Protein 1MBM (pdb70)

Organism: Equine arteritis virus (strain Bucyrus) (NCBI:txid299386)

GO terms:
  GO:0016887 ATP hydrolysis activity (F, EXP)
  GO:0005515 protein binding (F, IPI)

Secondary structure (DSSP, 8-state):
---TTEEEEESSSEEEEEEEEETTEEEEEEEHHHH-TT-EEEEEETTEEEEEE-EEETTEEEEEE-TTTS-S-PPBP-B----SEEEEEEEBTEEEEEEE-SS-EE----GGGTT-EEEETTEEEEEEEEEEGGGEEEEE-TT-PEESSS-EEHHHHHTT--SSEEEPPS---TTEE--SSEEEHHHHHHHHT-S---/---TTEEEEESSSEEEEEEEESSS-EEEEEEHHHH-SSSEEEEEETTEEEEEEEEEETTEEEEEE-TTTS-S-PPBP-B----SEEEEEEETTEEEEEEE-SS-EE----TT-TT-EEEETTEEEEEEEEEETTTEEEEE-TT--EET-S-EEHHHHHTT--SSEEEPPS---TTEE--SSEEEHHHHHH--/---TTEEEEESSSEEEEEEEESSS-EEEEEEHHHH-TT-EEEEEETTEEEEEE-EEETTEEEEEE-TTTS-S-PPBP-B----SEEEEEEETTEEEEEEE-SS-EE----GGGTT-EEEETTEEEEEEEEEETTTEEEEE-TT--EET-S-EEHHHHHTT--SSEEEPPS---TTEE---SEEEHHHHHH-/-TTEEEEESSSEEEEEEEEETTEEEEEEEHHHH-SSSEEEEEETTEEEEEE-EEETTEEEEEE-TTTS-S-PPBP-B----SEEEEEEETTEEEEEEE-SS-EE----GGGTT-EEEETTEEEEEEEEEETTTEEEEE-TT--EET-S-EEHHHHHTT--SSEEEPPS---TTEE--SSEEEHHHHHHHTT----

Sequence (776 aa):
KARGNVGFVAGSSYGTGSVWTRNNEVVVLTASHVVGRANMATLKIGDAMLTLTFKKNGDFAEAVTTQSELPGNWPQLHFAQPTTGPASWCTATGDEEGLLSGEVCLAWTTSGDSGSAVVQGDAVVGVHTGSNTSGVAYVTTPSGKLLGADTVTLSSLSKHFTGPLTSIPKDIPDNIIADVDAVPRSLAMLIDGLSNREKARGNVGFVAGSSYGTGSVWTRNNEVVVLTASHVVGRANMATLKIGDAMLTLTFKKNGDFAEAVTTQSELPGNWPQLHFAQPTTGPASWCTATGDEEGLLSGEVCLAWTTSGDSGSAVVQGDAVVGVHTGSNTSGVAYVTTPSGKLLGADTVTLSSLSKHFTGPLTSIPKDIPDNIIADVDAVPRSLAMLIDKARGNVGFVAGSSYGTGSVWTRNNEVVVLTASHVVGRANMATLKIGDAMLTLTFKKNGDFAEAVTTQSELPGNWPQLHFAQPTTGPASWCTATGDEEGLLSGEVCLAWTTSGDSGSAVVQGDAVVGVHTGSNTSGVAYVTTPSGKLLGADTVTLSSLSKHFTGPLTSIPKDIPDNIIADVDAVPRSLAMLIRGNVGFVAGSSYGTGSVWTRNNEVVVLTASHVVGRANMATLKIGDAMLTLTFKKNGDFAEAVTTQSELPGNWPQLHFAQPTTGPASWCTATGDEEGLLSGEVCLAWTTSGDSGSAVVQGDAVVGVHTGSNTSGVAYVTTPSGKLLGADTVTLSSLSKHFTGPLTSIPKDIPDNIIADVDAVPRSLAMLIDGLSNR

Radius of gyration: 31.72 Å; Cα contacts (8 Å, |Δi|>4): 2216; chains: 4; bounding box: 97×62×65 Å

Solvent-accessible surface area: 33457 Å² total; per-residue (Å²): 218,24,96,72,11,15,2,100,2,5,3,1,5,84,4,1,0,1,0,14,30,54,130,144,38,0,0,0,0,0,0,13,60,0,1,2,66,16,28,33,3,4,1,34,13,66,137,32,24,6,20,2,25,5,107,74,68,57,23,7,0,34,2,45,14,36,80,100,58,1,90,33,156,33,60,91,13,84,80,46,145,39,82,34,5,71,5,27,0,3,0,22,80,2,45,0,91,3,2,0,2,26,68,4,0,14,8,112,18,70,53,37,8,7,0,0,0,0,5,32,73,109,9,0,1,0,0,2,27,18,64,90,106,43,28,17,0,50,0,3,11,38,88,28,127,80,1,4,56,76,70,18,42,0,44,40,2,18,159,98,20,112,45,74,138,45,91,40,16,200,84,34,13,138,64,5,83,68,73,58,130,23,1,14,133,43,0,4,128,15,16,89,29,107,45,48,34,178,237,34,91,76,11,16,4,119,2,12,2,41,43,142,1,2,0,2,0,13,22,74,138,152,57,0,0,0,0,0,0,7,86,1,0,10,154,2,16,15,4,35,1,53,14,80,105,36,48,33,14,3,30,4,114,70,70,59,23,6,0,41,2,57,10,38,77,95,98,1,92,33,157,30,55,129,21,90,77,40,158,33,80,33,4,71,4,29,0,2,4,36,121,10,68,64,122,4,1,0,0,18,62,4,0,12,4,121,9,103,114,28,16,16,1,0,2,0,4,29,69,118,7,0,0,0,0,3,27,21,53,93,83,54,3,24,0,61,0,3,7,37,84,28,109,82,0,5,56,80,70,16,42,1,44,42,2,19,173,101,19,109,40,95,132,26,91,49,30,211,94,32,19,137,64,6,84,55,76,60,115,30,0,15,104,48,0,5,116,22,14,133,231,31,93,72,9,14,2,95,2,3,13,11,13,76,4,1,0,1,0,12,26,65,129,141,58,0,0,0,0,0,0,11,69,0,3,4,105,51,25,16,4,4,1,29,16,69,134,38,27,6,13,4,35,5,121,78,68,55,24,8,0,30,1,51,2,47,71,96,89,2,92,30,156,33,60,82,8,110,82,44,159,43,85,35,4,69,3,27,0,3,5,25,120,12,70,52,111,1,0,0,0,24,69,0,0,7,8,173,19,72,83,34,14,10,0,0,0,0,3,29,71,126,14,0,0,0,0,1,29,18,64,80,147,64,26,11,0,64,0,2,9,35,88,28,111,77,0,1,61,75,80,17,43,0,43,38,1,21,170,92,17,109,40,78,134,46,89,36,42,203,128,43,7,147,25,6,90,55,77,56,115,34,0,14,128,41,0,9,143,43,44,131,69,10,13,2,107,1,3,3,34,51,154,4,2,0,0,0,15,35,68,140,156,47,0,0,0,0,0,0,11,80,0,0,9,172,4,19,7,0,5,0,89,21,77,117,33,47,29,38,4,17,5,76,80,70,55,23,8,0,36,1,49,15,45,82,97,51,0,88,32,155,29,59,110,16,105,84,47,142,34,88,43,4,73,5,26,0,2,2,39,105,20,49,0,82,0,0,0,1,23,73,4,0,2,1,119,19,60,105,33,7,11,0,0,0,0,5,32,64,136,16,0,1,0,0,3,29,19,64,86,112,53,16,16,0,53,0,3,8,36,86,28,108,76,3,4,52,71,68,18,40,0,44,41,4,18,157,101,22,113,43,77,134,44,86,33,13,208,112,42,13,140,60,5,83,63,78,55,128,25,0,13,119,34,0,2,108,11,18,106,34,36,75,71,82

Nearest PDB structures (foldseek):
  1mbm-assembly3_C  TM=9.947E-01  e=5.472E-34  Equine arteritis virus
  5y4l-assembly2_D  TM=8.797E-01  e=8.930E-17  Porcine reproductive and respiratory syndrome virus
  3fao-assembly1_A  TM=7.958E-01  e=1.283E-14  Porcine reproductive and respiratory syndrome virus
  3fan-assembly1_A  TM=7.846E-01  e=2.402E-14  Porcine reproductive and respiratory syndrome virus
  2w5e-assembly1_F  TM=7.090E-01  e=5.450E-05  Human astrovirus 1

Structure (mmCIF, N/CA/C/O backbone):
data_1MBM
#
_entry.id   1MBM
#
_cell.length_a   56.612
_cell.length_b   60.326
_cell.length_c   62.637
_cell.angle_alpha   74.08
_cell.angle_beta   63.30
_cell.angle_gamma   66.18
#
_symmetry.space_group_name_H-M   'P 1'
#
loop_
_entity.id
_entity.type
_entity.pdbx_description
1 polymer 'chymotrypsin-like serine protease'
2 water water
#
loop_
_atom_site.group_PDB
_atom_site.id
_atom_site.type_symbol
_atom_site.label_atom_id
_atom_site.label_alt_id
_atom_site.label_comp_id
_atom_site.label_asym_id
_atom_site.label_entity_id
_atom_site.label_seq_id
_atom_site.pdbx_PDB_ins_code
_atom_site.Cartn_x
_atom_site.Cartn_y
_atom_site.Cartn_z
_atom_site.occupancy
_atom_site.B_iso_or_equiv
_atom_site.auth_seq_id
_atom_site.auth_comp_id
_atom_site.auth_asym_id
_atom_site.auth_atom_id
_atom_site.pdbx_PDB_model_num
ATOM 1 N N . LYS A 1 1 ? 27.597 37.116 60.298 1.00 27.03 7 LYS A N 1
ATOM 2 C CA . LYS A 1 1 ? 28.991 36.663 60.000 1.00 25.14 7 LYS A CA 1
ATOM 3 C C . LYS A 1 1 ? 28.987 35.392 59.141 1.00 20.09 7 LYS A C 1
ATOM 4 O O . LYS A 1 1 ? 28.359 34.388 59.492 1.00 19.47 7 LYS A O 1
ATOM 10 N N . ALA A 1 2 ? 29.683 35.451 58.011 1.00 15.50 8 ALA A N 1
ATOM 11 C CA . ALA A 1 2 ? 29.747 34.327 57.078 1.00 14.56 8 ALA A CA 1
ATOM 12 C C . ALA A 1 2 ? 30.621 33.180 57.566 1.00 12.12 8 ALA A C 1
ATOM 13 O O . ALA A 1 2 ? 31.437 33.345 58.461 1.00 9.37 8 ALA A O 1
ATOM 15 N N . ARG A 1 3 ? 30.442 32.004 56.975 1.00 12.53 9 ARG A N 1
ATOM 16 C CA . ARG A 1 3 ? 31.306 30.874 57.293 1.00 10.64 9 ARG A CA 1
ATOM 17 C C . ARG A 1 3 ? 32.717 31.208 56.803 1.00 9.88 9 ARG A C 1
ATOM 18 O O . ARG A 1 3 ? 32.890 32.006 55.873 1.00 4.66 9 ARG A O 1
ATOM 26 N N . GLY A 1 4 ? 33.709 30.591 57.438 1.00 8.63 10 GLY A N 1
ATOM 27 C CA . GLY A 1 4 ? 35.114 30.845 57.174 1.00 7.51 10 GLY A CA 1
ATOM 28 C C . GLY A 1 4 ? 35.597 30.580 55.765 1.00 8.62 10 GLY A C 1
ATOM 29 O O . GLY A 1 4 ? 36.582 31.186 55.320 1.00 6.42 10 GLY A O 1
ATOM 30 N N . ASN A 1 5 ? 34.898 29.698 55.055 1.00 5.92 11 ASN A N 1
ATOM 31 C CA . ASN A 1 5 ? 35.273 29.351 53.688 1.00 6.71 11 ASN A CA 1
ATOM 32 C C . ASN A 1 5 ? 34.429 30.044 52.602 1.00 7.34 11 ASN A C 1
ATOM 33 O O . ASN A 1 5 ? 34.438 29.640 51.438 1.00 7.73 11 ASN A O 1
ATOM 38 N N . VAL A 1 6 ? 33.730 31.107 52.976 1.00 8.24 12 VAL A N 1
ATOM 39 C CA . VAL A 1 6 ? 32.884 31.815 52.029 1.00 9.96 12 VAL A CA 1
ATOM 40 C C . VAL A 1 6 ? 33.542 33.107 51.553 1.00 10.66 12 VAL A C 1
ATOM 41 O O . VAL A 1 6 ? 34.043 33.886 52.355 1.00 9.52 12 VAL A O 1
ATOM 45 N N . GLY A 1 7 ? 33.551 33.323 50.240 1.00 10.92 13 GLY A N 1
ATOM 46 C CA . GLY A 1 7 ? 34.127 34.535 49.691 1.00 11.53 13 GLY A CA 1
ATOM 47 C C . GLY A 1 7 ? 33.288 35.218 48.624 1.00 12.69 13 GLY A C 1
ATOM 48 O O . GLY A 1 7 ? 32.208 34.743 48.259 1.00 10.82 13 GLY A O 1
ATOM 49 N N . PHE A 1 8 ? 33.793 36.352 48.140 1.00 11.59 14 PHE A N 1
ATOM 50 C CA . PHE A 1 8 ? 33.141 37.124 47.093 1.00 9.39 14 PHE A CA 1
ATOM 51 C C . PHE A 1 8 ? 33.762 36.774 45.745 1.00 9.66 14 PHE A C 1
ATOM 52 O O . PHE A 1 8 ? 34.966 36.602 45.642 1.00 7.87 14 PHE A O 1
ATOM 60 N N . VAL A 1 9 ? 32.933 36.677 44.709 1.00 12.40 15 VAL A N 1
ATOM 61 C CA . VAL A 1 9 ? 33.400 36.342 43.362 1.00 10.55 15 VAL A CA 1
ATOM 62 C C . VAL A 1 9 ? 32.959 37.432 42.378 1.00 12.46 15 VAL A C 1
ATOM 63 O O . VAL A 1 9 ? 31.799 37.853 42.402 1.00 8.76 15 VAL A O 1
ATOM 67 N N . ALA A 1 10 ? 33.894 37.903 41.546 1.00 8.68 16 ALA A N 1
ATOM 68 C CA . ALA A 1 10 ? 33.600 38.900 40.521 1.00 9.48 16 ALA A CA 1
ATOM 69 C C . ALA A 1 10 ? 34.072 38.443 39.134 1.00 10.50 16 ALA A C 1
ATOM 70 O O . ALA A 1 10 ? 35.265 38.201 38.919 1.00 9.41 16 ALA A O 1
ATOM 72 N N . GLY A 1 11 ? 33.124 38.340 38.206 1.00 10.01 17 GLY A N 1
ATOM 73 C CA . GLY A 1 11 ? 33.385 37.994 36.814 1.00 9.44 17 GLY A CA 1
ATOM 74 C C . GLY A 1 11 ? 32.524 38.912 35.964 1.00 11.47 17 GLY A C 1
ATOM 75 O O . GLY A 1 11 ? 32.668 40.137 36.036 1.00 9.90 17 GLY A O 1
ATOM 76 N N . SER A 1 12 ? 31.623 38.342 35.167 1.00 10.08 18 SER A N 1
ATOM 77 C CA . SER A 1 12 ? 30.681 39.148 34.388 1.00 10.96 18 SER A CA 1
ATOM 78 C C . SER A 1 12 ? 29.642 39.724 35.338 1.00 10.70 18 SER A C 1
ATOM 79 O O . SER A 1 12 ? 28.984 40.730 35.046 1.00 6.28 18 SER A O 1
ATOM 82 N N . SER A 1 13 ? 29.471 39.059 36.475 1.00 8.22 19 SER A N 1
ATOM 83 C CA . SER A 1 13 ? 28.569 39.585 37.485 1.00 11.46 19 SER A CA 1
ATOM 84 C C . SER A 1 13 ? 29.203 39.466 38.873 1.00 9.99 19 SER A C 1
ATOM 85 O O . SER A 1 13 ? 30.337 39.013 39.005 1.00 9.89 19 SER A O 1
ATOM 88 N N . TYR A 1 14 ? 28.477 39.883 39.902 1.00 9.09 20 TYR A N 1
ATOM 89 C CA . TYR A 1 14 ? 29.007 39.891 41.260 1.00 8.74 20 TYR A CA 1
ATOM 90 C C . TYR A 1 14 ? 28.266 38.853 42.056 1.00 9.47 20 TYR A C 1
ATOM 91 O O . TYR A 1 14 ? 27.032 38.851 42.093 1.00 11.00 20 TYR A O 1
ATOM 100 N N . GLY A 1 15 ? 29.018 37.954 42.674 1.00 9.45 21 GLY A N 1
ATOM 101 C CA . GLY A 1 15 ? 28.403 36.864 43.400 1.00 8.05 21 GLY A CA 1
ATOM 102 C C . GLY A 1 15 ? 29.192 36.393 44.597 1.00 9.02 21 GLY A C 1
ATOM 103 O O . GLY A 1 15 ? 30.096 37.089 45.100 1.00 7.55 21 GLY A O 1
ATOM 104 N N . THR A 1 16 ? 28.849 35.183 45.030 1.00 6.53 22 THR A N 1
ATOM 105 C CA . THR A 1 16 ? 29.411 34.568 46.211 1.00 9.02 22 THR A CA 1
ATOM 106 C C . THR A 1 16 ? 30.083 33.264 45.833 1.00 9.93 22 THR A C 1
ATOM 107 O O . THR A 1 16 ? 29.674 32.605 44.886 1.00 11.27 22 THR A O 1
ATOM 111 N N . GLY A 1 17 ? 31.116 32.888 46.580 1.00 9.77 23 GLY A N 1
ATOM 112 C CA . GLY A 1 17 ? 31.776 31.618 46.356 1.00 8.57 23 GLY A CA 1
ATOM 113 C C . GLY A 1 17 ? 32.100 30.894 47.642 1.00 8.11 23 GLY A C 1
ATOM 114 O O . GLY A 1 17 ? 31.930 31.432 48.735 1.00 7.66 23 GLY A O 1
ATOM 115 N N . SER A 1 18 ? 32.555 29.653 47.513 1.00 7.29 24 SER A N 1
ATOM 116 C CA . SER A 1 18 ? 32.970 28.880 48.668 1.00 8.30 24 SER A CA 1
ATOM 117 C C . SER A 1 18 ? 34.240 28.109 48.326 1.00 7.59 24 SER A C 1
ATOM 118 O O . SER A 1 18 ? 34.470 27.766 47.173 1.00 6.47 24 SER A O 1
ATOM 121 N N . VAL A 1 19 ? 35.070 27.867 49.333 1.00 7.10 25 VAL A N 1
ATOM 122 C CA . VAL A 1 19 ? 36.369 27.224 49.143 1.00 7.13 25 VAL A CA 1
ATOM 123 C C . VAL A 1 19 ? 36.467 25.923 49.941 1.00 7.31 25 VAL A C 1
ATOM 124 O O . VAL A 1 19 ? 36.060 25.867 51.087 1.00 5.83 25 VAL A O 1
ATOM 128 N N . TRP A 1 20 ? 37.017 24.884 49.326 1.00 6.55 26 TRP A N 1
ATOM 129 C CA . TRP A 1 20 ? 37.024 23.557 49.927 1.00 8.01 26 TRP A CA 1
ATOM 130 C C . TRP A 1 20 ? 38.281 22.773 49.611 1.00 8.09 26 TRP A C 1
ATOM 131 O O . TRP A 1 20 ? 39.056 23.151 48.739 1.00 6.10 26 TRP A O 1
ATOM 142 N N . THR A 1 21 ? 38.459 21.655 50.318 1.00 7.17 27 THR A N 1
ATOM 143 C CA . THR A 1 21 ? 39.568 20.749 50.057 1.00 8.88 27 THR A CA 1
ATOM 144 C C . THR A 1 21 ? 39.029 19.458 49.435 1.00 9.17 27 THR A C 1
ATOM 145 O O . THR A 1 21 ? 37.984 18.961 49.851 1.00 7.46 27 THR A O 1
ATOM 149 N N . ARG A 1 22 ? 39.739 18.942 48.432 1.00 9.15 28 ARG A N 1
ATOM 150 C CA . ARG A 1 22 ? 39.419 17.666 47.796 1.00 11.59 28 ARG A CA 1
ATOM 151 C C . ARG A 1 22 ? 40.688 17.036 47.184 1.00 10.26 28 ARG A C 1
ATOM 152 O O . ARG A 1 22 ? 41.312 17.626 46.313 1.00 10.06 28 ARG A O 1
ATOM 160 N N . ASN A 1 23 ? 41.068 15.852 47.644 1.00 12.76 29 ASN A N 1
ATOM 161 C CA . ASN A 1 23 ? 42.234 15.131 47.105 1.00 11.74 29 ASN A CA 1
ATOM 162 C C . ASN A 1 23 ? 43.456 15.995 46.759 1.00 12.28 29 ASN A C 1
ATOM 163 O O . ASN A 1 23 ? 43.907 16.021 45.601 1.00 11.06 29 ASN A O 1
ATOM 168 N N . ASN A 1 24 ? 43.966 16.712 47.756 1.00 9.71 30 ASN A N 1
ATOM 169 C CA . ASN A 1 24 ? 45.155 17.557 47.600 1.00 13.16 30 ASN A CA 1
ATOM 170 C C . ASN A 1 24 ? 44.982 18.770 46.681 1.00 13.81 30 ASN A C 1
ATOM 171 O O . ASN A 1 24 ? 45.958 19.404 46.277 1.00 16.35 30 ASN A O 1
ATOM 176 N N . GLU A 1 25 ? 43.744 19.082 46.325 1.00 9.85 31 GLU A N 1
ATOM 177 C CA . GLU A 1 25 ? 43.495 20.280 45.541 1.00 13.31 31 GLU A CA 1
ATOM 178 C C . GLU A 1 25 ? 42.543 21.174 46.320 1.00 10.81 31 GLU A C 1
ATOM 179 O O . GLU A 1 25 ? 41.833 20.712 47.224 1.00 9.02 31 GLU A O 1
ATOM 185 N N . VAL A 1 26 ? 42.577 22.465 46.005 1.00 10.44 32 VAL A N 1
ATOM 186 C CA . VAL A 1 26 ? 41.696 23.437 46.633 1.00 5.59 32 VAL A CA 1
ATOM 187 C C . VAL A 1 26 ? 40.602 23.738 45.623 1.00 7.04 32 VAL A C 1
ATOM 188 O O . VAL A 1 26 ? 40.890 24.080 44.475 1.00 5.64 32 VAL A O 1
ATOM 192 N N . VAL A 1 27 ? 39.349 23.566 46.034 1.00 4.75 33 VAL A N 1
ATOM 193 C CA . VAL A 1 27 ? 38.219 23.706 45.126 1.00 7.59 33 VAL A CA 1
ATOM 194 C C . VAL A 1 27 ? 37.392 24.949 45.424 1.00 7.72 33 VAL A C 1
ATOM 195 O O . VAL A 1 27 ? 37.056 25.222 46.577 1.00 9.02 33 VAL A O 1
ATOM 199 N N . VAL A 1 28 ? 37.059 25.693 44.379 1.00 6.76 34 VAL A N 1
ATOM 200 C CA . VAL A 1 28 ? 36.264 26.907 44.524 1.00 7.49 34 VAL A CA 1
ATOM 201 C C . VAL A 1 28 ? 34.957 26.783 43.737 1.00 5.51 34 VAL A C 1
ATOM 202 O O . VAL A 1 28 ? 34.978 26.620 42.528 1.00 5.70 34 VAL A O 1
ATOM 206 N N . LEU A 1 29 ? 33.825 26.893 44.416 1.00 5.20 35 LEU A N 1
ATOM 207 C CA . LEU A 1 29 ? 32.513 26.819 43.756 1.00 7.75 35 LEU A CA 1
ATOM 208 C C . LEU A 1 29 ? 31.800 28.162 43.705 1.00 8.32 35 LEU A C 1
ATOM 209 O O . LEU A 1 29 ? 31.903 28.951 44.635 1.00 9.62 35 LEU A O 1
ATOM 214 N N . THR A 1 30 ? 31.052 28.390 42.630 1.00 5.65 36 THR A N 1
ATOM 215 C CA . THR A 1 30 ? 30.236 29.593 42.460 1.00 8.02 36 THR A CA 1
ATOM 216 C C . THR A 1 30 ? 29.256 29.310 41.319 1.00 8.58 36 THR A C 1
ATOM 217 O O . THR A 1 30 ? 29.142 28.156 40.867 1.00 6.48 36 THR A O 1
ATOM 221 N N . ALA A 1 31 ? 28.527 30.337 40.887 1.00 7.47 37 ALA A N 1
ATOM 222 C CA . ALA A 1 31 ? 27.554 30.198 39.805 1.00 10.72 37 ALA A CA 1
ATOM 223 C C . ALA A 1 31 ? 28.164 30.603 38.462 1.00 8.82 37 ALA A C 1
ATOM 224 O O . ALA A 1 31 ? 28.895 31.588 38.378 1.00 6.39 37 ALA A O 1
ATOM 226 N N . SER A 1 32 ? 27.838 29.857 37.413 1.00 5.62 38 SER A N 1
ATOM 227 C CA . SER A 1 32 ? 28.368 30.148 36.076 1.00 7.79 38 SER A CA 1
ATOM 228 C C . SER A 1 32 ? 28.021 31.554 35.568 1.00 7.31 38 SER A C 1
ATOM 229 O O . SER A 1 32 ? 28.851 32.214 34.949 1.00 6.63 38 SER A O 1
ATOM 232 N N . HIS A 1 33 ? 26.804 32.020 35.827 1.00 7.68 39 HIS A N 1
ATOM 233 C CA . HIS A 1 33 ? 26.412 33.335 35.320 1.00 9.89 39 HIS A CA 1
ATOM 234 C C . HIS A 1 33 ? 27.138 34.479 36.052 1.00 9.39 39 HIS A C 1
ATOM 235 O O . HIS A 1 33 ? 27.218 35.590 35.546 1.00 10.02 39 HIS A O 1
ATOM 242 N N . VAL A 1 34 ? 27.658 34.199 37.244 1.00 8.20 40 VAL A N 1
ATOM 243 C CA . VAL A 1 34 ? 28.487 35.158 37.961 1.00 9.12 40 VAL A CA 1
ATOM 244 C C . VAL A 1 34 ? 29.852 35.238 37.262 1.00 9.59 40 VAL A C 1
ATOM 245 O O . VAL A 1 34 ? 30.415 36.326 37.073 1.00 6.99 40 VAL A O 1
ATOM 249 N N . VAL A 1 35 ? 30.368 34.074 36.869 1.00 8.14 41 VAL A N 1
ATOM 250 C CA . VAL A 1 35 ? 31.637 33.977 36.142 1.00 7.43 41 VAL A CA 1
ATOM 251 C C . VAL A 1 35 ? 31.548 34.660 34.775 1.00 8.35 41 VAL A C 1
ATOM 252 O O . VAL A 1 35 ? 32.294 35.596 34.481 1.00 6.93 41 VAL A O 1
ATOM 256 N N . GLY A 1 36 ? 30.615 34.205 33.944 1.00 8.34 42 GLY A N 1
ATOM 257 C CA . GLY A 1 36 ? 30.452 34.770 32.615 1.00 7.52 42 GLY A CA 1
ATOM 258 C C . GLY A 1 36 ? 31.143 33.926 31.563 1.00 9.96 42 GLY A C 1
ATOM 259 O O . GLY A 1 36 ? 32.006 33.110 31.885 1.00 8.56 42 GLY A O 1
ATOM 260 N N . ARG A 1 37 ? 30.791 34.151 30.301 1.00 11.03 43 ARG A N 1
ATOM 261 C CA . ARG A 1 37 ? 31.327 33.366 29.190 1.00 14.63 43 ARG A CA 1
ATOM 262 C C . ARG A 1 37 ? 32.860 33.338 29.062 1.00 14.63 43 ARG A C 1
ATOM 263 O O . ARG A 1 37 ? 33.424 32.327 28.672 1.00 20.32 43 ARG A O 1
ATOM 271 N N . ALA A 1 38 ? 33.537 34.426 29.409 1.00 15.94 44 ALA A N 1
ATOM 272 C CA . ALA A 1 38 ? 34.996 34.434 29.349 1.00 17.28 44 ALA A CA 1
ATOM 273 C C . ALA A 1 38 ? 35.609 33.402 30.309 1.00 21.34 44 ALA A C 1
ATOM 274 O O . ALA A 1 38 ? 36.819 33.186 30.296 1.00 19.84 44 ALA A O 1
ATOM 276 N N . ASN A 1 39 ? 34.760 32.773 31.128 1.00 22.64 45 ASN A N 1
ATOM 277 C CA . ASN A 1 39 ? 35.145 31.694 32.044 1.00 25.41 45 ASN A CA 1
ATOM 278 C C . ASN A 1 39 ? 36.165 32.035 33.129 1.00 25.98 45 ASN A C 1
ATOM 279 O O . ASN A 1 39 ? 36.662 31.143 33.823 1.00 26.61 45 ASN A O 1
ATOM 284 N N . MET A 1 40 ? 36.450 33.323 33.289 1.00 23.48 46 MET A N 1
ATOM 285 C CA . MET A 1 40 ? 37.415 33.780 34.276 1.00 24.59 46 MET A CA 1
ATOM 286 C C . MET A 1 40 ? 36.743 34.646 35.342 1.00 22.41 46 MET A C 1
ATOM 287 O O . MET A 1 40 ? 35.829 35.408 35.037 1.00 23.38 46 MET A O 1
ATOM 292 N N . ALA A 1 41 ? 37.190 34.522 36.589 1.00 18.79 47 ALA A N 1
ATOM 293 C CA . ALA A 1 41 ? 36.631 35.321 37.676 1.00 14.28 47 ALA A CA 1
ATOM 294 C C . ALA A 1 41 ? 37.571 35.405 38.874 1.00 13.11 47 ALA A C 1
ATOM 295 O O . ALA A 1 41 ? 38.371 34.509 39.128 1.00 11.41 47 ALA A O 1
ATOM 297 N N . THR A 1 42 ? 37.451 36.485 39.630 1.00 14.14 48 THR A N 1
ATOM 298 C CA . THR A 1 42 ? 38.340 36.696 40.759 1.00 11.80 48 THR A CA 1
ATOM 299 C C . THR A 1 42 ? 37.627 36.438 42.083 1.00 10.74 48 THR A C 1
ATOM 300 O O . THR A 1 42 ? 36.546 36.975 42.328 1.00 10.12 48 THR A O 1
ATOM 304 N N . LEU A 1 43 ? 38.241 35.600 42.916 1.00 6.98 49 LEU A N 1
ATOM 305 C CA . LEU A 1 43 ? 37.733 35.268 44.244 1.00 9.52 49 LEU A CA 1
ATOM 306 C C . LEU A 1 43 ? 38.425 36.153 45.282 1.00 11.39 49 LEU A C 1
ATOM 307 O O . LEU A 1 43 ? 39.636 36.364 45.230 1.00 12.96 49 LEU A O 1
ATOM 312 N N . LYS A 1 44 ? 37.647 36.680 46.212 1.00 11.67 50 LYS A N 1
ATOM 313 C CA . LYS A 1 44 ? 38.188 37.451 47.312 1.00 12.39 50 LYS A CA 1
ATOM 314 C C . LYS A 1 44 ? 37.765 36.746 48.596 1.00 11.21 50 LYS A C 1
ATOM 315 O O . LYS A 1 44 ? 36.575 36.620 48.860 1.00 9.76 50 LYS A O 1
ATOM 321 N N . ILE A 1 45 ? 38.742 36.288 49.376 1.00 10.05 51 ILE A N 1
ATOM 322 C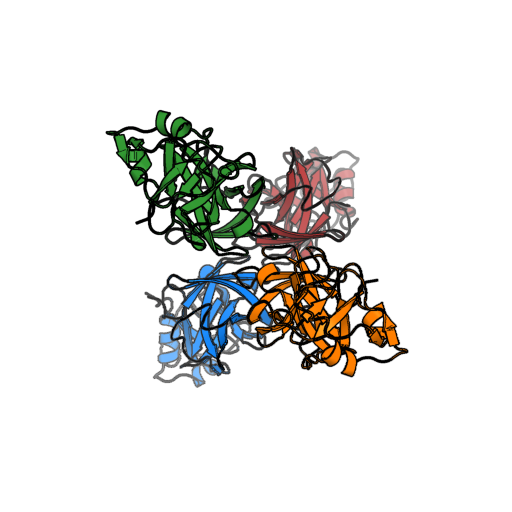 CA . ILE A 1 45 ? 38.485 35.645 50.663 1.00 9.67 51 ILE A CA 1
ATOM 323 C C . ILE A 1 45 ? 39.657 35.904 51.621 1.00 9.76 51 ILE A C 1
ATOM 324 O O . ILE A 1 45 ? 40.820 35.731 51.253 1.00 9.88 51 ILE A O 1
ATOM 329 N N . GLY A 1 46 ? 39.349 36.335 52.841 1.00 10.13 52 GLY A N 1
ATOM 330 C CA . GLY A 1 46 ? 40.388 36.727 53.780 1.00 11.64 52 GLY A CA 1
ATOM 331 C C . GLY A 1 46 ? 41.175 37.859 53.138 1.00 14.13 52 GLY A C 1
ATOM 332 O O . GLY A 1 46 ? 40.586 38.810 52.628 1.00 16.24 52 GLY A O 1
ATOM 333 N N . ASP A 1 47 ? 42.499 37.746 53.126 1.00 15.30 53 ASP A N 1
ATOM 334 C CA . ASP A 1 47 ? 43.342 38.750 52.477 1.00 16.19 53 ASP A CA 1
ATOM 335 C C . ASP A 1 47 ? 43.776 38.261 51.095 1.00 14.87 53 ASP A C 1
ATOM 336 O O . ASP A 1 47 ? 44.574 38.906 50.416 1.00 12.19 53 ASP A O 1
ATOM 341 N N . ALA A 1 48 ? 43.238 37.118 50.685 1.00 12.47 54 ALA A N 1
ATOM 342 C CA . ALA A 1 48 ? 43.607 36.511 49.414 1.00 12.50 54 ALA A CA 1
ATOM 343 C C . ALA A 1 48 ? 42.728 36.977 48.260 1.00 12.06 54 ALA A C 1
ATOM 344 O O . ALA A 1 48 ? 41.512 37.037 48.386 1.00 13.52 54 ALA A O 1
ATOM 346 N N . MET A 1 49 ? 43.367 37.317 47.146 1.00 11.82 55 MET A N 1
ATOM 347 C CA . MET A 1 49 ? 42.678 37.686 45.915 1.00 12.22 55 MET A CA 1
ATOM 348 C C . MET A 1 49 ? 43.317 36.836 44.823 1.00 12.30 55 MET A C 1
ATOM 349 O O . MET A 1 49 ? 44.535 36.893 44.618 1.00 14.99 55 MET A O 1
ATOM 354 N N . LEU A 1 50 ? 42.502 36.039 44.141 1.00 8.56 56 LEU A N 1
ATOM 355 C CA . LEU A 1 50 ? 42.997 35.075 43.167 1.00 8.16 56 LEU A CA 1
ATOM 356 C C . LEU A 1 50 ? 42.060 34.987 41.968 1.00 9.57 56 LEU A C 1
ATOM 357 O O . LEU A 1 50 ? 40.846 34.877 42.129 1.00 9.32 56 LEU A O 1
ATOM 362 N N . THR A 1 51 ? 42.620 35.054 40.769 1.00 8.67 57 THR A N 1
ATOM 363 C CA . THR A 1 51 ? 41.822 34.929 39.559 1.00 8.75 57 THR A CA 1
ATOM 364 C C . THR A 1 51 ? 41.795 33.450 39.178 1.00 7.95 57 THR A C 1
ATOM 365 O O . THR A 1 51 ? 42.826 32.783 39.210 1.00 5.86 57 THR A O 1
ATOM 369 N N . LEU A 1 52 ? 40.612 32.937 38.846 1.00 8.17 58 LEU A N 1
ATOM 370 C CA . LEU A 1 52 ? 40.446 31.523 38.532 1.00 9.85 58 LEU A CA 1
ATOM 371 C C . LEU A 1 52 ? 39.682 31.250 37.231 1.00 8.73 58 LEU A C 1
ATOM 372 O O . LEU A 1 52 ? 38.903 32.077 36.784 1.00 9.35 58 LEU A O 1
ATOM 377 N N . THR A 1 53 ? 39.910 30.066 36.662 1.00 8.07 59 THR A N 1
ATOM 378 C CA . THR A 1 53 ? 39.192 29.580 35.479 1.00 9.82 59 THR A CA 1
ATOM 379 C C . THR A 1 53 ? 38.239 28.473 35.949 1.00 8.17 59 THR A C 1
ATOM 380 O O . THR A 1 53 ? 38.626 27.632 36.764 1.00 5.77 59 THR A O 1
ATOM 384 N N . PHE A 1 54 ? 37.013 28.460 35.426 1.00 4.44 60 PHE A N 1
ATOM 385 C CA . PHE A 1 54 ? 35.983 27.546 35.915 1.00 8.57 60 PHE A CA 1
ATOM 386 C C . PHE A 1 54 ? 35.445 26.550 34.890 1.00 8.86 60 PHE A C 1
ATOM 387 O O . PHE A 1 54 ? 35.154 26.905 33.752 1.00 10.96 60 PHE A O 1
ATOM 395 N N . LYS A 1 55 ? 35.292 25.303 35.306 1.00 7.38 61 LYS A N 1
ATOM 396 C CA . LYS A 1 55 ? 34.587 24.341 34.474 1.00 10.15 61 LYS A CA 1
ATOM 397 C C . LYS A 1 55 ? 33.117 24.426 34.883 1.00 9.95 61 LYS A C 1
ATOM 398 O O . LYS A 1 55 ? 32.793 24.550 36.068 1.00 8.77 61 LYS A O 1
ATOM 404 N N . LYS A 1 56 ? 32.228 24.386 33.898 1.00 6.34 62 LYS A N 1
ATOM 405 C CA . LYS A 1 56 ? 30.819 24.608 34.156 1.00 7.39 62 LYS A CA 1
ATOM 406 C C . LYS A 1 56 ? 29.919 23.452 33.768 1.00 8.89 62 LYS A C 1
ATOM 407 O O . LYS A 1 56 ? 30.199 22.723 32.817 1.00 8.97 62 LYS A O 1
ATOM 413 N N . ASN A 1 57 ? 28.844 23.290 34.533 1.00 9.00 63 ASN A N 1
ATOM 414 C CA . ASN A 1 57 ? 27.780 22.355 34.215 1.00 8.14 63 ASN A CA 1
ATOM 415 C C . ASN A 1 57 ? 26.481 23.103 34.503 1.00 7.80 63 ASN A C 1
ATOM 416 O O . ASN A 1 57 ? 26.043 23.203 35.654 1.00 5.34 63 ASN A O 1
ATOM 421 N N . GLY A 1 58 ? 25.854 23.634 33.459 1.00 6.17 64 GLY A N 1
ATOM 422 C CA . GLY A 1 58 ? 24.723 24.517 33.673 1.00 4.65 64 GLY A CA 1
ATOM 423 C C . GLY A 1 58 ? 25.246 25.687 34.485 1.00 6.35 64 GLY A C 1
ATOM 424 O O . GLY A 1 58 ? 26.352 26.172 34.226 1.00 4.25 64 GLY A O 1
ATOM 425 N N . ASP A 1 59 ? 24.492 26.115 35.496 1.00 4.86 65 ASP A N 1
ATOM 426 C CA . ASP A 1 59 ? 24.907 27.259 36.319 1.00 7.36 65 ASP A CA 1
ATOM 427 C C . ASP A 1 59 ? 25.858 26.883 37.470 1.00 7.96 65 ASP A C 1
ATOM 428 O O . ASP A 1 59 ? 26.219 27.737 38.270 1.00 6.57 65 ASP A O 1
ATOM 433 N N . PHE A 1 60 ? 26.241 25.610 37.567 1.00 4.76 66 PHE A N 1
ATOM 434 C CA . PHE A 1 60 ? 27.207 25.163 38.586 1.00 8.25 66 PHE A CA 1
ATOM 435 C C . PHE A 1 60 ? 28.630 25.353 38.059 1.00 7.38 66 PHE A C 1
ATOM 436 O O . PHE A 1 60 ? 28.977 24.778 37.034 1.00 8.26 66 PHE A O 1
ATOM 444 N N . ALA A 1 61 ? 29.445 26.148 38.753 1.00 5.42 67 ALA A N 1
ATOM 445 C CA . ALA A 1 61 ? 30.814 26.433 38.306 1.00 7.45 67 ALA A CA 1
ATOM 446 C C . ALA A 1 61 ? 31.871 26.023 39.329 1.00 8.13 67 ALA A C 1
ATOM 447 O O . ALA A 1 61 ? 31.787 26.379 40.496 1.00 6.80 67 ALA A O 1
ATOM 449 N N . GLU A 1 62 ? 32.880 25.289 38.884 1.00 9.41 68 GLU A N 1
ATOM 450 C CA . GLU A 1 62 ? 33.921 24.816 39.787 1.00 6.15 68 GLU A CA 1
ATOM 451 C C . GLU A 1 62 ? 35.319 25.118 39.265 1.00 8.12 68 GLU A C 1
ATOM 452 O O . GLU A 1 62 ? 35.639 24.808 38.107 1.00 4.67 68 GLU A O 1
ATOM 458 N N . ALA A 1 63 ? 36.150 25.702 40.128 1.00 6.72 69 ALA A N 1
ATOM 459 C CA . ALA A 1 63 ? 37.559 25.943 39.818 1.00 6.77 69 ALA A CA 1
ATOM 460 C C . ALA A 1 63 ? 38.424 25.159 40.782 1.00 8.26 69 ALA A C 1
ATOM 461 O O . ALA A 1 63 ? 38.002 24.857 41.903 1.00 8.00 69 ALA A O 1
ATOM 463 N N . VAL A 1 64 ? 39.631 24.824 40.345 1.00 8.91 70 VAL A N 1
ATOM 464 C CA . VAL A 1 64 ? 40.591 24.162 41.214 1.00 12.16 70 VAL A CA 1
ATOM 465 C C . VAL A 1 64 ? 41.879 24.973 41.262 1.00 13.22 70 VAL A C 1
ATOM 466 O O . VAL A 1 64 ? 42.241 25.656 40.296 1.00 14.10 70 VAL A O 1
ATOM 470 N N . THR A 1 65 ? 42.528 24.948 42.417 1.00 9.17 71 THR A N 1
ATOM 471 C CA . THR A 1 65 ? 43.806 25.615 42.607 1.00 10.00 71 THR A CA 1
ATOM 472 C C . THR A 1 65 ? 44.548 24.821 43.672 1.00 9.89 71 THR A C 1
ATOM 473 O O . THR A 1 65 ? 44.156 23.696 43.973 1.00 10.42 71 THR A O 1
ATOM 477 N N . THR A 1 66 ? 45.635 25.359 44.207 1.00 11.76 72 THR A N 1
ATOM 478 C CA . THR A 1 66 ? 46.419 24.616 45.190 1.00 12.99 72 THR A CA 1
ATOM 479 C C . THR A 1 66 ? 46.543 25.374 46.504 1.00 13.87 72 THR A C 1
ATOM 480 O O . THR A 1 66 ? 46.192 26.561 46.591 1.00 11.21 72 THR A O 1
ATOM 484 N N . GLN A 1 67 ? 47.058 24.676 47.518 1.00 13.23 73 GLN A N 1
ATOM 485 C CA . GLN A 1 67 ? 47.276 25.251 48.840 1.00 12.80 73 GLN A CA 1
ATOM 486 C C . GLN A 1 67 ? 48.288 26.394 48.806 1.00 13.10 73 GLN A C 1
ATOM 487 O O . GLN A 1 67 ? 48.193 27.324 49.592 1.00 12.80 73 GLN A O 1
ATOM 493 N N . SER A 1 68 ? 49.251 26.329 47.892 1.00 14.54 74 SER A N 1
ATOM 494 C CA . SER A 1 68 ? 50.251 27.391 47.769 1.00 17.62 74 SER A CA 1
ATOM 495 C C . SER A 1 68 ? 49.688 28.665 47.128 1.00 18.81 74 SER A C 1
ATOM 496 O O . SER A 1 68 ? 50.277 29.736 47.231 1.00 21.63 74 SER A O 1
ATOM 499 N N . GLU A 1 69 ? 48.545 28.542 46.464 1.00 18.54 75 GLU A N 1
ATOM 500 C CA . GLU A 1 69 ? 47.908 29.683 45.824 1.00 15.85 75 GLU A CA 1
ATOM 501 C C . GLU A 1 69 ? 46.804 30.257 46.693 1.00 15.23 75 GLU A C 1
ATOM 502 O O . GLU A 1 69 ? 46.541 31.462 46.672 1.00 14.41 75 GLU A O 1
ATOM 508 N N . LEU A 1 70 ? 46.154 29.376 47.445 1.00 13.12 76 LEU A N 1
ATOM 509 C CA . LEU A 1 70 ? 45.046 29.747 48.314 1.00 13.73 76 LEU A CA 1
ATOM 510 C C . LEU A 1 70 ? 45.133 28.924 49.600 1.00 13.73 76 LEU A C 1
ATOM 511 O O . LEU A 1 70 ? 44.396 27.954 49.763 1.00 13.39 76 LEU A O 1
ATOM 516 N N . PRO A 1 71 ? 46.051 29.295 50.495 1.00 13.87 77 PRO A N 1
ATOM 517 C CA . PRO A 1 71 ? 46.249 28.562 51.752 1.00 13.81 77 PRO A CA 1
ATOM 518 C C . PRO A 1 71 ? 45.118 28.731 52.752 1.00 14.34 77 PRO A C 1
ATOM 519 O O . PRO A 1 71 ? 44.452 29.758 52.794 1.00 14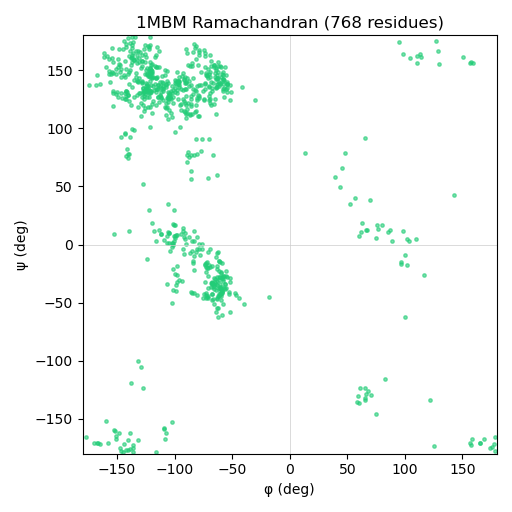.82 77 PRO A O 1
ATOM 523 N N . GLY A 1 72 ? 44.924 27.715 53.577 1.00 16.68 78 GLY A N 1
ATOM 524 C CA . GLY A 1 72 ? 43.900 27.767 54.597 1.00 17.60 78 GLY A CA 1
ATOM 525 C C . GLY A 1 72 ? 43.375 26.387 54.916 1.00 16.95 78 GLY A C 1
ATOM 526 O O . GLY A 1 72 ? 43.543 25.446 54.138 1.00 17.47 78 GLY A O 1
ATOM 527 N N . ASN A 1 73 ? 42.736 26.263 56.069 1.00 16.61 79 ASN A N 1
ATOM 528 C CA . ASN A 1 73 ? 42.174 24.987 56.473 1.00 15.87 79 ASN A CA 1
ATOM 529 C C . ASN A 1 73 ? 40.749 24.856 55.952 1.00 15.56 79 ASN A C 1
ATOM 530 O O . ASN A 1 73 ? 39.782 24.907 56.721 1.00 16.26 79 ASN A O 1
ATOM 535 N N . TRP A 1 74 ? 40.624 24.693 54.639 1.00 9.92 80 TRP A N 1
ATOM 536 C CA . TRP A 1 74 ? 39.316 24.600 54.015 1.00 10.28 80 TRP A CA 1
ATOM 537 C C . TRP A 1 74 ? 38.667 23.250 54.314 1.00 10.26 80 TRP A C 1
ATOM 538 O O . TRP A 1 74 ? 39.338 22.219 54.285 1.00 10.63 80 TRP A O 1
ATOM 549 N N . PRO A 1 75 ? 37.369 23.266 54.615 1.00 10.46 81 PRO A N 1
ATOM 550 C CA . PRO A 1 75 ? 36.627 22.039 54.935 1.00 11.67 81 PRO A CA 1
ATOM 551 C C . PRO A 1 75 ? 36.609 21.082 53.749 1.00 9.85 81 PRO A C 1
ATOM 552 O O . PRO A 1 75 ? 36.659 21.527 52.597 1.00 8.19 81 PRO A O 1
ATOM 556 N N . GLN A 1 76 ? 36.574 19.785 54.034 1.00 8.92 82 GLN A N 1
ATOM 557 C CA . GLN A 1 76 ? 36.553 18.775 52.988 1.00 9.89 82 GLN A CA 1
ATOM 558 C C . GLN A 1 76 ? 35.296 18.912 52.143 1.00 9.68 82 GLN A C 1
ATOM 559 O O . GLN A 1 76 ? 34.212 19.149 52.667 1.00 8.94 82 GLN A O 1
ATOM 565 N N . LEU A 1 77 ? 35.445 18.784 50.831 1.00 8.24 83 LEU A N 1
ATOM 566 C CA . LEU A 1 77 ? 34.300 18.889 49.930 1.00 10.00 83 LEU A CA 1
ATOM 567 C C . LEU A 1 77 ? 33.585 17.558 49.780 1.00 10.48 83 LEU A C 1
ATOM 568 O O . LEU A 1 77 ? 34.190 16.587 49.335 1.00 9.42 83 LEU A O 1
ATOM 573 N N . HIS A 1 78 ? 32.307 17.514 50.155 1.00 8.04 84 HIS A N 1
ATOM 574 C CA . HIS A 1 78 ? 31.472 16.339 49.922 1.00 9.88 84 HIS A CA 1
ATOM 575 C C . HIS A 1 78 ? 30.247 16.783 49.123 1.00 9.57 84 HIS A C 1
ATOM 576 O O . HIS A 1 78 ? 29.576 17.738 49.498 1.00 11.21 84 HIS A O 1
ATOM 583 N N . PHE A 1 79 ? 29.975 16.125 48.004 1.00 8.10 85 PHE A N 1
ATOM 584 C CA . PHE A 1 79 ? 28.749 16.391 47.269 1.00 8.90 85 PHE A CA 1
ATOM 585 C C . PHE A 1 79 ? 27.701 15.381 47.736 1.00 11.51 85 PHE A C 1
ATOM 586 O O . PHE A 1 79 ? 28.039 14.232 48.045 1.00 8.72 85 PHE A O 1
ATOM 594 N N . ALA A 1 80 ? 26.442 15.802 47.798 1.00 10.58 86 ALA A N 1
ATOM 595 C CA . ALA A 1 80 ? 25.356 14.892 48.170 1.00 14.03 86 ALA A CA 1
ATOM 596 C C . ALA A 1 80 ? 24.069 15.244 47.438 1.00 11.48 86 ALA A C 1
ATOM 597 O O . ALA A 1 80 ? 23.824 16.407 47.101 1.00 12.39 86 ALA A O 1
ATOM 599 N N . GLN A 1 81 ? 23.246 14.231 47.205 1.00 9.21 87 GLN A N 1
ATOM 600 C CA . GLN A 1 81 ? 21.960 14.415 46.555 1.00 11.11 87 GLN A CA 1
ATOM 601 C C . GLN A 1 81 ? 21.081 15.278 47.462 1.00 9.70 87 GLN A C 1
ATOM 602 O O . GLN A 1 81 ? 21.233 15.253 48.685 1.00 10.03 87 GLN A O 1
ATOM 608 N N . PRO A 1 82 ? 20.209 16.086 46.871 1.00 12.10 88 PRO A N 1
ATOM 609 C CA . PRO A 1 82 ? 19.272 16.882 47.663 1.00 12.99 88 PRO A CA 1
ATOM 610 C C . PRO A 1 82 ? 18.351 15.986 48.483 1.00 11.72 88 PRO A C 1
ATOM 611 O O . PRO A 1 82 ? 17.857 14.969 47.999 1.00 13.54 88 PRO A O 1
ATOM 615 N N . THR A 1 83 ? 18.152 16.367 49.735 1.00 12.99 89 THR A N 1
ATOM 616 C CA . THR A 1 83 ? 17.236 15.689 50.628 1.00 13.99 89 THR A CA 1
ATOM 617 C C . THR A 1 83 ? 16.167 16.715 51.000 1.00 13.67 89 THR A C 1
ATOM 618 O O . THR A 1 83 ? 16.493 17.858 51.313 1.00 13.70 89 THR A O 1
ATOM 622 N N . THR A 1 84 ? 14.896 16.341 50.929 1.00 10.05 90 THR A N 1
ATOM 623 C CA . THR A 1 84 ? 13.841 17.294 51.281 1.00 12.21 90 THR A CA 1
ATOM 624 C C . THR A 1 84 ? 13.933 17.695 52.759 1.00 10.03 90 THR A C 1
ATOM 625 O O . THR A 1 84 ? 13.720 16.885 53.650 1.00 8.76 90 THR A O 1
ATOM 629 N N . GLY A 1 85 ? 14.268 18.951 53.011 1.00 10.18 91 GLY A N 1
ATOM 630 C CA . GLY A 1 85 ? 14.421 19.432 54.369 1.00 9.62 91 GLY A CA 1
ATOM 631 C C . GLY A 1 85 ? 15.140 20.766 54.374 1.00 10.39 91 GLY A C 1
ATOM 632 O O . GLY A 1 85 ? 15.339 21.377 53.321 1.00 8.89 91 GLY A O 1
ATOM 633 N N . PRO A 1 86 ? 15.522 21.230 55.559 1.00 10.02 92 PRO A N 1
ATOM 634 C CA . PRO A 1 86 ? 16.266 22.479 55.686 1.00 9.37 92 PRO A CA 1
ATOM 635 C C . PRO A 1 86 ? 17.641 22.396 55.011 1.00 9.87 92 PRO A C 1
ATOM 636 O O . PRO A 1 86 ? 18.231 21.331 54.907 1.00 8.38 92 PRO A O 1
ATOM 640 N N . ALA A 1 87 ? 18.123 23.532 54.532 1.00 5.86 93 ALA A N 1
ATOM 641 C CA . ALA A 1 87 ? 19.449 23.630 53.948 1.00 7.25 93 ALA A CA 1
ATOM 642 C C . ALA A 1 87 ? 19.966 25.022 54.253 1.00 6.84 93 ALA A C 1
ATOM 643 O O . ALA A 1 87 ? 19.183 25.946 54.490 1.00 9.34 93 ALA A O 1
ATOM 645 N N . SER A 1 88 ? 21.281 25.167 54.286 1.00 7.96 94 SER A N 1
ATOM 646 C CA . SER A 1 88 ? 21.881 26.455 54.566 1.00 9.31 94 SER A CA 1
ATOM 647 C C . SER A 1 88 ? 22.460 27.028 53.289 1.00 9.49 94 SER A C 1
ATOM 648 O O . SER A 1 88 ? 23.233 26.359 52.600 1.00 9.49 94 SER A O 1
ATOM 651 N N . TRP A 1 89 ? 22.040 28.250 52.970 1.00 7.34 95 TRP A N 1
ATOM 652 C CA . TRP A 1 89 ? 22.591 29.031 51.878 1.00 8.72 95 TRP A CA 1
ATOM 653 C C . TRP A 1 89 ? 23.722 29.817 52.526 1.00 6.95 95 TRP A C 1
ATOM 654 O O . TRP A 1 89 ? 23.473 30.682 53.358 1.00 5.24 95 TRP A O 1
ATOM 665 N N . CYS A 1 90 ? 24.960 29.506 52.157 1.00 8.46 96 CYS A N 1
ATOM 666 C CA . CYS A 1 90 ? 26.127 30.105 52.802 1.00 7.73 96 CYS A CA 1
ATOM 667 C C . CYS A 1 90 ? 26.534 31.411 52.141 1.00 10.05 96 CYS A C 1
ATOM 668 O O . CYS A 1 90 ? 27.480 31.444 51.354 1.00 9.11 96 CYS A O 1
ATOM 671 N N . THR A 1 91 ? 25.823 32.486 52.464 1.00 5.72 97 THR A N 1
ATOM 672 C CA . THR A 1 91 ? 26.120 33.771 51.839 1.00 7.06 97 THR A CA 1
ATOM 673 C C . THR A 1 91 ? 27.289 34.468 52.516 1.00 5.88 97 THR A C 1
ATOM 674 O O . THR A 1 91 ? 27.752 34.060 53.586 1.00 2.81 97 THR A O 1
ATOM 678 N N . ALA A 1 92 ? 27.753 35.542 51.896 1.00 11.39 98 ALA A N 1
ATOM 679 C CA . ALA A 1 92 ? 28.851 36.318 52.460 1.00 12.34 98 ALA A CA 1
ATOM 680 C C . ALA A 1 92 ? 28.457 37.117 53.709 1.00 13.29 98 ALA A C 1
ATOM 681 O O . ALA A 1 92 ? 29.312 37.723 54.351 1.00 14.31 98 ALA A O 1
ATOM 683 N N . THR A 1 93 ? 27.173 37.123 54.061 1.00 11.96 99 THR A N 1
ATOM 684 C CA . THR A 1 93 ? 26.739 37.828 55.266 1.00 12.50 99 THR A CA 1
ATOM 685 C C . THR A 1 93 ? 26.034 36.893 56.227 1.00 14.07 99 THR A C 1
ATOM 686 O O . THR A 1 93 ? 25.159 37.311 56.978 1.00 13.29 99 THR A O 1
ATOM 690 N N . GLY A 1 94 ? 26.416 35.621 56.200 1.00 11.77 100 GLY A N 1
ATOM 691 C CA . GLY A 1 94 ? 25.831 34.649 57.098 1.00 10.53 100 GLY A CA 1
ATOM 692 C C . GLY A 1 94 ? 24.999 33.601 56.386 1.00 10.79 100 GLY A C 1
ATOM 693 O O . GLY A 1 94 ? 24.618 33.772 55.221 1.00 9.62 100 GLY A O 1
ATOM 694 N N . ASP A 1 95 ? 24.722 32.514 57.100 1.00 7.50 101 ASP A N 1
ATOM 695 C CA . ASP A 1 95 ? 23.888 31.445 56.596 1.00 9.51 101 ASP A CA 1
ATOM 696 C C . ASP A 1 95 ? 22.409 31.798 56.595 1.00 11.77 101 ASP A C 1
ATOM 697 O O . ASP A 1 95 ? 21.856 32.278 57.589 1.00 12.35 101 ASP A O 1
ATOM 702 N N . GLU A 1 96 ? 21.771 31.528 55.467 1.00 10.33 102 GLU A N 1
ATOM 703 C CA . GLU A 1 96 ? 20.343 31.717 55.330 1.00 10.69 102 GLU A CA 1
ATOM 704 C C . GLU A 1 96 ? 19.718 30.320 55.380 1.00 11.69 102 GLU A C 1
ATOM 705 O O . GLU A 1 96 ? 19.993 29.484 54.515 1.00 9.58 102 GLU A O 1
ATOM 711 N N . GLU A 1 97 ? 18.914 30.047 56.405 1.00 9.37 103 GLU A N 1
ATOM 712 C CA . GLU A 1 97 ? 18.234 28.758 56.505 1.00 12.32 103 GLU A CA 1
ATOM 713 C C . GLU A 1 97 ? 17.014 28.749 55.591 1.00 12.44 103 GLU A C 1
ATOM 714 O O . GLU A 1 97 ? 16.171 29.635 55.681 1.00 10.93 103 GLU A O 1
ATOM 720 N N . GLY A 1 98 ? 16.925 27.756 54.707 1.00 8.65 104 GLY A N 1
ATOM 721 C CA . GLY A 1 98 ? 15.813 27.678 53.779 1.00 6.25 104 GLY A CA 1
ATOM 722 C C . GLY A 1 98 ? 15.297 26.267 53.555 1.00 8.01 104 GLY A C 1
ATOM 723 O O . GLY A 1 98 ? 15.822 25.306 54.125 1.00 9.45 104 GLY A O 1
ATOM 724 N N . LEU A 1 99 ? 14.251 26.150 52.746 1.00 7.48 105 LEU A N 1
ATOM 725 C CA . LEU A 1 99 ? 13.687 24.852 52.393 1.00 8.61 105 LEU A CA 1
ATOM 726 C C . LEU A 1 99 ? 14.349 24.393 51.122 1.00 8.36 105 LEU A C 1
ATOM 727 O O . LEU A 1 99 ? 14.486 25.166 50.178 1.00 7.74 105 LEU A O 1
ATOM 732 N N . LEU A 1 100 ? 14.780 23.141 51.104 1.00 7.16 106 LEU A N 1
ATOM 733 C CA . LEU A 1 100 ? 15.350 22.571 49.903 1.00 9.05 106 LEU A CA 1
ATOM 734 C C . LEU A 1 100 ? 14.621 21.279 49.557 1.00 8.03 106 LEU A C 1
ATOM 735 O O . LEU A 1 100 ? 14.382 20.455 50.426 1.00 7.16 106 LEU A O 1
ATOM 740 N N . SER A 1 101 ? 14.222 21.149 48.295 1.00 8.24 107 SER A N 1
ATOM 741 C CA . SER A 1 101 ? 13.656 19.916 47.740 1.00 9.92 107 SER A CA 1
ATOM 742 C C . SER A 1 101 ? 13.946 19.955 46.242 1.00 11.38 107 SER A C 1
ATOM 743 O O . SER A 1 101 ? 14.365 20.983 45.720 1.00 12.02 107 SER A O 1
ATOM 746 N N . GLY A 1 102 ? 13.731 18.851 45.540 1.00 12.21 108 GLY A N 1
ATOM 747 C CA . GLY A 1 102 ? 14.007 18.843 44.110 1.00 10.62 108 GLY A CA 1
ATOM 748 C C . GLY A 1 102 ? 13.034 19.736 43.354 1.00 8.13 108 GLY A C 1
ATOM 749 O O . GLY A 1 102 ? 13.390 20.376 42.372 1.00 7.72 108 GLY A O 1
ATOM 750 N N . GLU A 1 103 ? 11.803 19.803 43.846 1.00 7.40 109 GLU A N 1
ATOM 751 C CA . GLU A 1 103 ? 10.753 20.551 43.179 1.00 5.42 109 GLU A CA 1
ATOM 752 C C . GLU A 1 103 ? 10.702 22.030 43.538 1.00 6.70 109 GLU A C 1
ATOM 753 O O . GLU A 1 103 ? 10.448 22.864 42.671 1.00 4.96 109 GLU A O 1
ATOM 759 N N . VAL A 1 104 ? 10.896 22.346 44.818 1.00 3.90 110 VAL A N 1
ATOM 760 C CA . VAL A 1 104 ? 10.715 23.712 45.317 1.00 6.55 110 VAL A CA 1
ATOM 761 C C . VAL A 1 104 ? 11.776 24.086 46.362 1.00 7.19 110 VAL A C 1
ATOM 762 O O . VAL A 1 104 ? 12.032 23.331 47.300 1.00 3.89 110 VAL A O 1
ATOM 766 N N . CYS A 1 105 ? 12.401 25.250 46.193 1.00 5.27 111 CYS A N 1
ATOM 767 C CA . CYS A 1 105 ? 13.363 25.731 47.173 1.00 7.14 111 CYS A CA 1
ATOM 768 C C . CYS A 1 105 ? 12.988 27.154 47.601 1.00 9.85 111 CYS A C 1
ATOM 769 O O . CYS A 1 105 ? 12.699 27.998 46.763 1.00 8.39 111 CYS A O 1
ATOM 772 N N . LEU A 1 106 ? 13.019 27.409 48.906 1.00 10.89 112 LEU A N 1
ATOM 773 C CA . LEU A 1 106 ? 12.690 28.724 49.456 1.00 8.27 112 LEU A CA 1
ATOM 774 C C . LEU A 1 106 ? 13.836 29.251 50.313 1.00 8.41 112 LEU A C 1
ATOM 775 O O . LEU A 1 106 ? 14.348 28.546 51.164 1.00 9.20 112 LEU A O 1
ATOM 780 N N . ALA A 1 107 ? 14.232 30.495 50.084 1.00 7.62 113 ALA A N 1
ATOM 781 C CA . ALA A 1 107 ? 15.289 31.119 50.864 1.00 9.96 113 ALA A CA 1
ATOM 782 C C . ALA A 1 107 ? 15.265 32.604 50.553 1.00 11.77 113 ALA A C 1
ATOM 783 O O . ALA A 1 107 ? 14.955 32.991 49.432 1.00 11.85 113 ALA A O 1
ATOM 785 N N . TRP A 1 108 ? 15.572 33.436 51.541 1.00 11.85 114 TRP A N 1
ATOM 786 C CA . TRP A 1 108 ? 15.624 34.871 51.296 1.00 13.38 114 TRP A CA 1
ATOM 787 C C . TRP A 1 108 ? 17.006 35.214 50.761 1.00 11.21 114 TRP A C 1
ATOM 788 O O . TRP A 1 108 ? 18.002 35.061 51.468 1.00 13.22 114 TRP A O 1
ATOM 799 N N . THR A 1 109 ? 17.083 35.624 49.500 1.00 10.20 115 THR A N 1
ATOM 800 C CA . THR A 1 109 ? 18.376 35.961 48.884 1.00 11.65 115 THR A CA 1
ATOM 801 C C . THR A 1 109 ? 18.323 37.232 48.042 1.00 12.05 115 THR A C 1
ATOM 802 O O . THR A 1 109 ? 17.242 37.693 47.682 1.00 11.87 115 THR A O 1
ATOM 806 N N . THR A 1 110 ? 19.497 37.793 47.738 1.00 10.92 116 THR A N 1
ATOM 807 C CA . THR A 1 110 ? 19.622 38.931 46.811 1.00 15.73 116 THR A CA 1
ATOM 808 C C . THR A 1 110 ? 20.541 38.535 45.657 1.00 13.97 116 THR A C 1
ATOM 809 O O . THR A 1 110 ? 21.187 37.498 45.708 1.00 11.28 116 THR A O 1
ATOM 813 N N . SER A 1 111 ? 20.640 39.382 44.638 1.00 14.29 117 SER A N 1
ATOM 814 C CA . SER A 1 111 ? 21.479 39.054 43.484 1.00 14.60 117 SER A CA 1
ATOM 815 C C . SER A 1 111 ? 22.912 38.679 43.867 1.00 12.62 117 SER A C 1
ATOM 816 O O . SER A 1 111 ? 23.470 37.708 43.338 1.00 13.42 117 SER A O 1
ATOM 819 N N . GLY A 1 112 ? 23.493 39.431 44.800 1.00 8.08 118 GLY A N 1
ATOM 820 C CA . GLY A 1 112 ? 24.840 39.154 45.275 1.00 8.96 118 GLY A CA 1
ATOM 821 C C . GLY A 1 112 ? 25.054 37.774 45.891 1.00 10.74 118 GLY A C 1
ATOM 822 O O . GLY A 1 112 ? 26.200 37.326 46.025 1.00 10.64 118 GLY A O 1
ATOM 823 N N . ASP A 1 113 ? 23.964 37.085 46.246 1.00 8.15 119 ASP A N 1
ATOM 824 C CA . ASP A 1 113 ? 24.062 35.758 46.851 1.00 5.05 119 ASP A CA 1
ATOM 825 C C . ASP A 1 113 ? 24.184 34.653 45.816 1.00 6.58 119 ASP A C 1
ATOM 826 O O . ASP A 1 113 ? 24.332 33.488 46.189 1.00 6.22 119 ASP A O 1
ATOM 831 N N . SER A 1 114 ? 24.082 34.995 44.531 1.00 4.19 120 SER A N 1
ATOM 832 C CA . SER A 1 114 ? 24.233 33.983 43.482 1.00 8.65 120 SER A CA 1
ATOM 833 C C . SER A 1 114 ? 25.591 33.314 43.648 1.00 7.96 120 SER A C 1
ATOM 834 O O . SER A 1 114 ? 26.597 33.982 43.883 1.00 6.47 120 SER A O 1
ATOM 837 N N . GLY A 1 115 ? 25.610 31.993 43.563 1.00 9.73 121 GLY A N 1
ATOM 838 C CA . GLY A 1 115 ? 26.842 31.255 43.739 1.00 9.97 121 GLY A CA 1
ATOM 839 C C . GLY A 1 115 ? 27.083 30.692 45.129 1.00 8.41 121 GLY A C 1
ATOM 840 O O . GLY A 1 115 ? 27.974 29.854 45.286 1.00 6.14 121 GLY A O 1
ATOM 841 N N . SER A 1 116 ? 26.335 31.164 46.132 1.00 6.28 122 SER A N 1
ATOM 842 C CA . SER A 1 116 ? 26.470 30.648 47.498 1.00 9.32 122 SER A CA 1
ATOM 843 C C . SER A 1 116 ? 26.294 29.136 47.506 1.00 7.99 122 SER A C 1
ATOM 844 O O . SER A 1 116 ? 25.418 28.602 46.828 1.00 9.28 122 SER A O 1
ATOM 847 N N . ALA A 1 117 ? 27.124 28.446 48.272 1.00 8.35 123 ALA A N 1
ATOM 848 C CA . ALA A 1 117 ? 26.977 27.001 48.387 1.00 9.84 123 ALA A CA 1
ATOM 849 C C . ALA A 1 117 ? 25.690 26.776 49.148 1.00 8.64 123 ALA A C 1
ATOM 850 O O . ALA A 1 117 ? 25.365 27.537 50.062 1.00 7.63 123 ALA A O 1
ATOM 852 N N . VAL A 1 118 ? 24.931 25.774 48.729 1.00 6.34 124 VAL A N 1
ATOM 853 C CA . VAL A 1 118 ? 23.743 25.381 49.459 1.00 8.23 124 VAL A CA 1
ATOM 854 C C . VAL A 1 118 ? 24.117 24.045 50.096 1.00 10.28 124 VAL A C 1
ATOM 855 O O . VAL A 1 118 ? 24.452 23.091 49.398 1.00 11.67 124 VAL A O 1
ATOM 859 N N . VAL A 1 119 ? 24.109 23.977 51.421 1.00 7.16 125 VAL A N 1
ATOM 860 C CA . VAL A 1 119 ? 24.591 22.766 52.076 1.00 9.21 125 VAL A CA 1
ATOM 861 C C . VAL A 1 119 ? 23.580 22.133 53.021 1.00 8.15 125 VAL A C 1
ATOM 862 O O . VAL A 1 119 ? 22.725 22.813 53.580 1.00 7.84 125 VAL A O 1
ATOM 866 N N . GLN A 1 120 ? 23.699 20.822 53.175 1.00 7.62 126 GLN A N 1
ATOM 867 C CA . GLN A 1 120 ? 22.897 20.045 54.106 1.00 9.84 126 GLN A CA 1
ATOM 868 C C . GLN A 1 120 ? 23.911 19.188 54.858 1.00 10.26 126 GLN A C 1
ATOM 869 O O . GLN A 1 120 ? 24.619 18.387 54.254 1.00 9.75 126 GLN A O 1
ATOM 875 N N . GLY A 1 121 ? 24.000 19.381 56.167 1.00 10.19 127 GLY A N 1
ATOM 876 C CA . GLY A 1 121 ? 25.006 18.704 56.961 1.00 10.44 127 GLY A CA 1
ATOM 877 C C . GLY A 1 121 ? 26.381 19.211 56.561 1.00 11.84 127 GLY A C 1
ATOM 878 O O . GLY A 1 121 ? 26.603 20.416 56.487 1.00 11.58 127 GLY A O 1
ATOM 879 N N . ASP A 1 122 ? 27.291 18.291 56.258 1.00 12.52 128 ASP A N 1
ATOM 880 C CA . ASP A 1 122 ? 28.643 18.643 55.841 1.00 15.61 128 ASP A CA 1
ATOM 881 C C . ASP A 1 122 ? 28.809 18.551 54.319 1.00 14.16 128 ASP A C 1
ATOM 882 O O . ASP A 1 122 ? 29.932 18.522 53.804 1.00 11.95 128 ASP A O 1
ATOM 887 N N . ALA A 1 123 ? 27.694 18.513 53.599 1.00 11.05 129 ALA A N 1
ATOM 888 C CA . ALA A 1 123 ? 27.778 18.296 52.166 1.00 9.84 129 ALA A CA 1
ATOM 889 C C . ALA A 1 123 ? 27.136 19.383 51.327 1.00 10.42 129 ALA A C 1
ATOM 890 O O . ALA A 1 123 ? 26.109 19.939 51.702 1.00 8.14 129 ALA A O 1
ATOM 892 N N . VAL A 1 124 ? 27.751 19.652 50.178 1.00 6.88 130 VAL A N 1
ATOM 893 C CA . VAL A 1 124 ? 27.231 20.604 49.221 1.00 8.83 130 VAL A CA 1
ATOM 894 C C . VAL A 1 124 ? 26.230 19.884 48.324 1.00 8.38 130 VAL A C 1
ATOM 895 O O . VAL A 1 124 ? 26.537 18.827 47.758 1.00 8.72 130 VAL A O 1
ATOM 899 N N . VAL A 1 125 ? 25.031 20.438 48.209 1.00 5.82 131 VAL A N 1
ATOM 900 C CA . VAL A 1 125 ? 24.042 19.892 47.303 1.00 8.95 131 VAL A CA 1
ATOM 901 C C . VAL A 1 125 ? 24.008 20.704 45.998 1.00 9.29 131 VAL A C 1
ATOM 902 O O . VAL A 1 125 ? 23.642 20.178 44.943 1.00 5.98 131 VAL A O 1
ATOM 906 N N . GLY A 1 126 ? 24.421 21.972 46.055 1.00 6.98 132 GLY A N 1
ATOM 907 C CA . GLY A 1 126 ? 24.426 22.801 44.860 1.00 6.40 132 GLY A CA 1
ATOM 908 C C . GLY A 1 126 ? 24.874 24.230 45.119 1.00 9.18 132 GLY A C 1
ATOM 909 O O . GLY A 1 126 ? 25.362 24.545 46.205 1.00 6.13 132 GLY A O 1
ATOM 910 N N . VAL A 1 127 ? 24.747 25.087 44.114 1.00 6.65 133 VAL A N 1
ATOM 911 C CA . VAL A 1 127 ? 25.028 26.507 44.301 1.00 8.09 133 VAL A CA 1
ATOM 912 C C . VAL A 1 127 ? 23.731 27.271 44.066 1.00 8.51 133 VAL A C 1
ATOM 913 O O . VAL A 1 127 ? 22.860 26.815 43.323 1.00 6.35 133 VAL A O 1
ATOM 917 N N . HIS A 1 128 ? 23.598 28.431 44.700 1.00 8.75 134 HIS A N 1
ATOM 918 C CA . HIS A 1 128 ? 22.405 29.241 44.517 1.00 7.57 134 HIS A CA 1
ATOM 919 C C . HIS A 1 128 ? 22.441 29.920 43.151 1.00 8.57 134 HIS A C 1
ATOM 920 O O . HIS A 1 128 ? 23.368 30.667 42.843 1.00 5.57 134 HIS A O 1
ATOM 927 N N . THR A 1 129 ? 21.394 29.684 42.365 1.00 9.27 135 THR A N 1
ATOM 928 C CA . THR A 1 129 ? 21.297 30.154 40.986 1.00 9.41 135 THR A CA 1
ATOM 929 C C . THR A 1 129 ? 20.482 31.429 40.811 1.00 10.25 135 THR A C 1
ATOM 930 O O . THR A 1 129 ? 20.852 32.311 40.039 1.00 9.11 135 THR A O 1
ATOM 934 N N . GLY A 1 130 ? 19.377 31.549 41.526 1.00 10.37 136 GLY A N 1
ATOM 935 C CA . GLY A 1 130 ? 18.569 32.745 41.369 1.00 12.03 136 GLY A CA 1
ATOM 936 C C . GLY A 1 130 ? 17.329 32.715 42.225 1.00 13.77 136 GLY A C 1
ATOM 937 O O . GLY A 1 130 ? 17.081 31.762 42.945 1.00 7.49 136 GLY A O 1
ATOM 938 N N . SER A 1 131 ? 16.515 33.750 42.112 1.00 14.91 137 SER A N 1
ATOM 939 C CA . SER A 1 131 ? 15.362 33.843 42.980 1.00 15.82 137 SER A CA 1
ATOM 940 C C . SER A 1 131 ? 14.108 34.280 42.247 1.00 17.00 137 SER A C 1
ATOM 941 O O . SER A 1 131 ? 14.154 34.696 41.095 1.00 18.51 137 SER A O 1
ATOM 944 N N . ASN A 1 132 ? 12.979 34.172 42.926 1.00 18.17 138 ASN A N 1
ATOM 945 C CA . ASN A 1 132 ? 11.735 34.693 42.387 1.00 21.34 138 ASN A CA 1
ATOM 946 C C . ASN A 1 132 ? 10.934 35.254 43.551 1.00 20.95 138 ASN A C 1
ATOM 947 O O . ASN A 1 132 ? 11.442 35.347 44.671 1.00 18.99 138 ASN A O 1
ATOM 952 N N . THR A 1 133 ? 9.692 35.624 43.280 1.00 21.16 139 THR A N 1
ATOM 953 C CA . THR A 1 133 ? 8.815 36.242 44.267 1.00 22.89 139 THR A CA 1
ATOM 954 C C . THR A 1 133 ? 8.492 35.313 45.431 1.00 21.71 139 THR A C 1
ATOM 955 O O . THR A 1 133 ? 8.352 34.108 45.239 1.00 22.83 139 THR A O 1
ATOM 959 N N . SER A 1 134 ? 8.424 35.880 46.633 1.00 20.48 140 SER A N 1
ATOM 960 C CA . SER A 1 134 ? 8.040 35.151 47.843 1.00 21.50 140 SER A CA 1
ATOM 961 C C . SER A 1 134 ? 9.063 34.131 48.318 1.00 20.36 140 SER A C 1
ATOM 962 O O . SER A 1 134 ? 8.710 33.048 48.784 1.00 20.85 140 SER A O 1
ATOM 965 N N . GLY A 1 135 ? 10.334 34.486 48.191 1.00 19.08 141 GLY A N 1
ATOM 966 C CA . GLY A 1 135 ? 11.402 33.640 48.676 1.00 16.58 141 GLY A CA 1
ATOM 967 C C . GLY A 1 135 ? 11.706 32.429 47.823 1.00 14.75 141 GLY A C 1
ATOM 968 O O . GLY A 1 135 ? 12.361 31.514 48.303 1.00 15.59 141 GLY A O 1
ATOM 969 N N . VAL A 1 136 ? 11.243 32.410 46.575 1.00 12.46 142 VAL A N 1
ATOM 970 C CA . VAL A 1 136 ? 11.542 31.285 45.688 1.00 12.91 142 VAL A CA 1
ATOM 971 C C . VAL A 1 136 ? 13.033 31.276 45.366 1.00 11.06 142 VAL A C 1
ATOM 972 O O . VAL A 1 136 ? 13.608 32.312 45.042 1.00 9.40 142 VAL A O 1
ATOM 976 N N . ALA A 1 137 ? 13.659 30.112 45.487 1.00 8.01 143 ALA A N 1
ATOM 977 C CA . ALA A 1 137 ? 15.069 29.971 45.161 1.00 7.95 143 ALA A CA 1
ATOM 978 C C . ALA A 1 137 ? 15.252 28.895 44.092 1.00 10.75 143 ALA A C 1
ATOM 979 O O . ALA A 1 137 ? 14.468 27.960 44.011 1.00 11.62 143 ALA A O 1
ATOM 981 N N . TYR A 1 138 ? 16.277 29.041 43.260 1.00 9.60 144 TYR A N 1
ATOM 982 C CA . TYR A 1 138 ? 16.618 28.003 42.300 1.00 10.31 144 TYR A CA 1
ATOM 983 C C . TYR A 1 138 ? 18.057 27.598 42.601 1.00 10.77 144 TYR A C 1
ATOM 984 O O . TYR A 1 138 ? 18.917 28.460 42.797 1.00 9.18 144 TYR A O 1
ATOM 993 N N . VAL A 1 139 ? 18.304 26.292 42.682 1.00 7.88 145 VAL A N 1
ATOM 994 C CA . VAL A 1 139 ? 19.619 25.771 43.038 1.00 6.64 145 VAL A CA 1
ATOM 995 C C . VAL A 1 139 ? 20.136 24.791 41.983 1.00 7.83 145 VAL A C 1
ATOM 996 O O . VAL A 1 139 ? 19.417 23.905 41.553 1.00 8.70 145 VAL A O 1
ATOM 1000 N N . THR A 1 140 ? 21.384 24.940 41.563 1.00 7.12 146 THR A N 1
ATOM 1001 C CA . THR A 1 140 ? 21.915 24.028 40.562 1.00 9.60 146 THR A CA 1
ATOM 1002 C C . THR A 1 140 ? 22.844 23.018 41.212 1.00 10.57 146 THR A C 1
ATOM 1003 O O . THR A 1 140 ? 23.777 23.413 41.911 1.00 8.57 146 THR A O 1
ATOM 1007 N N . THR A 1 141 ? 22.607 21.724 40.979 1.00 6.25 147 THR A N 1
ATOM 1008 C CA . THR A 1 141 ? 23.502 20.690 41.507 1.00 6.97 147 THR A CA 1
ATOM 1009 C C . THR A 1 141 ? 24.775 20.553 40.655 1.00 8.64 147 THR A C 1
ATOM 1010 O O . THR A 1 141 ? 24.825 21.039 39.520 1.00 8.28 147 THR A O 1
ATOM 1014 N N . PRO A 1 142 ? 25.822 19.919 41.187 1.00 10.60 148 PRO A N 1
ATOM 1015 C CA . PRO A 1 142 ? 27.048 19.695 40.400 1.00 12.51 148 PRO A CA 1
ATOM 1016 C C . PRO A 1 142 ? 26.849 18.967 39.058 1.00 9.05 148 PRO A C 1
ATOM 1017 O O . PRO A 1 142 ? 27.690 19.112 38.176 1.00 8.12 148 PRO A O 1
ATOM 1021 N N . SER A 1 143 ? 25.767 18.210 38.906 1.00 6.66 149 SER A N 1
ATOM 1022 C CA . SER A 1 143 ? 25.491 17.532 37.640 1.00 8.10 149 SER A CA 1
ATOM 1023 C C . SER A 1 143 ? 24.628 18.403 36.719 1.00 6.24 149 SER A C 1
ATOM 1024 O O . SER A 1 143 ? 24.225 17.959 35.654 1.00 5.64 149 SER A O 1
ATOM 1027 N N . GLY A 1 144 ? 24.349 19.641 37.132 1.00 4.81 150 GLY A N 1
ATOM 1028 C CA . GLY A 1 144 ? 23.645 20.587 36.278 1.00 7.49 150 GLY A CA 1
ATOM 1029 C C . GLY A 1 144 ? 22.130 20.546 36.321 1.00 9.23 150 GLY A C 1
ATOM 1030 O O . GLY A 1 144 ? 21.453 21.115 35.467 1.00 8.07 150 GLY A O 1
ATOM 1031 N N . LYS A 1 145 ? 21.591 19.849 37.306 1.00 10.88 151 LYS A N 1
ATOM 1032 C CA . LYS A 1 145 ? 20.150 19.765 37.471 1.00 12.62 151 LYS A CA 1
ATOM 1033 C C . LYS A 1 145 ? 19.660 21.018 38.190 1.00 8.63 151 LYS A C 1
ATOM 1034 O O . LYS A 1 145 ? 20.255 21.429 39.182 1.00 5.97 151 LYS A O 1
ATOM 1040 N N . LEU A 1 146 ? 18.605 21.652 37.686 1.00 6.23 152 LEU A N 1
ATOM 1041 C CA . LEU A 1 146 ? 18.063 22.808 38.373 1.00 8.48 152 LEU A CA 1
ATOM 1042 C C . LEU A 1 146 ? 16.981 22.386 39.381 1.00 9.79 152 LEU A C 1
ATOM 1043 O O . LEU A 1 146 ? 15.987 21.759 39.010 1.00 10.30 152 LEU A O 1
ATOM 1048 N N . LEU A 1 147 ? 17.200 22.693 40.660 1.00 6.06 153 LEU A N 1
ATOM 1049 C CA . LEU A 1 147 ? 16.225 22.405 41.703 1.00 7.09 153 LEU A CA 1
ATOM 1050 C C . LEU A 1 147 ? 15.406 23.659 41.933 1.00 4.78 153 LEU A C 1
ATOM 1051 O O . LEU A 1 147 ? 15.945 24.762 41.849 1.00 6.11 153 LEU A O 1
ATOM 1056 N N . GLY A 1 148 ? 14.118 23.488 42.224 1.00 2.71 154 GLY A N 1
ATOM 1057 C CA . GLY A 1 148 ? 13.231 24.595 42.547 1.00 3.28 154 GLY A CA 1
ATOM 1058 C C . GLY A 1 148 ? 12.259 25.059 41.461 1.00 5.79 154 GLY A C 1
ATOM 1059 O O . GLY A 1 148 ? 11.515 26.013 41.674 1.00 7.74 154 GLY A O 1
ATOM 1060 N N . ALA A 1 149 ? 12.243 24.384 40.314 1.00 5.00 155 ALA A N 1
ATOM 1061 C CA . ALA A 1 149 ? 11.436 24.831 39.169 1.00 8.46 155 ALA A CA 1
ATOM 1062 C C . ALA A 1 149 ? 10.120 24.092 38.942 1.00 7.94 155 ALA A C 1
ATOM 1063 O O . ALA A 1 149 ? 9.398 24.396 37.985 1.00 6.79 155 ALA A O 1
ATOM 1065 N N . ASP A 1 150 ? 9.820 23.112 39.794 1.00 5.19 156 ASP A N 1
ATOM 1066 C CA . ASP A 1 150 ? 8.610 22.303 39.640 1.00 6.28 156 ASP A CA 1
ATOM 1067 C C . ASP A 1 150 ? 7.565 22.649 40.697 1.00 7.82 156 ASP A C 1
ATOM 1068 O O . ASP A 1 150 ? 7.629 23.711 41.314 1.00 10.43 156 ASP A O 1
ATOM 1073 N N . THR A 1 151 ? 6.598 21.755 40.898 1.00 6.07 157 THR A N 1
ATOM 1074 C CA . THR A 1 151 ? 5.580 21.969 41.925 1.00 7.76 157 THR A CA 1
ATOM 1075 C C . THR A 1 151 ? 5.527 20.812 42.885 1.00 6.84 157 THR A C 1
ATOM 1076 O O . THR A 1 151 ? 5.991 19.722 42.576 1.00 7.12 157 THR A O 1
ATOM 1080 N N . VAL A 1 152 ? 4.936 21.055 44.051 1.00 9.79 158 VAL A N 1
ATOM 1081 C CA . VAL A 1 152 ? 4.716 20.001 45.033 1.00 9.37 158 VAL A CA 1
ATOM 1082 C C . VAL A 1 152 ? 3.531 20.408 45.910 1.00 9.12 158 VAL A C 1
ATOM 1083 O O . VAL A 1 152 ? 3.310 21.599 46.142 1.00 7.55 158 VAL A O 1
ATOM 1087 N N . THR A 1 153 ? 2.746 19.436 46.370 1.00 6.84 159 THR A N 1
ATOM 1088 C CA . THR A 1 153 ? 1.632 19.762 47.261 1.00 6.80 159 THR A CA 1
ATOM 1089 C C . THR A 1 153 ? 2.171 19.927 48.669 1.00 6.87 159 THR A C 1
ATOM 1090 O O . THR A 1 153 ? 3.264 19.450 48.990 1.00 5.69 159 THR A O 1
ATOM 1094 N N . LEU A 1 154 ? 1.416 20.614 49.515 1.00 7.54 160 LEU A N 1
ATOM 1095 C CA . LEU A 1 154 ? 1.830 20.773 50.898 1.00 7.60 160 LEU A CA 1
ATOM 1096 C C . LEU A 1 154 ? 1.806 19.434 51.610 1.00 7.46 160 LEU A C 1
ATOM 1097 O O . LEU A 1 154 ? 2.670 19.164 52.443 1.00 6.82 160 LEU A O 1
ATOM 1102 N N . SER A 1 155 ? 0.826 18.596 51.282 1.00 5.33 161 SER A N 1
ATOM 1103 C CA . SER A 1 155 ? 0.735 17.280 51.916 1.00 10.15 161 SER A CA 1
ATOM 1104 C C . SER A 1 155 ? 1.953 16.417 51.578 1.00 9.74 161 SER A C 1
ATOM 1105 O O . SER A 1 155 ? 2.546 15.809 52.466 1.00 7.30 161 SER A O 1
ATOM 1108 N N . SER A 1 156 ? 2.338 16.391 50.304 1.00 8.38 162 SER A N 1
ATOM 1109 C CA . SER A 1 156 ? 3.507 15.620 49.877 1.00 10.52 162 SER A CA 1
ATOM 1110 C C . SER A 1 156 ? 4.780 16.123 50.559 1.00 10.87 162 SER A C 1
ATOM 1111 O O . SER A 1 156 ? 5.584 15.327 51.038 1.00 9.00 162 SER A O 1
ATOM 1114 N N . LEU A 1 157 ? 4.941 17.448 50.606 1.00 8.77 163 LEU A N 1
ATOM 1115 C CA . LEU A 1 157 ? 6.067 18.080 51.276 1.00 9.31 163 LEU A CA 1
ATOM 1116 C C . LEU A 1 157 ? 6.068 17.723 52.773 1.00 12.11 163 LEU A C 1
ATOM 1117 O O . LEU A 1 157 ? 7.118 17.446 53.360 1.00 7.64 163 LEU A O 1
ATOM 1122 N N . SER A 1 158 ? 4.877 17.709 53.371 1.00 9.98 164 SER A N 1
ATOM 1123 C CA . SER A 1 158 ? 4.710 17.456 54.806 1.00 11.15 164 SER A CA 1
ATOM 1124 C C . SER A 1 158 ? 5.208 16.091 55.310 1.00 11.10 164 SER A C 1
ATOM 1125 O O . SER A 1 158 ? 5.611 15.961 56.462 1.00 9.11 164 SER A O 1
ATOM 1128 N N . LYS A 1 159 ? 5.191 15.088 54.439 1.00 10.15 165 LYS A N 1
ATOM 1129 C CA . LYS A 1 159 ? 5.696 13.753 54.763 1.00 11.49 165 LYS A CA 1
ATOM 1130 C C . LYS A 1 159 ? 7.139 13.779 55.273 1.00 12.65 165 LYS A C 1
ATOM 1131 O O . LYS A 1 159 ? 7.549 12.903 56.044 1.00 13.22 165 LYS A O 1
ATOM 1137 N N . HIS A 1 160 ? 7.905 14.781 54.841 1.00 7.04 166 HIS A N 1
ATOM 1138 C CA . HIS A 1 160 ? 9.318 14.861 55.179 1.00 7.45 166 HIS A CA 1
ATOM 1139 C C . HIS A 1 160 ? 9.657 15.650 56.435 1.00 7.25 166 HIS A C 1
ATOM 1140 O O . HIS A 1 160 ? 10.838 15.853 56.738 1.00 7.09 166 HIS A O 1
ATOM 1147 N N . PHE A 1 161 ? 8.640 16.083 57.172 1.00 5.43 167 PHE A N 1
ATOM 1148 C CA . PHE A 1 161 ? 8.886 16.954 58.320 1.00 6.81 167 PHE A CA 1
ATOM 1149 C C . PHE A 1 161 ? 8.246 16.497 59.615 1.00 6.81 167 PHE A C 1
ATOM 1150 O O . PHE A 1 161 ? 7.111 16.025 59.622 1.00 7.22 167 PHE A O 1
ATOM 1158 N N . THR A 1 162 ? 8.977 16.666 60.713 1.00 6.33 168 THR A N 1
ATOM 1159 C CA . THR A 1 162 ? 8.499 16.281 62.036 1.00 6.02 168 THR A CA 1
ATOM 1160 C C . THR A 1 162 ? 7.765 17.420 62.736 1.00 7.15 168 THR A C 1
ATOM 1161 O O . THR A 1 162 ? 7.817 18.573 62.293 1.00 10.54 168 THR A O 1
ATOM 1165 N N . GLY A 1 163 ? 7.090 17.092 63.838 1.00 5.10 169 GLY A N 1
ATOM 1166 C CA . GLY A 1 163 ? 6.346 18.074 64.618 1.00 4.75 169 GLY A CA 1
ATOM 1167 C C . GLY A 1 163 ? 4.840 18.009 64.423 1.00 4.86 169 GLY A C 1
ATOM 1168 O O . GLY A 1 163 ? 4.351 17.466 63.427 1.00 4.35 169 GLY A O 1
ATOM 1169 N N . PRO A 1 164 ? 4.097 18.581 65.372 1.00 4.67 170 PRO A N 1
ATOM 1170 C CA . PRO A 1 164 ? 2.636 18.563 65.335 1.00 4.54 170 PRO A CA 1
ATOM 1171 C C . PRO A 1 164 ? 2.100 19.525 64.276 1.00 4.90 170 PRO A C 1
ATOM 1172 O O . PRO A 1 164 ? 2.857 20.365 63.770 1.00 4.11 170 PRO A O 1
ATOM 1176 N N . LEU A 1 165 ? 0.826 19.376 63.921 1.00 8.69 171 LEU A N 1
ATOM 1177 C CA . LEU A 1 165 ? 0.205 20.214 62.892 1.00 8.37 171 LEU A CA 1
ATOM 1178 C C . LEU A 1 165 ? 0.170 21.692 63.282 1.00 7.89 171 LEU A C 1
ATOM 1179 O O . LEU A 1 165 ? -0.104 22.044 64.428 1.00 5.10 171 LEU A O 1
ATOM 1184 N N . THR A 1 166 ? 0.462 22.550 62.312 1.00 7.98 172 THR A N 1
ATOM 1185 C CA . THR A 1 166 ? 0.583 23.982 62.553 1.00 8.06 172 THR A CA 1
ATOM 1186 C C . THR A 1 166 ? -0.004 24.754 61.375 1.00 7.61 172 THR A C 1
ATOM 1187 O O . THR A 1 166 ? 0.036 24.273 60.243 1.00 5.49 172 THR A O 1
ATOM 1191 N N . SER A 1 167 ? -0.510 25.959 61.635 1.00 7.20 173 SER A N 1
ATOM 1192 C CA . SER A 1 167 ? -1.070 26.821 60.589 1.00 9.18 173 SER A CA 1
ATOM 1193 C C . SER A 1 167 ? -0.042 27.130 59.500 1.00 9.62 173 SER A C 1
ATOM 1194 O O . SER A 1 167 ? 1.138 27.319 59.784 1.00 11.14 173 SER A O 1
ATOM 1197 N N . ILE A 1 168 ? -0.500 27.148 58.255 1.00 10.83 174 ILE A N 1
ATOM 1198 C CA . ILE A 1 168 ? 0.359 27.421 57.109 1.00 15.13 174 ILE A CA 1
ATOM 1199 C C . ILE A 1 168 ? 0.721 28.897 57.070 1.00 17.03 174 ILE A C 1
ATOM 1200 O O . ILE A 1 168 ? -0.148 29.740 57.243 1.00 12.46 174 ILE A O 1
ATOM 1205 N N . PRO A 1 169 ? 1.999 29.205 56.848 1.00 22.80 175 PRO A N 1
ATOM 1206 C CA . PRO A 1 169 ? 2.462 30.594 56.726 1.00 24.20 175 PRO A CA 1
ATOM 1207 C C . PRO A 1 169 ? 1.708 31.339 55.630 1.00 24.51 175 PRO A C 1
ATOM 1208 O O . PRO A 1 169 ? 1.247 30.714 54.676 1.00 23.95 175 PRO A O 1
ATOM 1212 N N . LYS A 1 170 ? 1.603 32.656 55.768 1.00 25.83 176 LYS A N 1
ATOM 1213 C CA . LYS A 1 170 ? 0.814 33.473 54.851 1.00 28.48 176 LYS A CA 1
ATOM 1214 C C . LYS A 1 170 ? 1.299 33.462 53.405 1.00 29.91 176 LYS A C 1
ATOM 1215 O O . LYS A 1 170 ? 0.581 33.010 52.515 1.00 31.57 176 LYS A O 1
ATOM 1221 N N . ASP A 1 171 ? 2.511 33.945 53.163 1.00 30.82 177 ASP A N 1
ATOM 1222 C CA . ASP A 1 171 ? 2.981 34.030 51.784 1.00 32.87 177 ASP A CA 1
ATOM 1223 C C . ASP A 1 171 ? 3.832 32.839 51.327 1.00 30.53 177 ASP A C 1
ATOM 1224 O O . ASP A 1 171 ? 5.012 32.710 51.662 1.00 30.64 177 ASP A O 1
ATOM 1229 N N . ILE A 1 172 ? 3.191 31.947 50.583 1.00 26.99 178 ILE A N 1
ATOM 1230 C CA . ILE A 1 172 ? 3.881 30.825 49.973 1.00 23.98 178 ILE A CA 1
ATOM 1231 C C . ILE A 1 172 ? 3.640 30.908 48.466 1.00 18.96 178 ILE A C 1
ATOM 1232 O O . ILE A 1 172 ? 2.575 31.338 48.028 1.00 11.61 178 ILE A O 1
ATOM 1237 N N . PRO A 1 173 ? 4.640 30.512 47.685 1.00 18.17 179 PRO A N 1
ATOM 1238 C CA . PRO A 1 173 ? 4.576 30.574 46.223 1.00 16.67 179 PRO A CA 1
ATOM 1239 C C . PRO A 1 173 ? 3.523 29.642 45.643 1.00 14.66 179 PRO A C 1
ATOM 1240 O O . PRO A 1 173 ? 3.205 28.614 46.249 1.00 11.05 179 PRO A O 1
ATOM 1244 N N . ASP A 1 174 ? 3.039 29.992 44.457 1.00 12.73 180 ASP A N 1
ATOM 1245 C CA . ASP A 1 174 ? 2.023 29.225 43.742 1.00 14.64 180 ASP A CA 1
ATOM 1246 C C . ASP A 1 174 ? 2.475 27.813 43.392 1.00 10.24 180 ASP A C 1
ATOM 1247 O O . ASP A 1 174 ? 1.643 26.927 43.214 1.00 11.06 180 ASP A O 1
ATOM 1252 N N . ASN A 1 175 ? 3.786 27.599 43.322 1.00 7.21 181 ASN A N 1
ATOM 1253 C CA . ASN A 1 175 ? 4.323 26.271 43.031 1.00 7.97 181 ASN A CA 1
ATOM 1254 C C . ASN A 1 175 ? 4.271 25.296 44.222 1.00 9.25 181 ASN A C 1
ATOM 1255 O O . ASN A 1 175 ? 4.635 24.128 44.100 1.00 4.19 181 ASN A O 1
ATOM 1260 N N . ILE A 1 176 ? 3.822 25.790 45.373 1.00 6.73 182 ILE A N 1
ATOM 1261 C CA . ILE A 1 176 ? 3.533 24.926 46.506 1.00 8.45 182 ILE A CA 1
ATOM 1262 C C . ILE A 1 176 ? 2.005 24.881 46.559 1.00 9.15 182 ILE A C 1
ATOM 1263 O O . ILE A 1 176 ? 1.351 25.877 46.865 1.00 6.77 182 ILE A O 1
ATOM 1268 N N . ILE A 1 177 ? 1.445 23.736 46.187 1.00 7.86 183 ILE A N 1
ATOM 1269 C CA . ILE A 1 177 ? 0.001 23.576 46.089 1.00 9.49 183 ILE A CA 1
ATOM 1270 C C . ILE A 1 177 ? -0.625 23.350 47.463 1.00 9.18 183 ILE A C 1
ATOM 1271 O O . ILE A 1 177 ? -0.411 22.321 48.091 1.00 8.55 183 ILE A O 1
ATOM 1276 N N . ALA A 1 178 ? -1.380 24.335 47.932 1.00 10.77 184 ALA A N 1
ATOM 1277 C CA . ALA A 1 178 ? -1.981 24.276 49.268 1.00 12.48 184 ALA A CA 1
ATOM 1278 C C . ALA A 1 178 ? -3.197 23.343 49.326 1.00 11.06 184 ALA A C 1
ATOM 1279 O O . ALA A 1 178 ? -4.320 23.778 49.099 1.00 11.42 184 ALA A O 1
ATOM 1281 N N . ASP A 1 179 ? -2.966 22.067 49.637 1.00 10.31 185 ASP A N 1
ATOM 1282 C CA . ASP A 1 179 ? -4.039 21.067 49.634 1.00 12.37 185 ASP A CA 1
ATOM 1283 C C . ASP A 1 179 ? -4.403 20.525 51.025 1.00 14.34 185 ASP A C 1
ATOM 1284 O O . ASP A 1 179 ? -5.129 19.539 51.147 1.00 12.15 185 ASP A O 1
ATOM 1289 N N . VAL A 1 180 ? -3.856 21.151 52.059 1.00 13.32 186 VAL A N 1
ATOM 1290 C CA . VAL A 1 180 ? -4.165 20.820 53.448 1.00 12.03 186 VAL A CA 1
ATOM 1291 C C . VAL A 1 180 ? -4.244 22.167 54.135 1.00 13.50 186 VAL A C 1
ATOM 1292 O O . VAL A 1 180 ? -3.776 23.160 53.585 1.00 13.36 186 VAL A O 1
ATOM 1296 N N . ASP A 1 181 ? -4.852 22.228 55.312 1.00 14.61 187 ASP A N 1
ATOM 1297 C CA . ASP A 1 181 ? -4.912 23.504 56.012 1.00 16.61 187 ASP A CA 1
ATOM 1298 C C . ASP A 1 181 ? -3.949 23.575 57.208 1.00 14.15 187 ASP A C 1
ATOM 1299 O O . ASP A 1 181 ? -4.016 24.507 58.006 1.00 15.25 187 ASP A O 1
ATOM 1304 N N . ALA A 1 182 ? -3.060 22.586 57.313 1.00 9.57 188 ALA A N 1
ATOM 1305 C CA . ALA A 1 182 ? -2.058 22.540 58.376 1.00 7.22 188 ALA A CA 1
ATOM 1306 C C . ALA A 1 182 ? -0.873 21.678 57.978 1.00 4.91 188 ALA A C 1
ATOM 1307 O O . ALA A 1 182 ? -1.014 20.735 57.203 1.00 7.37 188 ALA A O 1
ATOM 1309 N N . VAL A 1 183 ? 0.303 22.018 58.497 1.00 5.41 189 VAL A N 1
ATOM 1310 C CA . VAL A 1 183 ? 1.541 21.294 58.190 1.00 4.14 189 VAL A CA 1
ATOM 1311 C C . VAL A 1 183 ? 2.345 21.046 59.476 1.00 4.10 189 VAL A C 1
ATOM 1312 O O . VAL A 1 183 ? 2.126 21.723 60.475 1.00 5.05 189 VAL A O 1
ATOM 1316 N N . PRO A 1 184 ? 3.240 20.055 59.470 1.00 5.06 190 PRO A N 1
ATOM 1317 C CA . PRO A 1 184 ? 4.127 19.814 60.616 1.00 4.33 190 PRO A CA 1
ATOM 1318 C C . PRO A 1 184 ? 4.898 21.069 60.989 1.00 5.77 190 PRO A C 1
ATOM 1319 O O . PRO A 1 184 ? 5.366 21.800 60.104 1.00 4.36 190 PRO A O 1
ATOM 1323 N N . ARG A 1 185 ? 5.025 21.293 62.292 1.00 4.62 191 ARG A N 1
ATOM 1324 C CA . ARG A 1 185 ? 5.680 22.479 62.847 1.00 8.83 191 ARG A CA 1
ATOM 1325 C C . ARG A 1 185 ? 7.031 22.848 62.244 1.00 6.29 191 ARG A C 1
ATOM 1326 O O . ARG A 1 185 ? 7.304 24.026 62.020 1.00 7.22 191 ARG A O 1
ATOM 1334 N N . SER A 1 186 ? 7.879 21.853 61.994 1.00 6.17 192 SER A N 1
ATOM 1335 C CA . SER A 1 186 ? 9.199 22.132 61.423 1.00 8.82 192 SER A CA 1
ATOM 1336 C C . SER A 1 186 ? 9.091 22.692 60.003 1.00 9.84 192 SER A C 1
ATOM 1337 O O . SER A 1 186 ? 9.872 23.555 59.637 1.00 11.13 192 SER A O 1
ATOM 1340 N N . LEU A 1 187 ? 8.117 22.225 59.222 1.00 9.42 193 LEU A N 1
ATOM 1341 C CA . LEU A 1 187 ? 7.896 22.778 57.883 1.00 11.56 193 LEU A CA 1
ATOM 1342 C C . LEU A 1 187 ? 7.425 24.239 57.973 1.00 12.29 193 LEU A C 1
ATOM 1343 O O . LEU A 1 187 ? 7.959 25.106 57.269 1.00 11.07 193 LEU A O 1
ATOM 1348 N N . ALA A 1 188 ? 6.457 24.507 58.853 1.00 9.87 194 ALA A N 1
ATOM 1349 C CA . ALA A 1 188 ? 5.915 25.867 59.044 1.00 10.02 194 ALA A CA 1
ATOM 1350 C C . ALA A 1 188 ? 6.950 26.874 59.548 1.00 13.06 194 ALA A C 1
ATOM 1351 O O . ALA A 1 188 ? 7.000 28.007 59.063 1.00 12.85 194 ALA A O 1
ATOM 1353 N N . MET A 1 189 ? 7.750 26.456 60.532 1.00 12.33 195 MET A N 1
ATOM 1354 C CA . MET A 1 189 ? 8.800 27.287 61.121 1.00 16.28 195 MET A CA 1
ATOM 1355 C C . MET A 1 189 ? 9.907 27.556 60.109 1.00 16.53 195 MET A C 1
ATOM 1356 O O . MET A 1 189 ? 10.532 28.624 60.120 1.00 12.83 195 MET A O 1
ATOM 1361 N N . LEU A 1 190 ? 10.151 26.576 59.246 1.00 16.50 196 LEU A N 1
ATOM 1362 C CA . LEU A 1 190 ? 11.151 26.717 58.196 1.00 17.81 196 LEU A CA 1
ATOM 1363 C C . LEU A 1 190 ? 10.757 27.904 57.331 1.00 17.89 196 LEU A C 1
ATOM 1364 O O . LEU A 1 190 ? 11.502 28.882 57.234 1.00 17.25 196 LEU A O 1
ATOM 1369 N N . ILE A 1 191 ? 9.575 27.821 56.726 1.00 17.54 197 ILE A N 1
ATOM 1370 C CA . ILE A 1 191 ? 9.054 28.901 55.886 1.00 21.31 197 ILE A CA 1
ATOM 1371 C C . ILE A 1 191 ? 8.904 30.228 56.649 1.00 22.67 197 ILE A C 1
ATOM 1372 O O . ILE A 1 191 ? 9.272 31.287 56.133 1.00 21.15 197 ILE A O 1
ATOM 1377 N N . ASP A 1 192 ? 8.397 30.159 57.882 1.00 23.84 198 ASP A N 1
ATOM 1378 C CA . ASP A 1 192 ? 8.263 31.339 58.745 1.00 25.50 198 ASP A CA 1
ATOM 1379 C C . ASP A 1 192 ? 9.616 31.950 59.082 1.00 24.73 198 ASP A C 1
ATOM 1380 O O . ASP A 1 192 ? 9.716 33.144 59.349 1.00 24.66 198 ASP A O 1
ATOM 1385 N N . GLY A 1 193 ? 10.648 31.113 59.082 1.00 24.32 199 GLY A N 1
ATOM 1386 C CA . GLY A 1 193 ? 12.002 31.529 59.394 1.00 24.63 199 GLY A CA 1
ATOM 1387 C C . GLY A 1 193 ? 12.648 32.424 58.357 1.00 24.57 199 GLY A C 1
ATOM 1388 O O . GLY A 1 193 ? 13.772 32.885 58.562 1.00 23.28 199 GLY A O 1
ATOM 1389 N N . LEU A 1 194 ? 11.932 32.657 57.255 1.00 25.82 200 LEU A N 1
ATOM 1390 C CA . LEU A 1 194 ? 12.350 33.542 56.161 1.00 28.48 200 LEU A CA 1
ATOM 1391 C C . LEU A 1 194 ? 13.236 34.718 56.605 1.00 26.78 200 LEU A C 1
ATOM 1392 O O . LEU A 1 194 ? 12.850 35.498 57.479 1.00 28.33 200 LEU A O 1
ATOM 1397 N N . SER A 1 195 ? 14.418 34.826 55.997 1.00 24.59 201 SER A N 1
ATOM 1398 C CA . SER A 1 195 ? 15.393 35.878 56.309 1.00 22.96 201 SER A CA 1
ATOM 1399 C C . SER A 1 195 ? 15.934 35.759 57.736 1.00 22.03 201 SER A C 1
ATOM 1400 O O . SER A 1 195 ? 15.375 36.326 58.679 1.00 20.37 201 SER A O 1
ATOM 1403 N N . ASN A 1 196 ? 17.042 35.039 57.881 1.00 19.65 202 ASN A N 1
ATOM 1404 C CA . ASN A 1 196 ? 17.585 34.749 59.203 1.00 20.86 202 ASN A CA 1
ATOM 1405 C C . ASN A 1 196 ? 19.110 34.819 59.319 1.00 22.00 202 ASN A C 1
ATOM 1406 O O . ASN A 1 196 ? 19.675 34.393 60.325 1.00 23.65 202 ASN A O 1
ATOM 1411 N N . ARG A 1 197 ? 19.778 35.364 58.309 1.00 22.33 203 ARG A N 1
ATOM 1412 C CA . ARG A 1 197 ? 21.240 35.392 58.312 1.00 28.08 203 ARG A CA 1
ATOM 1413 C C . ARG A 1 197 ? 21.863 36.371 59.316 1.00 34.13 203 ARG A C 1
ATOM 1414 O O . ARG A 1 197 ? 23.052 36.282 59.615 1.00 33.63 203 ARG A O 1
ATOM 1422 N N . GLU A 1 198 ? 21.053 37.286 59.839 1.00 41.29 204 GLU A N 1
ATOM 1423 C CA . GLU A 1 198 ? 21.514 38.251 60.831 1.00 47.06 204 GLU A CA 1
ATOM 1424 C C . GLU A 1 198 ? 21.274 37.743 62.251 1.00 49.77 204 GLU A C 1
ATOM 1425 O O . GLU A 1 198 ? 20.790 36.626 62.459 1.00 50.85 204 GLU A O 1
ATOM 1431 N N . LYS B 1 1 ? 55.837 24.712 8.483 1.00 20.38 7 LYS B N 1
ATOM 1432 C CA . LYS B 1 1 ? 54.444 24.528 8.987 1.00 19.82 7 LYS B CA 1
ATOM 1433 C C . LYS B 1 1 ? 54.424 24.016 10.429 1.00 19.06 7 LYS B C 1
ATOM 1434 O O . LYS B 1 1 ? 54.930 22.932 10.720 1.00 19.02 7 LYS B O 1
ATOM 1440 N N . ALA B 1 2 ? 53.830 24.798 11.324 1.00 17.66 8 ALA B N 1
ATOM 1441 C CA . ALA B 1 2 ? 53.691 24.404 12.718 1.00 17.45 8 ALA B CA 1
ATOM 1442 C C . ALA B 1 2 ? 52.702 23.248 12.812 1.00 16.63 8 ALA B C 1
ATOM 1443 O O . ALA B 1 2 ? 51.769 23.164 12.013 1.00 17.42 8 ALA B O 1
ATOM 1445 N N . ARG B 1 3 ? 52.894 22.363 13.785 1.00 14.08 9 ARG B N 1
ATOM 1446 C CA . ARG B 1 3 ? 52.000 21.217 13.932 1.00 14.80 9 ARG B CA 1
ATOM 1447 C C . ARG B 1 3 ? 50.571 21.651 14.272 1.00 13.65 9 ARG B C 1
ATOM 1448 O O . ARG B 1 3 ? 50.355 22.697 14.889 1.00 13.85 9 ARG B O 1
ATOM 1456 N N . GLY B 1 4 ? 49.608 20.824 13.877 1.00 11.44 10 GLY B N 1
ATOM 1457 C CA . GLY B 1 4 ? 48.200 21.115 14.062 1.00 11.06 10 GLY B CA 1
ATOM 1458 C C . GLY B 1 4 ? 47.756 21.286 15.499 1.00 10.37 10 GLY B C 1
ATOM 1459 O O . GLY B 1 4 ? 46.679 21.815 15.757 1.00 10.57 10 GLY B O 1
ATOM 1460 N N . ASN B 1 5 ? 48.588 20.857 16.440 1.00 8.50 11 ASN B N 1
ATOM 1461 C CA . ASN B 1 5 ? 48.235 20.971 17.843 1.00 8.48 11 ASN B CA 1
ATOM 1462 C C . ASN B 1 5 ? 48.991 22.056 18.597 1.00 8.46 11 ASN B C 1
ATOM 1463 O O . ASN B 1 5 ? 48.869 22.148 19.814 1.00 11.05 11 ASN B O 1
ATOM 1468 N N . VAL B 1 6 ? 49.771 22.875 17.899 1.00 10.37 12 VAL B N 1
ATOM 1469 C CA . VAL B 1 6 ? 50.469 23.967 18.588 1.00 10.39 12 VAL B CA 1
ATOM 1470 C C . VAL B 1 6 ? 49.752 25.291 18.434 1.00 11.94 12 VAL B C 1
ATOM 1471 O O . VAL B 1 6 ? 49.182 25.595 17.385 1.00 10.11 12 VAL B O 1
ATOM 1475 N N . GLY B 1 7 ? 49.740 26.072 19.504 1.00 13.67 13 GLY B N 1
ATOM 1476 C CA . GLY B 1 7 ? 49.053 27.343 19.457 1.00 14.84 13 GLY B CA 1
ATOM 1477 C C . GLY B 1 7 ? 49.815 28.453 20.138 1.00 17.22 13 GLY B C 1
ATOM 1478 O O . GLY B 1 7 ? 50.943 28.265 20.605 1.00 14.97 13 GLY B O 1
ATOM 1479 N N . PHE B 1 8 ? 49.178 29.616 20.191 1.00 17.04 14 PHE B N 1
ATOM 1480 C CA . PHE B 1 8 ? 49.747 30.781 20.838 1.00 20.60 14 PHE B CA 1
ATOM 1481 C C . PHE B 1 8 ? 49.193 30.890 22.245 1.00 18.09 14 PHE B C 1
ATOM 1482 O O . PHE B 1 8 ? 48.024 30.588 22.492 1.00 16.38 14 PHE B O 1
ATOM 1490 N N . VAL B 1 9 ? 50.047 31.280 23.179 1.00 17.92 15 VAL B N 1
ATOM 1491 C CA . VAL B 1 9 ? 49.606 31.501 24.547 1.00 18.13 15 VAL B CA 1
ATOM 1492 C C . VAL B 1 9 ? 50.148 32.839 25.023 1.00 16.62 15 VAL B C 1
ATOM 1493 O O . VAL B 1 9 ? 51.280 33.212 24.698 1.00 13.71 15 VAL B O 1
ATOM 1497 N N . ALA B 1 10 ? 49.328 33.577 25.762 1.00 14.83 16 ALA B N 1
ATOM 1498 C CA . ALA B 1 10 ? 49.785 34.842 26.315 1.00 15.66 16 ALA B CA 1
ATOM 1499 C C . ALA B 1 10 ? 49.257 35.133 27.722 1.00 13.52 16 ALA B C 1
ATOM 1500 O O . ALA B 1 10 ? 48.045 35.050 27.997 1.00 8.43 16 ALA B O 1
ATOM 1502 N N . GLY B 1 11 ? 50.202 35.448 28.602 1.00 12.99 17 GLY B N 1
ATOM 1503 C CA . GLY B 1 11 ? 49.932 35.832 29.973 1.00 11.41 17 GLY B CA 1
ATOM 1504 C C . GLY B 1 11 ? 50.734 37.089 30.252 1.00 8.68 17 GLY B C 1
ATOM 1505 O O . GLY B 1 11 ? 50.330 38.178 29.872 1.00 8.71 17 GLY B O 1
ATOM 1506 N N . SER B 1 12 ? 51.874 36.943 30.915 1.00 12.75 18 SER B N 1
ATOM 1507 C CA . SER B 1 12 ? 52.759 38.079 31.175 1.00 12.83 18 SER B CA 1
ATOM 1508 C C . SER B 1 12 ? 53.647 38.320 29.968 1.00 14.29 18 SER B C 1
ATOM 1509 O O . SER B 1 12 ? 54.270 39.372 29.848 1.00 13.02 18 SER B O 1
ATOM 1512 N N . SER B 1 13 ? 53.715 37.328 29.083 1.00 13.91 19 SER B N 1
ATOM 1513 C CA . SER B 1 13 ? 54.515 37.446 27.870 1.00 14.48 19 SER B CA 1
ATOM 1514 C C . SER B 1 13 ? 53.853 36.730 26.704 1.00 13.84 19 SER B C 1
ATOM 1515 O O . SER B 1 13 ? 52.760 36.176 26.840 1.00 15.65 19 SER B O 1
ATOM 1518 N N . TYR B 1 14 ? 54.509 36.755 25.550 1.00 12.84 20 TYR B N 1
ATOM 1519 C CA . TYR B 1 14 ? 54.009 36.043 24.391 1.00 13.33 20 TYR B CA 1
ATOM 1520 C C . TYR B 1 14 ? 54.816 34.768 24.277 1.00 12.17 20 TYR B C 1
ATOM 1521 O O . TYR B 1 14 ? 56.042 34.816 24.172 1.00 8.00 20 TYR B O 1
ATOM 1530 N N . GLY B 1 15 ? 54.135 33.625 24.298 1.00 12.66 21 GLY B N 1
ATOM 1531 C CA . GLY B 1 15 ? 54.818 32.351 24.167 1.00 13.15 21 GLY B CA 1
ATOM 1532 C C . GLY B 1 15 ? 54.086 31.327 23.319 1.00 13.27 21 GLY B C 1
ATOM 1533 O O . GLY B 1 15 ? 53.093 31.649 22.646 1.00 11.65 21 GLY B O 1
ATOM 1534 N N . THR B 1 16 ? 54.564 30.084 23.378 1.00 10.27 22 THR B N 1
ATOM 1535 C CA . THR B 1 16 ? 53.997 28.995 22.585 1.00 7.47 22 THR B CA 1
ATOM 1536 C C . THR B 1 16 ? 53.340 27.948 23.466 1.00 6.90 22 THR B C 1
ATOM 1537 O O . THR B 1 16 ? 53.713 27.777 24.622 1.00 6.86 22 THR B O 1
ATOM 1541 N N . GLY B 1 17 ? 52.358 27.245 22.918 1.00 8.82 23 GLY B N 1
ATOM 1542 C CA . GLY B 1 17 ? 51.675 26.206 23.654 1.00 6.80 23 GLY B CA 1
ATOM 1543 C C . GLY B 1 17 ? 51.355 25.045 22.746 1.00 8.25 23 GLY B C 1
ATOM 1544 O O . GLY B 1 17 ? 51.554 25.136 21.543 1.00 6.17 23 GLY B O 1
ATOM 1545 N N . SER B 1 18 ? 50.857 23.955 23.322 1.00 7.81 24 SER B N 1
ATOM 1546 C CA . SER B 1 18 ? 50.472 22.793 22.525 1.00 10.97 24 SER B CA 1
ATOM 1547 C C . SER B 1 18 ? 49.288 22.090 23.186 1.00 10.62 24 SER B C 1
ATOM 1548 O O . SER B 1 18 ? 49.162 22.114 24.406 1.00 11.03 24 SER B O 1
ATOM 1551 N N . VAL B 1 19 ? 48.422 21.481 22.379 1.00 7.82 25 VAL B N 1
ATOM 1552 C CA . VAL B 1 19 ? 47.211 20.855 22.891 1.00 5.45 25 VAL B CA 1
ATOM 1553 C C . VAL B 1 19 ? 47.230 19.338 22.698 1.00 8.73 25 VAL B C 1
ATOM 1554 O O . VAL B 1 19 ? 47.637 18.843 21.645 1.00 8.25 25 VAL B O 1
ATOM 1558 N N . TRP B 1 20 ? 46.800 18.601 23.721 1.00 7.43 26 TRP B N 1
ATOM 1559 C CA . TRP B 1 20 ? 46.871 17.145 23.691 1.00 8.79 26 TRP B CA 1
ATOM 1560 C C . TRP B 1 20 ? 45.629 16.472 24.270 1.00 9.25 26 TRP B C 1
ATOM 1561 O O . TRP B 1 20 ? 44.744 17.124 24.819 1.00 8.92 26 TRP B O 1
ATOM 1572 N N . THR B 1 21 ? 45.580 15.155 24.147 1.00 8.82 27 THR B N 1
ATOM 1573 C CA . THR B 1 21 ? 44.496 14.371 24.709 1.00 11.40 27 THR B CA 1
ATOM 1574 C C . THR B 1 21 ? 45.077 13.429 25.759 1.00 12.97 27 THR B C 1
ATOM 1575 O O . THR B 1 21 ? 46.151 12.849 25.565 1.00 9.01 27 THR B O 1
ATOM 1579 N N . ARG B 1 22 ? 44.380 13.306 26.883 1.00 14.57 28 ARG B N 1
ATOM 1580 C CA . ARG B 1 22 ? 44.782 12.387 27.933 1.00 16.32 28 ARG B CA 1
ATOM 1581 C C . ARG B 1 22 ? 43.527 11.845 28.612 1.00 18.12 28 ARG B C 1
ATOM 1582 O O . ARG B 1 22 ? 43.003 12.466 29.538 1.00 18.25 28 ARG B O 1
ATOM 1590 N N . ASN B 1 23 ? 43.048 10.701 28.129 1.00 18.67 29 ASN B N 1
ATOM 1591 C CA . ASN B 1 23 ? 41.852 10.037 28.661 1.00 20.86 29 ASN B CA 1
ATOM 1592 C C . ASN B 1 23 ? 40.628 10.927 28.877 1.00 21.38 29 ASN B C 1
ATOM 1593 O O . ASN B 1 23 ? 40.339 11.316 30.010 1.00 21.99 29 ASN B O 1
ATOM 1598 N N . ASN B 1 24 ? 39.913 11.227 27.792 1.00 22.22 30 ASN B N 1
ATOM 1599 C CA . ASN B 1 24 ? 38.721 12.090 27.830 1.00 23.66 30 ASN B CA 1
ATOM 1600 C C . ASN B 1 24 ? 38.939 13.438 28.515 1.00 22.61 30 ASN B C 1
ATOM 1601 O O . ASN B 1 24 ? 38.048 13.975 29.171 1.00 24.31 30 ASN B O 1
ATOM 1606 N N . GLU B 1 25 ? 40.134 13.977 28.342 1.00 19.62 31 GLU B N 1
ATOM 1607 C CA . GLU B 1 25 ? 40.514 15.223 28.970 1.00 18.56 31 GLU B CA 1
ATOM 1608 C C . GLU B 1 25 ? 41.585 15.860 28.107 1.00 14.09 31 GLU B C 1
ATOM 1609 O O . GLU B 1 25 ? 42.545 15.199 27.712 1.00 12.80 31 GLU B O 1
ATOM 1615 N N . VAL B 1 26 ? 41.407 17.138 27.794 1.00 10.83 32 VAL B N 1
ATOM 1616 C CA . VAL B 1 26 ? 42.363 17.839 26.952 1.00 7.66 32 VAL B CA 1
ATOM 1617 C C . VAL B 1 26 ? 43.373 18.612 27.815 1.00 6.62 32 VAL B C 1
ATOM 1618 O O . VAL B 1 26 ? 43.024 19.213 28.839 1.00 4.58 32 VAL B O 1
ATOM 1622 N N . VAL B 1 27 ? 44.629 18.596 27.396 1.00 4.05 33 VAL B N 1
ATOM 1623 C CA . VAL B 1 27 ? 45.691 19.200 28.181 1.00 4.04 33 VAL B CA 1
ATOM 1624 C C . VAL B 1 27 ? 46.510 20.187 27.363 1.00 4.32 33 VAL B C 1
ATOM 1625 O O . VAL B 1 27 ? 46.876 19.920 26.217 1.00 3.61 33 VAL B O 1
ATOM 1629 N N . VAL B 1 28 ? 46.770 21.349 27.949 1.00 4.43 34 VAL B N 1
ATOM 1630 C CA . VAL B 1 28 ? 47.572 22.371 27.288 1.00 6.54 34 VAL B CA 1
ATOM 1631 C C . VAL B 1 28 ? 48.874 22.559 28.066 1.00 9.27 34 VAL B C 1
ATOM 1632 O O . VAL B 1 28 ? 48.844 22.794 29.283 1.00 7.22 34 VAL B O 1
ATOM 1636 N N . LEU B 1 29 ? 50.003 22.456 27.367 1.00 8.51 35 LEU B N 1
ATOM 1637 C CA . LEU B 1 29 ? 51.325 22.673 27.963 1.00 10.80 35 LEU B CA 1
ATOM 1638 C C . LEU B 1 29 ? 51.915 24.020 27.491 1.00 9.43 35 LEU B C 1
ATOM 1639 O O . LEU B 1 29 ? 51.599 24.467 26.391 1.00 12.78 35 LEU B O 1
ATOM 1644 N N . THR B 1 30 ? 52.723 24.668 28.338 1.00 8.11 36 THR B N 1
ATOM 1645 C CA . THR B 1 30 ? 53.475 25.896 28.005 1.00 6.32 36 THR B CA 1
ATOM 1646 C C . THR B 1 30 ? 54.548 26.217 29.069 1.00 7.83 36 THR B C 1
ATOM 1647 O O . THR B 1 30 ? 54.825 25.391 29.935 1.00 7.00 36 THR B O 1
ATOM 1651 N N . ALA B 1 31 ? 55.164 27.397 28.987 1.00 5.00 37 ALA B N 1
ATOM 1652 C CA . ALA B 1 31 ? 56.178 27.790 29.961 1.00 9.78 37 ALA B CA 1
ATOM 1653 C C . ALA B 1 31 ? 55.578 28.645 31.058 1.00 10.76 37 ALA B C 1
ATOM 1654 O O . ALA B 1 31 ? 54.792 29.552 30.784 1.00 10.87 37 ALA B O 1
ATOM 1656 N N . SER B 1 32 ? 55.977 28.377 32.295 1.00 7.62 38 SER B N 1
ATOM 1657 C CA . SER B 1 32 ? 55.460 29.131 33.425 1.00 9.13 38 SER B CA 1
ATOM 1658 C C . SER B 1 32 ? 55.729 30.632 33.337 1.00 8.59 38 SER B C 1
ATOM 1659 O O . SER B 1 32 ? 54.845 31.418 33.639 1.00 12.21 38 SER B O 1
ATOM 1662 N N . HIS B 1 33 ? 56.927 31.034 32.914 1.00 8.83 39 HIS B N 1
ATOM 1663 C CA . HIS B 1 33 ? 57.253 32.467 32.852 1.00 12.55 39 HIS B CA 1
ATOM 1664 C C . HIS B 1 33 ? 56.484 33.233 31.758 1.00 15.20 39 HIS B C 1
ATOM 1665 O O . HIS B 1 33 ? 56.399 34.461 31.792 1.00 15.22 39 HIS B O 1
ATOM 1672 N N . VAL B 1 34 ? 55.951 32.501 30.785 1.00 15.83 40 VAL B N 1
ATOM 1673 C CA . VAL B 1 34 ? 55.113 33.096 29.746 1.00 16.21 40 VAL B CA 1
ATOM 1674 C C . VAL B 1 34 ? 53.763 33.409 30.377 1.00 14.69 40 VAL B C 1
ATOM 1675 O O . VAL B 1 34 ? 53.184 34.475 30.149 1.00 13.32 40 VAL B O 1
ATOM 1679 N N . VAL B 1 35 ? 53.286 32.462 31.183 1.00 15.86 41 VAL B N 1
ATOM 1680 C CA . VAL B 1 35 ? 52.021 32.569 31.900 1.00 15.65 41 VAL B CA 1
ATOM 1681 C C . VAL B 1 35 ? 52.049 33.712 32.897 1.00 17.12 41 VAL B C 1
ATOM 1682 O O . VAL B 1 35 ? 51.119 34.522 32.955 1.00 18.18 41 VAL B O 1
ATOM 1686 N N . GLY B 1 36 ? 53.123 33.782 33.677 1.00 19.61 42 GLY B N 1
ATOM 1687 C CA . GLY B 1 36 ? 53.300 34.851 34.647 1.00 20.07 42 GLY B CA 1
ATOM 1688 C C . GLY B 1 36 ? 53.466 34.365 36.069 1.00 22.76 42 GLY B C 1
ATOM 1689 O O . GLY B 1 36 ? 54.248 33.453 36.333 1.00 24.72 42 GLY B O 1
ATOM 1690 N N . ARG B 1 37 ? 52.748 34.996 36.995 1.00 25.56 43 ARG B N 1
ATOM 1691 C CA . ARG B 1 37 ? 52.779 34.599 38.401 1.00 25.27 43 ARG B CA 1
ATOM 1692 C C . ARG B 1 37 ? 51.377 34.293 38.927 1.00 24.83 43 ARG B C 1
ATOM 1693 O O . ARG B 1 37 ? 51.228 33.709 40.001 1.00 25.72 43 ARG B O 1
ATOM 1701 N N . ALA B 1 38 ? 50.354 34.665 38.162 1.00 21.75 44 ALA B N 1
ATOM 1702 C CA . ALA B 1 38 ? 48.970 34.431 38.577 1.00 21.61 44 ALA B CA 1
ATOM 1703 C C . ALA B 1 38 ? 48.314 33.177 37.974 1.00 20.83 44 ALA B C 1
ATOM 1704 O O . ALA B 1 38 ? 47.109 32.975 38.122 1.00 22.56 44 ALA B O 1
ATOM 1706 N N . ASN B 1 39 ? 49.101 32.361 37.283 1.00 18.71 45 ASN B N 1
ATOM 1707 C CA . ASN B 1 39 ? 48.637 31.077 36.746 1.00 19.64 45 ASN B CA 1
ATOM 1708 C C . ASN B 1 39 ? 47.575 31.134 35.642 1.00 19.88 45 ASN B C 1
ATOM 1709 O O . ASN B 1 39 ? 46.998 30.102 35.287 1.00 19.22 45 ASN B O 1
ATOM 1714 N N . MET B 1 40 ? 47.342 32.320 35.084 1.00 18.78 46 MET B N 1
ATOM 1715 C CA . MET B 1 40 ? 46.302 32.499 34.076 1.00 18.03 46 MET B CA 1
ATOM 1716 C C . MET B 1 40 ? 46.847 32.904 32.724 1.00 16.82 46 MET B C 1
ATOM 1717 O O . MET B 1 40 ? 47.616 33.863 32.609 1.00 16.89 46 MET B O 1
ATOM 1722 N N . ALA B 1 41 ? 46.397 32.205 31.689 1.00 13.19 47 ALA B N 1
ATOM 1723 C CA . ALA B 1 41 ? 46.856 32.491 30.345 1.00 13.69 47 ALA B CA 1
ATOM 1724 C C . ALA B 1 41 ? 45.784 32.136 29.341 1.00 13.65 47 ALA B C 1
ATOM 1725 O O . ALA B 1 41 ? 44.972 31.241 29.574 1.00 14.13 47 ALA B O 1
ATOM 1727 N N . THR B 1 42 ? 45.790 32.847 28.222 1.00 12.08 48 THR B N 1
ATOM 1728 C CA . THR B 1 42 ? 44.834 32.593 27.160 1.00 13.27 48 THR B CA 1
ATOM 1729 C C . THR B 1 42 ? 45.502 31.873 25.992 1.00 15.61 48 THR B C 1
ATOM 1730 O O . THR B 1 42 ? 46.545 32.300 25.496 1.00 18.13 48 THR B O 1
ATOM 1734 N N . LEU B 1 43 ? 44.898 30.772 25.560 1.00 12.98 49 LEU B N 1
ATOM 1735 C CA . LEU B 1 43 ? 45.412 30.012 24.434 1.00 13.96 49 LEU B CA 1
ATOM 1736 C C . LEU B 1 43 ? 44.693 30.379 23.144 1.00 14.27 49 LEU B C 1
ATOM 1737 O O . LEU B 1 43 ? 43.471 30.547 23.131 1.00 13.12 49 LEU B O 1
ATOM 1742 N N . LYS B 1 44 ? 45.454 30.502 22.061 1.00 14.83 50 LYS B N 1
ATOM 1743 C CA . LYS B 1 44 ? 44.877 30.775 20.753 1.00 15.70 50 LYS B CA 1
ATOM 1744 C C . LYS B 1 44 ? 45.316 29.673 19.801 1.00 13.28 50 LYS B C 1
ATOM 1745 O O . LYS B 1 44 ? 46.505 29.505 19.553 1.00 13.06 50 LYS B O 1
ATOM 1751 N N . ILE B 1 45 ? 44.357 28.924 19.273 1.00 11.82 51 ILE B N 1
ATOM 1752 C CA . ILE B 1 45 ? 44.665 27.837 18.348 1.00 13.82 51 ILE B CA 1
ATOM 1753 C C . ILE B 1 45 ? 43.502 27.538 17.385 1.00 14.17 51 ILE B C 1
ATOM 1754 O O . ILE B 1 45 ? 42.356 27.437 17.802 1.00 11.21 51 ILE B O 1
ATOM 1759 N N . GLY B 1 46 ? 43.811 27.432 16.094 1.00 18.12 52 GLY B N 1
ATOM 1760 C CA . GLY B 1 46 ? 42.827 27.130 15.068 1.00 21.09 52 GLY B CA 1
ATOM 1761 C C . GLY B 1 46 ? 41.515 27.880 15.203 1.00 25.68 52 GLY B C 1
ATOM 1762 O O . GLY B 1 46 ? 40.439 27.282 15.147 1.00 27.37 52 GLY B O 1
ATOM 1763 N N . ASP B 1 47 ? 41.612 29.193 15.381 1.00 27.27 53 ASP B N 1
ATOM 1764 C CA . ASP B 1 47 ? 40.446 30.054 15.578 1.00 30.94 53 ASP B CA 1
ATOM 1765 C C . ASP B 1 47 ? 39.549 29.651 16.755 1.00 30.60 53 ASP B C 1
ATOM 1766 O O . ASP B 1 47 ? 38.324 29.701 16.679 1.00 32.16 53 ASP B O 1
ATOM 1771 N N . ALA B 1 48 ? 40.195 29.243 17.839 1.00 28.17 54 ALA B N 1
ATOM 1772 C CA . ALA B 1 48 ? 39.526 28.945 19.091 1.00 26.44 54 ALA B CA 1
ATOM 1773 C C . ALA B 1 48 ? 40.324 29.706 20.137 1.00 23.35 54 ALA B C 1
ATOM 1774 O O . ALA B 1 48 ? 41.547 29.812 20.026 1.00 23.15 54 ALA B O 1
ATOM 1776 N N . MET B 1 49 ? 39.644 30.248 21.139 1.00 19.79 55 MET B N 1
ATOM 1777 C CA . MET B 1 49 ? 40.326 31.018 22.168 1.00 17.67 55 MET B CA 1
ATOM 1778 C C . MET B 1 49 ? 39.676 30.864 23.540 1.00 16.73 55 MET B C 1
ATOM 1779 O O . MET B 1 49 ? 38.460 31.030 23.680 1.00 17.01 55 MET B O 1
ATOM 1784 N N . LEU B 1 50 ? 40.497 30.576 24.548 1.00 13.00 56 LEU B N 1
ATOM 1785 C CA . LEU B 1 50 ? 40.003 30.370 25.905 1.00 14.27 56 LEU B CA 1
ATOM 1786 C C . LEU B 1 50 ? 41.071 30.671 26.955 1.00 11.95 56 LEU B C 1
ATOM 1787 O O . LEU B 1 50 ? 42.265 30.506 26.704 1.00 9.03 56 LEU B O 1
ATOM 1792 N N . THR B 1 51 ? 40.642 31.138 28.125 1.00 9.46 57 THR B N 1
ATOM 1793 C CA . THR B 1 51 ? 41.577 31.383 29.219 1.00 10.56 57 THR B CA 1
ATOM 1794 C C . THR B 1 51 ? 41.645 30.116 30.072 1.00 9.33 57 THR B C 1
ATOM 1795 O O . THR B 1 51 ? 40.640 29.449 30.291 1.00 9.81 57 THR B O 1
ATOM 1799 N N . LEU B 1 52 ? 42.836 29.784 30.544 1.00 9.45 58 LEU B N 1
ATOM 1800 C CA . LEU B 1 52 ? 43.045 28.550 31.289 1.00 6.96 58 LEU B CA 1
ATOM 1801 C C . LEU B 1 52 ? 43.833 28.820 32.554 1.00 9.09 58 LEU B C 1
ATOM 1802 O O . LEU B 1 52 ? 44.576 29.805 32.634 1.00 4.98 58 LEU B O 1
ATOM 1807 N N . THR B 1 53 ? 43.669 27.930 33.533 1.00 10.81 59 THR B N 1
ATOM 1808 C CA . THR B 1 53 ? 44.425 27.982 34.776 1.00 12.79 59 THR B CA 1
ATOM 1809 C C . THR B 1 53 ? 45.511 26.926 34.684 1.00 13.67 59 THR B C 1
ATOM 1810 O O . THR B 1 53 ? 45.231 25.762 34.378 1.00 10.92 59 THR B O 1
ATOM 1814 N N . PHE B 1 54 ? 46.744 27.326 34.982 1.00 15.30 60 PHE B N 1
ATOM 1815 C CA . PHE B 1 54 ? 47.884 26.434 34.870 1.00 14.96 60 PHE B CA 1
ATOM 1816 C C . PHE B 1 54 ? 48.488 26.028 36.208 1.00 15.51 60 PHE B C 1
ATOM 1817 O O . PHE B 1 54 ? 48.659 26.854 37.099 1.00 17.69 60 PHE B O 1
ATOM 1825 N N . LYS B 1 55 ? 48.795 24.740 36.335 1.00 13.38 61 LYS B N 1
ATOM 1826 C CA . LYS B 1 55 ? 49.498 24.221 37.495 1.00 11.98 61 LYS B CA 1
ATOM 1827 C C . LYS B 1 55 ? 50.972 24.183 37.106 1.00 13.45 61 LYS B C 1
ATOM 1828 O O . LYS B 1 55 ? 51.355 23.511 36.139 1.00 12.96 61 LYS B O 1
ATOM 1834 N N . LYS B 1 56 ? 51.800 24.908 37.847 1.00 12.56 62 LYS B N 1
ATOM 1835 C CA . LYS B 1 56 ? 53.214 25.023 37.509 1.00 13.86 62 LYS B CA 1
ATOM 1836 C C . LYS B 1 56 ? 54.157 24.099 38.267 1.00 12.87 62 LYS B C 1
ATOM 1837 O O . LYS B 1 56 ? 53.930 23.755 39.421 1.00 12.85 62 LYS B O 1
ATOM 1843 N N . ASN B 1 57 ? 55.225 23.707 37.587 1.00 8.76 63 ASN B N 1
ATOM 1844 C CA . ASN B 1 57 ? 56.317 22.995 38.209 1.00 7.58 63 ASN B CA 1
ATOM 1845 C C . ASN B 1 57 ? 57.602 23.593 37.616 1.00 7.76 63 ASN B C 1
ATOM 1846 O O . ASN B 1 57 ? 58.079 23.159 36.558 1.00 3.65 63 ASN B O 1
ATOM 1851 N N . GLY B 1 58 ? 58.140 24.604 38.305 1.00 6.02 64 GLY B N 1
ATOM 1852 C CA . GLY B 1 58 ? 59.275 25.359 37.801 1.00 5.39 64 GLY B CA 1
ATOM 1853 C C . GLY B 1 58 ? 58.816 26.153 36.593 1.00 5.61 64 GLY B C 1
ATOM 1854 O O . GLY B 1 58 ? 57.819 26.880 36.671 1.00 4.23 64 GLY B O 1
ATOM 1855 N N . ASP B 1 59 ? 59.509 25.997 35.466 1.00 1.14 65 ASP B N 1
ATOM 1856 C CA . ASP B 1 59 ? 59.109 26.690 34.242 1.00 4.99 65 ASP B CA 1
ATOM 1857 C C . ASP B 1 59 ? 58.125 25.891 33.365 1.00 4.75 65 ASP B C 1
ATOM 1858 O O . ASP B 1 59 ? 57.716 26.364 32.319 1.00 6.67 65 ASP B O 1
ATOM 1863 N N . PHE B 1 60 ? 57.751 24.691 33.799 1.00 4.33 66 PHE B N 1
ATOM 1864 C CA . PHE B 1 60 ? 56.785 23.852 33.084 1.00 4.91 66 PHE B CA 1
ATOM 1865 C C . PHE B 1 60 ? 55.340 24.123 33.561 1.00 8.79 66 PHE B C 1
ATOM 1866 O O . PHE B 1 60 ? 55.046 24.054 34.754 1.00 7.57 66 PHE B O 1
ATOM 1874 N N . ALA B 1 61 ? 54.433 24.404 32.632 1.00 7.19 67 ALA B N 1
ATOM 1875 C CA . ALA B 1 61 ? 53.040 24.673 33.004 1.00 10.12 67 ALA B CA 1
ATOM 1876 C C . ALA B 1 61 ? 52.021 23.813 32.241 1.00 9.98 67 ALA B C 1
ATOM 1877 O O . ALA B 1 61 ? 52.074 23.727 31.011 1.00 10.74 67 ALA B O 1
ATOM 1879 N N . GLU B 1 62 ? 51.103 23.184 32.979 1.00 7.41 68 GLU B N 1
ATOM 1880 C CA . GLU B 1 62 ? 50.074 22.317 32.398 1.00 6.59 68 GLU B CA 1
ATOM 1881 C C . GLU B 1 62 ? 48.674 22.758 32.817 1.00 7.74 68 GLU B C 1
ATOM 1882 O O . GLU B 1 62 ? 48.436 23.072 33.990 1.00 7.67 68 GLU B O 1
ATOM 1888 N N . ALA B 1 63 ? 47.760 22.819 31.848 1.00 6.89 69 ALA B N 1
ATOM 1889 C CA . ALA B 1 63 ? 46.359 23.151 32.117 1.00 9.09 69 ALA B CA 1
ATOM 1890 C C . ALA B 1 63 ? 45.470 22.018 31.654 1.00 8.04 69 ALA B C 1
ATOM 1891 O O . ALA B 1 63 ? 45.780 21.341 30.682 1.00 7.76 69 ALA B O 1
ATOM 1893 N N . VAL B 1 64 ? 44.342 21.837 32.323 1.00 6.27 70 VAL B N 1
ATOM 1894 C CA . VAL B 1 64 ? 43.406 20.793 31.929 1.00 8.87 70 VAL B CA 1
ATOM 1895 C C . VAL B 1 64 ? 42.025 21.366 31.614 1.00 8.05 70 VAL B C 1
ATOM 1896 O O . VAL B 1 64 ? 41.489 22.180 32.370 1.00 6.54 70 VAL B O 1
ATOM 1900 N N . THR B 1 65 ? 41.477 20.986 30.463 1.00 7.77 71 THR B N 1
ATOM 1901 C CA . THR B 1 65 ? 40.100 21.351 30.122 1.00 8.51 71 THR B CA 1
ATOM 1902 C C . THR B 1 65 ? 39.391 20.158 29.467 1.00 7.55 71 THR B C 1
ATOM 1903 O O . THR B 1 65 ? 39.853 19.023 29.606 1.00 5.03 71 THR B O 1
ATOM 1907 N N . THR B 1 66 ? 38.283 20.404 28.770 1.00 6.74 72 THR B N 1
ATOM 1908 C CA . THR B 1 66 ? 37.478 19.335 28.182 1.00 6.87 72 THR B CA 1
ATOM 1909 C C . THR B 1 66 ? 37.305 19.463 26.665 1.00 6.87 72 THR B C 1
ATOM 1910 O O . THR B 1 66 ? 37.607 20.502 26.077 1.00 8.08 72 THR B O 1
ATOM 1914 N N . GLN B 1 67 ? 36.795 18.405 26.043 1.00 5.78 73 GLN B N 1
ATOM 1915 C CA . GLN B 1 67 ? 36.524 18.419 24.609 1.00 7.91 73 GLN B CA 1
ATOM 1916 C C . GLN B 1 67 ? 35.434 19.436 24.272 1.00 9.49 73 GLN B C 1
ATOM 1917 O O . GLN B 1 67 ? 35.437 20.008 23.185 1.00 7.92 73 GLN B O 1
ATOM 1923 N N . SER B 1 68 ? 34.519 19.677 25.211 1.00 9.76 74 SER B N 1
ATOM 1924 C CA . SER B 1 68 ? 33.441 20.633 24.979 1.00 12.27 74 SER B CA 1
ATOM 1925 C C . SER B 1 68 ? 33.938 22.079 24.951 1.00 15.07 74 SER B C 1
ATOM 1926 O O . SER B 1 68 ? 33.335 22.937 24.300 1.00 17.54 74 SER B O 1
ATOM 1929 N N . GLU B 1 69 ? 35.043 22.343 25.642 1.00 14.66 75 GLU B N 1
ATOM 1930 C CA . GLU B 1 69 ? 35.609 23.689 25.683 1.00 14.49 75 GLU B CA 1
ATOM 1931 C C . GLU B 1 69 ? 36.748 23.878 24.688 1.00 15.77 75 GLU B C 1
ATOM 1932 O O . GLU B 1 69 ? 37.009 24.996 24.252 1.00 18.38 75 GLU B O 1
ATOM 1938 N N . LEU B 1 70 ? 37.423 22.790 24.328 1.00 13.80 76 LEU B N 1
ATOM 1939 C CA . LEU B 1 70 ? 38.492 22.856 23.329 1.00 14.31 76 LEU B CA 1
ATOM 1940 C C . LEU B 1 70 ? 38.438 21.623 22.415 1.00 13.00 76 LEU B C 1
ATOM 1941 O O . LEU B 1 70 ? 39.259 20.712 22.545 1.00 12.66 76 LEU B O 1
ATOM 1946 N N . PRO B 1 71 ? 37.459 21.592 21.510 1.00 9.80 77 PRO B N 1
ATOM 1947 C CA . PRO B 1 71 ? 37.260 20.451 20.611 1.00 9.82 77 PRO B CA 1
ATOM 1948 C C . PRO B 1 71 ? 38.405 20.233 19.627 1.00 12.19 77 PRO B C 1
ATOM 1949 O O . PRO B 1 71 ? 39.011 21.194 19.156 1.00 11.54 77 PRO B O 1
ATOM 1953 N N . GLY B 1 72 ? 38.698 18.972 19.328 1.00 14.06 78 GLY B N 1
ATOM 1954 C CA . GLY B 1 72 ? 39.750 18.650 18.385 1.00 15.06 78 GLY B CA 1
ATOM 1955 C C . GLY B 1 72 ? 40.311 17.246 18.501 1.00 16.61 78 GLY B C 1
ATOM 1956 O O . GLY B 1 72 ? 40.236 16.614 19.558 1.00 16.44 78 GLY B O 1
ATOM 1957 N N . ASN B 1 73 ? 40.876 16.755 17.401 1.00 17.31 79 ASN B N 1
ATOM 1958 C CA . ASN B 1 73 ? 41.534 15.455 17.385 1.00 18.04 79 ASN B CA 1
ATOM 1959 C C . ASN B 1 73 ? 42.980 15.628 17.839 1.00 16.89 79 ASN B C 1
ATOM 1960 O O . ASN B 1 73 ? 43.920 15.390 17.075 1.00 16.86 79 ASN B O 1
ATOM 1965 N N . TRP B 1 74 ? 43.145 16.063 19.085 1.00 14.73 80 TRP B N 1
ATOM 1966 C CA . TRP B 1 74 ? 44.457 16.338 19.652 1.00 11.51 80 TRP B CA 1
ATOM 1967 C C . TRP B 1 74 ? 45.247 15.056 19.884 1.00 12.10 80 TRP B C 1
ATOM 1968 O O . TRP B 1 74 ? 44.696 14.062 20.355 1.00 12.37 80 TRP B O 1
ATOM 1979 N N . PRO B 1 75 ? 46.530 15.076 19.529 1.00 11.35 81 PRO B N 1
ATOM 1980 C CA . PRO B 1 75 ? 47.419 13.920 19.722 1.00 10.73 81 PRO B CA 1
ATOM 1981 C C . PRO B 1 75 ? 47.457 13.440 21.168 1.00 9.91 81 PRO B C 1
ATOM 1982 O O . PRO B 1 75 ? 47.333 14.253 22.078 1.00 9.69 81 PRO B O 1
ATOM 1986 N N . GLN B 1 76 ? 47.598 12.132 21.364 1.00 10.32 82 GLN B N 1
ATOM 1987 C CA . GLN B 1 76 ? 47.660 11.541 22.699 1.00 11.46 82 GLN B CA 1
ATOM 1988 C C . GLN B 1 76 ? 48.890 12.035 23.458 1.00 12.10 82 GLN B C 1
ATOM 1989 O O . GLN B 1 76 ? 49.990 12.092 22.904 1.00 11.68 82 GLN B O 1
ATOM 1995 N N . LEU B 1 77 ? 48.711 12.389 24.727 1.00 13.54 83 LEU B N 1
ATOM 1996 C CA . LEU B 1 77 ? 49.825 12.909 25.515 1.00 13.33 83 LEU B CA 1
ATOM 1997 C C . LEU B 1 77 ? 50.578 11.825 26.257 1.00 15.20 83 LEU B C 1
ATOM 1998 O O . LEU B 1 77 ? 50.003 11.082 27.056 1.00 15.74 83 LEU B O 1
ATOM 2003 N N . HIS B 1 78 ? 51.868 11.721 25.981 1.00 13.80 84 HIS B N 1
ATOM 2004 C CA . HIS B 1 78 ? 52.705 10.865 26.796 1.00 14.41 84 HIS B CA 1
ATOM 2005 C C . HIS B 1 78 ? 54.031 11.537 27.089 1.00 12.43 84 HIS B C 1
ATOM 2006 O O . HIS B 1 78 ? 54.772 11.924 26.187 1.00 12.13 84 HIS B O 1
ATOM 2013 N N . PHE B 1 79 ? 54.286 11.728 28.371 1.00 10.17 85 PHE B N 1
ATOM 2014 C CA . PHE B 1 79 ? 55.528 12.319 28.802 1.00 10.79 85 PHE B CA 1
ATOM 2015 C C . PHE B 1 79 ? 56.578 11.228 28.785 1.00 11.06 85 PHE B C 1
ATOM 2016 O O . PHE B 1 79 ? 56.317 10.085 29.183 1.00 11.53 85 PHE B O 1
ATOM 2024 N N . ALA B 1 80 ? 57.750 11.571 28.276 1.00 9.39 86 ALA B N 1
ATOM 2025 C CA . ALA B 1 80 ? 58.868 10.654 28.259 1.00 10.80 86 ALA B CA 1
ATOM 2026 C C . ALA B 1 80 ? 60.043 11.311 28.947 1.00 11.85 86 ALA B C 1
ATOM 2027 O O . ALA B 1 80 ? 60.179 12.536 28.933 1.00 13.55 86 ALA B O 1
ATOM 2029 N N . GLN B 1 81 ? 60.886 10.486 29.554 1.00 12.08 87 GLN B N 1
ATOM 2030 C CA . GLN B 1 81 ? 62.097 10.958 30.178 1.00 12.62 87 GLN B CA 1
ATOM 2031 C C . GLN B 1 81 ? 63.009 11.334 29.010 1.00 12.81 87 GLN B C 1
ATOM 2032 O O . GLN B 1 81 ? 62.956 10.701 27.950 1.00 11.84 87 GLN B O 1
ATOM 2038 N N . PRO B 1 82 ? 63.809 12.380 29.183 1.00 11.82 88 PRO B N 1
ATOM 2039 C CA . PRO B 1 82 ? 64.736 12.809 28.139 1.00 13.53 88 PRO B CA 1
ATOM 2040 C C . PRO B 1 82 ? 65.691 11.700 27.716 1.00 13.37 88 PRO B C 1
ATOM 2041 O O . PRO B 1 82 ? 66.127 10.894 28.530 1.00 12.49 88 PRO B O 1
ATOM 2045 N N . THR B 1 83 ? 65.979 11.635 26.429 1.00 12.75 89 THR B N 1
ATOM 2046 C CA . THR B 1 83 ? 67.010 10.729 25.961 1.00 14.95 89 THR B CA 1
ATOM 2047 C C . THR B 1 83 ? 67.995 11.564 25.156 1.00 11.99 89 THR B C 1
ATOM 2048 O O . THR B 1 83 ? 67.615 12.557 24.534 1.00 13.04 89 THR B O 1
ATOM 2052 N N . THR B 1 84 ? 69.266 11.198 25.209 1.00 11.41 90 THR B N 1
ATOM 2053 C CA . THR B 1 84 ? 70.279 11.941 24.479 1.00 10.88 90 THR B CA 1
ATOM 2054 C C . THR B 1 84 ? 70.095 11.726 22.983 1.00 10.16 90 THR B C 1
ATOM 2055 O O . THR B 1 84 ? 70.082 10.599 22.501 1.00 7.97 90 THR B O 1
ATOM 2059 N N . GLY B 1 85 ? 69.906 12.815 22.254 1.00 8.32 91 GLY B N 1
ATOM 2060 C CA . GLY B 1 85 ? 69.745 12.721 20.819 1.00 7.68 91 GLY B CA 1
ATOM 2061 C C . GLY B 1 85 ? 69.001 13.918 20.287 1.00 9.78 91 GLY B C 1
ATOM 2062 O O . GLY B 1 85 ? 68.803 14.903 21.011 1.00 7.60 91 GLY B O 1
ATOM 2063 N N . PRO B 1 86 ? 68.621 13.857 19.016 1.00 9.37 92 PRO B N 1
ATOM 2064 C CA . PRO B 1 86 ? 67.857 14.940 18.389 1.00 11.53 92 PRO B CA 1
ATOM 2065 C C . PRO B 1 86 ? 66.525 15.184 19.092 1.00 11.05 92 PRO B C 1
ATOM 2066 O O . PRO B 1 86 ? 65.985 14.289 19.733 1.00 4.56 92 PRO B O 1
ATOM 2070 N N . ALA B 1 87 ? 66.028 16.412 19.012 1.00 8.84 93 ALA B N 1
ATOM 2071 C CA . ALA B 1 87 ? 64.726 16.719 19.567 1.00 10.00 93 ALA B CA 1
ATOM 2072 C C . ALA B 1 87 ? 64.119 17.830 18.731 1.00 11.25 93 ALA B C 1
ATOM 2073 O O . ALA B 1 87 ? 64.839 18.620 18.118 1.00 8.85 93 ALA B O 1
ATOM 2075 N N . SER B 1 88 ? 62.794 17.882 18.689 1.00 10.54 94 SER B N 1
ATOM 2076 C CA . SER B 1 88 ? 62.136 18.913 17.918 1.00 12.05 94 SER B CA 1
ATOM 2077 C C . SER B 1 88 ? 61.552 19.971 18.835 1.00 10.68 94 SER B C 1
ATOM 2078 O O . SER B 1 88 ? 60.818 19.662 19.769 1.00 10.19 94 SER B O 1
ATOM 2081 N N . TRP B 1 89 ? 61.917 21.219 18.578 1.00 10.36 95 TRP B N 1
ATOM 2082 C CA . TRP B 1 89 ? 61.340 22.343 19.290 1.00 12.37 95 TRP B CA 1
ATOM 2083 C C . TRP B 1 89 ? 60.134 22.729 18.442 1.00 13.06 95 TRP B C 1
ATOM 2084 O O . TRP B 1 89 ? 60.289 23.235 17.331 1.00 15.41 95 TRP B O 1
ATOM 2095 N N . CYS B 1 90 ? 58.937 22.450 18.950 1.00 12.81 96 CYS B N 1
ATOM 2096 C CA . CYS B 1 90 ? 57.706 22.669 18.196 1.00 9.47 96 CYS B CA 1
ATOM 2097 C C . CYS B 1 90 ? 57.224 24.099 18.276 1.00 9.61 96 CYS B C 1
ATOM 2098 O O . CYS B 1 90 ? 56.268 24.389 18.986 1.00 10.05 96 CYS B O 1
ATOM 2101 N N . THR B 1 91 ? 57.865 24.989 17.530 1.00 9.42 97 THR B N 1
ATOM 2102 C CA . THR B 1 91 ? 57.496 26.398 17.567 1.00 11.45 97 THR B CA 1
ATOM 2103 C C . THR B 1 91 ? 56.326 26.707 16.632 1.00 12.12 97 THR B C 1
ATOM 2104 O O . THR B 1 91 ? 55.985 25.912 15.750 1.00 10.74 97 THR B O 1
ATOM 2108 N N . ALA B 1 92 ? 55.734 27.884 16.821 1.00 13.48 98 ALA B N 1
ATOM 2109 C CA . ALA B 1 92 ? 54.616 28.341 16.000 1.00 13.59 98 ALA B CA 1
ATOM 2110 C C . ALA B 1 92 ? 55.047 28.673 14.575 1.00 14.07 98 ALA B C 1
ATOM 2111 O O . ALA B 1 92 ? 54.214 28.766 13.677 1.00 12.25 98 ALA B O 1
ATOM 2113 N N . THR B 1 93 ? 56.350 28.851 14.375 1.00 14.72 99 THR B N 1
ATOM 2114 C CA . THR B 1 93 ? 56.883 29.154 13.055 1.00 14.23 99 THR B CA 1
ATOM 2115 C C . THR B 1 93 ? 57.454 27.898 12.383 1.00 14.16 99 THR B C 1
ATOM 2116 O O . THR B 1 93 ? 58.044 27.964 11.298 1.00 14.05 99 THR B O 1
ATOM 2120 N N . GLY B 1 94 ? 57.240 26.747 13.021 1.00 12.93 100 GLY B N 1
ATOM 2121 C CA . GLY B 1 94 ? 57.685 25.469 12.483 1.00 11.75 100 GLY B CA 1
ATOM 2122 C C . GLY B 1 94 ? 58.509 24.672 13.473 1.00 12.83 100 GLY B C 1
ATOM 2123 O O . GLY B 1 94 ? 58.801 25.156 14.561 1.00 12.56 100 GLY B O 1
ATOM 2124 N N . ASP B 1 95 ? 58.872 23.444 13.113 1.00 11.94 101 ASP B N 1
ATOM 2125 C CA . ASP B 1 95 ? 59.697 22.626 13.995 1.00 13.07 101 ASP B CA 1
ATOM 2126 C C . ASP B 1 95 ? 61.163 22.969 13.809 1.00 12.30 101 ASP B C 1
ATOM 2127 O O . ASP B 1 95 ? 61.645 23.087 12.682 1.00 10.94 101 ASP B O 1
ATOM 2132 N N . GLU B 1 96 ? 61.863 23.129 14.926 1.00 12.30 102 GLU B N 1
ATOM 2133 C CA . GLU B 1 96 ? 63.292 23.389 14.913 1.00 13.10 102 GLU B CA 1
ATOM 2134 C C . GLU B 1 96 ? 64.003 22.175 15.504 1.00 11.51 102 GLU B C 1
ATOM 2135 O O . GLU B 1 96 ? 63.650 21.713 16.594 1.00 11.75 102 GLU B O 1
ATOM 2141 N N . GLU B 1 97 ? 64.991 21.652 14.781 1.00 9.12 103 GLU B N 1
ATOM 2142 C CA . GLU B 1 97 ? 65.702 20.451 15.208 1.00 8.88 103 GLU B CA 1
ATOM 2143 C C . GLU B 1 97 ? 66.924 20.809 16.036 1.00 9.23 103 GLU B C 1
ATOM 2144 O O . GLU B 1 97 ? 67.792 21.540 15.586 1.00 10.42 103 GLU B O 1
ATOM 2150 N N . GLY B 1 98 ? 67.006 20.288 17.250 1.00 10.76 104 GLY B N 1
ATOM 2151 C CA . GLY B 1 98 ? 68.159 20.581 18.069 1.00 10.67 104 GLY B CA 1
ATOM 2152 C C . GLY B 1 98 ? 68.702 19.369 18.785 1.00 9.83 104 GLY B C 1
ATOM 2153 O O . GLY B 1 98 ? 68.245 18.249 18.562 1.00 8.63 104 GLY B O 1
ATOM 2154 N N . LEU B 1 99 ? 69.694 19.601 19.638 1.00 8.45 105 LEU B N 1
ATOM 2155 C CA . LEU B 1 99 ? 70.287 18.543 20.430 1.00 8.09 105 LEU B CA 1
ATOM 2156 C C . LEU B 1 99 ? 69.708 18.573 21.833 1.00 9.03 105 LEU B C 1
ATOM 2157 O O . LEU B 1 99 ? 69.615 19.633 22.474 1.00 5.27 105 LEU B O 1
ATOM 2162 N N . LEU B 1 100 ? 69.295 17.411 22.301 1.00 5.70 106 LEU B N 1
ATOM 2163 C CA . LEU B 1 100 ? 68.815 17.312 23.659 1.00 11.04 106 LEU B CA 1
ATOM 2164 C C . LEU B 1 100 ? 69.579 16.275 24.464 1.00 12.00 106 LEU B C 1
ATOM 2165 O O . LEU B 1 100 ? 69.870 15.173 23.975 1.00 9.27 106 LEU B O 1
ATOM 2170 N N . SER B 1 101 ? 69.904 16.657 25.700 1.00 10.08 107 SER B N 1
ATOM 2171 C CA . SER B 1 101 ? 70.470 15.755 26.697 1.00 9.77 107 SER B CA 1
ATOM 2172 C C . SER B 1 101 ? 70.203 16.375 28.063 1.00 10.71 107 SER B C 1
ATOM 2173 O O . SER B 1 101 ? 69.920 17.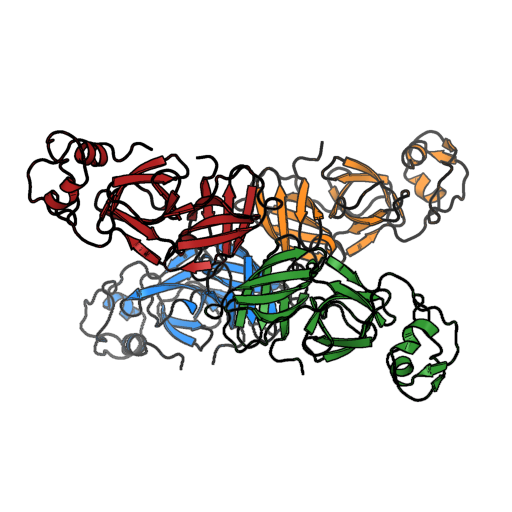572 28.161 1.00 7.21 107 SER B O 1
ATOM 2176 N N . GLY B 1 102 ? 70.304 15.574 29.118 1.00 11.42 108 GLY B N 1
ATOM 2177 C CA . GLY B 1 102 ? 70.125 16.102 30.459 1.00 12.13 108 GLY B CA 1
ATOM 2178 C C . GLY B 1 102 ? 71.071 17.260 30.758 1.00 9.94 108 GLY B C 1
ATOM 2179 O O . GLY B 1 102 ? 70.693 18.247 31.378 1.00 12.75 108 GLY B O 1
ATOM 2180 N N . GLU B 1 103 ? 72.298 17.154 30.270 1.00 8.22 109 GLU B N 1
ATOM 2181 C CA . GLU B 1 103 ? 73.339 18.132 30.571 1.00 7.39 109 GLU B CA 1
ATOM 2182 C C . GLU B 1 103 ? 73.353 19.367 29.674 1.00 8.19 109 GLU B C 1
ATOM 2183 O O . GLU B 1 103 ? 73.573 20.486 30.154 1.00 6.52 109 GLU B O 1
ATOM 2189 N N . VAL B 1 104 ? 73.150 19.160 28.372 1.00 7.63 110 VAL B N 1
ATOM 2190 C CA . VAL B 1 104 ? 73.280 20.234 27.386 1.00 10.71 110 VAL B CA 1
ATOM 2191 C C . VAL B 1 104 ? 72.203 20.158 26.302 1.00 10.30 110 VAL B C 1
ATOM 2192 O O . VAL B 1 104 ? 71.969 19.097 25.712 1.00 9.00 110 VAL B O 1
ATOM 2196 N N . CYS B 1 105 ? 71.524 21.276 26.073 1.00 8.40 111 CYS B N 1
ATOM 2197 C CA . CYS B 1 105 ? 70.533 21.355 25.008 1.00 7.38 111 CYS B CA 1
ATOM 2198 C C . CYS B 1 105 ? 70.903 22.446 24.016 1.00 8.44 111 CYS B C 1
ATOM 2199 O O . CYS B 1 105 ? 71.237 23.562 24.405 1.00 5.39 111 CYS B O 1
ATOM 2202 N N . LEU B 1 106 ? 70.850 22.125 22.728 1.00 10.04 112 LEU B N 1
ATOM 2203 C CA . LEU B 1 106 ? 71.158 23.114 21.703 1.00 7.65 112 LEU B CA 1
ATOM 2204 C C . LEU B 1 106 ? 69.994 23.264 20.731 1.00 10.58 112 LEU B C 1
ATOM 2205 O O . LEU B 1 106 ? 69.418 22.272 20.274 1.00 7.91 112 LEU B O 1
ATOM 2210 N N . ALA B 1 107 ? 69.660 24.513 20.419 1.00 7.03 113 ALA B N 1
ATOM 2211 C CA . ALA B 1 107 ? 68.581 24.836 19.494 1.00 9.69 113 ALA B CA 1
ATOM 2212 C C . ALA B 1 107 ? 68.559 26.331 19.251 1.00 11.16 113 ALA B C 1
ATOM 2213 O O . ALA B 1 107 ? 68.687 27.118 20.189 1.00 11.64 113 ALA B O 1
ATOM 2215 N N . TRP B 1 108 ? 68.384 26.734 18.001 1.00 12.44 114 TRP B N 1
ATOM 2216 C CA . TRP B 1 108 ? 68.269 28.158 17.728 1.00 15.43 114 TRP B CA 1
ATOM 2217 C C . TRP B 1 108 ? 66.830 28.610 17.891 1.00 14.12 114 TRP B C 1
ATOM 2218 O O . TRP B 1 108 ? 65.942 28.198 17.150 1.00 13.89 114 TRP B O 1
ATOM 2229 N N . THR B 1 109 ? 66.598 29.428 18.909 1.00 14.13 115 THR B N 1
ATOM 2230 C CA . THR B 1 109 ? 65.260 29.909 19.200 1.00 13.83 115 THR B CA 1
ATOM 2231 C C . THR B 1 109 ? 65.279 31.407 19.419 1.00 13.94 115 THR B C 1
ATOM 2232 O O . THR B 1 109 ? 66.335 32.008 19.634 1.00 12.86 115 THR B O 1
ATOM 2236 N N . THR B 1 110 ? 64.101 32.010 19.347 1.00 14.42 116 THR B N 1
ATOM 2237 C CA . THR B 1 110 ? 63.956 33.420 19.650 1.00 16.99 116 THR B CA 1
ATOM 2238 C C . THR B 1 110 ? 62.959 33.540 20.788 1.00 17.86 116 THR B C 1
ATOM 2239 O O . THR B 1 110 ? 62.430 32.536 21.277 1.00 17.60 116 THR B O 1
ATOM 2243 N N . SER B 1 111 ? 62.720 34.765 21.234 1.00 20.18 117 SER B N 1
ATOM 2244 C CA . SER B 1 111 ? 61.695 34.989 22.229 1.00 20.09 117 SER B CA 1
ATOM 2245 C C . SER B 1 111 ? 60.387 34.741 21.494 1.00 19.29 117 SER B C 1
ATOM 2246 O O . SER B 1 111 ? 60.218 35.178 20.357 1.00 21.77 117 SER B O 1
ATOM 2249 N N . GLY B 1 112 ? 59.476 34.015 22.124 1.00 16.86 118 GLY B N 1
ATOM 2250 C CA . GLY B 1 112 ? 58.221 33.682 21.485 1.00 12.78 118 GLY B CA 1
ATOM 2251 C C . GLY B 1 112 ? 58.170 32.181 21.327 1.00 9.15 118 GLY B C 1
ATOM 2252 O O . GLY B 1 112 ? 57.097 31.580 21.264 1.00 6.37 118 GLY B O 1
ATOM 2253 N N . ASP B 1 113 ? 59.353 31.578 21.256 1.00 9.63 119 ASP B N 1
ATOM 2254 C CA . ASP B 1 113 ? 59.470 30.133 21.196 1.00 8.07 119 ASP B CA 1
ATOM 2255 C C . ASP B 1 113 ? 59.408 29.582 22.613 1.00 6.88 119 ASP B C 1
ATOM 2256 O O . ASP B 1 113 ? 59.228 28.384 22.811 1.00 5.59 119 ASP B O 1
ATOM 2261 N N . SER B 1 114 ? 59.558 30.462 23.601 1.00 7.74 120 SER B N 1
ATOM 2262 C CA . SER B 1 114 ? 59.457 30.042 24.999 1.00 8.33 120 SER B CA 1
ATOM 2263 C C . SER B 1 114 ? 58.101 29.382 25.210 1.00 5.59 120 SER B C 1
ATOM 2264 O O . SER B 1 114 ? 57.066 29.933 24.836 1.00 2.60 120 SER B O 1
ATOM 2267 N N . GLY B 1 115 ? 58.120 28.172 25.750 1.00 3.62 121 GLY B N 1
ATOM 2268 C CA . GLY B 1 115 ? 56.898 27.423 25.947 1.00 5.75 121 GLY B CA 1
ATOM 2269 C C . GLY B 1 115 ? 56.653 26.375 24.876 1.00 7.82 121 GLY B C 1
ATOM 2270 O O . GLY B 1 115 ? 55.731 25.562 25.012 1.00 9.92 121 GLY B O 1
ATOM 2271 N N . SER B 1 116 ? 57.456 26.392 23.811 1.00 6.86 122 SER B N 1
ATOM 2272 C CA . SER B 1 116 ? 57.339 25.380 22.750 1.00 6.42 122 SER B CA 1
ATOM 2273 C C . SER B 1 116 ? 57.524 23.991 23.326 1.00 5.31 122 SER B C 1
ATOM 2274 O O . SER B 1 116 ? 58.424 23.765 24.125 1.00 5.61 122 SER B O 1
ATOM 2277 N N . ALA B 1 117 ? 56.649 23.074 22.942 1.00 4.59 123 ALA B N 1
ATOM 2278 C CA . ALA B 1 117 ? 56.780 21.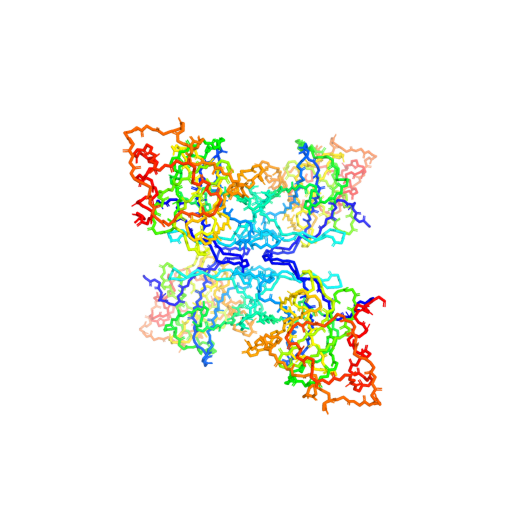693 23.359 1.00 6.28 123 ALA B CA 1
ATOM 2279 C C . ALA B 1 117 ? 58.078 21.152 22.762 1.00 8.87 123 ALA B C 1
ATOM 2280 O O . ALA B 1 117 ? 58.379 21.388 21.586 1.00 9.35 123 ALA B O 1
ATOM 2282 N N . VAL B 1 118 ? 58.866 20.455 23.570 1.00 8.48 124 VAL B N 1
ATOM 2283 C CA . VAL B 1 118 ? 60.076 19.834 23.051 1.00 9.70 124 VAL B CA 1
ATOM 2284 C C . VAL B 1 118 ? 59.784 18.353 22.992 1.00 9.93 124 VAL B C 1
ATOM 2285 O O . VAL B 1 118 ? 59.513 17.730 24.025 1.00 10.72 124 VAL B O 1
ATOM 2289 N N . VAL B 1 119 ? 59.823 17.796 21.784 1.00 9.68 125 VAL B N 1
ATOM 2290 C CA . VAL B 1 119 ? 59.440 16.414 21.573 1.00 10.84 125 VAL B CA 1
ATOM 2291 C C . VAL B 1 119 ? 60.515 15.509 20.987 1.00 10.36 125 VAL B C 1
ATOM 2292 O O . VAL B 1 119 ? 61.371 15.931 20.203 1.00 8.43 125 VAL B O 1
ATOM 2296 N N . GLN B 1 120 ? 60.454 14.250 21.392 1.00 9.43 126 GLN B N 1
ATOM 2297 C CA . GLN B 1 120 ? 61.282 13.213 20.818 1.00 12.48 126 GLN B CA 1
ATOM 2298 C C . GLN B 1 120 ? 60.287 12.160 20.381 1.00 12.06 126 GLN B C 1
ATOM 2299 O O . GLN B 1 120 ? 59.550 11.623 21.208 1.00 12.88 126 GLN B O 1
ATOM 2305 N N . GLY B 1 121 ? 60.234 11.901 19.076 1.00 12.30 127 GLY B N 1
ATOM 2306 C CA . GLY B 1 121 ? 59.275 10.966 18.519 1.00 10.88 127 GLY B CA 1
ATOM 2307 C C . GLY B 1 121 ? 57.865 11.499 18.710 1.00 13.82 127 GLY B C 1
ATOM 2308 O O . GLY B 1 121 ? 57.555 12.609 18.283 1.00 15.53 127 GLY B O 1
ATOM 2309 N N . ASP B 1 122 ? 57.014 10.717 19.368 1.00 13.38 128 ASP B N 1
ATOM 2310 C CA . ASP B 1 122 ? 55.643 11.140 19.642 1.00 14.79 128 ASP B CA 1
ATOM 2311 C C . ASP B 1 122 ? 55.477 11.639 21.072 1.00 14.68 128 ASP B C 1
ATOM 2312 O O . ASP B 1 122 ? 54.357 11.916 21.511 1.00 14.51 128 ASP B O 1
ATOM 2317 N N . ALA B 1 123 ? 56.577 11.773 21.801 1.00 14.14 129 ALA B N 1
ATOM 2318 C CA . ALA B 1 123 ? 56.464 12.120 23.220 1.00 13.85 129 ALA B CA 1
ATOM 2319 C C . ALA B 1 123 ? 57.031 13.468 23.633 1.00 12.33 129 ALA B C 1
ATOM 2320 O O . ALA B 1 123 ? 58.063 13.903 23.128 1.00 9.36 129 ALA B O 1
ATOM 2322 N N . VAL B 1 124 ? 56.351 14.107 24.583 1.00 10.01 130 VAL B N 1
ATOM 2323 C CA . VAL B 1 124 ? 56.785 15.384 25.147 1.00 9.79 130 VAL B CA 1
ATOM 2324 C C . VAL B 1 124 ? 57.864 15.160 26.205 1.00 8.38 130 VAL B C 1
ATOM 2325 O O . VAL B 1 124 ? 57.675 14.378 27.126 1.00 7.72 130 VAL B O 1
ATOM 2329 N N . VAL B 1 125 ? 59.000 15.835 26.055 1.00 6.45 131 VAL B N 1
ATOM 2330 C CA . VAL B 1 125 ? 60.089 15.721 27.020 1.00 7.88 131 VAL B CA 1
ATOM 2331 C C . VAL B 1 125 ? 60.043 16.911 27.970 1.00 9.21 131 VAL B C 1
ATOM 2332 O O . VAL B 1 125 ? 60.328 16.793 29.159 1.00 10.38 131 VAL B O 1
ATOM 2336 N N . GLY B 1 126 ? 59.656 18.064 27.442 1.00 9.72 132 GLY B N 1
ATOM 2337 C CA . GLY B 1 126 ? 59.549 19.245 28.270 1.00 12.59 132 GLY B CA 1
ATOM 2338 C C . GLY B 1 126 ? 59.145 20.459 27.471 1.00 11.45 132 GLY B C 1
ATOM 2339 O O . GLY B 1 126 ? 58.668 20.338 26.346 1.00 11.08 132 GLY B O 1
ATOM 2340 N N . VAL B 1 127 ? 59.309 21.637 28.060 1.00 9.04 133 VAL B N 1
ATOM 2341 C CA . VAL B 1 127 ? 59.015 22.854 27.330 1.00 8.30 133 VAL B CA 1
ATOM 2342 C C . VAL B 1 127 ? 60.265 23.711 27.226 1.00 7.09 133 VAL B C 1
ATOM 2343 O O . VAL B 1 127 ? 61.109 23.704 28.119 1.00 8.84 133 VAL B O 1
ATOM 2347 N N . HIS B 1 128 ? 60.382 24.444 26.126 1.00 8.84 134 HIS B N 1
ATOM 2348 C CA . HIS B 1 128 ? 61.519 25.332 25.938 1.00 11.88 134 HIS B CA 1
ATOM 2349 C C . HIS B 1 128 ? 61.455 26.514 26.894 1.00 12.72 134 HIS B C 1
ATOM 2350 O O . HIS B 1 128 ? 60.475 27.265 26.911 1.00 11.10 134 HIS B O 1
ATOM 2357 N N . THR B 1 129 ? 62.527 26.689 27.658 1.00 14.33 135 THR B N 1
ATOM 2358 C CA . THR B 1 129 ? 62.570 27.678 28.728 1.00 16.37 135 THR B CA 1
ATOM 2359 C C . THR B 1 129 ? 63.323 28.963 28.402 1.00 20.53 135 THR B C 1
ATOM 2360 O O . THR B 1 129 ? 62.805 30.063 28.612 1.00 20.90 135 THR B O 1
ATOM 2364 N N . GLY B 1 130 ? 64.540 28.835 27.888 1.00 22.95 136 GLY B N 1
ATOM 2365 C CA . GLY B 1 130 ? 65.356 30.007 27.625 1.00 25.08 136 GLY B CA 1
ATOM 2366 C C . GLY B 1 130 ? 66.663 29.636 26.973 1.00 26.81 136 GLY B C 1
ATOM 2367 O O . GLY B 1 130 ? 66.824 28.505 26.514 1.00 26.80 136 GLY B O 1
ATOM 2368 N N . SER B 1 131 ? 67.615 30.562 26.950 1.00 27.30 137 SER B N 1
ATOM 2369 C CA . SER B 1 131 ? 68.853 30.274 26.249 1.00 29.70 137 SER B CA 1
ATOM 2370 C C . SER B 1 131 ? 70.029 31.204 26.493 1.00 32.07 137 SER B C 1
ATOM 2371 O O . SER B 1 131 ? 70.039 32.053 27.387 1.00 30.75 137 SER B O 1
ATOM 2374 N N . ASN B 1 132 ? 71.032 30.958 25.660 1.00 35.79 138 ASN B N 1
ATOM 2375 C CA . ASN B 1 132 ? 72.196 31.792 25.439 1.00 37.90 138 ASN B CA 1
ATOM 2376 C C . ASN B 1 132 ? 72.267 31.570 23.945 1.00 37.72 138 ASN B C 1
ATOM 2377 O O . ASN B 1 132 ? 73.002 30.701 23.472 1.00 37.33 138 ASN B O 1
ATOM 2382 N N . THR B 1 133 ? 71.451 32.342 23.226 1.00 37.85 139 THR B N 1
ATOM 2383 C CA . THR B 1 133 ? 71.160 32.166 21.793 1.00 37.22 139 THR B CA 1
ATOM 2384 C C . THR B 1 133 ? 72.107 31.309 20.931 1.00 35.72 139 THR B C 1
ATOM 2385 O O . THR B 1 133 ? 71.639 30.471 20.164 1.00 35.75 139 THR B O 1
ATOM 2389 N N . SER B 1 134 ? 73.417 31.506 21.080 1.00 34.98 140 SER B N 1
ATOM 2390 C CA . SER B 1 134 ? 74.421 30.820 20.264 1.00 34.30 140 SER B CA 1
ATOM 2391 C C . SER B 1 134 ? 74.426 29.301 20.446 1.00 31.05 140 SER B C 1
ATOM 2392 O O . SER B 1 134 ? 75.430 28.703 20.834 1.00 29.36 140 SER B O 1
ATOM 2395 N N . GLY B 1 135 ? 73.294 28.683 20.138 1.00 29.06 141 GLY B N 1
ATOM 2396 C CA . GLY B 1 135 ? 73.148 27.255 20.276 1.00 25.98 141 GLY B CA 1
ATOM 2397 C C . GLY B 1 135 ? 72.407 26.870 21.534 1.00 21.84 141 GLY B C 1
ATOM 2398 O O . GLY B 1 135 ? 71.321 26.317 21.446 1.00 19.50 141 GLY B O 1
ATOM 2399 N N . VAL B 1 136 ? 72.985 27.211 22.688 1.00 20.32 142 VAL B N 1
ATOM 2400 C CA . VAL B 1 136 ? 72.499 26.799 24.016 1.00 18.13 142 VAL B CA 1
ATOM 2401 C C . VAL B 1 136 ? 71.029 27.058 24.352 1.00 17.63 142 VAL B C 1
ATOM 2402 O O . VAL B 1 136 ? 70.567 28.187 24.287 1.00 17.83 142 VAL B O 1
ATOM 2406 N N . ALA B 1 137 ? 70.309 26.005 24.736 1.00 12.29 143 ALA B N 1
ATOM 2407 C CA . ALA B 1 137 ? 68.928 26.137 25.184 1.00 10.81 143 ALA B CA 1
ATOM 2408 C C . ALA B 1 137 ? 68.712 25.456 26.545 1.00 9.82 143 ALA B C 1
ATOM 2409 O O . ALA B 1 137 ? 69.529 24.642 26.975 1.00 10.31 143 ALA B O 1
ATOM 2411 N N . TYR B 1 138 ? 67.619 25.796 27.221 1.00 8.85 144 TYR B N 1
ATOM 2412 C CA . TYR B 1 138 ? 67.249 25.125 28.472 1.00 11.72 144 TYR B CA 1
ATOM 2413 C C . TYR B 1 138 ? 65.831 24.567 28.329 1.00 11.85 144 TYR B C 1
ATOM 2414 O O . TYR B 1 138 ? 64.947 25.227 27.779 1.00 12.08 144 TYR B O 1
ATOM 2423 N N . VAL B 1 139 ? 65.628 23.336 28.786 1.00 12.16 145 VAL B N 1
ATOM 2424 C CA . VAL B 1 139 ? 64.334 22.668 28.691 1.00 11.10 145 VAL B CA 1
ATOM 2425 C C . VAL B 1 139 ? 63.872 22.174 30.062 1.00 11.26 145 VAL B C 1
ATOM 2426 O O . VAL B 1 139 ? 64.618 21.510 30.781 1.00 9.25 145 VAL B O 1
ATOM 2430 N N . THR B 1 140 ? 62.641 22.512 30.429 1.00 10.87 146 THR B N 1
ATOM 2431 C CA . THR B 1 140 ? 62.098 22.075 31.701 1.00 8.11 146 THR B CA 1
ATOM 2432 C C . THR B 1 140 ? 61.161 20.884 31.510 1.00 8.10 146 THR B C 1
ATOM 2433 O O . THR B 1 140 ? 60.242 20.952 30.708 1.00 6.05 146 THR B O 1
ATOM 2437 N N . THR B 1 141 ? 61.400 19.797 32.237 1.00 7.66 147 THR B N 1
ATOM 2438 C CA . THR B 1 141 ? 60.510 18.630 32.192 1.00 9.22 147 THR B CA 1
ATOM 2439 C C . THR B 1 141 ? 59.255 18.858 33.037 1.00 10.98 147 THR B C 1
ATOM 2440 O O . THR B 1 141 ? 59.209 19.800 33.837 1.00 10.49 147 THR B O 1
ATOM 2444 N N . PRO B 1 142 ? 58.237 18.009 32.847 1.00 12.25 148 PRO B N 1
ATOM 2445 C CA . PRO B 1 142 ? 57.012 18.048 33.660 1.00 13.05 148 PRO B CA 1
ATOM 2446 C C . PRO B 1 142 ? 57.267 18.023 35.166 1.00 14.25 148 PRO B C 1
ATOM 2447 O O . PRO B 1 142 ? 56.472 18.566 35.938 1.00 16.33 148 PRO B O 1
ATOM 2451 N N . SER B 1 143 ? 58.369 17.412 35.581 1.00 12.64 149 SER B N 1
ATOM 2452 C CA . SER B 1 143 ? 58.690 17.342 36.995 1.00 12.62 149 SER B CA 1
ATOM 2453 C C . SER B 1 143 ? 59.589 18.494 37.469 1.00 10.59 149 SER B C 1
ATOM 2454 O O . SER B 1 143 ? 60.138 18.436 38.571 1.00 6.12 149 SER B O 1
ATOM 2457 N N . GLY B 1 144 ? 59.716 19.541 36.649 1.00 8.44 150 GLY B N 1
ATOM 2458 C CA . GLY B 1 144 ? 60.491 20.721 37.017 1.00 6.98 150 GLY B CA 1
ATOM 2459 C C . GLY B 1 144 ? 62.013 20.614 36.934 1.00 8.26 150 GLY B C 1
ATOM 2460 O O . GLY B 1 144 ? 62.733 21.456 37.469 1.00 7.71 150 GLY B O 1
ATOM 2461 N N . LYS B 1 145 ? 62.520 19.573 36.291 1.00 9.37 151 LYS B N 1
ATOM 2462 C CA . LYS B 1 145 ? 63.965 19.447 36.134 1.00 11.94 151 LYS B CA 1
ATOM 2463 C C . LYS B 1 145 ? 64.443 20.331 34.986 1.00 10.60 151 LYS B C 1
ATOM 2464 O O . LYS B 1 145 ? 63.883 20.279 33.895 1.00 10.36 151 LYS B O 1
ATOM 2470 N N . LEU B 1 146 ? 65.455 21.160 35.234 1.00 10.10 152 LEU B N 1
ATOM 2471 C CA . LEU B 1 146 ? 66.021 21.984 34.167 1.00 8.93 152 LEU B CA 1
ATOM 2472 C C . LEU B 1 146 ? 67.104 21.225 33.409 1.00 9.29 152 LEU B C 1
ATOM 2473 O O . LEU B 1 146 ? 68.171 20.939 33.950 1.00 7.06 152 LEU B O 1
ATOM 2478 N N . LEU B 1 147 ? 66.818 20.889 32.155 1.00 9.87 153 LEU B N 1
ATOM 2479 C CA . LEU B 1 147 ? 67.791 20.219 31.303 1.00 10.45 153 LEU B CA 1
ATOM 2480 C C . LEU B 1 147 ? 68.588 21.279 30.585 1.00 7.55 153 LEU B C 1
ATOM 2481 O O . LEU B 1 147 ? 68.015 22.261 30.127 1.00 9.19 153 LEU B O 1
ATOM 2486 N N . GLY B 1 148 ? 69.893 21.065 30.445 1.00 6.32 154 GLY B N 1
ATOM 2487 C CA . GLY B 1 148 ? 70.728 21.975 29.695 1.00 5.08 154 GLY B CA 1
ATOM 2488 C C . GLY B 1 148 ? 71.703 22.818 30.501 1.00 7.11 154 GLY B C 1
ATOM 2489 O O . GLY B 1 148 ? 72.396 23.654 29.929 1.00 6.35 154 GLY B O 1
ATOM 2490 N N . ALA B 1 149 ? 71.789 22.593 31.810 1.00 7.25 155 ALA B N 1
ATOM 2491 C CA . ALA B 1 149 ? 72.650 23.430 32.654 1.00 6.57 155 ALA B CA 1
ATOM 2492 C C . ALA B 1 149 ? 73.976 22.822 33.141 1.00 5.74 155 ALA B C 1
ATOM 2493 O O . ALA B 1 149 ? 74.713 23.477 33.876 1.00 1.14 155 ALA B O 1
ATOM 2495 N N . ASP B 1 150 ? 74.277 21.586 32.746 1.00 3.10 156 ASP B N 1
ATOM 2496 C CA . ASP B 1 150 ? 75.507 20.923 33.200 1.00 2.81 156 ASP B CA 1
ATOM 2497 C C . ASP B 1 150 ? 76.523 20.822 32.070 1.00 5.56 156 ASP B C 1
ATOM 2498 O O . ASP B 1 150 ? 76.355 21.457 31.032 1.00 7.76 156 ASP B O 1
ATOM 2503 N N . THR B 1 151 ? 77.577 20.024 32.261 1.00 4.19 157 THR B N 1
ATOM 2504 C CA . THR B 1 151 ? 78.542 19.790 31.191 1.00 5.61 157 THR B CA 1
ATOM 2505 C C . THR B 1 151 ? 78.569 18.329 30.777 1.00 6.62 157 THR B C 1
ATOM 2506 O O . THR B 1 151 ? 78.130 17.452 31.520 1.00 5.11 157 THR B O 1
ATOM 2510 N N . VAL B 1 152 ? 79.099 18.081 29.587 1.00 7.39 158 VAL B N 1
ATOM 2511 C CA . VAL B 1 152 ? 79.207 16.728 29.075 1.00 9.76 158 VAL B CA 1
ATOM 2512 C C . VAL B 1 152 ? 80.371 16.694 28.088 1.00 10.44 158 VAL B C 1
ATOM 2513 O O . VAL B 1 152 ? 80.691 17.695 27.441 1.00 10.32 158 VAL B O 1
ATOM 2517 N N . THR B 1 153 ? 81.052 15.564 28.006 1.00 11.98 159 THR B N 1
ATOM 2518 C CA . THR B 1 153 ? 82.147 15.464 27.056 1.00 12.15 159 THR B CA 1
ATOM 2519 C C . THR B 1 153 ? 81.575 15.064 25.703 1.00 12.58 159 THR B C 1
ATOM 2520 O O . THR B 1 153 ? 80.494 14.474 25.623 1.00 10.19 159 THR B O 1
ATOM 2524 N N . LEU B 1 154 ? 82.303 15.400 24.643 1.00 12.47 160 LEU B N 1
ATOM 2525 C CA . LEU B 1 154 ? 81.904 15.022 23.297 1.00 10.45 160 LEU B CA 1
ATOM 2526 C C . LEU B 1 154 ? 81.915 13.509 23.130 1.00 10.33 160 LEU B C 1
ATOM 2527 O O . LEU B 1 154 ? 81.094 12.967 22.393 1.00 11.93 160 LEU B O 1
ATOM 2532 N N . SER B 1 155 ? 82.846 12.836 23.807 1.00 7.96 161 SER B N 1
ATOM 2533 C CA . SER B 1 155 ? 82.967 11.389 23.684 1.00 10.28 161 SER B CA 1
ATOM 2534 C C . SER B 1 155 ? 81.750 10.694 24.284 1.00 12.36 161 SER B C 1
ATOM 2535 O O . SER B 1 155 ? 81.325 9.652 23.787 1.00 12.07 161 SER B O 1
ATOM 2538 N N . SER B 1 156 ? 81.188 11.275 25.344 1.00 9.25 162 SER B N 1
ATOM 2539 C CA . SER B 1 156 ? 79.991 10.712 25.966 1.00 12.16 162 SER B CA 1
ATOM 2540 C C . SER B 1 156 ? 78.757 10.914 25.091 1.00 10.03 162 SER B C 1
ATOM 2541 O O . SER B 1 156 ? 77.951 10.001 24.934 1.00 9.70 162 SER B O 1
ATOM 2544 N N . LEU B 1 157 ? 78.603 12.123 24.555 1.00 8.64 163 LEU B N 1
ATOM 2545 C CA . LEU B 1 157 ? 77.527 12.434 23.616 1.00 11.01 163 LEU B CA 1
ATOM 2546 C C . LEU B 1 157 ? 77.650 11.566 22.383 1.00 10.42 163 LEU B C 1
ATOM 2547 O O . LEU B 1 157 ? 76.641 11.125 21.828 1.00 10.84 163 LEU B O 1
ATOM 2552 N N . SER B 1 158 ? 78.887 11.318 21.953 1.00 7.71 164 SER B N 1
ATOM 2553 C CA . SER B 1 158 ? 79.126 10.534 20.724 1.00 9.43 164 SER B CA 1
ATOM 2554 C C . SER B 1 158 ? 78.540 9.125 20.749 1.00 11.53 164 SER B C 1
ATOM 2555 O O . SER B 1 158 ? 78.162 8.585 19.712 1.00 9.11 164 SER B O 1
ATOM 2558 N N . LYS B 1 159 ? 78.442 8.556 21.945 1.00 11.45 165 LYS B N 1
ATOM 2559 C CA . LYS B 1 159 ? 77.901 7.221 22.136 1.00 12.16 165 LYS B CA 1
ATOM 2560 C C . LYS B 1 159 ? 76.459 7.106 21.650 1.00 13.31 165 LYS B C 1
ATOM 2561 O O . LYS B 1 159 ? 75.997 6.019 21.303 1.00 11.65 165 LYS B O 1
ATOM 2567 N N . HIS B 1 160 ? 75.757 8.235 21.604 1.00 11.65 166 HIS B N 1
ATOM 2568 C CA . HIS B 1 160 ? 74.348 8.226 21.235 1.00 12.14 166 HIS B CA 1
ATOM 2569 C C . HIS B 1 160 ? 74.061 8.601 19.781 1.00 12.22 166 HIS B C 1
ATOM 2570 O O . HIS B 1 160 ? 72.903 8.733 19.392 1.00 13.86 166 HIS B O 1
ATOM 2577 N N . PHE B 1 161 ? 75.108 8.729 18.969 1.00 11.29 167 PHE B N 1
ATOM 2578 C CA . PHE B 1 161 ? 74.940 9.166 17.587 1.00 8.58 167 PHE B CA 1
ATOM 2579 C C . PHE B 1 161 ? 75.619 8.250 16.566 1.00 9.49 167 PHE B C 1
ATOM 2580 O O . PHE B 1 161 ? 76.590 7.555 16.881 1.00 7.46 167 PHE B O 1
ATOM 2588 N N . THR B 1 162 ? 75.086 8.249 15.345 1.00 6.88 168 THR B N 1
ATOM 2589 C CA . THR B 1 162 ? 75.597 7.382 14.293 1.00 10.18 168 THR B CA 1
ATOM 2590 C C . THR B 1 162 ? 76.200 8.178 13.135 1.00 9.13 168 THR B C 1
ATOM 2591 O O . THR B 1 162 ? 76.073 9.399 13.071 1.00 8.57 168 THR B O 1
ATOM 2595 N N . GLY B 1 163 ? 76.865 7.480 12.228 1.00 8.04 169 GLY B N 1
ATOM 2596 C CA . GLY B 1 163 ? 77.471 8.117 11.075 1.00 9.54 169 GLY B CA 1
ATOM 2597 C C . GLY B 1 163 ? 78.988 8.115 11.120 1.00 9.10 169 GLY B C 1
ATOM 2598 O O . GLY B 1 163 ? 79.594 7.930 12.185 1.00 7.37 169 GLY B O 1
ATOM 2599 N N . PRO B 1 164 ? 79.597 8.334 9.958 1.00 7.86 170 PRO B N 1
ATOM 2600 C CA . PRO B 1 164 ? 81.056 8.331 9.823 1.00 7.87 170 PRO B CA 1
ATOM 2601 C C . PRO B 1 164 ? 81.697 9.439 10.637 1.00 7.61 170 PRO B C 1
ATOM 2602 O O . PRO B 1 164 ? 81.148 10.541 10.747 1.00 5.23 170 PRO B O 1
ATOM 2606 N N . LEU B 1 165 ? 82.852 9.143 11.214 1.00 6.86 171 LEU B N 1
ATOM 2607 C CA . LEU B 1 165 ? 83.562 10.133 12.010 1.00 7.90 171 LEU B CA 1
ATOM 2608 C C . LEU B 1 165 ? 83.801 11.411 11.218 1.00 6.97 171 LEU B C 1
ATOM 2609 O O . LEU B 1 165 ? 84.278 11.373 10.077 1.00 3.84 171 LEU B O 1
ATOM 2614 N N . THR B 1 166 ? 83.459 12.531 11.850 1.00 1.58 172 THR B N 1
ATOM 2615 C CA . THR B 1 166 ? 83.495 13.849 11.236 1.00 4.07 172 THR B CA 1
ATOM 2616 C C . THR B 1 166 ? 84.213 14.830 12.158 1.00 3.89 172 THR B C 1
ATOM 2617 O O . THR B 1 166 ? 84.015 14.781 13.372 1.00 8.54 172 THR B O 1
ATOM 2621 N N . SER B 1 167 ? 85.038 15.712 11.599 1.00 1.80 173 SER B N 1
ATOM 2622 C CA . SER B 1 167 ? 85.746 16.716 12.404 1.00 6.05 173 SER B CA 1
ATOM 2623 C C . SER B 1 167 ? 84.738 17.581 13.165 1.00 7.16 173 SER B C 1
ATOM 2624 O O . SER B 1 167 ? 83.676 17.896 12.639 1.00 4.75 173 SER B O 1
ATOM 2627 N N . ILE B 1 168 ? 85.072 17.956 14.397 1.00 8.95 174 ILE B N 1
ATOM 2628 C CA . ILE B 1 168 ? 84.163 18.759 15.222 1.00 11.64 174 ILE B CA 1
ATOM 2629 C C . ILE B 1 168 ? 84.042 20.204 14.714 1.00 14.56 174 ILE B C 1
ATOM 2630 O O . ILE B 1 168 ? 85.016 20.776 14.213 1.00 13.89 174 ILE B O 1
ATOM 2635 N N . PRO B 1 169 ? 82.842 20.780 14.806 1.00 16.54 175 PRO B N 1
ATOM 2636 C CA . PRO B 1 169 ? 82.612 22.163 14.367 1.00 19.93 175 PRO B CA 1
ATOM 2637 C C . PRO B 1 169 ? 83.445 23.154 15.166 1.00 21.28 175 PRO B C 1
ATOM 2638 O O . PRO B 1 169 ? 83.857 22.850 16.284 1.00 20.74 175 PRO B O 1
ATOM 2642 N N . LYS B 1 170 ? 83.687 24.326 14.593 1.00 24.75 176 LYS B N 1
ATOM 2643 C CA . LYS B 1 170 ? 84.544 25.321 15.231 1.00 26.98 176 LYS B CA 1
ATOM 2644 C C . LYS B 1 170 ? 83.934 25.999 16.462 1.00 27.70 176 LYS B C 1
ATOM 2645 O O . LYS B 1 170 ? 84.643 26.272 17.431 1.00 28.35 176 LYS B O 1
ATOM 2651 N N . ASP B 1 171 ? 82.631 26.265 16.433 1.00 28.54 177 ASP B N 1
ATOM 2652 C CA . ASP B 1 171 ? 81.982 26.902 17.577 1.00 30.21 177 ASP B CA 1
ATOM 2653 C C . ASP B 1 171 ? 81.260 25.893 18.454 1.00 29.54 177 ASP B C 1
ATOM 2654 O O . ASP B 1 171 ? 80.121 25.510 18.183 1.00 31.59 177 ASP B O 1
ATOM 2659 N N . ILE B 1 172 ? 81.935 25.468 19.511 1.00 26.07 178 ILE B N 1
ATOM 2660 C CA . ILE B 1 172 ? 81.354 24.537 20.457 1.00 23.27 178 ILE B CA 1
ATOM 2661 C C . ILE B 1 172 ? 81.169 25.280 21.773 1.00 20.34 178 ILE B C 1
ATOM 2662 O O . ILE B 1 172 ? 82.101 25.913 22.256 1.00 19.26 178 ILE B O 1
ATOM 2667 N N . PRO B 1 173 ? 79.962 25.222 22.335 1.00 19.78 179 PRO B N 1
ATOM 2668 C CA . PRO B 1 173 ? 79.665 25.854 23.627 1.00 16.47 179 PRO B CA 1
ATOM 2669 C C . PRO B 1 173 ? 80.576 25.310 24.724 1.00 13.87 179 PRO B C 1
ATOM 2670 O O . PRO B 1 173 ? 80.958 24.138 24.668 1.00 10.43 179 PRO B O 1
ATOM 2674 N N . ASP B 1 174 ? 80.898 26.152 25.703 1.00 12.26 180 ASP B N 1
ATOM 2675 C CA . ASP B 1 174 ? 81.823 25.814 26.787 1.00 12.39 180 ASP B CA 1
ATOM 2676 C C . ASP B 1 174 ? 81.455 24.580 27.595 1.00 11.95 180 ASP B C 1
ATOM 2677 O O . ASP B 1 174 ? 82.337 23.847 28.040 1.00 12.85 180 ASP B O 1
ATOM 2682 N N . ASN B 1 175 ? 80.162 24.338 27.778 1.00 9.47 181 ASN B N 1
ATOM 2683 C CA . ASN B 1 175 ? 79.740 23.192 28.576 1.00 8.14 181 ASN B CA 1
ATOM 2684 C C . ASN B 1 175 ? 79.798 21.859 27.847 1.00 5.71 181 ASN B C 1
ATOM 2685 O O . ASN B 1 175 ? 79.433 20.839 28.402 1.00 5.47 181 ASN B O 1
ATOM 2690 N N . ILE B 1 176 ? 80.225 21.871 26.589 1.00 4.05 182 ILE B N 1
ATOM 2691 C CA . ILE B 1 176 ? 80.518 20.631 25.905 1.00 5.69 182 ILE B CA 1
ATOM 2692 C C . ILE B 1 176 ? 82.039 20.549 25.905 1.00 8.36 182 ILE B C 1
ATOM 2693 O O . ILE B 1 176 ? 82.717 21.380 25.296 1.00 8.84 182 ILE B O 1
ATOM 2698 N N . ILE B 1 177 ? 82.577 19.579 26.628 1.00 8.63 183 ILE B N 1
ATOM 2699 C CA . ILE B 1 177 ? 84.019 19.424 26.728 1.00 9.43 183 ILE B CA 1
ATOM 2700 C C . ILE B 1 177 ? 84.538 18.670 25.513 1.00 7.92 183 ILE B C 1
ATOM 2701 O O . ILE B 1 177 ? 84.208 17.505 25.311 1.00 6.62 183 ILE B O 1
ATOM 2706 N N . ALA B 1 178 ? 85.334 19.346 24.694 1.00 7.38 184 ALA B N 1
ATOM 2707 C CA . ALA B 1 178 ? 85.852 18.739 23.475 1.00 8.78 184 ALA B CA 1
ATOM 2708 C C . ALA B 1 178 ? 87.047 17.845 23.768 1.00 8.49 184 ALA B C 1
ATOM 2709 O O . ALA B 1 178 ? 88.189 18.231 23.534 1.00 7.47 184 ALA B O 1
ATOM 2711 N N . ASP B 1 179 ? 86.782 16.639 24.268 1.00 8.40 185 ASP B N 1
ATOM 2712 C CA . ASP B 1 179 ? 87.863 15.723 24.626 1.00 9.79 185 ASP B CA 1
ATOM 2713 C C . ASP B 1 179 ? 88.361 14.854 23.466 1.00 10.84 185 ASP B C 1
ATOM 2714 O O . ASP B 1 179 ? 89.339 14.129 23.627 1.00 6.03 185 ASP B O 1
ATOM 2719 N N . VAL B 1 180 ? 87.667 14.917 22.325 1.00 9.00 186 VAL B N 1
ATOM 2720 C CA . VAL B 1 180 ? 88.070 14.223 21.093 1.00 10.63 186 VAL B CA 1
ATOM 2721 C C . VAL B 1 180 ? 87.971 15.196 19.925 1.00 11.53 186 VAL B C 1
ATOM 2722 O O . VAL B 1 180 ? 87.349 16.254 20.054 1.00 11.59 186 VAL B O 1
ATOM 2726 N N . ASP B 1 181 ? 88.563 14.827 18.787 1.00 12.31 187 ASP B N 1
ATOM 2727 C CA . ASP B 1 181 ? 88.601 15.690 17.614 1.00 13.46 187 ASP B CA 1
ATOM 2728 C C . ASP B 1 181 ? 87.626 15.284 16.505 1.00 14.31 187 ASP B C 1
ATOM 2729 O O . ASP B 1 181 ? 87.512 15.976 15.487 1.00 11.63 187 ASP B O 1
ATOM 2734 N N . ALA B 1 182 ? 86.951 14.154 16.693 1.00 10.36 188 ALA B N 1
ATOM 2735 C CA . ALA B 1 182 ? 86.015 13.659 15.692 1.00 9.97 188 ALA B CA 1
ATOM 2736 C C . ALA B 1 182 ? 84.811 13.020 16.358 1.00 7.59 188 ALA B C 1
ATOM 2737 O O . ALA B 1 182 ? 84.942 12.395 17.406 1.00 4.92 188 ALA B O 1
ATOM 2739 N N . VAL B 1 183 ? 83.640 13.187 15.750 1.00 6.85 189 VAL B N 1
ATOM 2740 C CA . VAL B 1 183 ? 82.403 12.611 16.274 1.00 6.49 189 VAL B CA 1
ATOM 2741 C C . VAL B 1 183 ? 81.583 12.015 15.124 1.00 5.00 189 VAL B C 1
ATOM 2742 O O . VAL B 1 183 ? 81.828 12.332 13.973 1.00 6.56 189 VAL B O 1
ATOM 2746 N N . PRO B 1 184 ? 80.634 11.131 15.423 1.00 8.75 190 PRO B N 1
ATOM 2747 C CA . PRO B 1 184 ? 79.738 10.604 14.394 1.00 8.59 190 PRO B CA 1
ATOM 2748 C C . PRO B 1 184 ? 79.052 11.739 13.648 1.00 8.38 190 PRO B C 1
ATOM 2749 O O . PRO B 1 184 ? 78.639 12.739 14.245 1.00 6.52 190 PRO B O 1
ATOM 2753 N N . ARG B 1 185 ? 78.962 11.582 12.336 1.00 10.57 191 ARG B N 1
ATOM 2754 C CA . ARG B 1 185 ? 78.393 12.590 11.451 1.00 9.90 191 ARG B CA 1
ATOM 2755 C C . ARG B 1 185 ? 77.098 13.241 11.923 1.00 9.53 191 ARG B C 1
ATOM 2756 O O . ARG B 1 185 ? 76.971 14.462 11.866 1.00 9.06 191 ARG B O 1
ATOM 2764 N N . SER B 1 186 ? 76.143 12.439 12.391 1.00 10.41 192 SER B N 1
ATOM 2765 C CA . SER B 1 186 ? 74.850 12.976 12.814 1.00 11.70 192 SER B CA 1
ATOM 2766 C C . SER B 1 186 ? 74.966 13.979 13.969 1.00 9.61 192 SER B C 1
ATOM 2767 O O . SER B 1 186 ? 74.216 14.939 14.015 1.00 11.74 192 SER B O 1
ATOM 2770 N N . LEU B 1 187 ? 75.919 13.769 14.873 1.00 6.00 193 LEU B N 1
ATOM 2771 C CA . LEU B 1 187 ? 76.156 14.714 15.965 1.00 8.67 193 LEU B CA 1
ATOM 2772 C C . LEU B 1 187 ? 76.787 15.998 15.426 1.00 10.25 193 LEU B C 1
ATOM 2773 O O . LEU B 1 187 ? 76.375 17.097 15.775 1.00 11.33 193 LEU B O 1
ATOM 2778 N N . ALA B 1 188 ? 77.792 15.842 14.575 1.00 11.17 194 ALA B N 1
ATOM 2779 C CA . ALA B 1 188 ? 78.452 16.977 13.941 1.00 12.41 194 ALA B CA 1
ATOM 2780 C C . ALA B 1 188 ? 77.485 17.807 13.104 1.00 14.21 194 ALA B C 1
ATOM 2781 O O . ALA B 1 188 ? 77.496 19.039 13.177 1.00 13.69 194 ALA B O 1
ATOM 2783 N N . MET B 1 189 ? 76.645 17.131 12.321 1.00 17.12 195 MET B N 1
ATOM 2784 C CA . MET B 1 189 ? 75.697 17.816 11.440 1.00 23.59 195 MET B CA 1
ATOM 2785 C C . MET B 1 189 ? 74.632 18.550 12.239 1.00 24.84 195 MET B C 1
ATOM 2786 O O . MET B 1 189 ? 74.128 19.590 11.812 1.00 24.97 195 MET B O 1
ATOM 2791 N N . LEU B 1 190 ? 74.291 17.995 13.396 1.00 25.31 196 LEU B N 1
ATOM 2792 C CA . LEU B 1 190 ? 73.297 18.592 14.270 1.00 24.32 196 LEU B CA 1
ATOM 2793 C C . LEU B 1 190 ? 73.813 19.908 14.840 1.00 25.59 196 LEU B C 1
ATOM 2794 O O . LEU B 1 190 ? 73.112 20.918 14.804 1.00 25.27 196 LEU B O 1
ATOM 2799 N N . ILE B 1 191 ? 75.042 19.890 15.352 1.00 27.68 197 ILE B N 1
ATOM 2800 C CA . ILE B 1 191 ? 75.674 21.080 15.929 1.00 30.56 197 ILE B CA 1
ATOM 2801 C C . ILE B 1 191 ? 75.953 22.147 14.863 1.00 33.74 197 ILE B C 1
ATOM 2802 O O . ILE B 1 191 ? 77.093 22.320 14.425 1.00 34.64 197 ILE B O 1
ATOM 2807 N N . ASP B 1 192 ? 74.896 22.852 14.457 1.00 35.84 198 ASP B N 1
ATOM 2808 C CA . ASP B 1 192 ? 74.962 23.895 13.434 1.00 39.30 198 ASP B CA 1
ATOM 2809 C C . ASP B 1 192 ? 73.709 24.769 13.462 1.00 39.95 198 ASP B C 1
ATOM 2810 O O . ASP B 1 192 ? 72.604 24.296 13.732 1.00 39.58 198 ASP B O 1
ATOM 2815 N N . LYS C 1 1 ? 52.356 51.306 57.162 1.00 26.15 7 LYS C N 1
ATOM 2816 C CA . LYS C 1 1 ? 50.971 51.531 56.658 1.00 25.85 7 LYS C CA 1
ATOM 2817 C C . LYS C 1 1 ? 50.984 52.301 55.335 1.00 24.33 7 LYS C C 1
ATOM 2818 O O . LYS C 1 1 ? 51.608 53.357 55.219 1.00 25.73 7 LYS C O 1
ATOM 2824 N N . ALA C 1 2 ? 50.285 51.764 54.344 1.00 20.93 8 ALA C N 1
ATOM 2825 C CA . ALA C 1 2 ? 50.205 52.378 53.026 1.00 18.50 8 ALA C CA 1
ATOM 2826 C C . ALA C 1 2 ? 49.294 53.596 53.014 1.00 16.45 8 ALA C C 1
ATOM 2827 O O . ALA C 1 2 ? 48.548 53.834 53.961 1.00 17.76 8 ALA C O 1
ATOM 2829 N N . ARG C 1 3 ? 49.360 54.364 51.930 1.00 15.11 9 ARG C N 1
ATOM 2830 C CA . ARG C 1 3 ? 48.488 55.519 51.756 1.00 14.50 9 ARG C CA 1
ATOM 2831 C C . ARG C 1 3 ? 47.084 55.023 51.434 1.00 14.32 9 ARG C C 1
ATOM 2832 O O . ARG C 1 3 ? 46.918 53.936 50.872 1.00 14.93 9 ARG C O 1
ATOM 2840 N N . GLY C 1 4 ? 46.080 55.824 51.787 1.00 10.91 10 GLY C N 1
ATOM 2841 C CA . GLY C 1 4 ? 44.688 55.462 51.580 1.00 9.83 10 GLY C CA 1
ATOM 2842 C C . GLY C 1 4 ? 44.251 55.236 50.140 1.00 6.95 10 GLY C C 1
ATOM 2843 O O . GLY C 1 4 ? 43.184 54.686 49.904 1.00 5.94 10 GLY C O 1
ATOM 2844 N N . ASN C 1 5 ? 45.060 55.662 49.172 1.00 7.35 11 ASN C N 1
ATOM 2845 C CA . ASN C 1 5 ? 44.709 55.461 47.772 1.00 8.66 11 ASN C CA 1
ATOM 2846 C C . ASN C 1 5 ? 45.512 54.339 47.116 1.00 11.10 11 ASN C C 1
ATOM 2847 O O . ASN C 1 5 ? 45.448 54.152 45.905 1.00 10.69 11 ASN C O 1
ATOM 2852 N N . VAL C 1 6 ? 46.240 53.581 47.926 1.00 12.05 12 VAL C N 1
ATOM 2853 C CA . VAL C 1 6 ? 47.095 52.514 47.420 1.00 13.02 12 VAL C CA 1
ATOM 2854 C C . VAL C 1 6 ? 46.408 51.169 47.561 1.00 10.62 12 VAL C C 1
ATOM 2855 O O . VAL C 1 6 ? 45.832 50.873 48.600 1.00 11.34 12 VAL C O 1
ATOM 2859 N N . GLY C 1 7 ? 46.456 50.359 46.509 1.00 9.78 13 GLY C N 1
ATOM 2860 C CA . GLY C 1 7 ? 45.838 49.054 46.565 1.00 10.69 13 GLY C CA 1
ATOM 2861 C C . GLY C 1 7 ? 46.647 47.973 45.879 1.00 12.25 13 GLY C C 1
ATOM 2862 O O . GLY C 1 7 ? 47.761 48.210 45.397 1.00 10.35 13 GLY C O 1
ATOM 2863 N N . PHE C 1 8 ? 46.067 46.778 45.850 1.00 10.75 14 PHE C N 1
ATOM 2864 C CA . PHE C 1 8 ? 46.677 45.612 45.226 1.00 13.38 14 PHE C CA 1
ATOM 2865 C C . PHE C 1 8 ? 46.084 45.379 43.844 1.00 11.21 14 PHE C C 1
ATOM 2866 O O . PHE C 1 8 ? 44.886 45.582 43.623 1.00 9.35 14 PHE C O 1
ATOM 2874 N N . VAL C 1 9 ? 46.936 44.970 42.913 1.00 11.70 15 VAL C N 1
ATOM 2875 C CA . VAL C 1 9 ? 46.515 44.702 41.546 1.00 10.48 15 VAL C CA 1
ATOM 2876 C C . VAL C 1 9 ? 46.946 43.300 41.173 1.00 10.17 15 VAL C C 1
ATOM 2877 O O . VAL C 1 9 ? 48.079 42.905 41.423 1.00 11.77 15 VAL C O 1
ATOM 2881 N N . ALA C 1 10 ? 46.033 42.544 40.587 1.00 9.36 16 ALA C N 1
ATOM 2882 C CA . ALA C 1 10 ? 46.349 41.199 40.127 1.00 8.98 16 ALA C CA 1
ATOM 2883 C C . ALA C 1 10 ? 45.962 41.044 38.669 1.00 8.32 16 ALA C C 1
ATOM 2884 O O . ALA C 1 10 ? 44.791 41.139 38.327 1.00 5.82 16 ALA C O 1
ATOM 2886 N N . GLY C 1 11 ? 46.963 40.841 37.813 1.00 10.36 17 GLY C N 1
ATOM 2887 C CA . GLY C 1 11 ? 46.762 40.590 36.394 1.00 8.29 17 GLY C CA 1
ATOM 2888 C C . GLY C 1 11 ? 47.538 39.327 36.097 1.00 8.14 17 GLY C C 1
ATOM 2889 O O . GLY C 1 11 ? 47.315 38.318 36.756 1.00 8.67 17 GLY C O 1
ATOM 2890 N N . SER C 1 12 ? 48.470 39.374 35.148 1.00 9.59 18 SER C N 1
ATOM 2891 C CA . SER C 1 12 ? 49.330 38.222 34.875 1.00 13.12 18 SER C CA 1
ATOM 2892 C C . SER C 1 12 ? 50.349 38.056 36.003 1.00 13.21 18 SER C C 1
ATOM 2893 O O . SER C 1 12 ? 50.941 36.987 36.185 1.00 11.23 18 SER C O 1
ATOM 2896 N N . SER C 1 13 ? 50.547 39.131 36.751 1.00 11.62 19 SER C N 1
ATOM 2897 C CA . SER C 1 13 ? 51.404 39.107 37.924 1.00 13.12 19 SER C CA 1
ATOM 2898 C C . SER C 1 13 ? 50.727 39.862 39.056 1.00 11.38 19 SER C C 1
ATOM 2899 O O . SER C 1 13 ? 49.640 40.434 38.888 1.00 9.52 19 SER C O 1
ATOM 2902 N N . TYR C 1 14 ? 51.395 39.896 40.202 1.00 9.59 20 TYR C N 1
ATOM 2903 C CA . TYR C 1 14 ? 50.875 40.572 41.375 1.00 9.20 20 TYR C CA 1
ATOM 2904 C C . TYR C 1 14 ? 51.618 41.870 41.621 1.00 11.26 20 TYR C C 1
ATOM 2905 O O . TYR C 1 14 ? 52.851 41.905 41.625 1.00 8.13 20 TYR C O 1
ATOM 2914 N N . GLY C 1 15 ? 50.871 42.947 41.829 1.00 10.82 21 GLY C N 1
ATOM 2915 C CA . GLY C 1 15 ? 51.509 44.231 42.013 1.00 10.98 21 GLY C CA 1
ATOM 2916 C C . GLY C 1 15 ? 50.733 45.207 42.865 1.00 10.11 21 GLY C C 1
ATOM 2917 O O . GLY C 1 15 ? 49.830 44.834 43.630 1.00 10.51 21 GLY C O 1
ATOM 2918 N N . THR C 1 16 ? 51.087 46.476 42.703 1.00 8.01 22 THR C N 1
ATOM 2919 C CA . THR C 1 16 ? 50.517 47.555 43.486 1.00 9.56 22 THR C CA 1
ATOM 2920 C C . THR C 1 16 ? 49.863 48.541 42.536 1.00 11.33 22 THR C C 1
ATOM 2921 O O . THR C 1 16 ? 50.308 48.699 41.403 1.00 10.98 22 THR C O 1
ATOM 2925 N N . GLY C 1 17 ? 48.797 49.192 42.986 1.00 9.93 23 GLY C N 1
ATOM 2926 C CA . GLY C 1 17 ? 48.158 50.220 42.190 1.00 8.63 23 GLY C CA 1
ATOM 2927 C C . GLY C 1 17 ? 47.814 51.416 43.048 1.00 10.66 23 GLY C C 1
ATOM 2928 O O . GLY C 1 17 ? 47.990 51.382 44.261 1.00 10.00 23 GLY C O 1
ATOM 2929 N N . SER C 1 18 ? 47.337 52.482 42.416 1.00 10.92 24 SER C N 1
ATOM 2930 C CA . SER C 1 18 ? 46.927 53.674 43.143 1.00 9.07 24 SER C CA 1
ATOM 2931 C C . SER C 1 18 ? 45.702 54.301 42.479 1.00 8.23 24 SER C C 1
ATOM 2932 O O . SER C 1 18 ? 45.542 54.240 41.258 1.00 5.85 24 SER C O 1
ATOM 2935 N N . VAL C 1 19 ? 44.824 54.883 43.291 1.00 9.18 25 VAL C N 1
ATOM 2936 C CA . VAL C 1 19 ? 43.568 55.421 42.782 1.00 11.29 25 VAL C CA 1
ATOM 2937 C C . VAL C 1 19 ? 43.555 56.935 42.900 1.00 12.13 25 VAL C C 1
ATOM 2938 O O . VAL C 1 19 ? 43.966 57.493 43.920 1.00 10.52 25 VAL C O 1
ATOM 2942 N N . TRP C 1 20 ? 43.086 57.602 41.850 1.00 9.80 26 TRP C N 1
ATOM 2943 C CA . TRP C 1 20 ? 43.114 59.056 41.810 1.00 10.85 26 TRP C CA 1
ATOM 2944 C C . TRP C 1 20 ? 41.833 59.646 41.236 1.00 10.94 26 TRP C C 1
ATOM 2945 O O . TRP C 1 20 ? 41.013 58.939 40.650 1.00 10.85 26 TRP C O 1
ATOM 2956 N N . THR C 1 21 ? 41.672 60.951 41.427 1.00 8.15 27 THR C N 1
ATOM 2957 C CA . THR C 1 21 ? 40.569 61.692 40.837 1.00 11.01 27 THR C CA 1
ATOM 2958 C C . THR C 1 21 ? 41.129 62.562 39.713 1.00 10.77 27 THR C C 1
ATOM 2959 O O . THR C 1 21 ? 42.197 63.156 39.852 1.00 12.14 27 THR C O 1
ATOM 2963 N N . ARG C 1 22 ? 40.435 62.607 38.584 1.00 12.31 28 ARG C N 1
ATOM 2964 C CA . ARG C 1 22 ? 40.819 63.506 37.501 1.00 14.16 28 ARG C CA 1
ATOM 2965 C C . ARG C 1 22 ? 39.566 64.050 36.826 1.00 13.76 28 ARG C C 1
ATOM 2966 O O . ARG C 1 22 ? 39.018 63.413 35.928 1.00 11.00 28 ARG C O 1
ATOM 2974 N N . ASN C 1 23 ? 39.129 65.231 37.257 1.00 16.34 29 ASN C N 1
ATOM 2975 C CA . ASN C 1 23 ? 37.915 65.869 36.728 1.00 17.57 29 ASN C CA 1
ATOM 2976 C C . ASN C 1 23 ? 36.710 64.922 36.589 1.00 17.64 29 ASN C C 1
ATOM 2977 O O . ASN C 1 23 ? 36.268 64.617 35.473 1.00 17.88 29 ASN C O 1
ATOM 2982 N N . ASN C 1 24 ? 36.210 64.440 37.726 1.00 16.71 30 ASN C N 1
ATOM 2983 C CA . ASN C 1 24 ? 35.056 63.523 37.771 1.00 21.20 30 ASN C CA 1
ATOM 2984 C C . ASN C 1 24 ? 35.263 62.163 37.094 1.00 22.19 30 ASN C C 1
ATOM 2985 O O . ASN C 1 24 ? 34.303 61.462 36.754 1.00 22.78 30 ASN C O 1
ATOM 2990 N N . GLU C 1 25 ? 36.523 61.809 36.890 1.00 19.59 31 GLU C N 1
ATOM 2991 C CA . GLU C 1 25 ? 36.890 60.524 36.339 1.00 19.49 31 GLU C CA 1
ATOM 2992 C C . GLU C 1 25 ? 37.731 59.905 37.435 1.00 15.14 31 GLU C C 1
ATOM 2993 O O . GLU C 1 25 ? 38.454 60.615 38.129 1.00 15.16 31 GLU C O 1
ATOM 2999 N N . VAL C 1 26 ? 37.619 58.598 37.634 1.00 10.64 32 VAL C N 1
ATOM 3000 C CA . VAL C 1 26 ? 38.467 57.955 38.617 1.00 7.94 32 VAL C CA 1
ATOM 3001 C C . VAL C 1 26 ? 39.557 57.221 37.847 1.00 8.70 32 VAL C C 1
ATOM 3002 O O . VAL C 1 26 ? 39.261 56.446 36.949 1.00 7.38 32 VAL C O 1
ATOM 3006 N N . VAL C 1 27 ? 40.816 57.492 38.186 1.00 6.85 33 VAL C N 1
ATOM 3007 C CA . VAL C 1 27 ? 41.946 56.925 37.464 1.00 8.29 33 VAL C CA 1
ATOM 3008 C C . VAL C 1 27 ? 42.736 55.912 38.293 1.00 9.09 33 VAL C C 1
ATOM 3009 O O . VAL C 1 27 ? 43.100 56.191 39.438 1.00 8.92 33 VAL C O 1
ATOM 3013 N N . VAL C 1 28 ? 43.013 54.744 37.711 1.00 4.33 34 VAL C N 1
ATOM 3014 C CA . VAL C 1 28 ? 43.823 53.737 38.383 1.00 6.58 34 VAL C CA 1
ATOM 3015 C C . VAL C 1 28 ? 45.153 53.524 37.659 1.00 7.81 34 VAL C C 1
ATOM 3016 O O . VAL C 1 28 ? 45.172 53.161 36.474 1.00 8.83 34 VAL C O 1
ATOM 3020 N N . LEU C 1 29 ? 46.263 53.704 38.369 1.00 7.36 35 LEU C N 1
ATOM 3021 C CA . LEU C 1 29 ? 47.588 53.472 37.783 1.00 9.14 35 LEU C CA 1
ATOM 3022 C C . LEU C 1 29 ? 48.271 52.219 38.309 1.00 9.39 35 LEU C C 1
ATOM 3023 O O . LEU C 1 29 ? 48.060 51.823 39.451 1.00 7.23 35 LEU C O 1
ATOM 3028 N N . THR C 1 30 ? 49.109 51.615 37.473 1.00 7.87 36 THR C N 1
ATOM 3029 C CA . THR C 1 30 ? 49.877 50.430 37.848 1.00 8.88 36 THR C CA 1
ATOM 3030 C C . THR C 1 30 ? 50.911 50.163 36.757 1.00 9.38 36 THR C C 1
ATOM 3031 O O . THR C 1 30 ? 51.103 50.992 35.878 1.00 10.08 36 THR C O 1
ATOM 3035 N N . ALA C 1 31 ? 51.585 49.026 36.819 1.00 7.59 37 ALA C N 1
ATOM 3036 C CA . ALA C 1 31 ? 52.591 48.689 35.828 1.00 8.08 37 ALA C CA 1
ATOM 3037 C C . ALA C 1 31 ? 51.995 47.726 34.807 1.00 6.92 37 ALA C C 1
ATOM 3038 O O . ALA C 1 31 ? 51.274 46.794 35.172 1.00 4.87 37 ALA C O 1
ATOM 3040 N N . SER C 1 32 ? 52.327 47.942 33.537 1.00 4.00 38 SER C N 1
ATOM 3041 C CA . SER C 1 32 ? 51.813 47.104 32.452 1.00 9.58 38 SER C CA 1
ATOM 3042 C C . SER C 1 32 ? 52.166 45.624 32.592 1.00 10.13 38 SER C C 1
ATOM 3043 O O . SER C 1 32 ? 51.356 44.753 32.249 1.00 9.37 38 SER C O 1
ATOM 3046 N N . HIS C 1 33 ? 53.362 45.322 33.091 1.00 10.40 39 HIS C N 1
ATOM 3047 C CA . HIS C 1 33 ? 53.754 43.922 33.213 1.00 10.32 39 HIS C CA 1
ATOM 3048 C C . HIS C 1 33 ? 52.984 43.222 34.327 1.00 10.08 39 HIS C C 1
ATOM 3049 O O . HIS C 1 33 ? 52.908 42.003 34.345 1.00 8.28 39 HIS C O 1
ATOM 3056 N N . VAL C 1 34 ? 52.422 43.991 35.255 1.00 8.19 40 VAL C N 1
ATOM 3057 C CA . VAL C 1 34 ? 51.570 43.408 36.296 1.00 8.92 40 VAL C CA 1
ATOM 3058 C C . VAL C 1 34 ? 50.228 42.995 35.669 1.00 8.94 40 VAL C C 1
ATOM 3059 O O . VAL C 1 34 ? 49.719 41.888 35.913 1.00 2.80 40 VAL C O 1
ATOM 3063 N N . VAL C 1 35 ? 49.694 43.882 34.829 1.00 6.13 41 VAL C N 1
ATOM 3064 C CA . VAL C 1 35 ? 48.450 43.644 34.104 1.00 5.67 41 VAL C CA 1
ATOM 3065 C C . VAL C 1 35 ? 48.555 42.453 33.154 1.00 7.39 41 VAL C C 1
ATOM 3066 O O . VAL C 1 35 ? 47.767 41.505 33.220 1.00 6.81 41 VAL C O 1
ATOM 3070 N N . GLY C 1 36 ? 49.547 42.476 32.278 1.00 6.87 42 GLY C N 1
ATOM 3071 C CA . GLY C 1 36 ? 49.683 41.392 31.327 1.00 10.43 42 GLY C CA 1
ATOM 3072 C C . GLY C 1 36 ? 49.019 41.679 29.995 1.00 12.88 42 GLY C C 1
ATOM 3073 O O . GLY C 1 36 ? 48.314 42.684 29.826 1.00 10.06 42 GLY C O 1
ATOM 3074 N N . ARG C 1 37 ? 49.222 40.760 29.058 1.00 14.30 43 ARG C N 1
ATOM 3075 C CA . ARG C 1 37 ? 48.768 40.910 27.677 1.00 16.15 43 ARG C CA 1
ATOM 3076 C C . ARG C 1 37 ? 47.254 41.033 27.474 1.00 15.36 43 ARG C C 1
ATOM 3077 O O . ARG C 1 37 ? 46.813 41.634 26.507 1.00 15.03 43 ARG C O 1
ATOM 3085 N N . ALA C 1 38 ? 46.453 40.464 28.365 1.00 16.49 44 ALA C N 1
ATOM 3086 C CA . ALA C 1 38 ? 45.002 40.541 28.193 1.00 17.92 44 ALA C CA 1
ATOM 3087 C C . ALA C 1 38 ? 44.428 41.928 28.557 1.00 18.43 44 ALA C C 1
ATOM 3088 O O . ALA C 1 38 ? 43.219 42.153 28.465 1.00 14.19 44 ALA C O 1
ATOM 3090 N N . ASN C 1 39 ? 45.313 42.842 28.961 1.00 15.52 45 ASN C N 1
ATOM 3091 C CA . ASN C 1 39 ? 44.972 44.227 29.318 1.00 18.10 45 ASN C CA 1
ATOM 3092 C C . ASN C 1 39 ? 43.983 44.433 30.467 1.00 18.43 45 ASN C C 1
ATOM 3093 O O . ASN C 1 39 ? 43.579 45.568 30.752 1.00 14.85 45 ASN C O 1
ATOM 3098 N N . MET C 1 40 ? 43.625 43.343 31.139 1.00 16.66 46 MET C N 1
ATOM 3099 C CA . MET C 1 40 ? 42.706 43.406 32.258 1.00 18.42 46 MET C CA 1
ATOM 3100 C C . MET C 1 40 ? 43.379 42.972 33.555 1.00 17.58 46 MET C C 1
ATOM 3101 O O . MET C 1 40 ? 44.216 42.069 33.562 1.00 16.40 46 MET C O 1
ATOM 3106 N N . ALA C 1 41 ? 43.011 43.632 34.647 1.00 12.44 47 ALA C N 1
ATOM 3107 C CA . ALA C 1 41 ? 43.532 43.287 35.960 1.00 12.88 47 ALA C CA 1
ATOM 3108 C C . ALA C 1 41 ? 42.522 43.717 37.001 1.00 9.92 47 ALA C C 1
ATOM 3109 O O . ALA C 1 41 ? 41.669 44.545 36.730 1.00 12.96 47 ALA C O 1
ATOM 3111 N N . THR C 1 42 ? 42.620 43.144 38.192 1.00 11.01 48 THR C N 1
ATOM 3112 C CA . THR C 1 42 ? 41.673 43.455 39.244 1.00 9.19 48 THR C CA 1
ATOM 3113 C C . THR C 1 42 ? 42.336 44.249 40.341 1.00 8.99 48 THR C C 1
ATOM 3114 O O . THR C 1 42 ? 43.420 43.890 40.826 1.00 8.31 48 THR C O 1
ATOM 3118 N N . LEU C 1 43 ? 41.673 45.327 40.731 1.00 6.02 49 LEU C N 1
ATOM 3119 C CA . LEU C 1 43 ? 42.148 46.164 41.816 1.00 9.30 49 LEU C CA 1
ATOM 3120 C C . LEU C 1 43 ? 41.440 45.820 43.117 1.00 8.23 49 LEU C C 1
ATOM 3121 O O . LEU C 1 43 ? 40.222 45.690 43.152 1.00 6.59 49 LEU C O 1
ATOM 3126 N N . LYS C 1 44 ? 42.217 45.670 44.182 1.00 10.72 50 LYS C N 1
ATOM 3127 C CA . LYS C 1 44 ? 41.668 45.452 45.511 1.00 10.27 50 LYS C CA 1
ATOM 3128 C C . LYS C 1 44 ? 42.132 46.589 46.396 1.00 9.62 50 LYS C C 1
ATOM 3129 O O . LYS C 1 44 ? 43.323 46.726 46.660 1.00 8.72 50 LYS C O 1
ATOM 3135 N N . ILE C 1 45 ? 41.190 47.421 46.828 1.00 11.58 51 ILE C N 1
ATOM 3136 C CA . ILE C 1 45 ? 41.493 48.517 47.742 1.00 11.38 51 ILE C CA 1
ATOM 3137 C C . ILE C 1 45 ? 40.347 48.691 48.741 1.00 9.83 51 ILE C C 1
ATOM 3138 O O . ILE C 1 45 ? 39.186 48.850 48.359 1.00 4.96 51 ILE C O 1
ATOM 3143 N N . GLY C 1 46 ? 40.682 48.644 50.025 1.00 11.19 52 GLY C N 1
ATOM 3144 C CA . GLY C 1 46 ? 39.670 48.708 51.059 1.00 12.30 52 GLY C CA 1
ATOM 3145 C C . GLY C 1 46 ? 38.823 47.459 50.920 1.00 14.21 52 GLY C C 1
ATOM 3146 O O . GLY C 1 46 ? 39.358 46.362 50.780 1.00 13.86 52 GLY C O 1
ATOM 3147 N N . ASP C 1 47 ? 37.505 47.631 50.921 1.00 15.30 53 ASP C N 1
ATOM 3148 C CA . ASP C 1 47 ? 36.588 46.509 50.772 1.00 16.70 53 ASP C CA 1
ATOM 3149 C C . ASP C 1 47 ? 36.204 46.305 49.307 1.00 14.58 53 ASP C C 1
ATOM 3150 O O . ASP C 1 47 ? 35.504 45.353 48.967 1.00 12.65 53 ASP C O 1
ATOM 3155 N N . ALA C 1 48 ? 36.676 47.197 48.442 1.00 11.44 54 ALA C N 1
ATOM 3156 C CA . ALA C 1 48 ? 36.320 47.161 47.027 1.00 11.77 54 ALA C CA 1
ATOM 3157 C C . ALA C 1 48 ? 37.164 46.212 46.171 1.00 12.27 54 ALA C C 1
ATOM 3158 O O . ALA C 1 48 ? 38.364 46.057 46.384 1.00 12.50 54 ALA C O 1
ATOM 3160 N N . MET C 1 49 ? 36.510 45.585 45.201 1.00 12.09 55 MET C N 1
ATOM 3161 C CA . MET C 1 49 ? 37.169 44.729 44.230 1.00 12.89 55 MET C CA 1
ATOM 3162 C C . MET C 1 49 ? 36.577 45.108 42.881 1.00 11.44 55 MET C C 1
ATOM 3163 O O . MET C 1 49 ? 35.360 45.130 42.725 1.00 13.85 55 MET C O 1
ATOM 3168 N N . LEU C 1 50 ? 37.432 45.423 41.916 1.00 7.80 56 LEU C N 1
ATOM 3169 C CA . LEU C 1 50 ? 36.966 45.870 40.615 1.00 10.15 56 LEU C CA 1
ATOM 3170 C C . LEU C 1 50 ? 37.962 45.495 39.520 1.00 11.27 56 LEU C C 1
ATOM 3171 O O . LEU C 1 50 ? 39.156 45.760 39.635 1.00 11.72 56 LEU C O 1
ATOM 3176 N N . THR C 1 51 ? 37.459 44.879 38.460 1.00 9.46 57 THR C N 1
ATOM 3177 C CA . THR C 1 51 ? 38.282 44.529 37.316 1.00 11.09 57 THR C CA 1
ATOM 3178 C C . THR C 1 51 ? 38.239 45.681 36.329 1.00 10.61 57 THR C C 1
ATOM 3179 O O . THR C 1 51 ? 37.187 46.276 36.101 1.00 11.42 57 THR C O 1
ATOM 3183 N N . LEU C 1 52 ? 39.389 45.994 35.746 1.00 8.80 58 LEU C N 1
ATOM 3184 C CA . LEU C 1 52 ? 39.521 47.158 34.875 1.00 9.24 58 LEU C CA 1
ATOM 3185 C C . LEU C 1 52 ? 40.323 46.853 33.629 1.00 7.40 58 LEU C C 1
ATOM 3186 O O . LEU C 1 52 ? 41.129 45.933 33.623 1.00 6.51 58 LEU C O 1
ATOM 3191 N N . THR C 1 53 ? 40.106 47.651 32.588 1.00 7.65 59 THR C N 1
ATOM 3192 C CA . THR C 1 53 ? 40.864 47.559 31.343 1.00 8.92 59 THR C CA 1
ATOM 3193 C C . THR C 1 53 ? 41.910 48.670 31.359 1.00 9.70 59 THR C C 1
ATOM 3194 O O . THR C 1 53 ? 41.588 49.818 31.662 1.00 8.22 59 THR C O 1
ATOM 3198 N N . PHE C 1 54 ? 43.152 48.336 31.023 1.00 3.03 60 PHE C N 1
ATOM 3199 C CA . PHE C 1 54 ? 44.231 49.312 31.081 1.00 7.84 60 PHE C CA 1
ATOM 3200 C C . PHE C 1 54 ? 44.768 49.731 29.719 1.00 9.67 60 PHE C C 1
ATOM 3201 O O . PHE C 1 54 ? 44.891 48.908 28.824 1.00 9.68 60 PHE C O 1
ATOM 3209 N N . LYS C 1 55 ? 45.050 51.026 29.574 1.00 8.64 61 LYS C N 1
ATOM 3210 C CA . LYS C 1 55 ? 45.746 51.532 28.406 1.00 11.42 61 LYS C CA 1
ATOM 3211 C C . LYS C 1 55 ? 47.212 51.634 28.822 1.00 11.26 61 LYS C C 1
ATOM 3212 O O . LYS C 1 55 ? 47.518 52.013 29.956 1.00 10.84 61 LYS C O 1
ATOM 3218 N N . LYS C 1 56 ? 48.107 51.268 27.908 1.00 9.73 62 LYS C N 1
ATOM 3219 C CA . LYS C 1 56 ? 49.522 51.178 28.208 1.00 10.49 62 LYS C CA 1
ATOM 3220 C C . LYS C 1 56 ? 50.408 52.103 27.381 1.00 11.64 62 LYS C C 1
ATOM 3221 O O . LYS C 1 56 ? 50.143 52.353 26.210 1.00 8.65 62 LYS C O 1
ATOM 3227 N N . ASN C 1 57 ? 51.457 52.606 28.025 1.00 9.81 63 ASN C N 1
ATOM 3228 C CA . ASN C 1 57 ? 52.534 53.313 27.358 1.00 11.23 63 ASN C CA 1
ATOM 3229 C C . ASN C 1 57 ? 53.822 52.746 27.977 1.00 9.25 63 ASN C C 1
ATOM 3230 O O . ASN C 1 57 ? 54.245 53.145 29.066 1.00 7.28 63 ASN C O 1
ATOM 3235 N N . GLY C 1 58 ? 54.442 51.809 27.275 1.00 6.42 64 GLY C N 1
ATOM 3236 C CA . GLY C 1 58 ? 55.534 51.054 27.865 1.00 7.24 64 GLY C CA 1
ATOM 3237 C C . GLY C 1 58 ? 54.981 50.373 29.106 1.00 6.53 64 GLY C C 1
ATOM 3238 O O . GLY C 1 58 ? 53.860 49.850 29.091 1.00 4.59 64 GLY C O 1
ATOM 3239 N N . ASP C 1 59 ? 55.730 50.427 30.204 1.00 3.69 65 ASP C N 1
ATOM 3240 C CA . ASP C 1 59 ? 55.303 49.784 31.447 1.00 5.67 65 ASP C CA 1
ATOM 3241 C C . ASP C 1 59 ? 54.331 50.632 32.296 1.00 7.33 65 ASP C C 1
ATOM 3242 O O . ASP C 1 59 ? 53.951 50.239 33.386 1.00 7.36 65 ASP C O 1
ATOM 3247 N N . PHE C 1 60 ? 53.939 51.801 31.803 1.00 7.79 66 PHE C N 1
ATOM 3248 C CA . PHE C 1 60 ? 52.975 52.648 32.517 1.00 7.28 66 PHE C CA 1
ATOM 3249 C C . PHE C 1 60 ? 51.550 52.253 32.110 1.00 8.00 66 PHE C C 1
ATOM 3250 O O . PHE C 1 60 ? 51.202 52.293 30.939 1.00 6.24 66 PHE C O 1
ATOM 3258 N N . ALA C 1 61 ? 50.730 51.867 33.080 1.00 5.55 67 ALA C N 1
ATOM 3259 C CA . ALA C 1 61 ? 49.372 51.419 32.796 1.00 8.65 67 ALA C CA 1
ATOM 3260 C C . ALA C 1 61 ? 48.313 52.260 33.494 1.00 6.21 67 ALA C C 1
ATOM 3261 O O . ALA C 1 61 ? 48.404 52.508 34.687 1.00 7.14 67 ALA C O 1
ATOM 3263 N N . GLU C 1 62 ? 47.303 52.687 32.740 1.00 8.94 68 GLU C N 1
ATOM 3264 C CA . GLU C 1 62 ? 46.238 53.533 33.281 1.00 9.49 68 GLU C CA 1
ATOM 3265 C C . GLU C 1 62 ? 44.840 53.030 32.927 1.00 6.44 68 GLU C C 1
ATOM 3266 O O . GLU C 1 62 ? 44.559 52.720 31.766 1.00 6.36 68 GLU C O 1
ATOM 3272 N N . ALA C 1 63 ? 43.979 52.937 33.940 1.00 5.77 69 ALA C N 1
ATOM 3273 C CA . ALA C 1 63 ? 42.584 52.560 33.758 1.00 6.91 69 ALA C CA 1
ATOM 3274 C C . ALA C 1 63 ? 41.729 53.701 34.272 1.00 7.47 69 ALA C C 1
ATOM 3275 O O . ALA C 1 63 ? 42.126 54.433 35.177 1.00 7.47 69 ALA C O 1
ATOM 3277 N N . VAL C 1 64 ? 40.554 53.861 33.689 1.00 8.98 70 VAL C N 1
ATOM 3278 C CA . VAL C 1 64 ? 39.652 54.915 34.109 1.00 11.47 70 VAL C CA 1
ATOM 3279 C C . VAL C 1 64 ? 38.322 54.280 34.486 1.00 11.32 70 VAL C C 1
ATOM 3280 O O . VAL C 1 64 ? 37.924 53.261 33.930 1.00 9.09 70 VAL C O 1
ATOM 3284 N N . THR C 1 65 ? 37.662 54.868 35.466 1.00 8.17 71 THR C N 1
ATOM 3285 C CA . THR C 1 65 ? 36.352 54.410 35.871 1.00 9.97 71 THR C CA 1
ATOM 3286 C C . THR C 1 65 ? 35.623 55.612 36.458 1.00 7.66 71 THR C C 1
ATOM 3287 O O . THR C 1 65 ? 35.987 56.744 36.150 1.00 7.08 71 THR C O 1
ATOM 3291 N N . THR C 1 66 ? 34.585 55.387 37.255 1.00 7.78 72 THR C N 1
ATOM 3292 C CA . THR C 1 66 ? 33.833 56.499 37.843 1.00 6.91 72 THR C CA 1
ATOM 3293 C C . THR C 1 66 ? 33.615 56.311 39.340 1.00 5.27 72 THR C C 1
ATOM 3294 O O . THR C 1 66 ? 33.809 55.217 39.877 1.00 2.02 72 THR C O 1
ATOM 3298 N N . GLN C 1 67 ? 33.201 57.388 40.004 1.00 3.83 73 GLN C N 1
ATOM 3299 C CA . GLN C 1 67 ? 32.891 57.345 41.428 1.00 5.59 73 GLN C CA 1
ATOM 3300 C C . GLN C 1 67 ? 31.768 56.347 41.669 1.00 5.97 73 GLN C C 1
ATOM 3301 O O . GLN C 1 67 ? 31.773 55.623 42.659 1.00 3.82 73 GLN C O 1
ATOM 3307 N N . SER C 1 68 ? 30.814 56.303 40.744 1.00 6.53 74 SER C N 1
ATOM 3308 C CA . SER C 1 68 ? 29.717 55.360 40.843 1.00 10.49 74 SER C CA 1
ATOM 3309 C C . SER C 1 68 ? 30.203 53.906 40.913 1.00 11.09 74 SER C C 1
ATOM 3310 O O . SER C 1 68 ? 29.569 53.076 41.568 1.00 12.51 74 SER C O 1
ATOM 3313 N N . GLU C 1 69 ? 31.330 53.600 40.264 1.00 7.53 75 GLU C N 1
ATOM 3314 C CA . GLU C 1 69 ? 31.874 52.234 40.303 1.00 9.78 75 GLU C CA 1
ATOM 3315 C C . GLU C 1 69 ? 32.963 52.034 41.364 1.00 9.94 75 GLU C C 1
ATOM 3316 O O . GLU C 1 69 ? 33.128 50.937 41.891 1.00 10.51 75 GLU C O 1
ATOM 3322 N N . LEU C 1 70 ? 33.716 53.089 41.661 1.00 8.96 76 LEU C N 1
ATOM 3323 C CA . LEU C 1 70 ? 34.800 53.010 42.644 1.00 8.86 76 LEU C CA 1
ATOM 3324 C C . LEU C 1 70 ? 34.799 54.291 43.480 1.00 8.10 76 LEU C C 1
ATOM 3325 O O . LEU C 1 70 ? 35.589 55.183 43.244 1.00 6.37 76 LEU C O 1
ATOM 3330 N N . PRO C 1 71 ? 33.879 54.377 44.440 1.00 9.43 77 PRO C N 1
ATOM 3331 C CA . PRO C 1 71 ? 33.712 55.581 45.259 1.00 8.62 77 PRO C CA 1
ATOM 3332 C C . PRO C 1 71 ? 34.822 55.805 46.275 1.00 7.68 77 PRO C C 1
ATOM 3333 O O . PRO C 1 71 ? 35.388 54.861 46.812 1.00 5.49 77 PRO C O 1
ATOM 3337 N N . GLY C 1 72 ? 35.116 57.068 46.544 1.00 6.72 78 GLY C N 1
ATOM 3338 C CA . GLY C 1 72 ? 36.121 57.406 47.531 1.00 10.19 78 GLY C CA 1
ATOM 3339 C C . GLY C 1 72 ? 36.677 58.788 47.279 1.00 9.41 78 GLY C C 1
ATOM 3340 O O . GLY C 1 72 ? 36.610 59.295 46.161 1.00 9.15 78 GLY C O 1
ATOM 3341 N N . ASN C 1 73 ? 37.211 59.416 48.319 1.00 11.46 79 ASN C N 1
ATOM 3342 C CA . ASN C 1 73 ? 37.816 60.723 48.139 1.00 11.96 79 ASN C CA 1
ATOM 3343 C C . ASN C 1 73 ? 39.260 60.545 47.742 1.00 12.22 79 ASN C C 1
ATOM 3344 O O . ASN C 1 73 ? 40.170 60.725 48.546 1.00 12.88 79 ASN C O 1
ATOM 3349 N N . TRP C 1 74 ? 39.453 60.172 46.485 1.00 11.91 80 TRP C N 1
ATOM 3350 C CA . TRP C 1 74 ? 40.769 59.917 45.951 1.00 11.31 80 TRP C CA 1
ATOM 3351 C C . TRP C 1 74 ? 41.494 61.232 45.661 1.00 11.23 80 TRP C C 1
ATOM 3352 O O . TRP C 1 74 ? 40.889 62.184 45.157 1.00 11.28 80 TRP C O 1
ATOM 3363 N N . PRO C 1 75 ? 42.775 61.297 46.014 1.00 10.48 81 PRO C N 1
ATOM 3364 C CA . PRO C 1 75 ? 43.586 62.494 45.760 1.00 10.95 81 PRO C CA 1
ATOM 3365 C C . PRO C 1 75 ? 43.604 62.798 44.274 1.00 11.58 81 PRO C C 1
ATOM 3366 O O . PRO C 1 75 ? 43.544 61.860 43.471 1.00 7.98 81 PRO C O 1
ATOM 3370 N N . GLN C 1 76 ? 43.659 64.078 43.921 1.00 9.21 82 GLN C N 1
ATOM 3371 C CA . GLN C 1 76 ? 43.681 64.485 42.520 1.00 11.87 82 GLN C CA 1
ATOM 3372 C C . GLN C 1 76 ? 45.019 64.102 41.874 1.00 10.75 82 GLN C C 1
ATOM 3373 O O . GLN C 1 76 ? 46.058 64.107 42.532 1.00 5.65 82 GLN C O 1
ATOM 3379 N N . LEU C 1 77 ? 44.971 63.757 40.590 1.00 11.33 83 LEU C N 1
ATOM 3380 C CA . LEU C 1 77 ? 46.144 63.321 39.847 1.00 11.90 83 LEU C CA 1
ATOM 3381 C C . LEU C 1 77 ? 46.779 64.441 39.036 1.00 10.07 83 LEU C C 1
ATOM 3382 O O . LEU C 1 77 ? 46.129 65.106 38.227 1.00 9.71 83 LEU C O 1
ATOM 3387 N N . HIS C 1 78 ? 48.063 64.649 39.265 1.00 7.08 84 HIS C N 1
ATOM 3388 C CA . HIS C 1 78 ? 48.816 65.595 38.471 1.00 9.80 84 HIS C CA 1
ATOM 3389 C C . HIS C 1 78 ? 50.164 64.965 38.206 1.00 6.25 84 HIS C C 1
ATOM 3390 O O . HIS C 1 78 ? 50.863 64.587 39.142 1.00 5.81 84 HIS C O 1
ATOM 3397 N N . PHE C 1 79 ? 50.507 64.841 36.931 1.00 4.79 85 PHE C N 1
ATOM 3398 C CA . PHE C 1 79 ? 51.789 64.289 36.505 1.00 7.13 85 PHE C CA 1
ATOM 3399 C C . PHE C 1 79 ? 52.807 65.417 36.455 1.00 8.95 85 PHE C C 1
ATOM 3400 O O . PHE C 1 79 ? 52.473 66.515 36.044 1.00 6.85 85 PHE C O 1
ATOM 3408 N N . ALA C 1 80 ? 54.036 65.159 36.880 1.00 10.11 86 ALA C N 1
ATOM 3409 C CA . ALA C 1 80 ? 55.086 66.172 36.777 1.00 10.00 86 ALA C CA 1
ATOM 3410 C C . ALA C 1 80 ? 56.298 65.571 36.083 1.00 7.75 86 ALA C C 1
ATOM 3411 O O . ALA C 1 80 ? 56.457 64.356 36.055 1.00 5.33 86 ALA C O 1
ATOM 3413 N N . GLN C 1 81 ? 57.140 66.415 35.502 1.00 7.61 87 GLN C N 1
ATOM 3414 C CA . GLN C 1 81 ? 58.367 65.937 34.890 1.00 12.01 87 GLN C CA 1
ATOM 3415 C C . GLN C 1 81 ? 59.274 65.552 36.045 1.00 11.76 87 GLN C C 1
ATOM 3416 O O . GLN C 1 81 ? 59.211 66.164 37.111 1.00 11.25 87 GLN C O 1
ATOM 3422 N N . PRO C 1 82 ? 60.078 64.515 35.863 1.00 13.30 88 PRO C N 1
ATOM 3423 C CA . PRO C 1 82 ? 60.990 64.077 36.915 1.00 16.94 88 PRO C CA 1
ATOM 3424 C C . PRO C 1 82 ? 62.020 65.144 37.254 1.00 15.30 88 PRO C C 1
ATOM 3425 O O . PRO C 1 82 ? 62.449 65.928 36.401 1.00 15.89 88 PRO C O 1
ATOM 3429 N N . THR C 1 83 ? 62.394 65.193 38.520 1.00 13.89 89 THR C N 1
ATOM 3430 C CA . THR C 1 83 ? 63.457 66.085 38.922 1.00 16.97 89 THR C CA 1
ATOM 3431 C C . THR C 1 83 ? 64.405 65.302 39.827 1.00 15.62 89 THR C C 1
ATOM 3432 O O . THR C 1 83 ? 63.981 64.403 40.556 1.00 15.94 89 THR C O 1
ATOM 3436 N N . THR C 1 84 ? 65.694 65.594 39.721 1.00 13.19 90 THR C N 1
ATOM 3437 C CA . THR C 1 84 ? 66.695 64.903 40.516 1.00 9.34 90 THR C CA 1
ATOM 3438 C C . THR C 1 84 ? 66.498 65.239 41.980 1.00 7.90 90 THR C C 1
ATOM 3439 O O . THR C 1 84 ? 66.551 66.398 42.375 1.00 7.48 90 THR C O 1
ATOM 3443 N N . GLY C 1 85 ? 66.272 64.215 42.785 1.00 6.80 91 GLY C N 1
ATOM 3444 C CA . GLY C 1 85 ? 66.074 64.402 44.205 1.00 6.74 91 GLY C CA 1
ATOM 3445 C C . GLY C 1 85 ? 65.319 63.230 44.782 1.00 7.05 91 GLY C C 1
ATOM 3446 O O . GLY C 1 85 ? 65.080 62.234 44.098 1.00 6.16 91 GLY C O 1
ATOM 3447 N N . PRO C 1 86 ? 64.944 63.350 46.050 1.00 8.66 92 PRO C N 1
ATOM 3448 C CA . PRO C 1 86 ? 64.173 62.313 46.733 1.00 6.94 92 PRO C CA 1
ATOM 3449 C C . PRO C 1 86 ? 62.822 62.118 46.066 1.00 8.36 92 PRO C C 1
ATOM 3450 O O . PRO C 1 86 ? 62.309 63.032 45.423 1.00 8.21 92 PRO C O 1
ATOM 3454 N N . ALA C 1 87 ? 62.272 60.919 46.206 1.00 7.35 93 ALA C N 1
ATOM 3455 C CA . ALA C 1 87 ? 60.960 60.587 45.677 1.00 8.43 93 ALA C CA 1
ATOM 3456 C C . ALA C 1 87 ? 60.393 59.547 46.614 1.00 7.49 93 ALA C C 1
ATOM 3457 O O . ALA C 1 87 ? 61.139 58.900 47.351 1.00 7.02 93 ALA C O 1
ATOM 3459 N N . SER C 1 88 ? 59.077 59.386 46.605 1.00 7.42 94 SER C N 1
ATOM 3460 C CA . SER C 1 88 ? 58.464 58.390 47.464 1.00 8.95 94 SER C CA 1
ATOM 3461 C C . SER C 1 88 ? 57.806 57.284 46.656 1.00 8.21 94 SER C C 1
ATOM 3462 O O . SER C 1 88 ? 56.986 57.546 45.777 1.00 10.22 94 SER C O 1
ATOM 3465 N N . TRP C 1 89 ? 58.165 56.044 46.962 1.00 8.59 95 TRP C N 1
ATOM 3466 C CA . TRP C 1 89 ? 57.554 54.880 46.325 1.00 5.98 95 TRP C CA 1
ATOM 3467 C C . TRP C 1 89 ? 56.370 54.447 47.180 1.00 8.72 95 TRP C C 1
ATOM 3468 O O . TRP C 1 89 ? 56.556 54.011 48.315 1.00 8.97 95 TRP C O 1
ATOM 3479 N N . CYS C 1 90 ? 55.158 54.553 46.634 1.00 9.51 96 CYS C N 1
ATOM 3480 C CA . CYS C 1 90 ? 53.937 54.285 47.401 1.00 10.14 96 CYS C CA 1
ATOM 3481 C C . CYS C 1 90 ? 53.478 52.838 47.360 1.00 10.03 96 CYS C C 1
ATOM 3482 O O . CYS C 1 90 ? 52.524 52.498 46.661 1.00 8.03 96 CYS C O 1
ATOM 3485 N N . THR C 1 91 ? 54.158 51.995 48.130 1.00 8.58 97 THR C N 1
ATOM 3486 C CA . THR C 1 91 ? 53.876 50.570 48.153 1.00 11.23 97 THR C CA 1
ATOM 3487 C C . THR C 1 91 ? 52.724 50.258 49.095 1.00 11.51 97 THR C C 1
ATOM 3488 O O . THR C 1 91 ? 52.267 51.121 49.839 1.00 11.69 97 THR C O 1
ATOM 3492 N N . ALA C 1 92 ? 52.281 49.006 49.078 1.00 15.56 98 ALA C N 1
ATOM 3493 C CA . ALA C 1 92 ? 51.157 48.562 49.904 1.00 16.97 98 ALA C CA 1
ATOM 3494 C C . ALA C 1 92 ? 51.493 48.322 51.379 1.00 18.95 98 ALA C C 1
ATOM 3495 O O . ALA C 1 92 ? 50.594 48.093 52.197 1.00 19.96 98 ALA C O 1
ATOM 3497 N N . THR C 1 93 ? 52.775 48.361 51.727 1.00 18.66 99 THR C N 1
ATOM 3498 C CA . THR C 1 93 ? 53.172 48.189 53.120 1.00 20.55 99 THR C CA 1
ATOM 3499 C C . THR C 1 93 ? 53.736 49.491 53.681 1.00 19.81 99 THR C C 1
ATOM 3500 O O . THR C 1 93 ? 54.282 49.517 54.781 1.00 21.07 99 THR C O 1
ATOM 3504 N N . GLY C 1 94 ? 53.594 50.568 52.916 1.00 16.87 100 GLY C N 1
ATOM 3505 C CA . GLY C 1 94 ? 54.075 51.868 53.334 1.00 15.49 100 GLY C CA 1
ATOM 3506 C C . GLY C 1 94 ? 54.935 52.541 52.284 1.00 16.60 100 GLY C C 1
ATOM 3507 O O . GLY C 1 94 ? 55.362 51.910 51.312 1.00 16.70 100 GLY C O 1
ATOM 3508 N N . ASP C 1 95 ? 55.180 53.832 52.473 1.00 16.06 101 ASP C N 1
ATOM 3509 C CA . ASP C 1 95 ? 56.012 54.594 51.557 1.00 15.54 101 ASP C CA 1
ATOM 3510 C C . ASP C 1 95 ? 57.482 54.240 51.727 1.00 15.63 101 ASP C C 1
ATOM 3511 O O . ASP C 1 95 ? 57.971 54.071 52.850 1.00 16.18 101 ASP C O 1
ATOM 3516 N N . GLU C 1 96 ? 58.180 54.128 50.603 1.00 14.50 102 GLU C N 1
ATOM 3517 C CA . GLU C 1 96 ? 59.605 53.840 50.607 1.00 13.08 102 GLU C CA 1
ATOM 3518 C C . GLU C 1 96 ? 60.318 55.041 49.996 1.00 12.03 102 GLU C C 1
ATOM 3519 O O . GLU C 1 96 ? 60.066 55.409 48.850 1.00 10.35 102 GLU C O 1
ATOM 3525 N N . GLU C 1 97 ? 61.201 55.661 50.766 1.00 10.16 103 GLU C N 1
ATOM 3526 C CA . GLU C 1 97 ? 61.874 56.867 50.305 1.00 11.51 103 GLU C CA 1
ATOM 3527 C C . GLU C 1 97 ? 63.101 56.517 49.496 1.00 8.86 103 GLU C C 1
ATOM 3528 O O . GLU C 1 97 ? 63.977 55.783 49.954 1.00 6.37 103 GLU C O 1
ATOM 3534 N N . GLY C 1 98 ? 63.160 57.042 48.279 1.00 9.06 104 GLY C N 1
ATOM 3535 C CA . GLY C 1 98 ? 64.260 56.717 47.398 1.00 9.58 104 GLY C CA 1
ATOM 3536 C C . GLY C 1 98 ? 64.824 57.908 46.662 1.00 9.96 104 GLY C C 1
ATOM 3537 O O . GLY C 1 98 ? 64.478 59.057 46.945 1.00 7.02 104 GLY C O 1
ATOM 3538 N N . LEU C 1 99 ? 65.726 57.621 45.730 1.00 8.98 105 LEU C N 1
ATOM 3539 C CA . LEU C 1 99 ? 66.320 58.646 44.898 1.00 9.19 105 LEU C CA 1
ATOM 3540 C C . LEU C 1 99 ? 65.757 58.509 43.508 1.00 8.78 105 LEU C C 1
ATOM 3541 O O . LEU C 1 99 ? 65.672 57.411 42.971 1.00 8.87 105 LEU C O 1
ATOM 3546 N N . LEU C 1 100 ? 65.396 59.635 42.916 1.00 8.64 106 LEU C N 1
ATOM 3547 C CA . LEU C 1 100 ? 64.908 59.639 41.558 1.00 8.90 106 LEU C CA 1
ATOM 3548 C C . LEU C 1 100 ? 65.681 60.646 40.736 1.00 9.67 106 LEU C C 1
ATOM 3549 O O . LEU C 1 100 ? 66.006 61.739 41.215 1.00 9.38 106 LEU C O 1
ATOM 3554 N N . SER C 1 101 ? 65.999 60.238 39.509 1.00 9.05 107 SER C N 1
ATOM 3555 C CA . SER C 1 101 ? 66.617 61.085 38.509 1.00 8.99 107 SER C CA 1
ATOM 3556 C C . SER C 1 101 ? 66.380 60.413 37.168 1.00 10.23 107 SER C C 1
ATOM 3557 O O . SER C 1 101 ? 66.006 59.230 37.109 1.00 8.83 107 SER C O 1
ATOM 3560 N N . GLY C 1 102 ? 66.588 61.163 36.090 1.00 10.20 108 GLY C N 1
ATOM 3561 C CA . GLY C 1 102 ? 66.395 60.623 34.755 1.00 11.85 108 GLY C CA 1
ATOM 3562 C C . GLY C 1 102 ? 67.308 59.443 34.502 1.00 10.64 108 GLY C C 1
ATOM 3563 O O . GLY C 1 102 ? 66.884 58.413 33.977 1.00 8.65 108 GLY C O 1
ATOM 3564 N N . GLU C 1 103 ? 68.557 59.589 34.937 1.00 8.23 109 GLU C N 1
ATOM 3565 C CA . GLU C 1 103 ? 69.595 58.600 34.704 1.00 7.82 109 GLU C CA 1
ATOM 3566 C C . GLU C 1 103 ? 69.568 57.405 35.649 1.00 10.81 109 GLU C C 1
ATOM 3567 O O . GLU C 1 103 ? 69.762 56.264 35.216 1.00 5.54 109 GLU C O 1
ATOM 3573 N N . VAL C 1 104 ? 69.360 57.670 36.942 1.00 9.99 110 VAL C N 1
ATOM 3574 C CA . VAL C 1 104 ? 69.474 56.638 37.972 1.00 10.14 110 VAL C CA 1
ATOM 3575 C C . VAL C 1 104 ? 68.413 56.793 39.066 1.00 9.28 110 VAL C C 1
ATOM 3576 O O . VAL C 1 104 ? 68.205 57.893 39.595 1.00 8.16 110 VAL C O 1
ATOM 3580 N N . CYS C 1 105 ? 67.746 55.694 39.403 1.00 4.89 111 CYS C N 1
ATOM 3581 C CA . CYS C 1 105 ? 66.785 55.689 40.505 1.00 7.88 111 CYS C CA 1
ATOM 3582 C C . CYS C 1 105 ? 67.173 54.627 41.506 1.00 6.01 111 CYS C C 1
ATOM 3583 O O . CYS C 1 105 ? 67.560 53.515 41.138 1.00 5.04 111 CYS C O 1
ATOM 3586 N N . LEU C 1 106 ? 67.060 54.967 42.779 1.00 6.88 112 LEU C N 1
ATOM 3587 C CA . LEU C 1 106 ? 67.430 54.047 43.839 1.00 8.73 112 LEU C CA 1
ATOM 3588 C C . LEU C 1 106 ? 66.280 53.896 44.820 1.00 10.37 112 LEU C C 1
ATOM 3589 O O . LEU C 1 106 ? 65.758 54.898 45.314 1.00 9.40 112 LEU C O 1
ATOM 3594 N N . ALA C 1 107 ? 65.894 52.651 45.096 1.00 9.02 113 ALA C N 1
ATOM 3595 C CA . ALA C 1 107 ? 64.845 52.345 46.066 1.00 12.10 113 ALA C CA 1
ATOM 3596 C C . ALA C 1 107 ? 64.822 50.857 46.390 1.00 12.67 113 ALA C C 1
ATOM 3597 O O . ALA C 1 107 ? 64.939 50.025 45.501 1.00 13.38 113 ALA C O 1
ATOM 3599 N N . TRP C 1 108 ? 64.674 50.522 47.666 1.00 15.15 114 TRP C N 1
ATOM 3600 C CA . TRP C 1 108 ? 64.554 49.126 48.056 1.00 17.02 114 TRP C CA 1
ATOM 3601 C C . TRP C 1 108 ? 63.117 48.695 47.832 1.00 14.96 114 TRP C C 1
ATOM 3602 O O . TRP C 1 108 ? 62.203 49.273 48.408 1.00 13.63 114 TRP C O 1
ATOM 3613 N N . THR C 1 109 ? 62.910 47.690 46.990 1.00 14.45 115 THR C N 1
ATOM 3614 C CA . THR C 1 109 ? 61.563 47.199 46.724 1.00 14.97 115 THR C CA 1
ATOM 3615 C C . THR C 1 109 ? 61.567 45.690 46.585 1.00 16.29 115 THR C C 1
ATOM 3616 O O . THR C 1 109 ? 62.621 45.070 46.497 1.00 17.53 115 THR C O 1
ATOM 3620 N N . THR C 1 110 ? 60.373 45.108 46.554 1.00 17.17 116 THR C N 1
ATOM 3621 C CA . THR C 1 110 ? 60.205 43.688 46.289 1.00 19.13 116 THR C CA 1
ATOM 3622 C C . THR C 1 110 ? 59.419 43.548 44.986 1.00 18.43 116 THR C C 1
ATOM 3623 O O . THR C 1 110 ? 59.068 44.546 44.351 1.00 18.54 116 THR C O 1
ATOM 3627 N N . SER C 1 111 ? 59.139 42.307 44.603 1.00 16.64 117 SER C N 1
ATOM 3628 C CA . SER C 1 111 ? 58.389 41.997 43.386 1.00 15.79 117 SER C CA 1
ATOM 3629 C C . SER C 1 111 ? 57.002 42.643 43.364 1.00 12.67 117 SER C C 1
ATOM 3630 O O . SER C 1 111 ? 56.626 43.332 42.403 1.00 12.57 117 SER C O 1
ATOM 3633 N N . GLY C 1 112 ? 56.248 42.433 44.437 1.00 8.23 118 GLY C N 1
ATOM 3634 C CA . GLY C 1 112 ? 54.904 42.966 44.555 1.00 7.83 118 GLY C CA 1
ATOM 3635 C C . GLY C 1 112 ? 54.779 44.479 44.574 1.00 9.40 118 GLY C C 1
ATOM 3636 O O . GLY C 1 112 ? 53.668 44.995 44.537 1.00 11.50 118 GLY C O 1
ATOM 3637 N N . ASP C 1 113 ? 55.906 45.189 44.626 1.00 9.49 119 ASP C N 1
ATOM 3638 C CA . ASP C 1 113 ? 55.906 46.653 44.624 1.00 8.92 119 ASP C CA 1
ATOM 3639 C C . ASP C 1 113 ? 55.800 47.226 43.222 1.00 7.38 119 ASP C C 1
ATOM 3640 O O . ASP C 1 113 ? 55.652 48.443 43.050 1.00 6.28 119 ASP C O 1
ATOM 3645 N N . SER C 1 114 ? 55.928 46.365 42.217 1.00 7.69 120 SER C N 1
ATOM 3646 C CA . SER C 1 114 ? 55.804 46.810 40.836 1.00 8.22 120 SER C CA 1
ATOM 3647 C C . SER C 1 114 ? 54.429 47.453 40.640 1.00 7.22 120 SER C C 1
ATOM 3648 O O . SER C 1 114 ? 53.415 46.928 41.082 1.00 6.55 120 SER C O 1
ATOM 3651 N N . GLY C 1 115 ? 54.412 48.620 40.026 1.00 5.29 121 GLY C N 1
ATOM 3652 C CA . GLY C 1 115 ? 53.178 49.340 39.830 1.00 8.81 121 GLY C CA 1
ATOM 3653 C C . GLY C 1 115 ? 52.975 50.474 40.814 1.00 7.84 121 GLY C C 1
ATOM 3654 O O . GLY C 1 115 ? 52.152 51.356 40.565 1.00 8.32 121 GLY C O 1
ATOM 3655 N N . SER C 1 116 ? 53.709 50.466 41.927 1.00 6.76 122 SER C N 1
ATOM 3656 C CA . SER C 1 116 ? 53.555 51.530 42.924 1.00 6.93 122 SER C CA 1
ATOM 3657 C C . SER C 1 116 ? 53.742 52.883 42.274 1.00 8.16 122 SER C C 1
ATOM 3658 O O . SER C 1 116 ? 54.645 53.065 41.467 1.00 7.40 122 SER C O 1
ATOM 3661 N N . ALA C 1 117 ? 52.899 53.835 42.645 1.00 9.21 123 ALA C N 1
ATOM 3662 C CA . ALA C 1 117 ? 53.047 55.190 42.153 1.00 10.93 123 ALA C CA 1
ATOM 3663 C C . ALA C 1 117 ? 54.322 55.784 42.744 1.00 11.64 123 ALA C C 1
ATOM 3664 O O . ALA C 1 117 ? 54.599 55.622 43.932 1.00 11.91 123 ALA C O 1
ATOM 3666 N N . VAL C 1 118 ? 55.123 56.436 41.915 1.00 11.34 124 VAL C N 1
ATOM 3667 C CA . VAL C 1 118 ? 56.319 57.093 42.424 1.00 13.25 124 VAL C CA 1
ATOM 3668 C C . VAL C 1 118 ? 56.021 58.577 42.412 1.00 14.48 124 VAL C C 1
ATOM 3669 O O . VAL C 1 118 ? 55.680 59.135 41.375 1.00 17.01 124 VAL C O 1
ATOM 3673 N N . VAL C 1 119 ? 56.121 59.212 43.574 1.00 11.37 125 VAL C N 1
ATOM 3674 C CA . VAL C 1 119 ? 55.719 60.601 43.686 1.00 12.40 125 VAL C CA 1
ATOM 3675 C C . VAL C 1 119 ? 56.817 61.538 44.180 1.00 10.60 125 VAL C C 1
ATOM 3676 O O . VAL C 1 119 ? 57.677 61.168 44.975 1.00 7.50 125 VAL C O 1
ATOM 3680 N N . GLN C 1 120 ? 56.792 62.753 43.664 1.00 10.51 126 GLN C N 1
ATOM 3681 C CA . GLN C 1 120 ? 57.689 63.776 44.138 1.00 14.10 126 GLN C CA 1
ATOM 3682 C C . GLN C 1 120 ? 56.784 64.892 44.612 1.00 17.32 126 GLN C C 1
ATOM 3683 O O . GLN C 1 120 ? 56.231 65.641 43.806 1.00 19.15 126 GLN C O 1
ATOM 3689 N N . GLY C 1 121 ? 56.605 64.958 45.931 1.00 19.48 127 GLY C N 1
ATOM 3690 C CA . GLY C 1 121 ? 55.719 65.925 46.549 1.00 18.18 127 GLY C CA 1
ATOM 3691 C C . GLY C 1 121 ? 54.302 65.390 46.503 1.00 19.84 127 GLY C C 1
ATOM 3692 O O . GLY C 1 121 ? 53.992 64.361 47.106 1.00 20.11 127 GLY C O 1
ATOM 3693 N N . ASP C 1 122 ? 53.437 66.083 45.776 1.00 18.78 128 ASP C N 1
ATOM 3694 C CA . ASP C 1 122 ? 52.064 65.632 45.624 1.00 20.72 128 ASP C CA 1
ATOM 3695 C C . ASP C 1 122 ? 51.820 65.249 44.172 1.00 21.50 128 ASP C C 1
ATOM 3696 O O . ASP C 1 122 ? 50.678 65.051 43.755 1.00 25.72 128 ASP C O 1
ATOM 3701 N N . ALA C 1 123 ? 52.897 65.137 43.403 1.00 19.16 129 ALA C N 1
ATOM 3702 C CA . ALA C 1 123 ? 52.769 64.825 41.986 1.00 16.56 129 ALA C CA 1
ATOM 3703 C C . ALA C 1 123 ? 53.352 63.465 41.598 1.00 14.71 129 ALA C C 1
ATOM 3704 O O . ALA C 1 123 ? 54.432 63.080 42.053 1.00 10.21 129 ALA C O 1
ATOM 3706 N N . VAL C 1 124 ? 52.626 62.741 40.750 1.00 12.63 130 VAL C N 1
ATOM 3707 C CA . VAL C 1 124 ? 53.090 61.449 40.261 1.00 12.09 130 VAL C CA 1
ATOM 3708 C C . VAL C 1 124 ? 54.082 61.640 39.114 1.00 11.34 130 VAL C C 1
ATOM 3709 O O . VAL C 1 124 ? 53.787 62.315 38.131 1.00 9.07 130 VAL C O 1
ATOM 3713 N N . VAL C 1 125 ? 55.270 61.070 39.251 1.00 8.29 131 VAL C N 1
ATOM 3714 C CA . VAL C 1 125 ? 56.247 61.147 38.173 1.00 9.02 131 VAL C CA 1
ATOM 3715 C C . VAL C 1 125 ? 56.226 59.859 37.320 1.00 10.35 131 VAL C C 1
ATOM 3716 O O . VAL C 1 125 ? 56.688 59.854 36.177 1.00 7.76 131 VAL C O 1
ATOM 3720 N N . GLY C 1 126 ? 55.670 58.781 37.874 1.00 10.10 132 GLY C N 1
ATOM 3721 C CA . GLY C 1 126 ? 55.601 57.519 37.155 1.00 9.74 132 GLY C CA 1
ATOM 3722 C C . GLY C 1 126 ? 55.269 56.335 38.046 1.00 11.63 132 GLY C C 1
ATOM 3723 O O . GLY C 1 126 ? 54.901 56.506 39.209 1.00 12.45 132 GLY C O 1
ATOM 3724 N N . VAL C 1 127 ? 55.371 55.127 37.503 1.00 8.85 133 VAL C N 1
ATOM 3725 C CA . VAL C 1 127 ? 55.141 53.932 38.308 1.00 8.75 133 VAL C CA 1
ATOM 3726 C C . VAL C 1 127 ? 56.421 53.118 38.407 1.00 7.16 133 VAL C C 1
ATOM 3727 O O . VAL C 1 127 ? 57.287 53.189 37.525 1.00 8.60 133 VAL C O 1
ATOM 3731 N N . HIS C 1 128 ? 56.547 52.368 39.492 1.00 7.36 134 HIS C N 1
ATOM 3732 C CA . HIS C 1 128 ? 57.712 51.518 39.713 1.00 8.76 134 HIS C CA 1
ATOM 3733 C C . HIS C 1 128 ? 57.707 50.336 38.738 1.00 9.06 134 HIS C C 1
ATOM 3734 O O . HIS C 1 128 ? 56.762 49.548 38.695 1.00 8.87 134 HIS C O 1
ATOM 3741 N N . THR C 1 129 ? 58.785 50.194 37.986 1.00 8.50 135 THR C N 1
ATOM 3742 C CA . THR C 1 129 ? 58.838 49.177 36.940 1.00 10.78 135 THR C CA 1
ATOM 3743 C C . THR C 1 129 ? 59.623 47.939 37.355 1.00 11.65 135 THR C C 1
ATOM 3744 O O . THR C 1 129 ? 59.234 46.806 37.043 1.00 9.64 135 THR C O 1
ATOM 3748 N N . GLY C 1 130 ? 60.717 48.149 38.079 1.00 12.00 136 GLY C N 1
ATOM 3749 C CA . GLY C 1 130 ? 61.538 47.033 38.483 1.00 15.53 136 GLY C CA 1
ATOM 3750 C C . GLY C 1 130 ? 62.806 47.393 39.220 1.00 15.85 136 GLY C C 1
ATOM 3751 O O . GLY C 1 130 ? 63.079 48.557 39.520 1.00 11.32 136 GLY C O 1
ATOM 3752 N N . SER C 1 131 ? 63.607 46.369 39.478 1.00 18.34 137 SER C N 1
ATOM 3753 C CA . SER C 1 131 ? 64.799 46.532 40.280 1.00 22.77 137 SER C CA 1
ATOM 3754 C C . SER C 1 131 ? 65.954 45.628 39.891 1.00 25.69 137 SER C C 1
ATOM 3755 O O . SER C 1 131 ? 65.905 44.871 38.918 1.00 24.79 137 SER C O 1
ATOM 3758 N N . ASN C 1 132 ? 66.988 45.736 40.713 1.00 28.03 138 ASN C N 1
ATOM 3759 C CA . ASN C 1 132 ? 68.169 44.891 40.697 1.00 31.19 138 ASN C CA 1
ATOM 3760 C C . ASN C 1 132 ? 68.533 44.838 42.172 1.00 32.91 138 ASN C C 1
ATOM 3761 O O . ASN C 1 132 ? 68.364 45.835 42.875 1.00 32.09 138 ASN C O 1
ATOM 3766 N N . THR C 1 133 ? 69.021 43.696 42.652 1.00 34.97 139 THR C N 1
ATOM 3767 C CA . THR C 1 133 ? 69.313 43.529 44.083 1.00 34.67 139 THR C CA 1
ATOM 3768 C C . THR C 1 133 ? 70.521 44.324 44.602 1.00 33.76 139 THR C C 1
ATOM 3769 O O . THR C 1 133 ? 71.471 43.774 45.171 1.00 35.26 139 THR C O 1
ATOM 3773 N N . SER C 1 134 ? 70.452 45.637 44.415 1.00 30.26 140 SER C N 1
ATOM 3774 C CA . SER C 1 134 ? 71.491 46.554 44.845 1.00 27.84 140 SER C CA 1
ATOM 3775 C C . SER C 1 134 ? 70.841 47.900 45.107 1.00 24.69 140 SER C C 1
ATOM 3776 O O . SER C 1 134 ? 71.515 48.907 45.306 1.00 22.52 140 SER C O 1
ATOM 3779 N N . GLY C 1 135 ? 69.513 47.909 45.084 1.00 23.00 141 GLY C N 1
ATOM 3780 C CA . GLY C 1 135 ? 68.759 49.128 45.300 1.00 20.58 141 GLY C CA 1
ATOM 3781 C C . GLY C 1 135 ? 68.505 49.881 44.012 1.00 16.84 141 GLY C C 1
ATOM 3782 O O . GLY C 1 135 ? 67.925 50.955 44.031 1.00 16.32 141 GLY C O 1
ATOM 3783 N N . VAL C 1 136 ? 68.940 49.319 42.890 1.00 15.21 142 VAL C N 1
ATOM 3784 C CA . VAL C 1 136 ? 68.739 49.966 41.599 1.00 14.85 142 VAL C CA 1
ATOM 3785 C C . VAL C 1 136 ? 67.279 49.823 41.181 1.00 14.54 142 VAL C C 1
ATOM 3786 O O . VAL C 1 136 ? 66.752 48.712 41.127 1.00 11.28 142 VAL C O 1
ATOM 3790 N N . ALA C 1 137 ? 66.630 50.948 40.894 1.00 12.85 143 ALA C N 1
ATOM 3791 C CA . ALA C 1 137 ? 65.228 50.934 40.483 1.00 12.24 143 ALA C CA 1
ATOM 3792 C C . ALA C 1 137 ? 65.015 51.515 39.091 1.00 12.05 143 ALA C C 1
ATOM 3793 O O . ALA C 1 137 ? 65.808 52.329 38.618 1.00 12.66 143 ALA C O 1
ATOM 3795 N N . TYR C 1 138 ? 63.929 51.094 38.448 1.00 11.20 144 TYR C N 1
ATOM 3796 C CA . TYR C 1 138 ? 63.530 51.611 37.141 1.00 13.34 144 TYR C CA 1
ATOM 3797 C C . TYR C 1 138 ? 62.104 52.133 37.272 1.00 12.49 144 TYR C C 1
ATOM 3798 O O . TYR C 1 138 ? 61.244 51.471 37.860 1.00 11.28 144 TYR C O 1
ATOM 3807 N N . VAL C 1 139 ? 61.869 53.339 36.763 1.00 10.17 145 VAL C N 1
ATOM 3808 C CA . VAL C 1 139 ? 60.567 53.989 36.873 1.00 8.78 145 VAL C CA 1
ATOM 3809 C C . VAL C 1 139 ? 60.069 54.422 35.506 1.00 9.60 145 VAL C C 1
ATOM 3810 O O . VAL C 1 139 ? 60.817 55.017 34.725 1.00 8.69 145 VAL C O 1
ATOM 3814 N N . THR C 1 140 ? 58.814 54.111 35.201 1.00 7.76 146 THR C N 1
ATOM 3815 C CA . THR C 1 140 ? 58.262 54.498 33.909 1.00 9.02 146 THR C CA 1
ATOM 3816 C C . THR C 1 140 ? 57.318 55.667 34.052 1.00 8.67 146 THR C C 1
ATOM 3817 O O . THR C 1 140 ? 56.385 55.594 34.836 1.00 7.29 146 THR C O 1
ATOM 3821 N N . THR C 1 141 ? 57.555 56.733 33.285 1.00 7.73 147 THR C N 1
ATOM 3822 C CA . THR C 1 141 ? 56.688 57.920 33.303 1.00 8.70 147 THR C CA 1
ATOM 3823 C C . THR C 1 141 ? 55.426 57.671 32.468 1.00 10.78 147 THR C C 1
ATOM 3824 O O . THR C 1 141 ? 55.366 56.693 31.721 1.00 11.80 147 THR C O 1
ATOM 3828 N N . PRO C 1 142 ? 54.423 58.541 32.597 1.00 8.12 148 PRO C N 1
ATOM 3829 C CA . PRO C 1 142 ? 53.202 58.465 31.778 1.00 10.13 148 PRO C CA 1
ATOM 3830 C C . PRO C 1 142 ? 53.457 58.480 30.268 1.00 8.73 148 PRO C C 1
ATOM 3831 O O . PRO C 1 142 ? 52.660 57.947 29.517 1.00 12.15 148 PRO C O 1
ATOM 3835 N N . SER C 1 143 ? 54.553 59.082 29.832 1.00 8.04 149 SER C N 1
ATOM 3836 C CA . SER C 1 143 ? 54.872 59.111 28.414 1.00 9.72 149 SER C CA 1
ATOM 3837 C C . SER C 1 143 ? 55.734 57.919 27.985 1.00 9.73 149 SER C C 1
ATOM 3838 O O . SER C 1 143 ? 56.245 57.892 26.867 1.00 6.34 149 SER C O 1
ATOM 3841 N N . GLY C 1 144 ? 55.901 56.940 28.875 1.00 10.14 150 GLY C N 1
ATOM 3842 C CA . GLY C 1 144 ? 56.628 55.728 28.528 1.00 11.61 150 GLY C CA 1
ATOM 3843 C C . GLY C 1 144 ? 58.145 55.809 28.553 1.00 10.98 150 GLY C C 1
ATOM 3844 O O . GLY C 1 144 ? 58.838 54.963 27.980 1.00 12.78 150 GLY C O 1
ATOM 3845 N N . LYS C 1 145 ? 58.685 56.830 29.196 1.00 8.53 151 LYS C N 1
ATOM 3846 C CA . LYS C 1 145 ? 60.126 56.931 29.281 1.00 8.77 151 LYS C CA 1
ATOM 3847 C C . LYS C 1 145 ? 60.590 56.117 30.480 1.00 8.45 151 LYS C C 1
ATOM 3848 O O . LYS C 1 145 ? 59.988 56.181 31.549 1.00 8.59 151 LYS C O 1
ATOM 3854 N N . LEU C 1 146 ? 61.662 55.361 30.311 1.00 6.93 152 LEU C N 1
ATOM 3855 C CA . LEU C 1 146 ? 62.189 54.576 31.418 1.00 9.21 152 LEU C CA 1
ATOM 3856 C C . LEU C 1 146 ? 63.283 55.346 32.131 1.00 9.46 152 LEU C C 1
ATOM 3857 O O . LEU C 1 146 ? 64.327 55.638 31.543 1.00 6.62 152 LEU C O 1
ATOM 3862 N N . LEU C 1 147 ? 63.038 55.687 33.393 1.00 8.51 153 LEU C N 1
ATOM 3863 C CA . LEU C 1 147 ? 64.028 56.384 34.194 1.00 9.76 153 LEU C CA 1
ATOM 3864 C C . LEU C 1 147 ? 64.864 55.352 34.930 1.00 10.34 153 LEU C C 1
ATOM 3865 O O . LEU C 1 147 ? 64.355 54.306 35.338 1.00 9.53 153 LEU C O 1
ATOM 3870 N N . GLY C 1 148 ? 66.149 55.634 35.087 1.00 8.80 154 GLY C N 1
ATOM 3871 C CA . GLY C 1 148 ? 66.997 54.752 35.860 1.00 9.48 154 GLY C CA 1
ATOM 3872 C C . GLY C 1 148 ? 67.902 53.826 35.074 1.00 5.64 154 GLY C C 1
ATOM 3873 O O . GLY C 1 148 ? 68.600 53.028 35.664 1.00 6.18 154 GLY C O 1
ATOM 3874 N N . ALA C 1 149 ? 67.931 53.961 33.753 1.00 7.22 155 ALA C N 1
ATOM 3875 C CA . ALA C 1 149 ? 68.737 53.056 32.926 1.00 8.40 155 ALA C CA 1
ATOM 3876 C C . ALA C 1 149 ? 70.086 53.609 32.442 1.00 6.39 155 ALA C C 1
ATOM 3877 O O . ALA C 1 149 ? 70.782 52.942 31.704 1.00 5.84 155 ALA C O 1
ATOM 3879 N N . ASP C 1 150 ? 70.454 54.823 32.841 1.00 3.49 156 ASP C N 1
ATOM 3880 C CA . ASP C 1 150 ? 71.717 55.395 32.383 1.00 5.18 156 ASP C CA 1
ATOM 3881 C C . ASP C 1 150 ? 72.728 55.457 33.512 1.00 6.08 156 ASP C C 1
ATOM 3882 O O . ASP C 1 150 ? 72.632 54.714 34.483 1.00 7.09 156 ASP C O 1
ATOM 3887 N N . THR C 1 151 ? 73.719 56.329 33.380 1.00 5.86 157 THR C N 1
ATOM 3888 C CA . THR C 1 151 ? 74.684 56.508 34.454 1.00 7.37 157 THR C CA 1
ATOM 3889 C C . THR C 1 151 ? 74.821 57.982 34.815 1.00 7.52 157 THR C C 1
ATOM 3890 O O . THR C 1 151 ? 74.507 58.855 34.014 1.00 6.75 157 THR C O 1
ATOM 3894 N N . VAL C 1 152 ? 75.288 58.244 36.029 1.00 7.74 158 VAL C N 1
ATOM 3895 C CA . VAL C 1 152 ? 75.489 59.618 36.488 1.00 7.98 158 VAL C CA 1
ATOM 3896 C C . VAL C 1 152 ? 76.671 59.639 37.458 1.00 8.68 158 VAL C C 1
ATOM 3897 O O . VAL C 1 152 ? 77.028 58.611 38.045 1.00 9.93 158 VAL C O 1
ATOM 3901 N N . THR C 1 153 ? 77.319 60.790 37.588 1.00 7.49 159 THR C N 1
ATOM 3902 C CA . THR C 1 153 ? 78.423 60.902 38.523 1.00 11.46 159 THR C CA 1
ATOM 3903 C C . THR C 1 153 ? 77.863 61.289 39.872 1.00 11.09 159 THR C C 1
ATOM 3904 O O . THR C 1 153 ? 76.795 61.894 39.954 1.00 7.39 159 THR C O 1
ATOM 3908 N N . LEU C 1 154 ? 78.598 60.942 40.920 1.00 10.04 160 LEU C N 1
ATOM 3909 C CA . LEU C 1 154 ? 78.237 61.330 42.264 1.00 10.97 160 LEU C CA 1
ATOM 3910 C C . LEU C 1 154 ? 78.279 62.862 42.401 1.00 9.22 160 LEU C C 1
ATOM 3911 O O . LEU C 1 154 ? 77.464 63.443 43.109 1.00 7.73 160 LEU C O 1
ATOM 3916 N N . SER C 1 155 ? 79.212 63.508 41.711 1.00 6.64 161 SER C N 1
ATOM 3917 C CA . SER C 1 155 ? 79.344 64.969 41.826 1.00 8.87 161 SER C CA 1
ATOM 3918 C C . SER C 1 155 ? 78.105 65.684 41.265 1.00 8.93 161 SER C C 1
ATOM 3919 O O . SER C 1 155 ? 77.634 66.672 41.838 1.00 5.40 161 SER C O 1
ATOM 3922 N N . SER C 1 156 ? 77.570 65.150 40.169 1.00 7.65 162 SER C N 1
ATOM 3923 C CA . SER C 1 156 ? 76.361 65.686 39.540 1.00 12.29 162 SER C CA 1
ATOM 3924 C C . SER C 1 156 ? 75.131 65.529 40.444 1.00 11.63 162 SER C C 1
ATOM 3925 O O . SER C 1 156 ? 74.400 66.487 40.664 1.00 11.76 162 SER C O 1
ATOM 3928 N N . LEU C 1 157 ? 74.906 64.315 40.949 1.00 10.64 163 LEU C N 1
ATOM 3929 C CA . LEU C 1 157 ? 73.814 64.047 41.891 1.00 8.65 163 LEU C CA 1
ATOM 3930 C C . LEU C 1 157 ? 73.928 64.895 43.145 1.00 6.58 163 LEU C C 1
ATOM 3931 O O . LEU C 1 157 ? 72.931 65.392 43.648 1.00 6.34 163 LEU C O 1
ATOM 3936 N N . SER C 1 158 ? 75.152 65.041 43.650 1.00 5.22 164 SER C N 1
ATOM 3937 C CA . SER C 1 158 ? 75.416 65.797 44.877 1.00 7.31 164 SER C CA 1
ATOM 3938 C C . SER C 1 158 ? 74.842 67.209 44.920 1.00 8.85 164 SER C C 1
ATOM 3939 O O . SER C 1 158 ? 74.474 67.693 45.989 1.00 5.27 164 SER C O 1
ATOM 3942 N N . LYS C 1 159 ? 74.767 67.848 43.760 1.00 9.74 165 LYS C N 1
ATOM 3943 C CA . LYS C 1 159 ? 74.238 69.205 43.635 1.00 13.21 165 LYS C CA 1
ATOM 3944 C C . LYS C 1 159 ? 72.768 69.307 44.021 1.00 11.82 165 LYS C C 1
ATOM 3945 O O . LYS C 1 159 ? 72.275 70.395 44.285 1.00 9.82 165 LYS C O 1
ATOM 3951 N N . HIS C 1 160 ? 72.067 68.176 44.042 1.00 8.41 166 HIS C N 1
ATOM 3952 C CA . HIS C 1 160 ? 70.642 68.191 44.336 1.00 8.60 166 HIS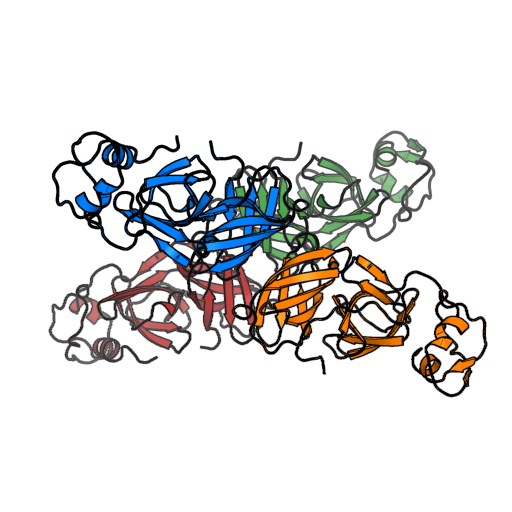 C CA 1
ATOM 3953 C C . HIS C 1 160 ? 70.285 67.694 45.739 1.00 8.72 166 HIS C C 1
ATOM 3954 O O . HIS C 1 160 ? 69.114 67.477 46.045 1.00 8.76 166 HIS C O 1
ATOM 3961 N N . PHE C 1 161 ? 71.289 67.513 46.589 1.00 8.48 167 PHE C N 1
ATOM 3962 C CA . PHE C 1 161 ? 71.047 67.000 47.934 1.00 8.67 167 PHE C CA 1
ATOM 3963 C C . PHE C 1 161 ? 71.691 67.850 49.012 1.00 9.41 167 PHE C C 1
ATOM 3964 O O . PHE C 1 161 ? 72.698 68.517 48.776 1.00 8.98 167 PHE C O 1
ATOM 3972 N N . THR C 1 162 ? 71.093 67.826 50.198 1.00 9.42 168 THR C N 1
ATOM 3973 C CA . THR C 1 162 ? 71.533 68.679 51.293 1.00 10.95 168 THR C CA 1
ATOM 3974 C C . THR C 1 162 ? 72.124 67.888 52.457 1.00 9.79 168 THR C C 1
ATOM 3975 O O . THR C 1 162 ? 71.970 66.672 52.540 1.00 8.57 168 THR C O 1
ATOM 3979 N N . GLY C 1 163 ? 72.787 68.603 53.363 1.00 9.95 169 GLY C N 1
ATOM 3980 C CA . GLY C 1 163 ? 73.377 68.010 54.548 1.00 8.51 169 GLY C CA 1
ATOM 3981 C C . GLY C 1 163 ? 74.888 68.092 54.524 1.00 10.79 169 GLY C C 1
ATOM 3982 O O . GLY C 1 163 ? 75.474 68.291 53.457 1.00 9.46 169 GLY C O 1
ATOM 3983 N N . PRO C 1 164 ? 75.521 67.933 55.691 1.00 7.77 170 PRO C N 1
ATOM 3984 C CA . PRO C 1 164 ? 76.985 67.988 55.793 1.00 8.28 170 PRO C CA 1
ATOM 3985 C C . PRO C 1 164 ? 77.657 66.873 54.990 1.00 8.43 170 PRO C C 1
ATOM 3986 O O . PRO C 1 164 ? 77.128 65.755 54.885 1.00 5.30 170 PRO C O 1
ATOM 3990 N N . LEU C 1 165 ? 78.796 67.199 54.387 1.00 8.71 171 LEU C N 1
ATOM 3991 C CA . LEU C 1 165 ? 79.538 66.229 53.595 1.00 8.58 171 LEU C CA 1
ATOM 3992 C C . LEU C 1 165 ? 79.843 64.992 54.421 1.00 7.75 171 LEU C C 1
ATOM 3993 O O . LEU C 1 165 ? 80.294 65.076 55.584 1.00 4.59 171 LEU C O 1
ATOM 3998 N N . THR C 1 166 ? 79.587 63.851 53.788 1.00 3.48 172 THR C N 1
ATOM 3999 C CA . THR C 1 166 ? 79.657 62.556 54.413 1.00 5.37 172 THR C CA 1
ATOM 4000 C C . THR C 1 166 ? 80.396 61.600 53.478 1.00 7.80 172 THR C C 1
ATOM 4001 O O . THR C 1 166 ? 80.215 61.668 52.261 1.00 8.16 172 THR C O 1
ATOM 4005 N N . SER C 1 167 ? 81.219 60.719 54.044 1.00 6.32 173 SER C N 1
ATOM 4006 C CA . SER C 1 167 ? 81.940 59.713 53.262 1.00 9.32 173 SER C CA 1
ATOM 4007 C C . SER C 1 167 ? 80.930 58.857 52.500 1.00 9.54 173 SER C C 1
ATOM 4008 O O . SER C 1 167 ? 79.849 58.584 53.007 1.00 7.08 173 SER C O 1
ATOM 4011 N N . ILE C 1 168 ? 81.254 58.472 51.272 1.00 10.85 174 ILE C N 1
ATOM 4012 C CA . ILE C 1 168 ? 80.329 57.630 50.520 1.00 14.66 174 ILE C CA 1
ATOM 4013 C C . ILE C 1 168 ? 80.427 56.197 51.043 1.00 15.27 174 ILE C C 1
ATOM 4014 O O . ILE C 1 168 ? 81.486 55.778 51.530 1.00 13.33 174 ILE C O 1
ATOM 4019 N N . PRO C 1 169 ? 79.315 55.465 51.001 1.00 18.22 175 PRO C N 1
ATOM 4020 C CA . PRO C 1 169 ? 79.305 54.065 51.437 1.00 21.12 175 PRO C CA 1
ATOM 4021 C C . PRO C 1 169 ? 80.271 53.229 50.604 1.00 23.65 175 PRO C C 1
ATOM 4022 O O . PRO C 1 169 ? 80.567 53.578 49.457 1.00 22.76 175 PRO C O 1
ATOM 4026 N N . LYS C 1 170 ? 80.762 52.144 51.188 1.00 27.33 176 LYS C N 1
ATOM 4027 C CA . LYS C 1 170 ? 81.730 51.285 50.520 1.00 31.30 176 LYS C CA 1
ATOM 4028 C C . LYS C 1 170 ? 81.152 50.664 49.256 1.00 31.24 176 LYS C C 1
ATOM 4029 O O . LYS C 1 170 ? 81.851 50.521 48.253 1.00 32.74 176 LYS C O 1
ATOM 4035 N N . ASP C 1 171 ? 79.873 50.312 49.301 1.00 29.82 177 ASP C N 1
ATOM 4036 C CA . ASP C 1 171 ? 79.217 49.732 48.140 1.00 30.07 177 ASP C CA 1
ATOM 4037 C C . ASP C 1 171 ? 78.206 50.694 47.542 1.00 29.02 177 ASP C C 1
ATOM 4038 O O . ASP C 1 171 ? 77.313 51.189 48.230 1.00 31.08 177 ASP C O 1
ATOM 4043 N N . ILE C 1 172 ? 78.377 50.980 46.258 1.00 25.84 178 ILE C N 1
ATOM 4044 C CA . ILE C 1 172 ? 77.476 51.861 45.530 1.00 23.50 178 ILE C CA 1
ATOM 4045 C C . ILE C 1 172 ? 77.133 51.192 44.199 1.00 20.81 178 ILE C C 1
ATOM 4046 O O . ILE C 1 172 ? 77.960 50.468 43.642 1.00 18.54 178 ILE C O 1
ATOM 4051 N N . PRO C 1 173 ? 75.923 51.422 43.692 1.00 20.08 179 PRO C N 1
ATOM 4052 C CA . PRO C 1 173 ? 75.483 50.798 42.435 1.00 18.28 179 PRO C CA 1
ATOM 4053 C C . PRO C 1 173 ? 76.391 51.177 41.265 1.00 16.04 179 PRO C C 1
ATOM 4054 O O . PRO C 1 173 ? 76.859 52.316 41.194 1.00 13.31 179 PRO C O 1
ATOM 4058 N N . ASP C 1 174 ? 76.615 50.238 40.353 1.00 14.90 180 ASP C N 1
ATOM 4059 C CA . ASP C 1 174 ? 77.539 50.455 39.241 1.00 18.39 180 ASP C CA 1
ATOM 4060 C C . ASP C 1 174 ? 77.144 51.572 38.276 1.00 17.62 180 ASP C C 1
ATOM 4061 O O . ASP C 1 174 ? 77.999 52.109 37.573 1.00 17.96 180 ASP C O 1
ATOM 4066 N N . ASN C 1 175 ? 75.862 51.936 38.253 1.00 14.79 181 ASN C N 1
ATOM 4067 C CA . ASN C 1 175 ? 75.418 53.013 37.385 1.00 13.65 181 ASN C CA 1
ATOM 4068 C C . ASN C 1 175 ? 75.739 54.396 37.951 1.00 13.38 181 ASN C C 1
ATOM 4069 O O . ASN C 1 175 ? 75.489 55.406 37.318 1.00 11.01 181 ASN C O 1
ATOM 4074 N N . ILE C 1 176 ? 76.286 54.432 39.160 1.00 13.91 182 ILE C N 1
ATOM 4075 C CA . ILE C 1 176 ? 76.711 55.691 39.752 1.00 12.06 182 ILE C CA 1
ATOM 4076 C C . ILE C 1 176 ? 78.235 55.722 39.730 1.00 11.83 182 ILE C C 1
ATOM 4077 O O . ILE C 1 176 ? 78.888 54.835 40.279 1.00 12.62 182 ILE C O 1
ATOM 4082 N N . ILE C 1 177 ? 78.803 56.733 39.081 1.00 9.16 183 ILE C N 1
ATOM 4083 C CA . ILE C 1 177 ? 80.251 56.829 38.961 1.00 7.22 183 ILE C CA 1
ATOM 4084 C C . ILE C 1 177 ? 80.820 57.602 40.135 1.00 8.62 183 ILE C C 1
ATOM 4085 O O . ILE C 1 177 ? 80.575 58.800 40.276 1.00 5.87 183 ILE C O 1
ATOM 4090 N N . ALA C 1 178 ? 81.587 56.909 40.971 1.00 7.20 184 ALA C N 1
ATOM 4091 C CA . ALA C 1 178 ? 82.135 57.508 42.174 1.00 7.76 184 ALA C CA 1
ATOM 4092 C C . ALA C 1 178 ? 83.332 58.403 41.872 1.00 8.23 184 ALA C C 1
ATOM 4093 O O . ALA C 1 178 ? 84.481 57.989 42.043 1.00 6.70 184 ALA C O 1
ATOM 4095 N N . ASP C 1 179 ? 83.065 59.627 41.429 1.00 7.62 185 ASP C N 1
ATOM 4096 C CA . ASP C 1 179 ? 84.155 60.533 41.080 1.00 9.31 185 ASP C CA 1
ATOM 4097 C C . ASP C 1 179 ? 84.585 61.417 42.240 1.00 10.07 185 ASP C C 1
ATOM 4098 O O . ASP C 1 179 ? 85.580 62.130 42.130 1.00 8.09 185 ASP C O 1
ATOM 4103 N N . VAL C 1 180 ? 83.820 61.375 43.334 1.00 9.53 186 VAL C N 1
ATOM 4104 C CA . VAL C 1 180 ? 84.161 62.086 44.573 1.00 11.55 186 VAL C CA 1
ATOM 4105 C C . VAL C 1 180 ? 84.033 61.089 45.727 1.00 12.35 186 VAL C C 1
ATOM 4106 O O . VAL C 1 180 ? 83.357 60.069 45.590 1.00 12.00 186 VAL C O 1
ATOM 4110 N N . ASP C 1 181 ? 84.660 61.378 46.862 1.00 12.55 187 ASP C N 1
ATOM 4111 C CA . ASP C 1 181 ? 84.592 60.454 47.993 1.00 15.23 187 ASP C CA 1
ATOM 4112 C C . ASP C 1 181 ? 83.691 60.937 49.128 1.00 14.95 187 ASP C C 1
ATOM 4113 O O . ASP C 1 181 ? 83.554 60.260 50.148 1.00 12.57 187 ASP C O 1
ATOM 4118 N N . ALA C 1 182 ? 83.076 62.102 48.931 1.00 11.77 188 ALA C N 1
ATOM 4119 C CA . ALA C 1 182 ? 82.191 62.699 49.921 1.00 10.23 188 ALA C CA 1
ATOM 4120 C C . ALA C 1 182 ? 80.958 63.321 49.252 1.00 11.23 188 ALA C C 1
ATOM 4121 O O . ALA C 1 182 ? 81.073 63.963 48.215 1.00 9.07 188 ALA C O 1
ATOM 4123 N N . VAL C 1 183 ? 79.789 63.127 49.857 1.00 9.22 189 VAL C N 1
ATOM 4124 C CA . VAL C 1 183 ? 78.535 63.679 49.345 1.00 10.06 189 VAL C CA 1
ATOM 4125 C C . VAL C 1 183 ? 77.704 64.229 50.508 1.00 8.35 189 VAL C C 1
ATOM 4126 O O . VAL C 1 183 ? 77.946 63.874 51.662 1.00 5.37 189 VAL C O 1
ATOM 4130 N N . PRO C 1 184 ? 76.743 65.105 50.217 1.00 8.87 190 PRO C N 1
ATOM 4131 C CA . PRO C 1 184 ? 75.856 65.619 51.263 1.00 10.16 190 PRO C CA 1
ATOM 4132 C C . PRO C 1 184 ? 75.142 64.454 51.946 1.00 10.85 190 PRO C C 1
ATOM 4133 O O . PRO C 1 184 ? 74.728 63.505 51.270 1.00 8.62 190 PRO C O 1
ATOM 4137 N N . ARG C 1 185 ? 75.050 64.532 53.273 1.00 8.55 191 ARG C N 1
ATOM 4138 C CA . ARG C 1 185 ? 74.456 63.494 54.119 1.00 9.38 191 ARG C CA 1
ATOM 4139 C C . ARG C 1 185 ? 73.200 62.817 53.579 1.00 8.55 191 ARG C C 1
ATOM 4140 O O . ARG C 1 185 ? 73.125 61.582 53.532 1.00 7.13 191 ARG C O 1
ATOM 4148 N N . SER C 1 186 ? 72.213 63.612 53.181 1.00 7.86 192 SER C N 1
ATOM 4149 C CA . SER C 1 186 ? 70.959 63.038 52.690 1.00 9.81 192 SER C CA 1
ATOM 4150 C C . SER C 1 186 ? 71.190 62.066 51.525 1.00 10.37 192 SER C C 1
ATOM 4151 O O . SER C 1 186 ? 70.535 61.026 51.445 1.00 8.02 192 SER C O 1
ATOM 4154 N N . LEU C 1 187 ? 72.145 62.382 50.648 1.00 11.22 193 LEU C N 1
ATOM 4155 C CA . LEU C 1 187 ? 72.460 61.499 49.522 1.00 9.80 193 LEU C CA 1
ATOM 4156 C C . LEU C 1 187 ? 73.157 60.227 50.007 1.00 11.31 193 LEU C C 1
ATOM 4157 O O . LEU C 1 187 ? 72.818 59.125 49.574 1.00 9.76 193 LEU C O 1
ATOM 4162 N N . ALA C 1 188 ? 74.120 60.388 50.910 1.00 10.38 194 ALA C N 1
ATOM 4163 C CA . ALA C 1 188 ? 74.856 59.255 51.469 1.00 12.99 194 ALA C CA 1
ATOM 4164 C C . ALA C 1 188 ? 73.905 58.251 52.118 1.00 13.73 194 ALA C C 1
ATOM 4165 O O . ALA C 1 188 ? 74.095 57.039 52.000 1.00 16.57 194 ALA C O 1
ATOM 4167 N N . MET C 1 189 ? 72.866 58.762 52.773 1.00 14.02 195 MET C N 1
ATOM 4168 C CA . MET C 1 189 ? 71.858 57.920 53.414 1.00 18.25 195 MET C CA 1
ATOM 4169 C C . MET C 1 189 ? 71.009 57.129 52.424 1.00 20.42 195 MET C C 1
ATOM 4170 O O . MET C 1 189 ? 70.721 55.952 52.657 1.00 21.53 195 MET C O 1
ATOM 4175 N N . LEU C 1 190 ? 70.602 57.782 51.334 1.00 20.94 196 LEU C N 1
ATOM 4176 C CA . LEU C 1 190 ? 69.778 57.153 50.301 1.00 24.83 196 LEU C CA 1
ATOM 4177 C C . LEU C 1 190 ? 70.477 55.968 49.650 1.00 27.97 196 LEU C C 1
ATOM 4178 O O . LEU C 1 190 ? 69.826 55.020 49.209 1.00 30.06 196 LEU C O 1
ATOM 4183 N N . ILE C 1 191 ? 71.802 56.029 49.577 1.00 27.95 197 ILE C N 1
ATOM 4184 C CA . ILE C 1 191 ? 72.572 54.916 49.037 1.00 29.42 197 ILE C CA 1
ATOM 4185 C C . ILE C 1 191 ? 72.757 53.843 50.115 1.00 30.95 197 ILE C C 1
ATOM 4186 O O . ILE C 1 191 ? 72.944 54.132 51.299 1.00 32.73 197 ILE C O 1
ATOM 4191 N N . ARG D 1 3 ? 26.234 43.775 8.674 1.00 8.86 9 ARG D N 1
ATOM 4192 C CA . ARG D 1 3 ? 27.337 44.769 8.546 1.00 8.83 9 ARG D CA 1
ATOM 4193 C C . ARG D 1 3 ? 28.641 44.216 9.104 1.00 10.39 9 ARG D C 1
ATOM 4194 O O . ARG D 1 3 ? 28.640 43.390 10.025 1.00 8.04 9 ARG D O 1
ATOM 4202 N N . GLY D 1 4 ? 29.750 44.693 8.545 1.00 10.55 10 GLY D N 1
ATOM 4203 C CA . GLY D 1 4 ? 31.071 44.238 8.931 1.00 11.28 10 GLY D CA 1
ATOM 4204 C C . GLY D 1 4 ? 31.478 44.619 10.339 1.00 11.21 10 GLY D C 1
ATOM 4205 O O . GLY D 1 4 ? 32.396 44.029 10.896 1.00 12.82 10 GLY D O 1
ATOM 4206 N N . ASN D 1 5 ? 30.803 45.602 10.924 1.00 9.94 11 ASN D N 1
ATOM 4207 C CA . ASN D 1 5 ? 31.154 46.016 12.276 1.00 12.07 11 ASN D CA 1
ATOM 4208 C C . ASN D 1 5 ? 30.229 45.431 13.337 1.00 11.10 11 ASN D C 1
ATOM 4209 O O . ASN D 1 5 ? 30.199 45.891 14.471 1.00 12.77 11 ASN D O 1
ATOM 4214 N N . VAL D 1 6 ? 29.495 44.391 12.962 1.00 11.54 12 VAL D N 1
ATOM 4215 C CA . VAL D 1 6 ? 28.597 43.721 13.890 1.00 12.29 12 VAL D CA 1
ATOM 4216 C C . VAL D 1 6 ? 29.149 42.366 14.350 1.00 15.06 12 VAL D C 1
ATOM 4217 O O . VAL D 1 6 ? 29.471 41.496 13.533 1.00 14.84 12 VAL D O 1
ATOM 4221 N N . GLY D 1 7 ? 29.257 42.188 15.661 1.00 15.35 13 GLY D N 1
ATOM 4222 C CA . GLY D 1 7 ? 29.759 40.936 16.191 1.00 14.16 13 GLY D CA 1
ATOM 4223 C C . GLY D 1 7 ? 28.908 40.361 17.304 1.00 14.99 13 GLY D C 1
ATOM 4224 O O . GLY D 1 7 ? 27.784 40.811 17.561 1.00 11.57 13 GLY D O 1
ATOM 4225 N N . PHE D 1 8 ? 29.454 39.353 17.969 1.00 13.54 14 PHE D N 1
ATOM 4226 C CA . PHE D 1 8 ? 28.777 38.716 19.074 1.00 15.34 14 PHE D CA 1
ATOM 4227 C C . PHE D 1 8 ? 29.433 39.159 20.375 1.00 13.56 14 PHE D C 1
ATOM 4228 O O . PHE D 1 8 ? 30.654 39.283 20.450 1.00 11.97 14 PHE D O 1
ATO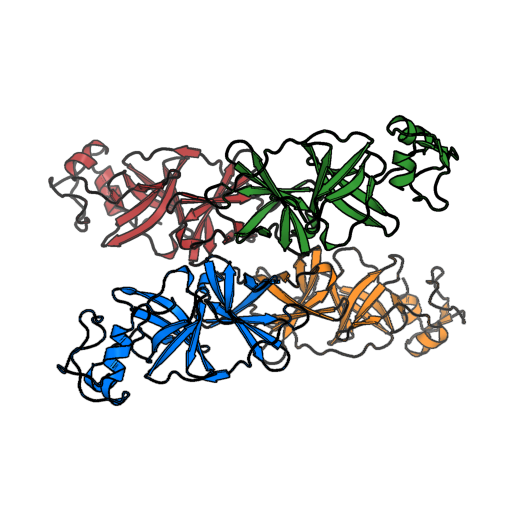M 4236 N N . VAL D 1 9 ? 28.614 39.420 21.387 1.00 12.04 15 VAL D N 1
ATOM 4237 C CA . VAL D 1 9 ? 29.112 39.767 22.716 1.00 11.42 15 VAL D CA 1
ATOM 4238 C C . VAL D 1 9 ? 28.491 38.792 23.696 1.00 12.69 15 VAL D C 1
ATOM 4239 O O . VAL D 1 9 ? 27.314 38.438 23.574 1.00 12.47 15 VAL D O 1
ATOM 4243 N N . ALA D 1 10 ? 29.289 38.332 24.650 1.00 13.04 16 ALA D N 1
ATOM 4244 C CA . ALA D 1 10 ? 28.800 37.410 25.656 1.00 13.43 16 ALA D CA 1
ATOM 4245 C C . ALA D 1 10 ? 29.483 37.650 26.985 1.00 11.43 16 ALA D C 1
ATOM 4246 O O . ALA D 1 10 ? 30.705 37.666 27.063 1.00 10.96 16 ALA D O 1
ATOM 4248 N N . GLY D 1 11 ? 28.673 37.855 28.016 1.00 9.60 17 GLY D N 1
ATOM 4249 C CA . GLY D 1 11 ? 29.149 38.019 29.378 1.00 8.78 17 GLY D CA 1
ATOM 4250 C C . GLY D 1 11 ? 28.318 37.045 30.191 1.00 9.84 17 GLY D C 1
ATOM 4251 O O . GLY D 1 11 ? 28.510 35.832 30.102 1.00 6.19 17 GLY D O 1
ATOM 4252 N N . SER D 1 12 ? 27.365 37.567 30.953 1.00 8.11 18 SER D N 1
ATOM 4253 C CA . SER D 1 12 ? 26.445 36.700 31.672 1.00 11.52 18 SER D CA 1
ATOM 4254 C C . SER D 1 12 ? 25.450 36.066 30.699 1.00 11.21 18 SER D C 1
ATOM 4255 O O . SER D 1 12 ? 25.009 34.941 30.910 1.00 11.28 18 SER D O 1
ATOM 4258 N N . SER D 1 13 ? 25.106 36.794 29.637 1.00 12.17 19 SER D N 1
ATOM 4259 C CA . SER D 1 13 ? 24.214 36.282 28.597 1.00 14.49 19 SER D CA 1
ATOM 4260 C C . SER D 1 13 ? 24.862 36.396 27.220 1.00 14.07 19 SER D C 1
ATOM 4261 O O . SER D 1 13 ? 25.925 36.989 27.078 1.00 14.42 19 SER D O 1
ATOM 4264 N N . TYR D 1 14 ? 24.222 35.814 26.210 1.00 13.70 20 TYR D N 1
ATOM 4265 C CA . TYR D 1 14 ? 24.734 35.859 24.843 1.00 13.47 20 TYR D CA 1
ATOM 4266 C C . TYR D 1 14 ? 23.957 36.897 24.063 1.00 11.40 20 TYR D C 1
ATOM 4267 O O . TYR D 1 14 ? 22.726 36.942 24.145 1.00 12.04 20 TYR D O 1
ATOM 4276 N N . GLY D 1 15 ? 24.659 37.702 23.276 1.00 3.06 21 GLY D N 1
ATOM 4277 C CA . GLY D 1 15 ? 23.987 38.727 22.515 1.00 9.31 21 GLY D CA 1
ATOM 4278 C C . GLY D 1 15 ? 24.802 39.217 21.339 1.00 11.04 21 GLY D C 1
ATOM 4279 O O . GLY D 1 15 ? 25.639 38.494 20.802 1.00 8.79 21 GLY D O 1
ATOM 4280 N N . THR D 1 16 ? 24.561 40.469 20.967 1.00 9.24 22 THR D N 1
ATOM 4281 C CA . THR D 1 16 ? 25.174 41.070 19.797 1.00 10.79 22 THR D CA 1
ATOM 4282 C C . THR D 1 16 ? 25.877 42.365 20.161 1.00 7.56 22 THR D C 1
ATOM 4283 O O . THR D 1 16 ? 25.562 42.981 21.181 1.00 10.45 22 THR D O 1
ATOM 4287 N N . GLY D 1 17 ? 26.844 42.773 19.343 1.00 3.83 23 GLY D N 1
ATOM 4288 C CA . GLY D 1 17 ? 27.529 44.033 19.575 1.00 2.37 23 GLY D CA 1
ATOM 4289 C C . GLY D 1 17 ? 27.891 44.746 18.287 1.00 5.45 23 GLY D C 1
ATOM 4290 O O . GLY D 1 17 ? 27.673 44.229 17.193 1.00 8.76 23 GLY D O 1
ATOM 4291 N N . SER D 1 18 ? 28.424 45.953 18.411 1.00 8.59 24 SER D N 1
ATOM 4292 C CA . SER D 1 18 ? 28.862 46.696 17.241 1.00 10.48 24 SER D CA 1
ATOM 4293 C C . SER D 1 18 ? 30.159 47.404 17.562 1.00 10.22 24 SER D C 1
ATOM 4294 O O . SER D 1 18 ? 30.379 47.819 18.691 1.00 10.39 24 SER D O 1
ATOM 4297 N N . VAL D 1 19 ? 31.023 47.529 16.560 1.00 8.97 25 VAL D N 1
ATOM 4298 C CA . VAL D 1 19 ? 32.344 48.111 16.755 1.00 6.98 25 VAL D CA 1
ATOM 4299 C C . VAL D 1 19 ? 32.495 49.405 15.959 1.00 5.16 25 VAL D C 1
ATOM 4300 O O . VAL D 1 19 ? 32.154 49.463 14.786 1.00 4.17 25 VAL D O 1
ATOM 4304 N N . TRP D 1 20 ? 33.025 50.440 16.598 1.00 5.47 26 TRP D N 1
ATOM 4305 C CA . TRP D 1 20 ? 33.128 51.755 15.971 1.00 2.99 26 TRP D CA 1
ATOM 4306 C C . TRP D 1 20 ? 34.481 52.396 16.218 1.00 4.96 26 TRP D C 1
ATOM 4307 O O . TRP D 1 20 ? 35.244 51.982 17.100 1.00 5.35 26 TRP D O 1
ATOM 4318 N N . THR D 1 21 ? 34.764 53.431 15.441 1.00 5.89 27 THR D N 1
ATOM 4319 C CA . THR D 1 21 ? 35.989 54.194 15.598 1.00 6.55 27 THR D CA 1
ATOM 4320 C C . THR D 1 21 ? 35.582 55.546 16.153 1.00 5.53 27 THR D C 1
ATOM 4321 O O . THR D 1 21 ? 34.610 56.126 15.695 1.00 1.14 27 THR D O 1
ATOM 4325 N N . ARG D 1 22 ? 36.311 56.025 17.156 1.00 7.71 28 ARG D N 1
ATOM 4326 C CA . ARG D 1 22 ? 36.058 57.334 17.751 1.00 8.68 28 ARG D CA 1
ATOM 4327 C C . ARG D 1 22 ? 37.386 57.895 18.241 1.00 8.21 28 ARG D C 1
ATOM 4328 O O . ARG D 1 22 ? 38.111 57.219 18.960 1.00 6.43 28 ARG D O 1
ATOM 4336 N N . ASN D 1 23 ? 37.703 59.116 17.816 1.00 13.54 29 ASN D N 1
ATOM 4337 C CA . ASN D 1 23 ? 38.949 59.831 18.164 1.00 15.05 29 ASN D CA 1
ATOM 4338 C C . ASN D 1 23 ? 40.095 59.043 18.819 1.00 14.50 29 ASN D C 1
ATOM 4339 O O . ASN D 1 23 ? 40.290 59.106 20.038 1.00 17.33 29 ASN D O 1
ATOM 4344 N N . ASN D 1 24 ? 40.831 58.303 17.991 1.00 10.06 30 ASN D N 1
ATOM 4345 C CA . ASN D 1 24 ? 41.982 57.487 18.405 1.00 7.39 30 ASN D CA 1
ATOM 4346 C C . ASN D 1 24 ? 41.654 56.181 19.143 1.00 9.10 30 ASN D C 1
ATOM 4347 O O . ASN D 1 24 ? 42.554 55.484 19.599 1.00 8.68 30 ASN D O 1
ATOM 4352 N N . GLU D 1 25 ? 40.376 55.833 19.248 1.00 8.92 31 GLU D N 1
ATOM 4353 C CA . GLU D 1 25 ? 40.018 54.620 19.976 1.00 9.89 31 GLU D CA 1
ATOM 4354 C C . GLU D 1 25 ? 38.960 53.779 19.277 1.00 5.53 31 GLU D C 1
ATOM 4355 O O . GLU D 1 25 ? 38.244 54.249 18.396 1.00 1.26 31 GLU D O 1
ATOM 4361 N N . VAL D 1 26 ? 38.895 52.512 19.664 1.00 5.68 32 VAL D N 1
ATOM 4362 C CA . VAL D 1 26 ? 37.893 51.600 19.143 1.00 4.65 32 VAL D CA 1
ATOM 4363 C C . VAL D 1 26 ? 36.826 51.417 20.223 1.00 6.04 32 VAL D C 1
ATOM 4364 O O . VAL D 1 26 ? 37.145 51.158 21.392 1.00 6.97 32 VAL D O 1
ATOM 4368 N N . VAL D 1 27 ? 35.565 51.582 19.831 1.00 4.43 33 VAL D N 1
ATOM 4369 C CA . VAL D 1 27 ? 34.439 51.528 20.757 1.00 6.17 33 VAL D CA 1
ATOM 4370 C C . VAL D 1 27 ? 33.546 50.328 20.435 1.00 7.98 33 VAL D C 1
ATOM 4371 O O . VAL D 1 27 ? 33.220 50.086 19.265 1.00 7.84 33 VAL D O 1
ATOM 4375 N N . VAL D 1 28 ? 33.164 49.582 21.465 1.00 7.39 34 VAL D N 1
ATOM 4376 C CA . VAL D 1 28 ? 32.278 48.431 21.300 1.00 6.84 34 VAL D CA 1
ATOM 4377 C C . VAL D 1 28 ? 31.005 48.657 22.100 1.00 10.83 34 VAL D C 1
ATOM 4378 O O . VAL D 1 28 ? 31.053 48.903 23.318 1.00 12.65 34 VAL D O 1
ATOM 4382 N N . LEU D 1 29 ? 29.864 48.594 21.417 1.00 10.66 35 LEU D N 1
ATOM 4383 C CA . LEU D 1 29 ? 28.585 48.857 22.060 1.00 10.18 35 LEU D CA 1
ATOM 4384 C C . LEU D 1 29 ? 27.766 47.594 22.116 1.00 11.72 35 LEU D C 1
ATOM 4385 O O . LEU D 1 29 ? 27.754 46.824 21.162 1.00 8.99 35 LEU D O 1
ATOM 4390 N N . THR D 1 30 ? 27.088 47.388 23.240 1.00 8.55 36 THR D N 1
ATOM 4391 C CA . THR D 1 30 ? 26.189 46.253 23.387 1.00 9.03 36 THR D CA 1
ATOM 4392 C C . THR D 1 30 ? 25.176 46.576 24.494 1.00 7.21 36 THR D C 1
ATOM 4393 O O . THR D 1 30 ? 25.109 47.724 24.941 1.00 4.89 36 THR D O 1
ATOM 4397 N N . ALA D 1 31 ? 24.377 45.592 24.908 1.00 6.48 37 ALA D N 1
ATOM 4398 C CA . ALA D 1 31 ? 23.400 45.800 25.983 1.00 8.02 37 ALA D CA 1
ATOM 4399 C C . ALA D 1 31 ? 24.018 45.424 27.336 1.00 10.44 37 ALA D C 1
ATOM 4400 O O . ALA D 1 31 ? 24.848 44.522 27.404 1.00 11.31 37 ALA D O 1
ATOM 4402 N N . SER D 1 32 ? 23.610 46.105 28.410 1.00 9.02 38 SER D N 1
ATOM 4403 C CA . SER D 1 32 ? 24.157 45.831 29.746 1.00 7.55 38 SER D CA 1
ATOM 4404 C C . SER D 1 32 ? 23.795 44.458 30.271 1.00 9.20 38 SER D C 1
ATOM 4405 O O . SER D 1 32 ? 24.590 43.841 30.981 1.00 8.84 38 SER D O 1
ATOM 4408 N N . HIS D 1 33 ? 22.604 43.976 29.926 1.00 8.05 39 HIS D N 1
ATOM 4409 C CA . HIS D 1 33 ? 22.166 42.659 30.384 1.00 11.15 39 HIS D CA 1
ATOM 4410 C C . HIS D 1 33 ? 22.896 41.498 29.685 1.00 10.25 39 HIS D C 1
ATOM 4411 O O . HIS D 1 33 ? 22.840 40.356 30.141 1.00 9.25 39 HIS D O 1
ATOM 4418 N N . VAL D 1 34 ? 23.549 41.792 28.565 1.00 9.85 40 VAL D N 1
ATOM 4419 C CA . VAL D 1 34 ? 24.351 40.797 27.869 1.00 9.32 40 VAL D CA 1
ATOM 4420 C C . VAL D 1 34 ? 25.631 40.627 28.671 1.00 10.54 40 VAL D C 1
ATOM 4421 O O . VAL D 1 34 ? 26.076 39.506 28.944 1.00 11.59 40 VAL D O 1
ATOM 4425 N N . VAL D 1 35 ? 26.209 41.762 29.055 1.00 10.26 41 VAL D N 1
ATOM 4426 C CA . VAL D 1 35 ? 27.425 41.785 29.853 1.00 11.88 41 VAL D CA 1
ATOM 4427 C C . VAL D 1 35 ? 27.210 41.151 31.224 1.00 13.14 41 VAL D C 1
ATOM 4428 O O . VAL D 1 35 ? 27.940 40.236 31.615 1.00 13.70 41 VAL D O 1
ATOM 4432 N N . GLY D 1 36 ? 26.206 41.646 31.946 1.00 11.51 42 GLY D N 1
ATOM 4433 C CA . GLY D 1 36 ? 25.923 41.172 33.290 1.00 11.90 42 GLY D CA 1
ATOM 4434 C C . GLY D 1 36 ? 25.902 42.308 34.297 1.00 12.81 42 GLY D C 1
ATOM 4435 O O . GLY D 1 36 ? 26.009 43.483 33.930 1.00 11.94 42 GLY D O 1
ATOM 4436 N N . ARG D 1 37 ? 25.780 41.964 35.575 1.00 9.61 43 ARG D N 1
ATOM 4437 C CA . ARG D 1 37 ? 25.727 42.980 36.622 1.00 12.32 43 ARG D CA 1
ATOM 4438 C C . ARG D 1 37 ? 27.076 43.641 36.889 1.00 10.88 43 ARG D C 1
ATOM 4439 O O . ARG D 1 37 ? 27.141 44.689 37.524 1.00 12.08 43 ARG D O 1
ATOM 4447 N N . ALA D 1 38 ? 28.157 43.026 36.427 1.00 9.24 44 ALA D N 1
ATOM 4448 C CA . ALA D 1 38 ? 29.454 43.680 36.527 1.00 6.50 44 ALA D CA 1
ATOM 4449 C C . ALA D 1 38 ? 29.781 44.238 35.153 1.00 9.56 44 ALA D C 1
ATOM 4450 O O . ALA D 1 38 ? 28.883 44.519 34.343 1.00 9.76 44 ALA D O 1
ATOM 4452 N N . ASN D 1 39 ? 31.064 44.364 34.865 1.00 9.93 45 ASN D N 1
ATOM 4453 C CA . ASN D 1 39 ? 31.464 45.032 33.649 1.00 11.73 45 ASN D CA 1
ATOM 4454 C C . ASN D 1 39 ? 32.209 44.210 32.588 1.00 10.85 45 ASN D C 1
ATOM 4455 O O . ASN D 1 39 ? 32.605 44.770 31.580 1.00 9.32 45 ASN D O 1
ATOM 4460 N N . MET D 1 40 ? 32.412 42.907 32.780 1.00 9.41 46 MET D N 1
ATOM 4461 C CA . MET D 1 40 ? 33.200 42.184 31.767 1.00 10.45 46 MET D CA 1
ATOM 4462 C C . MET D 1 40 ? 32.446 41.248 30.819 1.00 9.77 46 MET D C 1
ATOM 4463 O O . MET D 1 40 ? 31.527 40.528 31.222 1.00 8.20 46 MET D O 1
ATOM 4468 N N . ALA D 1 41 ? 32.858 41.257 29.553 1.00 9.96 47 ALA D N 1
ATOM 4469 C CA . ALA D 1 41 ? 32.240 40.427 28.526 1.00 10.78 47 ALA D CA 1
ATOM 4470 C C . ALA D 1 41 ? 33.212 40.209 27.379 1.00 11.30 47 ALA D C 1
ATOM 4471 O O . ALA D 1 41 ? 34.159 40.976 27.197 1.00 9.16 47 ALA D O 1
ATOM 4473 N N . THR D 1 42 ? 32.982 39.169 26.589 1.00 10.47 48 THR D N 1
ATOM 4474 C CA . THR D 1 42 ? 33.878 38.951 25.461 1.00 15.58 48 THR D CA 1
ATOM 4475 C C . THR D 1 42 ? 33.201 39.204 24.126 1.00 16.09 48 THR D C 1
ATOM 4476 O O . THR D 1 42 ? 32.002 38.975 23.962 1.00 16.56 48 THR D O 1
ATOM 4480 N N . LEU D 1 43 ? 33.984 39.731 23.198 1.00 14.11 49 LEU D N 1
ATOM 4481 C CA . LEU D 1 43 ? 33.518 40.025 21.865 1.00 16.01 49 LEU D CA 1
ATOM 4482 C C . LEU D 1 43 ? 34.261 39.158 20.869 1.00 16.70 49 LEU D C 1
ATOM 4483 O O . LEU D 1 43 ? 35.479 39.008 20.952 1.00 17.39 49 LEU D O 1
ATOM 4488 N N . LYS D 1 44 ? 33.524 38.556 19.948 1.00 17.60 50 LYS D N 1
ATOM 4489 C CA . LYS D 1 44 ? 34.162 37.887 18.828 1.00 18.06 50 LYS D CA 1
ATOM 4490 C C . LYS D 1 44 ? 33.562 38.419 17.529 1.00 18.51 50 LYS D C 1
ATOM 4491 O O . LYS D 1 44 ? 32.339 38.450 17.343 1.00 16.73 50 LYS D O 1
ATOM 4497 N N . ILE D 1 45 ? 34.450 38.899 16.666 1.00 19.08 51 ILE D N 1
ATOM 4498 C CA . ILE D 1 45 ? 34.074 39.522 15.408 1.00 18.24 51 ILE D CA 1
ATOM 4499 C C . ILE D 1 45 ? 35.105 39.137 14.363 1.00 19.04 51 ILE D C 1
ATOM 4500 O O . ILE D 1 45 ? 36.308 39.359 14.548 1.00 17.74 51 ILE D O 1
ATOM 4505 N N . GLY D 1 46 ? 34.631 38.563 13.262 1.00 19.87 52 GLY D N 1
ATOM 4506 C CA . GLY D 1 46 ? 35.529 38.071 12.237 1.00 19.94 52 GLY D CA 1
ATOM 4507 C C . GLY D 1 46 ? 36.388 37.003 12.880 1.00 21.21 52 GLY D C 1
ATOM 4508 O O . GLY D 1 46 ? 35.873 36.045 13.457 1.00 22.04 52 GLY D O 1
ATOM 4509 N N . ASP D 1 47 ? 37.700 37.187 12.817 1.00 22.47 53 ASP D N 1
ATOM 4510 C CA . ASP D 1 47 ? 38.628 36.227 13.397 1.00 22.42 53 ASP D CA 1
ATOM 4511 C C . ASP D 1 47 ? 39.160 36.736 14.732 1.00 20.77 53 ASP D C 1
ATOM 4512 O O . ASP D 1 47 ? 39.969 36.079 15.383 1.00 18.84 53 ASP D O 1
ATOM 4517 N N . ALA D 1 48 ? 38.691 37.909 15.144 1.00 17.10 54 ALA D N 1
ATOM 4518 C CA . ALA D 1 48 ? 39.156 38.481 16.393 1.00 15.08 54 ALA D CA 1
ATOM 4519 C C . ALA D 1 48 ? 38.270 38.070 17.552 1.00 14.97 54 ALA D C 1
ATOM 4520 O O . ALA D 1 48 ? 37.054 37.947 17.415 1.00 13.24 54 ALA D O 1
ATOM 4522 N N . MET D 1 49 ? 38.906 37.830 18.688 1.00 15.38 55 MET D N 1
ATOM 4523 C CA . MET D 1 49 ? 38.208 37.500 19.915 1.00 16.77 55 MET D CA 1
ATOM 4524 C C . MET D 1 49 ? 38.895 38.304 21.010 1.00 14.97 55 MET D C 1
ATOM 4525 O O . MET D 1 49 ? 40.123 38.369 21.052 1.00 17.09 55 MET D O 1
ATOM 4530 N N . LEU D 1 50 ? 38.105 38.917 21.886 1.00 12.55 56 LEU D N 1
ATOM 4531 C CA . LEU D 1 50 ? 38.642 39.856 22.861 1.00 13.14 56 LEU D CA 1
ATOM 4532 C C . LEU D 1 50 ? 37.749 39.984 24.092 1.00 11.83 56 LEU D C 1
ATOM 4533 O O . LEU D 1 50 ? 36.531 40.026 23.973 1.00 13.63 56 LEU D O 1
ATOM 4538 N N . THR D 1 51 ? 38.357 40.062 25.270 1.00 10.26 57 THR D N 1
ATOM 4539 C CA . THR D 1 51 ? 37.607 40.276 26.504 1.00 10.73 57 THR D CA 1
ATOM 4540 C C . THR D 1 51 ? 37.675 41.766 26.856 1.00 10.53 57 THR D C 1
ATOM 4541 O O . THR D 1 51 ? 38.767 42.348 26.884 1.00 6.80 57 THR D O 1
ATOM 4545 N N . LEU D 1 52 ? 36.514 42.369 27.137 1.00 9.59 58 LEU D N 1
ATOM 4546 C CA . LEU D 1 52 ? 36.416 43.808 27.392 1.00 9.55 58 LEU D CA 1
ATOM 4547 C C . LEU D 1 52 ? 35.717 44.171 28.703 1.00 11.65 58 LEU D C 1
ATOM 4548 O O . LEU D 1 52 ? 35.047 43.339 29.307 1.00 13.12 58 LEU D O 1
ATOM 4553 N N . THR D 1 53 ? 35.816 45.446 29.085 1.00 6.40 59 THR D N 1
ATOM 4554 C CA . THR D 1 53 ? 35.203 45.955 30.305 1.00 8.88 59 THR D CA 1
ATOM 4555 C C . THR D 1 53 ? 34.253 47.093 29.916 1.00 11.68 59 THR D C 1
ATOM 4556 O O . THR D 1 53 ? 34.660 48.036 29.229 1.00 9.59 59 THR D O 1
ATOM 4560 N N . PHE D 1 54 ? 32.996 47.015 30.349 1.00 8.27 60 PHE D N 1
ATOM 4561 C CA . PHE D 1 54 ? 31.994 47.978 29.876 1.00 11.93 60 PHE D CA 1
ATOM 4562 C C . PHE D 1 54 ? 31.471 48.966 30.910 1.00 12.61 60 PHE D C 1
ATOM 4563 O O . PHE D 1 54 ? 31.136 48.588 32.027 1.00 12.30 60 PHE D O 1
ATOM 4571 N N . LYS D 1 55 ? 31.390 50.232 30.513 1.00 11.07 61 LYS D N 1
ATOM 4572 C CA . LYS D 1 55 ? 30.729 51.246 31.310 1.00 12.38 61 LYS D CA 1
ATOM 4573 C C . LYS D 1 55 ? 29.243 51.149 30.936 1.00 11.38 61 LYS D C 1
ATOM 4574 O O . LYS D 1 55 ? 28.907 50.732 29.831 1.00 6.96 61 LYS D O 1
ATOM 4580 N N . LYS D 1 56 ? 28.348 51.548 31.826 1.00 11.59 62 LYS D N 1
ATOM 4581 C CA . LYS D 1 56 ? 26.933 51.427 31.499 1.00 13.34 62 LYS D CA 1
ATOM 4582 C C . LYS D 1 56 ? 26.071 52.619 31.893 1.00 11.89 62 LYS D C 1
ATOM 4583 O O . LYS D 1 56 ? 26.420 53.378 32.792 1.00 11.58 62 LYS D O 1
ATOM 4589 N N . ASN D 1 57 ? 24.957 52.787 31.180 1.00 9.05 63 ASN D N 1
ATOM 4590 C CA . ASN D 1 57 ? 23.933 53.780 31.508 1.00 8.75 63 ASN D CA 1
ATOM 4591 C C . ASN D 1 57 ? 22.608 53.109 31.187 1.00 9.32 63 ASN D C 1
ATOM 4592 O O . ASN D 1 57 ? 22.159 53.117 30.032 1.00 5.81 63 ASN D O 1
ATOM 4597 N N . GLY D 1 58 ? 21.987 52.533 32.216 1.00 7.99 64 GLY D N 1
ATOM 4598 C CA . GLY D 1 58 ? 20.823 51.703 32.014 1.00 6.07 64 GLY D CA 1
ATOM 4599 C C . GLY D 1 58 ? 21.306 50.494 31.231 1.00 6.59 64 GLY D C 1
ATOM 4600 O O . GLY D 1 58 ? 22.363 49.908 31.526 1.00 6.01 64 GLY D O 1
ATOM 4601 N N . ASP D 1 59 ? 20.567 50.139 30.196 1.00 3.98 65 ASP D N 1
ATOM 4602 C CA . ASP D 1 59 ? 20.932 48.988 29.384 1.00 4.85 65 ASP D CA 1
ATOM 4603 C C . ASP D 1 59 ? 21.907 49.316 28.242 1.00 5.13 65 ASP D C 1
ATOM 4604 O O . ASP D 1 59 ? 22.193 48.462 27.420 1.00 4.32 65 ASP D O 1
ATOM 4609 N N . PHE D 1 60 ? 22.415 50.544 28.194 1.00 4.44 66 PHE D N 1
ATOM 4610 C CA . PHE D 1 60 ? 23.377 50.929 27.157 1.00 7.00 66 PHE D CA 1
ATOM 4611 C C . PHE D 1 60 ? 24.789 50.735 27.707 1.00 6.95 66 PHE D C 1
ATOM 4612 O O . PHE D 1 60 ? 25.146 51.338 28.711 1.00 7.73 66 PHE D O 1
ATOM 4620 N N . ALA D 1 61 ? 25.584 49.900 27.045 1.00 6.34 67 ALA D N 1
ATOM 4621 C CA . ALA D 1 61 ? 26.913 49.550 27.539 1.00 8.00 67 ALA D CA 1
ATOM 4622 C C . ALA D 1 61 ? 27.988 49.909 26.536 1.00 10.72 67 ALA D C 1
ATOM 4623 O O . ALA D 1 61 ? 27.827 49.720 25.338 1.00 9.94 67 ALA D O 1
ATOM 4625 N N . GLU D 1 62 ? 29.109 50.403 27.032 1.00 13.52 68 GLU D N 1
ATOM 4626 C CA . GLU D 1 62 ? 30.163 50.842 26.136 1.00 12.49 68 GLU D CA 1
ATOM 4627 C C . GLU D 1 62 ? 31.550 50.474 26.661 1.00 12.41 68 GLU D C 1
ATOM 4628 O O . GLU D 1 62 ? 31.888 50.749 27.812 1.00 10.13 68 GLU D O 1
ATOM 4634 N N . ALA D 1 63 ? 32.343 49.832 25.811 1.00 12.76 69 ALA D N 1
ATOM 4635 C CA . ALA D 1 63 ? 33.710 49.488 26.151 1.00 10.76 69 ALA D CA 1
ATOM 4636 C C . ALA D 1 63 ? 34.643 50.161 25.164 1.00 11.69 69 ALA D C 1
ATOM 4637 O O . ALA D 1 63 ? 34.294 50.363 23.999 1.00 12.28 69 ALA D O 1
ATOM 4639 N N . VAL D 1 64 ? 35.839 50.502 25.620 1.00 9.97 70 VAL D N 1
ATOM 4640 C CA . VAL D 1 64 ? 36.808 51.120 24.726 1.00 10.44 70 VAL D CA 1
ATOM 4641 C C . VAL D 1 64 ? 38.076 50.288 24.670 1.00 11.05 70 VAL D C 1
ATOM 4642 O O . VAL D 1 64 ? 38.478 49.679 25.659 1.00 10.94 70 VAL D O 1
ATOM 4646 N N . THR D 1 65 ? 38.677 50.244 23.488 1.00 12.16 71 THR D N 1
ATOM 4647 C CA . THR D 1 65 ? 39.914 49.515 23.275 1.00 11.36 71 THR D CA 1
ATOM 4648 C C . THR D 1 65 ? 40.686 50.218 22.154 1.00 11.06 71 THR D C 1
ATOM 4649 O O . THR D 1 65 ? 40.364 51.355 21.808 1.00 11.38 71 THR D O 1
ATOM 4653 N N . THR D 1 66 ? 41.693 49.561 21.585 1.00 11.18 72 THR D N 1
ATOM 4654 C CA . THR D 1 66 ? 42.531 50.189 20.562 1.00 13.12 72 THR D CA 1
ATOM 4655 C C . THR D 1 66 ? 42.590 49.454 19.217 1.00 13.51 72 THR D C 1
ATOM 4656 O O . THR D 1 66 ? 42.134 48.314 19.081 1.00 12.47 72 THR D O 1
ATOM 4660 N N . GLN D 1 67 ? 43.195 50.113 18.233 1.00 13.07 73 GLN D N 1
ATOM 4661 C CA . GLN D 1 67 ? 43.376 49.531 16.905 1.00 13.94 73 GLN D CA 1
ATOM 4662 C C . GLN D 1 67 ? 44.345 48.356 16.947 1.00 14.34 73 GLN D C 1
ATOM 4663 O O . GLN D 1 67 ? 44.188 47.390 16.207 1.00 12.46 73 GLN D O 1
ATOM 4669 N N . SER D 1 68 ? 45.335 48.438 17.832 1.00 14.48 74 SER D N 1
ATOM 4670 C CA . SER D 1 68 ? 46.293 47.359 18.010 1.00 15.61 74 SER D CA 1
ATOM 4671 C C . SER D 1 68 ? 45.627 46.100 18.577 1.00 15.29 74 SER D C 1
ATOM 4672 O O . SER D 1 68 ? 46.064 44.984 18.304 1.00 15.78 74 SER D O 1
ATOM 4675 N N . GLU D 1 69 ? 44.557 46.283 19.345 1.00 14.82 75 GLU D N 1
ATOM 4676 C CA . GLU D 1 69 ? 43.859 45.162 19.961 1.00 15.44 75 GLU D CA 1
ATOM 4677 C C . GLU D 1 69 ? 42.691 44.659 19.114 1.00 14.47 75 GLU D C 1
ATOM 4678 O O . GLU D 1 69 ? 42.350 43.475 19.142 1.00 14.18 75 GLU D O 1
ATOM 4684 N N . LEU D 1 70 ? 42.071 45.568 18.374 1.00 10.64 76 LEU D N 1
ATOM 4685 C CA . LEU D 1 70 ? 40.914 45.228 17.555 1.00 9.78 76 LEU D CA 1
ATOM 4686 C C . LEU D 1 70 ? 41.020 45.986 16.235 1.00 9.04 76 LEU D C 1
ATOM 4687 O O . LEU D 1 70 ? 40.348 46.994 16.043 1.00 10.06 76 LEU D O 1
ATOM 4692 N N . PRO D 1 71 ? 41.871 45.495 15.330 1.00 11.59 77 PRO D N 1
ATOM 4693 C CA . PRO D 1 71 ? 42.141 46.175 14.057 1.00 11.99 77 PRO D CA 1
ATOM 4694 C C . PRO D 1 71 ? 40.967 46.149 13.092 1.00 14.63 77 PRO D C 1
ATOM 4695 O O . PRO D 1 71 ? 40.245 45.153 13.037 1.00 15.75 77 PRO D O 1
ATOM 4699 N N . GLY D 1 72 ? 40.791 47.230 12.336 1.00 15.49 78 GLY D N 1
ATOM 4700 C CA . GLY D 1 72 ? 39.737 47.296 11.342 1.00 16.46 78 GLY D CA 1
ATOM 4701 C C . GLY D 1 72 ? 39.340 48.710 10.972 1.00 17.63 78 GLY D C 1
ATOM 4702 O O . GLY D 1 72 ? 39.555 49.643 11.743 1.00 18.33 78 GLY D O 1
ATOM 4703 N N . ASN D 1 73 ? 38.756 48.866 9.787 1.00 19.27 79 ASN D N 1
ATOM 4704 C CA . ASN D 1 73 ? 38.285 50.165 9.311 1.00 19.81 79 ASN D CA 1
ATOM 4705 C C . ASN D 1 73 ? 36.869 50.417 9.828 1.00 18.54 79 ASN D C 1
ATOM 4706 O O . ASN D 1 73 ? 35.940 50.649 9.054 1.00 20.04 79 ASN D O 1
ATOM 4711 N N . TRP D 1 74 ? 36.715 50.359 11.146 1.00 15.63 80 TRP D N 1
ATOM 4712 C CA . TRP D 1 74 ? 35.421 50.541 11.789 1.00 13.57 80 TRP D CA 1
ATOM 4713 C C . TRP D 1 74 ? 34.847 51.920 11.476 1.00 11.83 80 TRP D C 1
ATOM 4714 O O . TRP D 1 74 ? 35.576 52.910 11.478 1.00 8.28 80 TRP D O 1
ATOM 4725 N N . PRO D 1 75 ? 33.547 51.983 11.191 1.00 11.76 81 PRO D N 1
ATOM 4726 C CA . PRO D 1 75 ? 32.911 53.253 10.834 1.00 11.16 81 PRO D CA 1
ATOM 4727 C C . PRO D 1 75 ? 32.865 54.197 12.023 1.00 10.47 81 PRO D C 1
ATOM 4728 O O . PRO D 1 75 ? 32.863 53.758 13.184 1.00 4.04 81 PRO D O 1
ATOM 4732 N N . GLN D 1 76 ? 32.834 55.486 11.709 1.00 9.03 82 GLN D N 1
ATOM 4733 C CA . GLN D 1 76 ? 32.802 56.544 12.694 1.00 9.23 82 GLN D CA 1
ATOM 4734 C C . GLN D 1 76 ? 31.574 56.445 13.579 1.00 10.59 82 GLN D C 1
ATOM 4735 O O . GLN D 1 76 ? 30.477 56.150 13.107 1.00 8.82 82 GLN D O 1
ATOM 4741 N N . LEU D 1 77 ? 31.770 56.692 14.870 1.00 13.71 83 LEU D N 1
ATOM 4742 C CA . LEU D 1 77 ? 30.674 56.678 15.827 1.00 13.10 83 LEU D CA 1
ATOM 4743 C C . LEU D 1 77 ? 30.111 58.079 15.984 1.00 12.01 83 LEU D C 1
ATOM 4744 O O . LEU D 1 77 ? 30.845 59.017 16.263 1.00 15.22 83 LEU D O 1
ATOM 4749 N N . HIS D 1 78 ? 28.809 58.210 15.768 1.00 11.43 84 HIS D N 1
ATOM 4750 C CA . HIS D 1 78 ? 28.081 59.456 15.964 1.00 9.80 84 HIS D CA 1
ATOM 4751 C C . HIS D 1 78 ? 26.825 59.099 16.767 1.00 10.79 84 HIS D C 1
ATOM 4752 O O . HIS D 1 78 ? 26.107 58.171 16.397 1.00 10.40 84 HIS D O 1
ATOM 4759 N N . PHE D 1 79 ? 26.562 59.808 17.860 1.00 7.92 85 PHE D N 1
ATOM 4760 C CA . PHE D 1 79 ? 25.323 59.604 18.617 1.00 8.57 85 PHE D CA 1
ATOM 4761 C C . PHE D 1 79 ? 24.303 60.674 18.232 1.00 9.88 85 PHE D C 1
ATOM 4762 O O . PHE D 1 79 ? 24.660 61.832 18.073 1.00 10.22 85 PHE D O 1
ATOM 4770 N N . ALA D 1 80 ? 23.041 60.291 18.070 1.00 11.20 86 ALA D N 1
ATOM 4771 C CA . ALA D 1 80 ? 21.981 61.256 17.765 1.00 12.00 86 ALA D CA 1
ATOM 4772 C C . ALA D 1 80 ? 20.668 60.906 18.456 1.00 11.02 86 ALA D C 1
ATOM 4773 O O . ALA D 1 80 ? 20.436 59.757 18.829 1.00 9.64 86 ALA D O 1
ATOM 4775 N N . GLN D 1 81 ? 19.815 61.910 18.615 1.00 9.14 87 GLN D N 1
ATOM 4776 C CA . GLN D 1 81 ? 18.497 61.719 19.204 1.00 12.25 87 GLN D CA 1
ATOM 4777 C C . GLN D 1 81 ? 17.592 61.001 18.210 1.00 11.49 87 GLN D C 1
ATOM 4778 O O . GLN D 1 81 ? 17.721 61.187 17.010 1.00 11.34 87 GLN D O 1
ATOM 4784 N N . PRO D 1 82 ? 16.690 60.164 18.702 1.00 11.59 88 PRO D N 1
ATOM 4785 C CA . PRO D 1 82 ? 15.743 59.473 17.824 1.00 12.43 88 PRO D CA 1
ATOM 4786 C C . PRO D 1 82 ? 14.800 60.420 17.083 1.00 11.99 88 PRO D C 1
ATOM 4787 O O . PRO D 1 82 ? 14.377 61.460 17.619 1.00 10.06 88 PRO D O 1
ATOM 4791 N N . THR D 1 83 ? 14.515 60.073 15.834 1.00 10.19 89 THR D N 1
ATOM 4792 C CA . THR D 1 83 ? 13.493 60.755 15.065 1.00 13.96 89 THR D CA 1
ATOM 4793 C C . THR D 1 83 ? 12.477 59.687 14.719 1.00 13.35 89 THR D C 1
ATOM 4794 O O . THR D 1 83 ? 12.830 58.524 14.508 1.00 14.04 89 THR D O 1
ATOM 4798 N N . THR D 1 84 ? 11.211 60.069 14.698 1.00 11.34 90 THR D N 1
ATOM 4799 C CA . THR D 1 84 ? 10.165 59.116 14.386 1.00 12.59 90 THR D CA 1
ATOM 4800 C C . THR D 1 84 ? 10.299 58.729 12.925 1.00 10.90 90 THR D C 1
ATOM 4801 O O . THR D 1 84 ? 10.246 59.576 12.052 1.00 9.52 90 THR D O 1
ATOM 4805 N N . GLY D 1 85 ? 10.509 57.442 12.676 1.00 10.64 91 GLY D N 1
ATOM 4806 C CA . GLY D 1 85 ? 10.712 56.960 11.327 1.00 8.10 91 GLY D CA 1
ATOM 4807 C C . GLY D 1 85 ? 11.443 55.631 11.318 1.00 7.42 91 GLY D C 1
ATOM 4808 O O . GLY D 1 85 ? 11.563 54.959 12.352 1.00 7.77 91 GLY D O 1
ATOM 4809 N N . PRO D 1 86 ? 11.913 55.235 10.141 1.00 7.05 92 PRO D N 1
ATOM 4810 C CA . PRO D 1 86 ? 12.658 53.986 9.988 1.00 8.35 92 PRO D CA 1
ATOM 4811 C C . PRO D 1 86 ? 14.010 54.015 10.716 1.00 7.53 92 PRO D C 1
ATOM 4812 O O . PRO D 1 86 ? 14.599 55.077 10.940 1.00 5.82 92 PRO D O 1
ATOM 4816 N N . ALA D 1 87 ? 14.471 52.834 11.104 1.00 5.53 93 ALA D N 1
ATOM 4817 C CA . ALA D 1 87 ? 15.758 52.666 11.749 1.00 5.85 93 ALA D CA 1
ATOM 4818 C C . ALA D 1 87 ? 16.212 51.257 11.442 1.00 7.77 93 ALA D C 1
ATOM 4819 O O . ALA D 1 87 ? 15.399 50.386 11.131 1.00 5.20 93 ALA D O 1
ATOM 4821 N N . SER D 1 88 ? 17.516 51.036 11.513 1.00 9.38 94 SER D N 1
ATOM 4822 C CA . SER D 1 88 ? 18.060 49.728 11.234 1.00 8.63 94 SER D CA 1
ATOM 4823 C C . SER D 1 88 ? 18.614 49.102 12.494 1.00 8.83 94 SER D C 1
ATOM 4824 O O . SER D 1 88 ? 19.416 49.706 13.209 1.00 8.27 94 SER D O 1
ATOM 4827 N N . TRP D 1 89 ? 18.164 47.888 12.768 1.00 7.35 95 TRP D N 1
ATOM 4828 C CA . TRP D 1 89 ? 18.701 47.122 13.862 1.00 9.31 95 TRP D CA 1
ATOM 4829 C C . TRP D 1 89 ? 19.868 46.358 13.244 1.00 9.38 95 TRP D C 1
ATOM 4830 O O . TRP D 1 89 ? 19.660 45.548 12.343 1.00 8.20 95 TRP D O 1
ATOM 4841 N N . CYS D 1 90 ? 21.091 46.630 13.702 1.00 7.03 96 CYS D N 1
ATOM 4842 C CA . CYS D 1 90 ? 22.286 46.036 13.094 1.00 9.13 96 CYS D CA 1
ATOM 4843 C C . CYS D 1 90 ? 22.629 44.655 13.675 1.00 10.83 96 CYS D C 1
ATOM 4844 O O . CYS D 1 90 ? 23.555 44.495 14.467 1.00 7.83 96 CYS D O 1
ATOM 4847 N N . THR D 1 91 ? 21.864 43.667 13.232 1.00 9.72 97 THR D N 1
ATOM 4848 C CA . THR D 1 91 ? 21.902 42.285 13.725 1.00 10.03 97 THR D CA 1
ATOM 4849 C C . THR D 1 91 ? 23.061 41.485 13.115 1.00 11.72 97 THR D C 1
ATOM 4850 O O . THR D 1 91 ? 23.521 41.801 12.018 1.00 12.59 97 THR D O 1
ATOM 4854 N N . ALA D 1 92 ? 23.539 40.453 13.816 1.00 11.49 98 ALA D N 1
ATOM 4855 C CA . ALA D 1 92 ? 24.618 39.592 13.294 1.00 10.86 98 ALA D CA 1
ATOM 4856 C C . ALA D 1 92 ? 24.259 38.799 12.024 1.00 11.60 98 ALA D C 1
ATOM 4857 O O . ALA D 1 92 ? 25.127 38.196 11.390 1.00 11.21 98 ALA D O 1
ATOM 4859 N N . THR D 1 93 ? 22.983 38.787 11.657 1.00 11.22 99 THR D N 1
ATOM 4860 C CA . THR D 1 93 ? 22.564 38.116 10.435 1.00 12.23 99 THR D CA 1
ATOM 4861 C C . THR D 1 93 ? 21.908 39.085 9.441 1.00 11.52 99 THR D C 1
ATOM 4862 O O . THR D 1 93 ? 21.209 38.660 8.527 1.00 10.64 99 THR D O 1
ATOM 4866 N N . GLY D 1 94 ? 22.139 40.382 9.615 1.00 9.06 100 GLY D N 1
ATOM 4867 C CA . GLY D 1 94 ? 21.605 41.357 8.677 1.00 9.09 100 GLY D CA 1
ATOM 4868 C C . GLY D 1 94 ? 20.855 42.517 9.304 1.00 8.74 100 GLY D C 1
ATOM 4869 O O . GLY D 1 94 ? 20.340 42.406 10.415 1.00 7.95 100 GLY D O 1
ATOM 4870 N N . ASP D 1 95 ? 20.802 43.638 8.594 1.00 6.95 101 ASP D N 1
ATOM 4871 C CA . ASP D 1 95 ? 20.074 44.804 9.089 1.00 9.54 101 ASP D CA 1
ATOM 4872 C C . ASP D 1 95 ? 18.584 44.528 9.084 1.00 9.42 101 ASP D C 1
ATOM 4873 O O . ASP D 1 95 ? 18.031 44.083 8.083 1.00 8.75 101 ASP D O 1
ATOM 4878 N N . GLU D 1 96 ? 17.941 44.802 10.210 1.00 9.10 102 GLU D N 1
ATOM 4879 C CA . GLU D 1 96 ? 16.511 44.624 10.341 1.00 9.18 102 GLU D CA 1
ATOM 4880 C C . GLU D 1 96 ? 15.875 46.013 10.353 1.00 10.46 102 GLU D C 1
ATOM 4881 O O . GLU D 1 96 ? 16.079 46.794 11.290 1.00 9.48 102 GLU D O 1
ATOM 4887 N N . GLU D 1 97 ? 15.134 46.340 9.297 1.00 8.68 103 GLU D N 1
ATOM 4888 C CA . GLU D 1 97 ? 14.487 47.642 9.216 1.00 10.41 103 GLU D CA 1
ATOM 4889 C C . GLU D 1 97 ? 13.237 47.631 10.063 1.00 9.91 103 GLU D C 1
ATOM 4890 O O . GLU D 1 97 ? 12.408 46.740 9.923 1.00 8.48 103 GLU D O 1
ATOM 4896 N N . GLY D 1 98 ? 13.110 48.613 10.950 1.00 6.14 104 GLY D N 1
ATOM 4897 C CA . GLY D 1 98 ? 11.944 48.702 11.803 1.00 10.29 104 GLY D CA 1
ATOM 4898 C C . GLY D 1 98 ? 11.488 50.127 12.039 1.00 9.66 104 GLY D C 1
ATOM 4899 O O . GLY D 1 98 ? 12.043 51.065 11.470 1.00 9.91 104 GLY D O 1
ATOM 4900 N N . LEU D 1 99 ? 10.468 50.285 12.873 1.00 10.86 105 LEU D N 1
ATOM 4901 C CA . LEU D 1 99 ? 9.977 51.601 13.239 1.00 11.10 105 LEU D CA 1
ATOM 4902 C C . LEU D 1 99 ? 10.627 52.051 14.542 1.00 11.88 105 LEU D C 1
ATOM 4903 O O . LEU D 1 99 ? 10.708 51.298 15.502 1.00 10.83 105 LEU D O 1
ATOM 4908 N N . LEU D 1 100 ? 11.087 53.290 14.571 1.00 10.70 106 LEU D N 1
ATOM 4909 C CA . LEU D 1 100 ? 11.671 53.831 15.780 1.00 10.85 106 LEU D CA 1
ATOM 4910 C C . LEU D 1 100 ? 10.943 55.116 16.129 1.00 11.70 106 LEU D C 1
ATOM 4911 O O . LEU D 1 100 ? 10.679 55.941 15.262 1.00 8.82 106 LEU D O 1
ATOM 4916 N N . SER D 1 101 ? 10.593 55.249 17.402 1.00 10.02 107 SER D N 1
ATOM 4917 C CA . SER D 1 101 ? 10.014 56.469 17.936 1.00 9.88 107 SER D CA 1
ATOM 4918 C C . SER D 1 101 ? 10.208 56.387 19.431 1.00 10.78 107 SER D C 1
ATOM 4919 O O . SER D 1 101 ? 10.435 55.294 19.980 1.00 8.39 107 SER D O 1
ATOM 4922 N N . GLY D 1 102 ? 10.119 57.530 20.096 1.00 5.09 108 GLY D N 1
ATOM 4923 C CA . GLY D 1 102 ? 10.317 57.542 21.530 1.00 8.70 108 GLY D CA 1
ATOM 4924 C C . GLY D 1 102 ? 9.311 56.655 22.247 1.00 5.56 108 GLY D C 1
ATOM 4925 O O . GLY D 1 102 ? 9.650 55.971 23.194 1.00 5.61 108 GLY D O 1
ATOM 4926 N N . GLU D 1 103 ? 8.075 56.651 21.764 1.00 2.85 109 GLU D N 1
ATOM 4927 C CA . GLU D 1 103 ? 7.004 55.916 22.426 1.00 6.22 109 GLU D CA 1
ATOM 4928 C C . GLU D 1 103 ? 6.935 54.430 22.087 1.00 7.21 109 GLU D C 1
ATOM 4929 O O . GLU D 1 103 ? 6.690 53.606 22.977 1.00 7.47 109 GLU D O 1
ATOM 4935 N N . VAL D 1 104 ? 7.120 54.096 20.805 1.00 3.67 110 VAL D N 1
ATOM 4936 C CA . VAL D 1 104 ? 6.925 52.729 20.314 1.00 7.65 110 VAL D CA 1
ATOM 4937 C C . VAL D 1 104 ? 7.944 52.365 19.238 1.00 10.15 110 VAL D C 1
ATOM 4938 O O . VAL D 1 104 ? 8.145 53.119 18.286 1.00 8.09 110 VAL D O 1
ATOM 4942 N N . CYS D 1 105 ? 8.591 51.214 19.402 1.00 8.88 111 CYS D N 1
ATOM 4943 C CA . CYS D 1 105 ? 9.534 50.726 18.411 1.00 10.44 111 CYS D CA 1
ATOM 4944 C C . CYS D 1 105 ? 9.109 49.336 17.992 1.00 9.93 111 CYS D C 1
ATOM 4945 O O . CYS D 1 105 ? 8.752 48.521 18.840 1.00 8.30 111 CYS D O 1
ATOM 4948 N N . LEU D 1 106 ? 9.157 49.071 16.686 1.00 8.17 112 LEU D N 1
ATOM 4949 C CA . LEU D 1 106 ? 8.774 47.763 16.151 1.00 10.65 112 LEU D CA 1
ATOM 4950 C C . LEU D 1 106 ? 9.872 47.206 15.249 1.00 12.64 112 LEU D C 1
ATOM 4951 O O . LEU D 1 106 ? 10.320 47.878 14.319 1.00 12.78 112 LEU D O 1
ATOM 4956 N N . ALA D 1 107 ? 10.303 45.983 15.531 1.00 10.16 113 ALA D N 1
ATOM 4957 C CA . ALA D 1 107 ? 11.322 45.314 14.732 1.00 12.83 113 ALA D CA 1
ATOM 4958 C C . ALA D 1 107 ? 11.290 43.845 15.081 1.00 12.10 113 ALA D C 1
ATOM 4959 O O . ALA D 1 107 ? 11.167 43.494 16.248 1.00 12.58 113 ALA D O 1
ATOM 4961 N N . TRP D 1 108 ? 11.403 42.984 14.079 1.00 13.52 114 TRP D N 1
ATOM 4962 C CA . TRP D 1 108 ? 11.430 41.551 14.352 1.00 16.00 114 TRP D CA 1
ATOM 4963 C C . TRP D 1 108 ? 12.816 41.152 14.840 1.00 14.44 114 TRP D C 1
ATOM 4964 O O . TRP D 1 108 ? 13.779 41.181 14.079 1.00 14.56 114 TRP D O 1
ATOM 4975 N N . THR D 1 109 ? 12.924 40.795 16.115 1.00 12.63 115 THR D N 1
ATOM 4976 C CA . THR D 1 109 ? 14.216 40.409 16.674 1.00 11.31 115 THR D CA 1
ATOM 4977 C C . THR D 1 109 ? 14.159 39.100 17.437 1.00 11.98 115 THR D C 1
ATOM 4978 O O . THR D 1 109 ? 13.081 38.593 17.754 1.00 9.99 115 THR D O 1
ATOM 4982 N N . THR D 1 110 ? 15.337 38.553 17.712 1.00 12.64 116 THR D N 1
ATOM 4983 C CA . THR D 1 110 ? 15.464 37.347 18.521 1.00 17.22 116 THR D CA 1
ATOM 4984 C C . THR D 1 110 ? 16.225 37.731 19.777 1.00 16.72 116 THR D C 1
ATOM 4985 O O . THR D 1 110 ? 16.870 38.775 19.817 1.00 15.52 116 THR D O 1
ATOM 4989 N N . SER D 1 111 ? 16.160 36.887 20.799 1.00 18.83 117 SER D N 1
ATOM 4990 C CA . SER D 1 111 ? 16.838 37.159 22.062 1.00 19.23 117 SER D CA 1
ATOM 4991 C C . SER D 1 111 ? 18.314 37.469 21.834 1.00 17.14 117 SER D C 1
ATOM 4992 O O . SER D 1 111 ? 18.863 38.385 22.453 1.00 17.01 117 SER D O 1
ATOM 4995 N N . GLY D 1 112 ? 18.938 36.719 20.925 1.00 11.10 118 GLY D N 1
ATOM 4996 C CA . GLY D 1 112 ? 20.327 36.934 20.561 1.00 8.46 118 GLY D CA 1
ATOM 4997 C C . GLY D 1 112 ? 20.636 38.300 19.956 1.00 8.15 118 GLY D C 1
ATOM 4998 O O . GLY D 1 112 ? 21.805 38.687 19.873 1.00 7.25 118 GLY D O 1
ATOM 4999 N N . ASP D 1 113 ? 19.605 39.040 19.544 1.00 5.34 119 ASP D N 1
ATOM 5000 C CA . ASP D 1 113 ? 19.814 40.359 18.943 1.00 6.81 119 ASP D CA 1
ATOM 5001 C C . ASP D 1 113 ? 20.018 41.453 19.979 1.00 8.09 119 ASP D C 1
ATOM 5002 O O . ASP D 1 113 ? 20.283 42.602 19.616 1.00 6.26 119 ASP D O 1
ATOM 5007 N N . SER D 1 114 ? 19.852 41.105 21.253 1.00 7.68 120 SER D N 1
ATOM 5008 C CA . SER D 1 114 ? 20.093 42.040 22.349 1.00 10.92 120 SER D CA 1
ATOM 5009 C C . SER D 1 114 ? 21.467 42.653 22.150 1.00 10.74 120 SER D C 1
ATOM 5010 O O . SER D 1 114 ? 22.438 41.933 21.896 1.00 8.37 120 SER D O 1
ATOM 5013 N N . GLY D 1 115 ? 21.552 43.975 22.249 1.00 8.87 121 GLY D N 1
ATOM 5014 C CA . GLY D 1 115 ? 22.821 44.651 22.050 1.00 9.14 121 GLY D CA 1
ATOM 5015 C C . GLY D 1 115 ? 23.064 45.226 20.664 1.00 10.50 121 GLY D C 1
ATOM 5016 O O . GLY D 1 115 ? 23.951 46.054 20.491 1.00 7.62 121 GLY D O 1
ATOM 5017 N N . SER D 1 116 ? 22.294 44.789 19.672 1.00 10.89 122 SER D N 1
ATOM 5018 C CA . SER D 1 116 ? 22.459 45.304 18.312 1.00 11.78 122 SER D CA 1
ATOM 5019 C C . SER D 1 116 ? 22.359 46.821 18.284 1.00 10.77 122 SER D C 1
ATOM 5020 O O . SER D 1 116 ? 21.474 47.389 18.906 1.00 9.66 122 SER D O 1
ATOM 5023 N N . ALA D 1 117 ? 23.272 47.471 17.571 1.00 8.68 123 ALA D N 1
ATOM 5024 C CA . ALA D 1 117 ? 23.190 48.911 17.387 1.00 9.88 123 ALA D CA 1
ATOM 5025 C C . ALA D 1 117 ? 21.931 49.281 16.593 1.00 9.40 123 ALA D C 1
ATOM 5026 O O . ALA D 1 117 ? 21.610 48.635 15.590 1.00 8.42 123 ALA D O 1
ATOM 5028 N N . VAL D 1 118 ? 21.217 50.309 17.048 1.00 8.32 124 VAL D N 1
ATOM 5029 C CA . VAL D 1 118 ? 20.053 50.812 16.316 1.00 6.89 124 VAL D CA 1
ATOM 5030 C C . VAL D 1 118 ? 20.431 52.154 15.700 1.00 9.80 124 VAL D C 1
ATOM 5031 O O . VAL D 1 118 ? 20.739 53.112 16.420 1.00 10.16 124 VAL D O 1
ATOM 5035 N N . VAL D 1 119 ? 20.420 52.228 14.371 1.00 7.60 125 VAL D N 1
ATOM 5036 C CA . VAL D 1 119 ? 20.880 53.433 13.684 1.00 9.45 125 VAL D CA 1
ATOM 5037 C C . VAL D 1 119 ? 19.858 54.119 12.774 1.00 9.17 125 VAL D C 1
ATOM 5038 O O . VAL D 1 119 ? 18.962 53.483 12.240 1.00 10.95 125 VAL D O 1
ATOM 5042 N N . GLN D 1 120 ? 20.006 55.429 12.626 1.00 10.23 126 GLN D N 1
ATOM 5043 C CA . GLN D 1 120 ? 19.218 56.206 11.670 1.00 9.90 126 GLN D CA 1
ATOM 5044 C C . GLN D 1 120 ? 20.247 57.008 10.888 1.00 11.98 126 GLN D C 1
ATOM 5045 O O . GLN D 1 120 ? 20.901 57.899 11.441 1.00 10.34 126 GLN D O 1
ATOM 5051 N N . GLY D 1 121 ? 20.420 56.654 9.618 1.00 11.79 127 GLY D N 1
ATOM 5052 C CA . GLY D 1 121 ? 21.432 57.283 8.786 1.00 12.87 127 GLY D CA 1
ATOM 5053 C C . GLY D 1 121 ? 22.794 56.815 9.264 1.00 15.63 127 GLY D C 1
ATOM 5054 O O . GLY D 1 121 ? 23.022 55.620 9.451 1.00 16.85 127 GLY D O 1
ATOM 5055 N N . ASP D 1 122 ? 23.700 57.749 9.509 1.00 16.94 128 ASP D N 1
ATOM 5056 C CA . ASP D 1 122 ? 25.017 57.368 9.991 1.00 18.41 128 ASP D CA 1
ATOM 5057 C C . ASP D 1 122 ? 25.190 57.679 11.475 1.00 17.99 128 ASP D C 1
ATOM 5058 O O . ASP D 1 122 ? 26.281 58.019 11.932 1.00 19.15 128 ASP D O 1
ATOM 5063 N N . ALA D 1 123 ? 24.111 57.539 12.231 1.00 15.42 129 ALA D N 1
ATOM 5064 C CA . ALA D 1 123 ? 24.172 57.810 13.658 1.00 14.05 129 ALA D CA 1
ATOM 5065 C C . ALA D 1 123 ? 23.524 56.717 14.495 1.00 13.35 129 ALA D C 1
ATOM 5066 O O . ALA D 1 123 ? 22.477 56.186 14.134 1.00 13.28 129 ALA D O 1
ATOM 5068 N N . VAL D 1 124 ? 24.148 56.397 15.622 1.00 10.82 130 VAL D N 1
ATOM 5069 C CA . VAL D 1 124 ? 23.596 55.436 16.566 1.00 11.85 130 VAL D CA 1
ATOM 5070 C C . VAL D 1 124 ? 22.601 56.167 17.464 1.00 12.40 130 VAL D C 1
ATOM 5071 O O . VAL D 1 124 ? 22.917 57.226 18.014 1.00 11.80 130 VAL D O 1
ATOM 5075 N N . VAL D 1 125 ? 21.395 55.625 17.597 1.00 9.07 131 VAL D N 1
ATOM 5076 C CA . VAL D 1 125 ? 20.399 56.236 18.470 1.00 12.06 131 VAL D CA 1
ATOM 5077 C C . VAL D 1 125 ? 20.333 55.461 19.785 1.00 12.27 131 VAL D C 1
ATOM 5078 O O . VAL D 1 125 ? 19.887 55.983 20.801 1.00 12.13 131 VAL D O 1
ATOM 5082 N N . GLY D 1 126 ? 20.802 54.217 19.759 1.00 9.72 132 GLY D N 1
ATOM 5083 C CA . GLY D 1 126 ? 20.819 53.378 20.946 1.00 10.13 132 GLY D CA 1
ATOM 5084 C C . GLY D 1 126 ? 21.143 51.933 20.618 1.00 9.67 132 GLY D C 1
ATOM 5085 O O . GLY D 1 126 ? 21.601 51.636 19.515 1.00 11.70 132 GLY D O 1
ATOM 5086 N N . VAL D 1 127 ? 20.922 51.041 21.582 1.00 8.22 133 VAL D N 1
ATOM 5087 C CA . VAL D 1 127 ? 21.127 49.608 21.386 1.00 9.15 133 VAL D CA 1
ATOM 5088 C C . VAL D 1 127 ? 19.818 48.863 21.648 1.00 9.29 133 VAL D C 1
ATOM 5089 O O . VAL D 1 127 ? 18.975 49.334 22.408 1.00 7.14 133 VAL D O 1
ATOM 5093 N N . HIS D 1 128 ? 19.641 47.716 21.000 1.00 7.08 134 HIS D N 1
ATOM 5094 C CA . HIS D 1 128 ? 18.430 46.918 21.169 1.00 10.72 134 HIS D CA 1
ATOM 5095 C C . HIS D 1 128 ? 18.429 46.301 22.565 1.00 8.80 134 HIS D C 1
ATOM 5096 O O . HIS D 1 128 ? 19.376 45.623 22.954 1.00 10.33 134 HIS D O 1
ATOM 5103 N N . THR D 1 129 ? 17.346 46.494 23.299 1.00 8.99 135 THR D N 1
ATOM 5104 C CA . THR D 1 129 ? 17.297 46.082 24.700 1.00 9.44 135 THR D CA 1
ATOM 5105 C C . THR D 1 129 ? 16.438 44.842 24.937 1.00 11.63 135 THR D C 1
ATOM 5106 O O . THR D 1 129 ? 16.742 44.002 25.789 1.00 10.61 135 THR D O 1
ATOM 5110 N N . GLY D 1 130 ? 15.369 44.708 24.170 1.00 12.00 136 GLY D N 1
ATOM 5111 C CA . GLY D 1 130 ? 14.506 43.559 24.340 1.00 12.14 136 GLY D CA 1
ATOM 5112 C C . GLY D 1 130 ? 13.275 43.673 23.479 1.00 11.46 136 GLY D C 1
ATOM 5113 O O . GLY D 1 130 ? 13.150 44.623 22.696 1.00 8.85 136 GLY D O 1
ATOM 5114 N N . SER D 1 131 ? 12.363 42.718 23.640 1.00 10.04 137 SER D N 1
ATOM 5115 C CA . SER D 1 131 ? 11.162 42.660 22.814 1.00 14.89 137 SER D CA 1
ATOM 5116 C C . SER D 1 131 ? 9.942 42.078 23.530 1.00 18.29 137 SER D C 1
ATOM 5117 O O . SER D 1 131 ? 10.058 41.482 24.606 1.00 16.92 137 SER D O 1
ATOM 5120 N N . ASN D 1 132 ? 8.776 42.232 22.900 1.00 21.05 138 ASN D N 1
ATOM 5121 C CA . ASN D 1 132 ? 7.517 41.709 23.438 1.00 21.23 138 ASN D CA 1
ATOM 5122 C C . ASN D 1 132 ? 6.577 41.264 22.312 1.00 19.71 138 ASN D C 1
ATOM 5123 O O . ASN D 1 132 ? 6.939 41.351 21.135 1.00 18.03 138 ASN D O 1
ATOM 5128 N N . THR D 1 133 ? 5.376 40.810 22.683 1.00 19.63 139 THR D N 1
ATOM 5129 C CA . THR D 1 133 ? 4.356 40.303 21.753 1.00 20.81 139 THR D CA 1
ATOM 5130 C C . THR D 1 133 ? 4.217 41.134 20.476 1.00 21.00 139 THR D C 1
ATOM 5131 O O . THR D 1 133 ? 4.168 42.364 20.522 1.00 18.39 139 THR D O 1
ATOM 5135 N N . SER D 1 134 ? 4.138 40.435 19.349 1.00 22.91 140 SER D N 1
ATOM 5136 C CA . SER D 1 134 ? 4.170 41.047 18.030 1.00 24.76 140 SER D CA 1
ATOM 5137 C C . SER D 1 134 ? 5.617 41.449 17.794 1.00 22.80 140 SER D C 1
ATOM 5138 O O . SER D 1 134 ? 6.537 40.767 18.255 1.00 23.90 140 SER D O 1
ATOM 5141 N N . GLY D 1 135 ? 5.831 42.549 17.092 1.00 19.75 141 GLY D N 1
ATOM 5142 C CA . GLY D 1 135 ? 7.189 42.976 16.814 1.00 17.72 141 GLY D CA 1
ATOM 5143 C C . GLY D 1 135 ? 7.692 44.091 17.708 1.00 13.67 141 GLY D C 1
ATOM 5144 O O . GLY D 1 135 ? 8.553 44.852 17.289 1.00 14.43 141 GLY D O 1
ATOM 5145 N N . VAL D 1 136 ? 7.191 44.160 18.943 1.00 10.43 142 VAL D N 1
ATOM 5146 C CA . VAL D 1 136 ? 7.581 45.211 19.887 1.00 11.29 142 VAL D CA 1
ATOM 5147 C C . VAL D 1 136 ? 9.061 45.145 20.293 1.00 10.45 142 VAL D C 1
ATOM 5148 O O . VAL D 1 136 ? 9.539 44.118 20.742 1.00 7.80 142 VAL D O 1
ATOM 5152 N N . ALA D 1 137 ? 9.773 46.247 20.108 1.00 8.37 143 ALA D N 1
ATOM 5153 C CA . ALA D 1 137 ? 11.176 46.342 20.493 1.00 8.55 143 ALA D CA 1
ATOM 5154 C C . ALA D 1 137 ? 11.373 47.463 21.512 1.00 8.70 143 ALA D C 1
ATOM 5155 O O . ALA D 1 137 ? 10.590 48.408 21.562 1.00 5.42 143 ALA D O 1
ATOM 5157 N N . TYR D 1 138 ? 12.418 47.336 22.324 1.00 9.46 144 TYR D N 1
ATOM 5158 C CA . TYR D 1 138 ? 12.799 48.347 23.295 1.00 9.48 144 TYR D CA 1
ATOM 5159 C C . TYR D 1 138 ? 14.238 48.734 22.968 1.00 11.04 144 TYR D C 1
ATOM 5160 O O . TYR D 1 138 ? 15.071 47.871 22.717 1.00 9.34 144 TYR D O 1
ATOM 5169 N N . VAL D 1 139 ? 14.511 50.030 22.924 1.00 8.02 145 VAL D N 1
ATOM 5170 C CA . VAL D 1 139 ? 15.828 50.531 22.543 1.00 7.71 145 VAL D CA 1
ATOM 5171 C C . VAL D 1 139 ? 16.323 51.493 23.613 1.00 8.42 145 VAL D C 1
ATOM 5172 O O . VAL D 1 139 ? 15.582 52.376 24.029 1.00 7.50 145 VAL D O 1
ATOM 5176 N N . THR D 1 140 ? 17.565 51.326 24.068 1.00 6.83 146 THR D N 1
ATOM 5177 C CA . THR D 1 140 ? 18.098 52.227 25.082 1.00 6.36 146 THR D CA 1
ATOM 5178 C C . THR D 1 140 ? 19.082 53.198 24.449 1.00 6.01 146 THR D C 1
ATOM 5179 O O . THR D 1 140 ? 19.981 52.782 23.735 1.00 8.68 146 THR D O 1
ATOM 5183 N N . THR D 1 141 ? 18.918 54.488 24.714 1.00 4.90 147 THR D N 1
ATOM 5184 C CA . THR D 1 141 ? 19.842 55.492 24.179 1.00 8.31 147 THR D CA 1
ATOM 5185 C C . THR D 1 141 ? 21.100 55.585 25.044 1.00 9.49 147 THR D C 1
ATOM 5186 O O . THR D 1 141 ? 21.135 55.022 26.142 1.00 8.29 147 THR D O 1
ATOM 5190 N N . PRO D 1 142 ? 22.137 56.286 24.564 1.00 11.01 148 PRO D N 1
ATOM 5191 C CA . PRO D 1 142 ? 23.363 56.465 25.351 1.00 11.23 148 PRO D CA 1
ATOM 5192 C C . PRO D 1 142 ? 23.141 57.122 26.711 1.00 12.32 148 PRO D C 1
ATOM 5193 O O . PRO D 1 142 ? 23.920 56.882 27.634 1.00 9.71 148 PRO D O 1
ATOM 5197 N N . SER D 1 143 ? 22.100 57.938 26.841 1.00 12.18 149 SER D N 1
ATOM 5198 C CA . SER D 1 143 ? 21.840 58.600 28.118 1.00 15.54 149 SER D CA 1
ATOM 5199 C C . SER D 1 143 ? 20.873 57.822 29.018 1.00 13.04 149 SER D C 1
ATOM 5200 O O . SER D 1 143 ? 20.377 58.346 30.015 1.00 11.41 149 SER D O 1
ATOM 5203 N N . GLY D 1 144 ? 20.602 56.575 28.640 1.00 12.15 150 GLY D N 1
ATOM 5204 C CA . GLY D 1 144 ? 19.828 55.662 29.463 1.00 10.30 150 GLY D CA 1
ATOM 5205 C C . GLY D 1 144 ? 18.316 55.711 29.344 1.00 10.46 150 GLY D C 1
ATOM 5206 O O . GLY D 1 144 ? 17.614 55.126 30.155 1.00 9.22 150 GLY D O 1
ATOM 5207 N N . LYS D 1 145 ? 17.815 56.417 28.342 1.00 8.87 151 LYS D N 1
ATOM 5208 C CA . LYS D 1 145 ? 16.380 56.534 28.143 1.00 9.94 151 LYS D CA 1
ATOM 5209 C C . LYS D 1 145 ? 15.849 55.305 27.394 1.00 8.47 151 LYS D C 1
ATOM 5210 O O . LYS D 1 145 ? 16.440 54.860 26.414 1.00 8.90 151 LYS D O 1
ATOM 5216 N N . LEU D 1 146 ? 14.759 54.733 27.880 1.00 6.64 152 LEU D N 1
ATOM 5217 C CA . LEU D 1 146 ? 14.182 53.571 27.223 1.00 10.89 152 LEU D CA 1
ATOM 5218 C C . LEU D 1 146 ? 13.139 54.004 26.192 1.00 12.21 152 LEU D C 1
ATOM 5219 O O . LEU D 1 146 ? 12.112 54.587 26.543 1.00 11.52 152 LEU D O 1
ATOM 5224 N N . LEU D 1 147 ? 13.422 53.754 24.918 1.00 9.04 153 LEU D N 1
ATOM 5225 C CA . LEU D 1 147 ? 12.456 54.049 23.867 1.00 10.28 153 LEU D CA 1
ATOM 5226 C C . LEU D 1 147 ? 11.585 52.828 23.672 1.00 8.64 153 LEU D C 1
ATOM 5227 O O . LEU D 1 147 ? 12.058 51.692 23.801 1.00 8.70 153 LEU D O 1
ATOM 5232 N N . GLY D 1 148 ? 10.304 53.051 23.399 1.00 8.03 154 GLY D N 1
ATOM 5233 C CA . GLY D 1 148 ? 9.417 51.944 23.083 1.00 11.45 154 GLY D CA 1
ATOM 5234 C C . GLY D 1 148 ? 8.546 51.417 24.197 1.00 11.32 154 GLY D C 1
ATOM 5235 O O . GLY D 1 148 ? 7.905 50.380 24.038 1.00 9.37 154 GLY D O 1
ATOM 5236 N N . ALA D 1 149 ? 8.479 52.146 25.309 1.00 10.79 155 ALA D N 1
ATOM 5237 C CA . ALA D 1 149 ? 7.735 51.671 26.473 1.00 10.88 155 ALA D CA 1
ATOM 5238 C C . ALA D 1 149 ? 6.369 52.324 26.663 1.00 10.20 155 ALA D C 1
ATOM 5239 O O . ALA D 1 149 ? 5.654 51.981 27.606 1.00 6.71 155 ALA D O 1
ATOM 5241 N N . ASP D 1 150 ? 6.020 53.273 25.796 1.00 3.91 156 ASP D N 1
ATOM 5242 C CA . ASP D 1 150 ? 4.762 54.012 25.945 1.00 6.43 156 ASP D CA 1
ATOM 5243 C C . ASP D 1 150 ? 3.740 53.647 24.892 1.00 5.19 156 ASP D C 1
ATOM 5244 O O . ASP D 1 150 ? 3.797 52.564 24.314 1.00 7.26 156 ASP D O 1
ATOM 5249 N N . THR D 1 151 ? 2.777 54.534 24.675 1.00 6.87 157 THR D N 1
ATOM 5250 C CA . THR D 1 151 ? 1.790 54.328 23.634 1.00 9.41 157 THR D CA 1
ATOM 5251 C C . THR D 1 151 ? 1.740 55.523 22.702 1.00 11.30 157 THR D C 1
ATOM 5252 O O . THR D 1 151 ? 2.232 56.608 23.029 1.00 7.02 157 THR D O 1
ATOM 5256 N N . VAL D 1 152 ? 1.125 55.299 21.548 1.00 7.45 158 VAL D N 1
ATOM 5257 C CA . VAL D 1 152 ? 0.928 56.332 20.546 1.00 10.17 158 VAL D CA 1
ATOM 5258 C C . VAL D 1 152 ? -0.250 55.901 19.684 1.00 9.26 158 VAL D C 1
ATOM 5259 O O . VAL D 1 152 ? -0.473 54.711 19.464 1.00 7.13 158 VAL D O 1
ATOM 5263 N N . THR D 1 153 ? -1.015 56.862 19.203 1.00 6.96 159 THR D N 1
ATOM 5264 C CA . THR D 1 153 ? -2.123 56.540 18.317 1.00 8.18 159 THR D CA 1
ATOM 5265 C C . THR D 1 153 ? -1.582 56.479 16.902 1.00 11.66 159 THR D C 1
ATOM 5266 O O . THR D 1 153 ? -0.575 57.132 16.574 1.00 8.98 159 THR D O 1
ATOM 5270 N N . LEU D 1 154 ? -2.253 55.705 16.057 1.00 12.42 160 LEU D N 1
ATOM 5271 C CA . LEU D 1 154 ? -1.872 55.636 14.655 1.00 11.89 160 LEU D C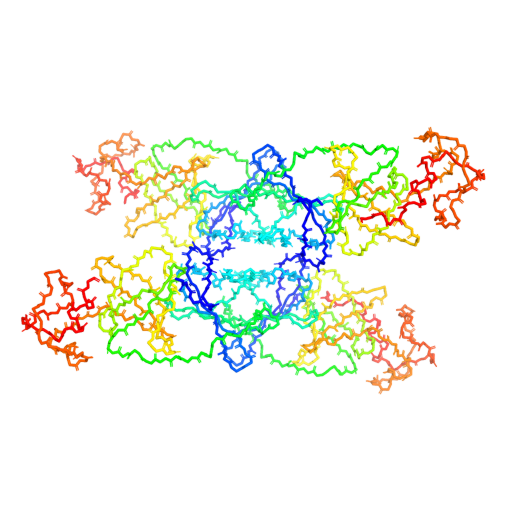A 1
ATOM 5272 C C . LEU D 1 154 ? -1.970 56.998 13.991 1.00 10.83 160 LEU D C 1
ATOM 5273 O O . LEU D 1 154 ? -1.133 57.345 13.143 1.00 9.05 160 LEU D O 1
ATOM 5278 N N . SER D 1 155 ? -2.980 57.772 14.377 1.00 10.22 161 SER D N 1
ATOM 5279 C CA . SER D 1 155 ? -3.163 59.116 13.830 1.00 10.91 161 SER D CA 1
ATOM 5280 C C . SER D 1 155 ? -1.962 60.028 14.093 1.00 12.90 161 SER D C 1
ATOM 5281 O O . SER D 1 155 ? -1.478 60.705 13.187 1.00 13.39 161 SER D O 1
ATOM 5284 N N . SER D 1 156 ? -1.485 60.042 15.332 1.00 12.24 162 SER D N 1
ATOM 5285 C CA . SER D 1 156 ? -0.331 60.855 15.708 1.00 12.21 162 SER D CA 1
ATOM 5286 C C . SER D 1 156 ? 0.962 60.350 15.043 1.00 10.01 162 SER D C 1
ATOM 5287 O O . SER D 1 156 ? 1.766 61.137 14.553 1.00 10.00 162 SER D O 1
ATOM 5290 N N . LEU D 1 157 ? 1.147 59.035 15.013 1.00 10.11 163 LEU D N 1
ATOM 5291 C CA . LEU D 1 157 ? 2.303 58.443 14.351 1.00 12.41 163 LEU D CA 1
ATOM 5292 C C . LEU D 1 157 ? 2.328 58.833 12.884 1.00 9.41 163 LEU D C 1
ATOM 5293 O O . LEU D 1 157 ? 3.388 59.116 12.332 1.00 7.62 163 LEU D O 1
ATOM 5298 N N . SER D 1 158 ? 1.145 58.839 12.268 1.00 8.19 164 SER D N 1
ATOM 5299 C CA . SER D 1 158 ? 0.981 59.123 10.843 1.00 9.57 164 SER D CA 1
ATOM 5300 C C . SER D 1 158 ? 1.490 60.488 10.370 1.00 11.12 164 SER D C 1
ATOM 5301 O O . SER D 1 158 ? 1.874 60.626 9.216 1.00 10.31 164 SER D O 1
ATOM 5304 N N . LYS D 1 159 ? 1.497 61.483 11.254 1.00 10.47 165 LYS D N 1
ATOM 5305 C CA . LYS D 1 159 ? 1.970 62.827 10.896 1.00 11.39 165 LYS D CA 1
ATOM 5306 C C . LYS D 1 159 ? 3.403 62.789 10.373 1.00 10.69 165 LYS D C 1
ATOM 5307 O O . LYS D 1 159 ? 3.802 63.632 9.577 1.00 7.24 165 LYS D O 1
ATOM 5313 N N . HIS D 1 160 ? 4.170 61.790 10.807 1.00 8.26 166 HIS D N 1
ATOM 5314 C CA . HIS D 1 160 ? 5.592 61.734 10.478 1.00 7.28 166 HIS D CA 1
ATOM 5315 C C . HIS D 1 160 ? 5.941 60.898 9.256 1.00 6.57 166 HIS D C 1
ATOM 5316 O O . HIS D 1 160 ? 7.117 60.674 8.968 1.00 5.56 166 HIS D O 1
ATOM 5323 N N . PHE D 1 161 ? 4.931 60.461 8.517 1.00 5.42 167 PHE D N 1
ATOM 5324 C CA . PHE D 1 161 ? 5.180 59.580 7.380 1.00 8.09 167 PHE D CA 1
ATOM 5325 C C . PHE D 1 161 ? 4.544 60.054 6.084 1.00 6.66 167 PHE D C 1
ATOM 5326 O O . PHE D 1 161 ? 3.414 60.544 6.081 1.00 7.22 167 PHE D O 1
ATOM 5334 N N . THR D 1 162 ? 5.289 59.909 4.988 1.00 7.14 168 THR D N 1
ATOM 5335 C CA . THR D 1 162 ? 4.827 60.283 3.658 1.00 7.16 168 THR D CA 1
ATOM 5336 C C . THR D 1 162 ? 4.111 59.115 3.008 1.00 10.32 168 THR D C 1
ATOM 5337 O O . THR D 1 162 ? 4.245 57.970 3.450 1.00 9.63 168 THR D O 1
ATOM 5341 N N . GLY D 1 163 ? 3.373 59.407 1.935 1.00 8.91 169 GLY D N 1
ATOM 5342 C CA . GLY D 1 163 ? 2.687 58.381 1.178 1.00 7.38 169 GLY D CA 1
ATOM 5343 C C . GLY D 1 163 ? 1.176 58.416 1.306 1.00 5.88 169 GLY D C 1
ATOM 5344 O O . GLY D 1 163 ? 0.634 58.934 2.278 1.00 9.28 169 GLY D O 1
ATOM 5345 N N . PRO D 1 164 ? 0.495 57.867 0.310 1.00 6.29 170 PRO D N 1
ATOM 5346 C CA . PRO D 1 164 ? -0.972 57.836 0.283 1.00 5.10 170 PRO D CA 1
ATOM 5347 C C . PRO D 1 164 ? -1.528 56.899 1.355 1.00 6.96 170 PRO D C 1
ATOM 5348 O O . PRO D 1 164 ? -0.781 56.076 1.877 1.00 7.58 170 PRO D O 1
ATOM 5352 N N . LEU D 1 165 ? -2.815 57.018 1.677 1.00 5.58 171 LEU D N 1
ATOM 5353 C CA . LEU D 1 165 ? -3.397 56.187 2.731 1.00 5.61 171 LEU D CA 1
ATOM 5354 C C . LEU D 1 165 ? -3.424 54.719 2.331 1.00 6.23 171 LEU D C 1
ATOM 5355 O O . LEU D 1 165 ? -3.727 54.371 1.193 1.00 2.24 171 LEU D O 1
ATOM 5360 N N . THR D 1 166 ? -3.101 53.867 3.290 1.00 7.51 172 THR D N 1
ATOM 5361 C CA . THR D 1 166 ? -2.953 52.446 3.045 1.00 9.36 172 THR D CA 1
ATOM 5362 C C . THR D 1 166 ? -3.563 51.682 4.210 1.00 10.33 172 THR D C 1
ATOM 5363 O O . THR D 1 166 ? -3.536 52.153 5.349 1.00 11.56 172 THR D O 1
ATOM 5367 N N . SER D 1 167 ? -4.107 50.506 3.923 1.00 9.83 173 SER D N 1
ATOM 5368 C CA . SER D 1 167 ? -4.691 49.651 4.944 1.00 10.24 173 SER D CA 1
ATOM 5369 C C . SER D 1 167 ? -3.668 49.308 6.026 1.00 10.41 173 SER D C 1
ATOM 5370 O O . SER D 1 167 ? -2.478 49.164 5.758 1.00 9.29 173 SER D O 1
ATOM 5373 N N . ILE D 1 168 ? -4.157 49.179 7.251 1.00 11.17 174 ILE D N 1
ATOM 5374 C CA . ILE D 1 168 ? -3.335 48.847 8.398 1.00 13.61 174 ILE D CA 1
ATOM 5375 C C . ILE D 1 168 ? -3.027 47.354 8.438 1.00 14.87 174 ILE D C 1
ATOM 5376 O O . ILE D 1 168 ? -3.900 46.533 8.174 1.00 12.58 174 ILE D O 1
ATOM 5381 N N . PRO D 1 169 ? -1.779 47.000 8.736 1.00 17.84 175 PRO D N 1
ATOM 5382 C CA . PRO D 1 169 ? -1.417 45.591 8.933 1.00 16.75 175 PRO D CA 1
ATOM 5383 C C . PRO D 1 169 ? -2.231 45.070 10.111 1.00 18.16 175 PRO D C 1
ATOM 5384 O O . PRO D 1 169 ? -2.392 45.797 11.089 1.00 14.28 175 PRO D O 1
ATOM 5388 N N . LYS D 1 170 ? -2.737 43.842 10.020 1.00 19.22 176 LYS D N 1
ATOM 5389 C CA . LYS D 1 170 ? -3.671 43.327 11.022 1.00 23.49 176 LYS D CA 1
ATOM 5390 C C . LYS D 1 170 ? -3.070 42.736 12.299 1.00 25.68 176 LYS D C 1
ATOM 5391 O O . LYS D 1 170 ? -3.785 42.103 13.078 1.00 26.86 176 LYS D O 1
ATOM 5397 N N . ASP D 1 171 ? -1.777 42.946 12.526 1.00 26.53 177 ASP D N 1
ATOM 5398 C CA . ASP D 1 171 ? -1.132 42.414 13.727 1.00 28.88 177 ASP D CA 1
ATOM 5399 C C . ASP D 1 171 ? -0.400 43.526 14.479 1.00 27.44 177 ASP D C 1
ATOM 5400 O O . ASP D 1 171 ? 0.781 43.401 14.802 1.00 28.44 177 ASP D O 1
ATOM 5405 N N . ILE D 1 172 ? -1.111 44.611 14.763 1.00 25.19 178 ILE D N 1
ATOM 5406 C CA . ILE D 1 172 ? -0.515 45.738 15.467 1.00 25.09 178 ILE D CA 1
ATOM 5407 C C . ILE D 1 172 ? -0.625 45.563 16.983 1.00 22.70 178 ILE D C 1
ATOM 5408 O O . ILE D 1 172 ? -1.658 45.141 17.502 1.00 22.66 178 ILE D O 1
ATOM 5413 N N . PRO D 1 173 ? 0.460 45.868 17.687 1.00 21.05 179 PRO D N 1
ATOM 5414 C CA . PRO D 1 173 ? 0.508 45.733 19.148 1.00 17.44 179 PRO D CA 1
ATOM 5415 C C . PRO D 1 173 ? -0.396 46.736 19.854 1.00 12.36 179 PRO D C 1
ATOM 5416 O O . PRO D 1 173 ? -0.698 47.794 19.290 1.00 9.75 179 PRO D O 1
ATOM 5420 N N . ASP D 1 174 ? -0.768 46.397 21.085 1.00 7.57 180 ASP D N 1
ATOM 5421 C CA . ASP D 1 174 ? -1.682 47.164 21.934 1.00 1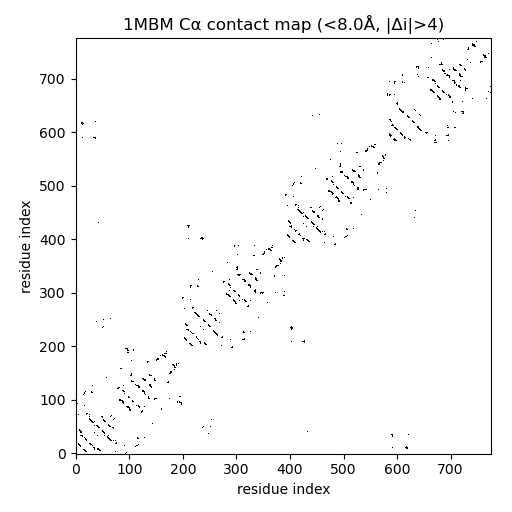1.06 180 ASP D CA 1
ATOM 5422 C C . ASP D 1 174 ? -1.247 48.595 22.217 1.00 9.22 180 ASP D C 1
ATOM 5423 O O . ASP D 1 174 ? -2.081 49.473 22.412 1.00 11.60 180 ASP D O 1
ATOM 5428 N N . ASN D 1 175 ? 0.054 48.838 22.231 1.00 8.81 181 ASN D N 1
ATOM 5429 C CA . ASN D 1 175 ? 0.540 50.182 22.517 1.00 9.67 181 ASN D CA 1
ATOM 5430 C C . ASN D 1 175 ? 0.501 51.125 21.328 1.00 11.27 181 ASN D C 1
ATOM 5431 O O . ASN D 1 175 ? 0.834 52.304 21.444 1.00 7.74 181 ASN D O 1
ATOM 5436 N N . ILE D 1 176 ? 0.105 50.603 20.173 1.00 11.39 182 ILE D N 1
ATOM 5437 C CA . ILE D 1 176 ? -0.206 51.471 19.054 1.00 12.72 182 ILE D CA 1
ATOM 5438 C C . ILE D 1 176 ? -1.733 51.506 19.024 1.00 12.66 182 ILE D C 1
ATOM 5439 O O . ILE D 1 176 ? -2.380 50.505 18.727 1.00 11.86 182 ILE D O 1
ATOM 5444 N N . ILE D 1 177 ? -2.309 52.644 19.379 1.00 11.30 183 ILE D N 1
ATOM 5445 C CA . ILE D 1 177 ? -3.761 52.767 19.459 1.00 12.66 183 ILE D CA 1
ATOM 5446 C C . ILE D 1 177 ? -4.377 53.016 18.075 1.00 11.33 183 ILE D C 1
ATOM 5447 O O . ILE D 1 177 ? -4.132 54.046 17.447 1.00 7.96 183 ILE D O 1
ATOM 5452 N N . ALA D 1 178 ? -5.168 52.058 17.600 1.00 9.41 184 ALA D N 1
ATOM 5453 C CA . ALA D 1 178 ? -5.724 52.141 16.252 1.00 10.55 184 ALA D CA 1
ATOM 5454 C C . ALA D 1 178 ? -6.957 53.031 16.217 1.00 9.55 184 ALA D C 1
ATOM 5455 O O . ALA D 1 178 ? -8.077 52.558 16.417 1.00 7.52 184 ALA D O 1
ATOM 5457 N N . ASP D 1 179 ? -6.746 54.319 15.963 1.00 9.13 185 ASP D N 1
ATOM 5458 C CA . ASP D 1 179 ? -7.849 55.271 15.958 1.00 10.42 185 ASP D CA 1
ATOM 5459 C C . ASP D 1 179 ? -8.193 55.770 14.555 1.00 11.71 185 ASP D C 1
ATOM 5460 O O . ASP D 1 179 ? -9.045 56.643 14.398 1.00 13.23 185 ASP D O 1
ATOM 5465 N N . VAL D 1 180 ? -7.510 55.221 13.555 1.00 9.92 186 VAL D N 1
ATOM 5466 C CA . VAL D 1 180 ? -7.790 55.495 12.141 1.00 12.41 186 VAL D CA 1
ATOM 5467 C C . VAL D 1 180 ? -7.777 54.153 11.426 1.00 12.72 186 VAL D C 1
ATOM 5468 O O . VAL D 1 180 ? -7.215 53.195 11.945 1.00 12.44 186 VAL D O 1
ATOM 5472 N N . ASP D 1 181 ? -8.403 54.068 10.256 1.00 12.82 187 ASP D N 1
ATOM 5473 C CA . ASP D 1 181 ? -8.425 52.809 9.515 1.00 13.34 187 ASP D CA 1
ATOM 5474 C C . ASP D 1 181 ? -7.419 52.759 8.361 1.00 11.43 187 ASP D C 1
ATOM 5475 O O . ASP D 1 181 ? -7.345 51.769 7.642 1.00 10.07 187 ASP D O 1
ATOM 5480 N N . ALA D 1 182 ? -6.642 53.824 8.198 1.00 7.45 188 ALA D N 1
ATOM 5481 C CA . ALA D 1 182 ? -5.623 53.864 7.157 1.00 9.25 188 ALA D CA 1
ATOM 5482 C C . ALA D 1 182 ? -4.465 54.758 7.573 1.00 8.60 188 ALA D C 1
ATOM 5483 O O . ALA D 1 182 ? -4.662 55.732 8.288 1.00 10.05 188 ALA D O 1
ATOM 5485 N N . VAL D 1 183 ? -3.253 54.411 7.143 1.00 6.07 189 VAL D N 1
ATOM 5486 C CA . VAL D 1 183 ? -2.073 55.207 7.462 1.00 7.20 189 VAL D CA 1
ATOM 5487 C C . VAL D 1 183 ? -1.224 55.427 6.202 1.00 7.41 189 VAL D C 1
ATOM 5488 O O . VAL D 1 183 ? -1.376 54.697 5.223 1.00 4.94 189 VAL D O 1
ATOM 5492 N N . PRO D 1 184 ? -0.361 56.445 6.212 1.00 7.98 190 PRO D N 1
ATOM 5493 C CA . PRO D 1 184 ? 0.538 56.696 5.081 1.00 8.76 190 PRO D CA 1
ATOM 5494 C C . PRO D 1 184 ? 1.301 55.439 4.721 1.00 9.70 190 PRO D C 1
ATOM 5495 O O . PRO D 1 184 ? 1.766 54.697 5.597 1.00 8.10 190 PRO D O 1
ATOM 5499 N N . ARG D 1 185 ? 1.407 55.205 3.422 1.00 9.13 191 ARG D N 1
ATOM 5500 C CA . ARG D 1 185 ? 2.073 54.029 2.885 1.00 8.98 191 ARG D CA 1
ATOM 5501 C C . ARG D 1 185 ? 3.436 53.693 3.505 1.00 9.40 191 ARG D C 1
ATOM 5502 O O . ARG D 1 185 ? 3.714 52.524 3.785 1.00 9.54 191 ARG D O 1
ATOM 5510 N N . SER D 1 186 ? 4.284 54.699 3.707 1.00 7.95 192 SER D N 1
ATOM 5511 C CA . SER D 1 186 ? 5.626 54.450 4.244 1.00 10.62 192 SER D CA 1
ATOM 5512 C C . SER D 1 186 ? 5.569 53.899 5.663 1.00 11.80 192 SER D C 1
ATOM 5513 O O . SER D 1 186 ? 6.429 53.125 6.059 1.00 14.14 192 SER D O 1
ATOM 5516 N N . LEU D 1 187 ? 4.558 54.306 6.423 1.00 12.27 193 LEU D N 1
ATOM 5517 C CA . LEU D 1 187 ? 4.349 53.750 7.749 1.00 11.52 193 LEU D CA 1
ATOM 5518 C C . LEU D 1 187 ? 3.821 52.325 7.615 1.00 11.39 193 LEU D C 1
ATOM 5519 O O . LEU D 1 187 ? 4.316 51.420 8.287 1.00 11.69 193 LEU D O 1
ATOM 5524 N N . ALA D 1 188 ? 2.834 52.131 6.740 1.00 11.26 194 ALA D N 1
ATOM 5525 C CA . ALA D 1 188 ? 2.253 50.803 6.488 1.00 14.43 194 ALA D CA 1
ATOM 5526 C C . ALA D 1 188 ? 3.272 49.804 5.949 1.00 16.88 194 ALA D C 1
ATOM 5527 O O . ALA D 1 188 ? 3.291 48.644 6.365 1.00 13.47 194 ALA D O 1
ATOM 5529 N N . MET D 1 189 ? 4.108 50.254 5.015 1.00 19.89 195 MET D N 1
ATOM 5530 C CA . MET D 1 189 ? 5.124 49.382 4.428 1.00 22.52 195 MET D CA 1
ATOM 5531 C C . MET D 1 189 ? 6.184 49.022 5.454 1.00 23.03 195 MET D C 1
ATOM 5532 O O . MET D 1 189 ? 6.689 47.901 5.454 1.00 23.26 195 MET D O 1
ATOM 5537 N N . LEU D 1 190 ? 6.519 49.977 6.320 1.00 24.80 196 LEU D N 1
ATOM 5538 C CA . LEU D 1 190 ? 7.452 49.714 7.406 1.00 27.06 196 LEU D CA 1
ATOM 5539 C C . LEU D 1 190 ? 6.983 48.493 8.168 1.00 30.58 196 LEU D C 1
ATOM 5540 O O . LEU D 1 190 ? 7.710 47.512 8.250 1.00 32.18 196 LEU D O 1
ATOM 5545 N N . ILE D 1 191 ? 5.761 48.546 8.693 1.00 32.49 197 ILE D N 1
ATOM 5546 C CA . ILE D 1 191 ? 5.198 47.440 9.472 1.00 35.81 197 ILE D CA 1
ATOM 5547 C C . ILE D 1 191 ? 5.003 46.151 8.661 1.00 41.12 197 ILE D C 1
ATOM 5548 O O . ILE D 1 191 ? 5.263 45.058 9.160 1.00 40.78 197 ILE D O 1
ATOM 5553 N N . ASP D 1 192 ? 4.573 46.279 7.409 1.00 47.85 198 ASP D N 1
ATOM 5554 C CA . ASP D 1 192 ? 4.347 45.107 6.556 1.00 55.22 198 ASP D CA 1
ATOM 5555 C C . ASP D 1 192 ? 5.615 44.534 5.928 1.00 59.33 198 ASP D C 1
ATOM 5556 O O . ASP D 1 192 ? 5.548 43.629 5.095 1.00 61.75 198 ASP D O 1
ATOM 5561 N N . GLY D 1 193 ? 6.765 45.067 6.323 1.00 62.39 199 GLY D N 1
ATOM 5562 C CA . GLY D 1 193 ? 8.038 44.581 5.831 1.00 65.52 199 GLY D CA 1
ATOM 5563 C C . GLY D 1 193 ? 8.879 44.044 6.971 1.00 67.84 199 GLY D C 1
ATOM 5564 O O . GLY D 1 193 ? 10.066 43.770 6.802 1.00 68.03 199 GLY D O 1
ATOM 5565 N N . LEU D 1 194 ? 8.250 43.877 8.132 1.00 70.16 200 LEU D N 1
ATOM 5566 C CA . LEU D 1 194 ? 8.947 43.424 9.336 1.00 71.76 200 LEU D CA 1
ATOM 5567 C C . LEU D 1 194 ? 9.392 41.961 9.312 1.00 72.97 200 LEU D C 1
ATOM 5568 O O . LEU D 1 194 ? 8.645 41.065 9.706 1.00 73.71 200 LEU D O 1
ATOM 5573 N N . SER D 1 195 ? 10.623 41.773 8.835 1.00 74.01 201 SER D N 1
ATOM 5574 C CA . SER D 1 195 ? 11.382 40.511 8.764 1.00 75.21 201 SER D CA 1
ATOM 5575 C C . SER D 1 195 ? 12.176 40.528 7.470 1.00 75.41 201 SER D C 1
ATOM 5576 O O . SER D 1 195 ? 12.269 39.530 6.759 1.00 76.04 201 SER D O 1
ATOM 5579 N N . ASN D 1 196 ? 12.752 41.691 7.193 1.00 75.13 202 ASN D N 1
ATOM 5580 C CA . ASN D 1 196 ? 13.495 41.957 5.970 1.00 74.54 202 ASN D CA 1
ATOM 5581 C C . ASN D 1 196 ? 14.946 41.493 6.010 1.00 75.33 202 ASN D C 1
ATOM 5582 O O . ASN D 1 196 ? 15.557 41.294 4.963 1.00 76.32 202 ASN D O 1
ATOM 5587 N N . ARG D 1 197 ? 15.470 41.339 7.227 1.00 75.38 203 ARG D N 1
ATOM 5588 C CA . ARG D 1 197 ? 16.852 40.922 7.522 1.00 75.32 203 ARG D CA 1
ATOM 5589 C C . ARG D 1 197 ? 17.770 40.587 6.338 1.00 75.16 203 ARG D C 1
ATOM 5590 O O . ARG D 1 197 ? 17.653 39.545 5.691 1.00 74.68 203 ARG D O 1
#

B-factor: mean 15.49, std 11.32, range [1.14, 96.7]

CATH classification: 2.40.10.10 (+2 more: 2.40.10.10, 3.30.40.20)

InterPro domains:
  IPR001205 RNA-directed RNA polymerase, C-terminal domain [PF00680] (1962-2316)
  IPR007094 RNA-directed RNA polymerase, catalytic domain [PS50507] (2116-2251)
  IPR008741 Arterivirus papain-like cysteine protease alpha (PCPalpha) domain [PS51539] (66-156)
  IPR008743 Arterivirus Nsp2, peptidase C33 [PF05412] (261-357)
  IPR008743 Arterivirus Nsp2, peptidase C33 [PS51538] (261-360)
  IPR008760 Equine arteritis virus peptidase S32 [PF05579] (963-1269)
  IPR009003 Peptidase S1, PA clan [SSF50494] (1074-1264)
  IPR022230 Protein of unknown function DUF3756 [PF12581] (3084-3124)
  IPR023183 Serine protease, chymotrypsin-like serine protease, C-terminal [G3DSA:3.30.40.20] (1220-1268)
  IPR023338 Arterivirus NSP4 peptidase domain [PS51493] (1065-1268)
  IPR025773 Arterivirus papain-like cysteine protease beta (PCPbeta) domain [PS51540] (157-260)
  IPR027351 (+) RNA virus helicase core domain [PF01443] (2526-2759)
  IPR027351 (+) RNA virus helicase core domain [PS51657] (2496-2793)
  IPR027355 Nonstructural protein 10, zinc-binding domain, arterivirus [PS51652] (2371-2438)
  IPR027355 Nonstructural protein 10, zinc-binding domain, arterivirus [cd21405] (2372-2438)
  IPR027417 P-loop containing nucleoside triphosphate hydrolase [SSF52540] (2626-2761)
  IPR029323 Equine arteritis virus, non-structural protein 1 [PF14754] (1-249)
  IPR031932 Arterivirus nonstructural protein 7 alpha [PF16749] (1454-1574)
  IPR032786 Nsp2, transmembrane domain [PF14755] (361-508)
  IPR037227 Endoribonuclease EndoU-like [SSF142877] (2932-3055)

Foldseek 3Di:
DFDQQKWWKAAVATAIWGWADDDQKIKIKFFPVRRDPVQKMWTDHDNAIDIFGWDDQAGITMTIHHCVRPNDDGYHAAEDADDFAWKWQRAPLFTWIWTFDQAWIFTDDDPHHGTGFIGDDSYGHFTWHDADPLRTTWTAGPNGRIGHHAAEEQVRSQVRDAADWDAADDDDDPRHHDPDGTGHPRVRCRSVSHPPGD/DFDQFKWWKAAPATAIWGWADEPQKIKIKFFPVRNPDQQWMWTDHPNAIDIFGWDDAAGITMTIDGCVRPPDPGHHADEDADDFDWKWQRAPVGTWIWTFDQAATFTADDPRSHTGFIGDDSYTHFTWHAAPRLGTTWGAGPNGRIGHHAAEELVVSLVVDAADWDAADDDDDPRHHDPDGTGHPRVRVRND/DFDQQKWWKAAVATAIWGWADEPQKIKIKFFPVRNDDVQKIWTDHDPDIDIFGWDDQAGITMTIHGCVRVNDDGHHADEDADDFDWKWFRGPVYIWIWTFDQAWIFTDDDPRSGTTFIGDPSYTHFTWHDADVQRTTWGAGPNGRIGHHAAEELVVSLVHDAADWDAADPDDDPSYHDPDGIGHPVVSVND/DQQKWWKAAPATAIWGWADEDQKIKIKFFPVRNHPAFWIWIDGDNAIGIFGWDDAAGITMTIGHCVRPNDPGYHAAADADDFAWKWFQAPVDTWIWTFDQAWIFAADDPRHGTTFIGDDRYTHFTWHDADAHRTTWGAGRNGRIGHHAAEELVRSQVRDAADWDAADPRDDPRHHDPDGTGHPRNRVRSVCRPVD